Protein AF-0000000085013277 (afdb_homodimer)

Foldseek 3Di:
DVVLVVLLVPDDADPVLSVQLVVLVVLLVVADADDLVFVQCVPHDDDDDPVQAAAADDDAADEDLVPDDPVVSVLVVLAFAQWEFEAEFLDTRDIDDHDPVQVVQPKDKDKPVVCCVPPVPVCVVFPCPFQHLWDPLCLPVQPVQFRRDPRGDRNVSNLSSVLSNNARIEIETEHDAQAEDPGAYEYEYEYEEASYEGRYEYEHAAEALYEHEYEYEYEYAAHANYEYRYEYEAEWEHNYEYEYEYYYAYYERYAYEYEYEYEWAALYEYEYEHEEEYYQEYEYEYEYAYAYANYEYEAEYEYEEEDAHEYAYEYEYEQNAANYEYEYEYEYEYEDQYEEEYEYEYEHGAHHANYHYEEEYEYEYADPNYYYYYHYYYHHNYDHYDYDYYYYYDYDDPVQQVVCVVVPHDNLVSVLVSVCVRCCVRLVPDPGVSVSVVSSVSSSVVSVND/DVVLVVLLVPDDADPVLSVQLVVLVVLLVVADADDLVFVQCVPHDDDDDPVQAAAADDDAADEDLVPDDPVVSVLVVLAFAQWEFEAEFLDTRDIDDHPPVQVVQPKDKDKPVVCCVPPVPVCVVFPCPFQHLWDQLCLPVQPVQFHRDPRGDRNVSNLSSVLSNNARIEIETEHDAQAEDPGAYEYEYEYDEASYEGRHEYEHAAEALYEHEYEYEYEYAAHANYEYRYEYEAEWEHNYEYEYEYAYAYYERYAYEYEYEYEWAALYEYEYEHEEEYYQEYEYEYEYAYAYANYEYEAEYEYEEEDAHEYAYEYEYEQNAANYEYEYEYEYEYEDQYEEEYEYEYEHGAHHANYHYEYEYEYEYADPNYYYYYHYYYHHNYDHYDYDYYYYYDYQDPVQQVVCVVVVHDNLVSVLVSVCVRCCVRLVPDPGVSVSVVSSVSSSVVSVND

pLDDT: mean 91.46, std 11.5, range [31.89, 98.94]

Sequence (900 aa):
MTQFTDQLAQYSGPEWLTAKRRASLDLFHQLDVPSESVEAWKYTRVDVDFSELRPHPKRERVTDLSALPSSVQKRLTSTDVGAYLVLDGPDVVYATELPAELREKGVIFTDLKTAVEQHAELVQQYLYSVVPAEVPDDTTIAAPGTTPSKSPDPSEGKFSALAAALWTNGAFVYVPRGVEVELPLGSFRVMSEAGTYTATRTLVVAEENAQVTFIDEQDSEDLPGTYAIGAVELVVKQGARLRYVSIQNWGKGVTHIQRQRGDVHRDATLNSLVVTMGGTLSRTEMQSYLRGQGSDSEMLGLYFASKDQHFDHYTLQHHAAPHAHSDLLYKGVNADQSVGVFSGMIKVDLGAQKTDAYQKHRTLMLSSEAQNYSVPQLEINANDVRCSHGSTTGPVNQEALFFLRSRGIHKELAEKMLVTAFLEDVLARVPLQSVVKYIEGIIAEKVGAAMTQFTDQLAQYSGPEWLTAKRRASLDLFHQLDVPSESVEAWKYTRVDVDFSELRPHPKRERVTDLSALPSSVQKRLTSTDVGAYLVLDGPDVVYATELPAELREKGVIFTDLKTAVEQHAELVQQYLYSVVPAEVPDDTTIAAPGTTPSKSPDPSEGKFSALAAALWTNGAFVYVPRGVEVELPLGSFRVMSEAGTYTATRTLVVAEENAQVTFIDEQDSEDLPGTYAIGAVELVVKQGARLRYVSIQNWGKGVTHIQRQRGDVHRDATLNSLVVTMGGTLSRTEMQSYLRGQGSDSEMLGLYFASKDQHFDHYTLQHHAAPHAHSDLLYKGVNADQSVGVFSGMIKVDLGAQKTDAYQKHRTLMLSSEAQNYSVPQLEINANDVRCSHGSTTGPVNQEALFFLRSRGIHKELAEKMLVTAFLEDVLARVPLQSVVKYIEGIIAEKVGAA

Radius of gyration: 30.74 Å; Cα contacts (8 Å, |Δi|>4): 2445; chains: 2; bounding box: 57×94×69 Å

Secondary structure (DSSP, 8-state):
-HHHHHHHHH----HHHHHHHHHHHHHHHHSPPP-TTSGGGTT------GGG-EEPPP----SSGGGS-HHHHHHHHT---SEEEEEETTEEEEEPPPPHHHHHTT-EEEEHHHHHHHSHHHHHHHTTSSS-SS---TTT---TT--------GGGGHHHHHHHHH--B-EEEEE-TT-B--SPEEEEEEE--TTEEEEEEEEEEE-TT-EEEEEEEEEES--TTEEEEEEEEEEE-TT-EEEEEEEEEPPTTEEEEEEEEEEE-TT-EEEEEEEE--SSEEEEEEEEEE-STT-EEEEEEEEEE-TT-EEEEEEEEEE-STT-EEEEEEEEEE-TT-EEEEEEEEEE-TT-TTEEEEEEEEEEESSSS-EEEEEEEEEE--SSEEEEEEEEEEE--HHHHHHHHHTT--HHHHHHHHHHHHHHHHHTT---HHHHHHHHHHHHHHTT--/-HHHHHHHHH----HHHHHHHHHHHHHHHHSPPP-TTSGGGTT------GGG-EEPPP----SSGGGS-HHHHHHHHT---SEEEEEETTEEEEEPPPPHHHHHTT-EEEEHHHHHHHSHHHHHHHTTSSS-SS---TTT---TT--------GGGGHHHHHHHHH--B-EEEEE-TT-B--SPEEEEEEE--TTEEEEEEEEEEE-TT-EEEEEEEEEES--TTEEEEEEEEEEE-TT-EEEEEEEEEPPTTEEEEEEEEEEE-TT-EEEEEEEE--SSEEEEEEEEEE-STT-EEEEEEEEEE-TT-EEEEEEEEEE-STT-EEEEEEEEEE-TT-EEEEEEEEEE-TT-TTEEEEEEEEEEESSSS-EEEEEEEEEE--SSEEEEEEEEEEE--HHHHHHHHHTT--HHHHHHHHHHHHHHHHHTT---HHHHHHHHHHHHHHHT--

Structure (mmCIF, N/CA/C/O backbone):
data_AF-0000000085013277-model_v1
#
loop_
_entity.id
_entity.type
_entity.pdbx_description
1 polymer 'Iron-regulated ABC transporter permease protein SufD'
#
loop_
_atom_site.group_PDB
_atom_site.id
_atom_site.type_symbol
_atom_site.label_atom_id
_atom_site.label_alt_id
_atom_site.label_comp_id
_atom_site.label_asym_id
_atom_site.label_entity_id
_atom_site.label_seq_id
_atom_site.pdbx_PDB_ins_code
_atom_site.Cartn_x
_atom_site.Cartn_y
_atom_site.Cartn_z
_atom_site.occupancy
_atom_site.B_iso_or_equiv
_atom_site.auth_seq_id
_atom_site.auth_comp_id
_atom_site.auth_asym_id
_atom_site.auth_atom_id
_atom_site.pdbx_PDB_model_num
ATOM 1 N N . MET A 1 1 ? 0.611 -35.125 14.078 1 51.97 1 MET A N 1
ATOM 2 C CA . MET A 1 1 ? 1.999 -34.688 14.078 1 51.97 1 MET A CA 1
ATOM 3 C C . MET A 1 1 ? 2.949 -35.812 13.758 1 51.97 1 MET A C 1
ATOM 5 O O . MET A 1 1 ? 3.865 -35.656 12.945 1 51.97 1 MET A O 1
ATOM 9 N N . THR A 1 2 ? 2.475 -37 14.211 1 62.38 2 THR A N 1
ATOM 10 C CA . THR A 1 2 ? 3.287 -38.188 14.062 1 62.38 2 THR A CA 1
ATOM 11 C C . THR A 1 2 ? 3.205 -38.719 12.641 1 62.38 2 THR A C 1
ATOM 13 O O . THR A 1 2 ? 4.184 -39.25 12.117 1 62.38 2 THR A O 1
ATOM 16 N N . GLN A 1 3 ? 2.137 -38.344 12.023 1 79 3 GLN A N 1
ATOM 17 C CA . GLN A 1 3 ? 1.911 -38.938 10.711 1 79 3 GLN A CA 1
ATOM 18 C C . GLN A 1 3 ? 2.877 -38.375 9.68 1 79 3 GLN A C 1
ATOM 20 O O . GLN A 1 3 ? 3.434 -39.094 8.867 1 79 3 GLN A O 1
ATOM 25 N N . PHE A 1 4 ? 3.223 -37.188 9.781 1 85.69 4 PHE A N 1
ATOM 26 C CA . PHE A 1 4 ? 4.125 -36.562 8.812 1 85.69 4 PHE A CA 1
ATOM 27 C C . PHE A 1 4 ? 5.559 -37.031 9.039 1 85.69 4 PHE A C 1
ATOM 29 O O . PHE A 1 4 ? 6.32 -37.188 8.086 1 85.69 4 PHE A O 1
ATOM 36 N N . THR A 1 5 ? 5.809 -37.25 10.297 1 81.94 5 THR A N 1
ATOM 37 C CA . THR A 1 5 ? 7.137 -37.75 10.609 1 81.94 5 THR A CA 1
ATOM 38 C C . THR A 1 5 ? 7.324 -39.156 10.023 1 81.94 5 THR A C 1
ATOM 40 O O . THR A 1 5 ? 8.391 -39.469 9.492 1 81.94 5 THR A O 1
ATOM 43 N N . ASP A 1 6 ? 6.332 -39.938 10.102 1 80.75 6 ASP A N 1
ATOM 44 C CA . ASP A 1 6 ? 6.375 -41.281 9.539 1 80.75 6 ASP A CA 1
ATOM 45 C C . ASP A 1 6 ? 6.5 -41.219 8.016 1 80.75 6 ASP A C 1
ATOM 47 O O . ASP A 1 6 ? 7.207 -42.062 7.426 1 80.75 6 ASP A O 1
ATOM 51 N N . GLN A 1 7 ? 5.832 -40.344 7.52 1 79.38 7 GLN A N 1
ATOM 52 C CA . GLN A 1 7 ? 5.906 -40.188 6.07 1 79.38 7 GLN A CA 1
ATOM 53 C C . GLN A 1 7 ? 7.312 -39.812 5.629 1 79.38 7 GLN A C 1
ATOM 55 O O . GLN A 1 7 ? 7.824 -40.312 4.633 1 79.38 7 GLN A O 1
ATOM 60 N N . LEU A 1 8 ? 7.852 -38.906 6.316 1 81.69 8 LEU A N 1
ATOM 61 C CA . LEU A 1 8 ? 9.203 -38.438 5.992 1 81.69 8 LEU A CA 1
ATOM 62 C C . LEU A 1 8 ? 10.203 -39.594 6.117 1 81.69 8 LEU A C 1
ATOM 64 O O . LEU A 1 8 ? 11.18 -39.625 5.367 1 81.69 8 LEU A O 1
ATOM 68 N N . ALA A 1 9 ? 9.898 -40.406 7.02 1 77.19 9 ALA A N 1
ATOM 69 C CA . ALA A 1 9 ? 10.812 -41.531 7.266 1 77.19 9 ALA A CA 1
ATOM 70 C C . ALA A 1 9 ? 10.82 -42.5 6.086 1 77.19 9 ALA A C 1
ATOM 72 O O . ALA A 1 9 ? 11.773 -43.25 5.914 1 77.19 9 ALA A O 1
ATOM 73 N N . GLN A 1 10 ? 9.797 -42.438 5.301 1 75.5 10 GLN A N 1
ATOM 74 C CA . GLN A 1 10 ? 9.695 -43.344 4.16 1 75.5 10 GLN A CA 1
ATOM 75 C C . GLN A 1 10 ? 10.508 -42.812 2.975 1 75.5 10 GLN A C 1
ATOM 77 O O . GLN A 1 10 ? 10.773 -43.562 2.025 1 75.5 10 GLN A O 1
ATOM 82 N N . TYR A 1 11 ? 10.773 -41.625 3.117 1 70.81 11 TYR A N 1
ATOM 83 C CA . TYR A 1 11 ? 11.523 -41.031 2.012 1 70.81 11 TYR A CA 1
ATOM 84 C C . TYR A 1 11 ? 13.016 -41.25 2.188 1 70.81 11 TYR A C 1
ATOM 86 O O . TYR A 1 11 ? 13.555 -41.062 3.279 1 70.81 11 TYR A O 1
ATOM 94 N N . SER A 1 12 ? 13.523 -41.938 1.096 1 73.19 12 SER A N 1
ATOM 95 C CA . SER A 1 12 ? 14.961 -42.188 1.038 1 73.19 12 SER A CA 1
ATOM 96 C C . SER A 1 12 ? 15.656 -41.219 0.098 1 73.19 12 SER A C 1
ATOM 98 O O . SER A 1 12 ? 15.094 -40.812 -0.927 1 73.19 12 SER A O 1
ATOM 100 N N . GLY A 1 13 ? 16.578 -40.406 0.591 1 82.44 13 GLY A N 1
ATOM 101 C CA . GLY A 1 13 ? 17.344 -39.469 -0.228 1 82.44 13 GLY A CA 1
ATOM 102 C C . GLY A 1 13 ? 18.672 -39.094 0.397 1 82.44 13 GLY A C 1
ATOM 103 O O . GLY A 1 13 ? 19.078 -39.656 1.419 1 82.44 13 GLY A O 1
ATOM 104 N N . PRO A 1 14 ? 19.359 -38.281 -0.416 1 93.56 14 PRO A N 1
ATOM 105 C CA . PRO A 1 14 ? 20.641 -37.844 0.135 1 93.56 14 PRO A CA 1
ATOM 106 C C . PRO A 1 14 ? 20.5 -37.188 1.497 1 93.56 14 PRO A C 1
ATOM 108 O O . PRO A 1 14 ? 19.438 -36.625 1.809 1 93.56 14 PRO A O 1
ATOM 111 N N . GLU A 1 15 ? 21.516 -37.188 2.258 1 93.75 15 GLU A N 1
ATOM 112 C CA . GLU A 1 15 ? 21.5 -36.688 3.627 1 93.75 15 GLU A CA 1
ATOM 113 C C . GLU A 1 15 ? 21.109 -35.219 3.666 1 93.75 15 GLU A C 1
ATOM 115 O O . GLU A 1 15 ? 20.375 -34.781 4.547 1 93.75 15 GLU A O 1
ATOM 120 N N . TRP A 1 16 ? 21.703 -34.469 2.717 1 94.94 16 TRP A N 1
ATOM 121 C CA . TRP A 1 16 ? 21.438 -33.062 2.709 1 94.94 16 TRP A CA 1
ATOM 122 C C . TRP A 1 16 ? 19.938 -32.781 2.539 1 94.94 16 TRP A C 1
ATOM 124 O O . TRP A 1 16 ? 19.391 -31.859 3.137 1 94.94 16 TRP A O 1
ATOM 134 N N . LEU A 1 17 ? 19.266 -33.5 1.765 1 95.31 17 LEU A N 1
ATOM 135 C CA . LEU A 1 17 ? 17.844 -33.344 1.523 1 95.31 17 LEU A CA 1
ATOM 136 C C . LEU A 1 17 ? 17.031 -33.812 2.725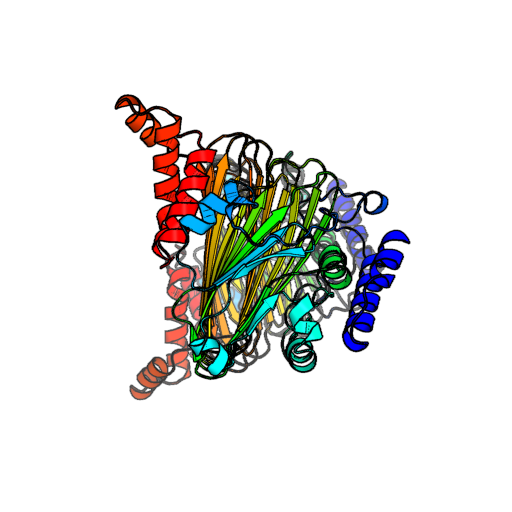 1 95.31 17 LEU A C 1
ATOM 138 O O . LEU A 1 17 ? 16.078 -33.125 3.139 1 95.31 17 LEU A O 1
ATOM 142 N N . THR A 1 18 ? 17.422 -34.938 3.279 1 93.75 18 THR A N 1
ATOM 143 C CA . THR A 1 18 ? 16.734 -35.469 4.449 1 93.75 18 THR A CA 1
ATOM 144 C C . THR A 1 18 ? 16.812 -34.5 5.613 1 93.75 18 THR A C 1
ATOM 146 O O . THR A 1 18 ? 15.828 -34.281 6.328 1 93.75 18 THR A O 1
ATOM 149 N N . ALA A 1 19 ? 17.922 -33.938 5.762 1 94.19 19 ALA A N 1
ATOM 150 C CA . ALA A 1 19 ? 18.125 -32.969 6.832 1 94.19 19 ALA A CA 1
ATOM 151 C C . ALA A 1 19 ? 17.234 -31.75 6.621 1 94.19 19 ALA A C 1
ATOM 153 O O . ALA A 1 19 ? 16.609 -31.25 7.562 1 94.19 19 ALA A O 1
ATOM 154 N N . LYS A 1 20 ? 17.234 -31.234 5.398 1 94.56 20 LYS A N 1
ATOM 155 C CA . LYS A 1 20 ? 16.422 -30.062 5.074 1 94.56 20 LYS A CA 1
ATOM 156 C C . LYS A 1 20 ? 14.938 -30.359 5.297 1 94.56 20 LYS A C 1
ATOM 158 O O . LYS A 1 20 ? 14.195 -29.516 5.809 1 94.56 20 LYS A O 1
ATOM 163 N N . ARG A 1 21 ? 14.469 -31.484 4.898 1 95.06 21 ARG A N 1
ATOM 164 C CA . ARG A 1 21 ? 13.07 -31.875 5.043 1 95.06 21 ARG A CA 1
ATOM 165 C C . ARG A 1 21 ? 12.688 -32 6.516 1 95.06 21 ARG A C 1
ATOM 167 O O . ARG A 1 21 ? 11.609 -31.594 6.926 1 95.06 21 ARG A O 1
ATOM 174 N N . ARG A 1 22 ? 13.57 -32.531 7.301 1 94.5 22 ARG A N 1
ATOM 175 C CA . ARG A 1 22 ? 13.328 -32.656 8.734 1 94.5 22 ARG A CA 1
ATOM 176 C C . ARG A 1 22 ? 13.227 -31.281 9.398 1 94.5 22 ARG A C 1
ATOM 178 O O . ARG A 1 22 ? 12.352 -31.047 10.227 1 94.5 22 ARG A O 1
ATOM 185 N N . ALA A 1 23 ? 14.164 -30.453 9.023 1 94.5 23 ALA A N 1
ATOM 186 C CA . ALA A 1 23 ? 14.141 -29.094 9.562 1 94.5 23 ALA A CA 1
ATOM 187 C C . ALA A 1 23 ? 12.852 -28.375 9.18 1 94.5 23 ALA A C 1
ATOM 189 O O . ALA A 1 23 ? 12.281 -27.625 9.977 1 94.5 23 ALA A O 1
ATOM 190 N N . SER A 1 24 ? 12.445 -28.516 7.984 1 94.94 24 SER A N 1
ATOM 191 C CA . SER A 1 24 ? 11.211 -27.906 7.496 1 94.94 24 SER A CA 1
ATOM 192 C C . SER A 1 24 ? 9.992 -28.438 8.242 1 94.94 24 SER A C 1
ATOM 194 O O . SER A 1 24 ? 9.062 -27.688 8.539 1 94.94 24 SER A O 1
ATOM 196 N N . LEU A 1 25 ? 9.984 -29.719 8.508 1 94.75 25 LEU A N 1
ATOM 197 C CA . LEU A 1 25 ? 8.883 -30.328 9.258 1 94.75 25 LEU A CA 1
ATOM 198 C C . LEU A 1 25 ? 8.844 -29.797 10.688 1 94.75 25 LEU A C 1
ATOM 200 O O . LEU A 1 25 ? 7.766 -29.547 11.227 1 94.75 25 LEU A O 1
ATOM 204 N N . ASP A 1 26 ? 10 -29.641 11.234 1 95.06 26 ASP A N 1
ATOM 205 C CA . ASP A 1 26 ? 10.078 -29.062 12.57 1 95.06 26 ASP A CA 1
ATOM 206 C C . ASP A 1 26 ? 9.492 -27.656 12.594 1 95.06 26 ASP A C 1
ATOM 208 O O . ASP A 1 26 ? 8.75 -27.312 13.516 1 95.06 26 ASP A O 1
ATOM 212 N N . LEU A 1 27 ? 9.906 -26.891 11.578 1 93.81 27 LEU A N 1
ATOM 213 C CA . LEU A 1 27 ? 9.359 -25.547 11.469 1 93.81 27 LEU A CA 1
ATOM 214 C C . LEU A 1 27 ? 7.844 -25.578 11.328 1 93.81 27 LEU A C 1
ATOM 216 O O . LEU A 1 27 ? 7.141 -24.797 11.977 1 93.81 27 LEU A O 1
ATOM 220 N N . PHE A 1 28 ? 7.348 -26.406 10.555 1 94.56 28 PHE A N 1
ATOM 221 C CA . PHE A 1 28 ? 5.914 -26.578 10.375 1 94.56 28 PHE A CA 1
ATOM 222 C C . PHE A 1 28 ? 5.227 -26.812 11.711 1 94.56 28 PHE A C 1
ATOM 224 O O . PHE A 1 28 ? 4.195 -26.203 12.008 1 94.56 28 PHE A O 1
ATOM 231 N N . HIS A 1 29 ? 5.816 -27.609 12.484 1 94.19 29 HIS A N 1
ATOM 232 C CA . HIS A 1 29 ? 5.211 -27.969 13.758 1 94.19 29 HIS A CA 1
ATOM 233 C C . HIS A 1 29 ? 5.238 -26.797 14.734 1 94.19 29 HIS A C 1
ATOM 235 O O . HIS A 1 29 ? 4.406 -26.719 15.641 1 94.19 29 HIS A O 1
ATOM 241 N N . GLN A 1 30 ? 6.078 -25.891 14.5 1 93.31 30 GLN A N 1
ATOM 242 C CA . GLN A 1 30 ? 6.223 -24.75 15.391 1 93.31 30 GLN A CA 1
ATOM 243 C C . GLN A 1 30 ? 5.258 -23.625 15.016 1 93.31 30 GLN A C 1
ATOM 245 O O . GLN A 1 30 ? 4.988 -22.734 15.82 1 93.31 30 GLN A O 1
ATOM 250 N N . LEU A 1 31 ? 4.789 -23.672 13.812 1 92.12 31 LEU A N 1
ATOM 251 C CA . LEU A 1 31 ? 4 -22.547 13.297 1 92.12 31 LEU A CA 1
ATOM 252 C C . LEU A 1 31 ? 2.508 -22.859 13.383 1 92.12 31 LEU A C 1
ATOM 254 O O . LEU A 1 31 ? 2.094 -24 13.18 1 92.12 31 LEU A O 1
ATOM 258 N N . ASP A 1 32 ? 1.759 -21.797 13.609 1 91.94 32 ASP A N 1
ATOM 259 C CA . ASP A 1 32 ? 0.304 -21.906 13.547 1 91.94 32 ASP A CA 1
ATOM 260 C C . ASP A 1 32 ? -0.202 -21.703 12.117 1 91.94 32 ASP A C 1
ATOM 262 O O . ASP A 1 32 ? 0.52 -21.172 11.273 1 91.94 32 ASP A O 1
ATOM 266 N N . VAL A 1 33 ? -1.445 -22.188 11.914 1 92.5 33 VAL A N 1
ATOM 267 C CA . VAL A 1 33 ? -2.119 -21.812 10.68 1 92.5 33 VAL A CA 1
ATOM 268 C C . VAL A 1 33 ? -2.455 -20.328 10.695 1 92.5 33 VAL A C 1
ATOM 270 O O . VAL A 1 33 ? -3.006 -19.828 11.68 1 92.5 33 VAL A O 1
ATOM 273 N N . PRO A 1 34 ? -2.061 -19.641 9.656 1 89.38 34 PRO A N 1
ATOM 274 C CA . PRO A 1 34 ? -2.365 -18.203 9.672 1 89.38 34 PRO A CA 1
ATOM 275 C C . PRO A 1 34 ? -3.863 -17.922 9.734 1 89.38 34 PRO A C 1
ATOM 277 O O . PRO A 1 34 ? -4.656 -18.625 9.109 1 89.38 34 PRO A O 1
ATOM 280 N N . SER A 1 35 ? -4.164 -16.906 10.492 1 87.5 35 SER A N 1
ATOM 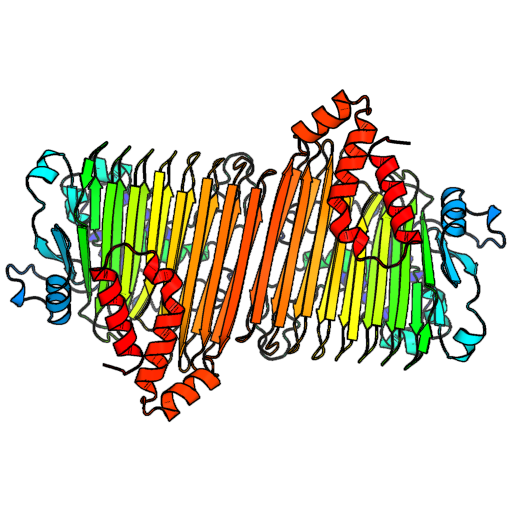281 C CA . SER A 1 35 ? -5.547 -16.469 10.617 1 87.5 35 SER A CA 1
ATOM 282 C C . SER A 1 35 ? -5.75 -15.102 9.969 1 87.5 35 SER A C 1
ATOM 284 O O . SER A 1 35 ? -4.809 -14.523 9.422 1 87.5 35 SER A O 1
ATOM 286 N N . GLU A 1 36 ? -6.938 -14.578 10.062 1 85.06 36 GLU A N 1
ATOM 287 C CA . GLU A 1 36 ? -7.309 -13.297 9.477 1 85.06 36 GLU A CA 1
ATOM 288 C C . GLU A 1 36 ? -6.668 -12.133 10.234 1 85.06 36 GLU A C 1
ATOM 290 O O . GLU A 1 36 ? -6.684 -10.992 9.758 1 85.06 36 GLU A O 1
ATOM 295 N N . SER A 1 37 ? -6.051 -12.422 11.305 1 76.5 37 SER A N 1
ATOM 296 C CA . SER A 1 37 ? -5.336 -11.391 12.039 1 76.5 37 SER A CA 1
ATOM 297 C C . SER A 1 37 ? -3.98 -11.094 11.406 1 76.5 37 SER A C 1
ATOM 299 O O . SER A 1 37 ? -3.359 -10.07 11.711 1 76.5 37 SER A O 1
ATOM 301 N N . VAL A 1 38 ? -3.557 -12.039 10.586 1 77.69 38 VAL A N 1
ATOM 302 C CA . VAL A 1 38 ? -2.318 -11.852 9.836 1 77.69 38 VAL A CA 1
ATOM 303 C C . VAL A 1 38 ? -2.604 -11.062 8.555 1 77.69 38 VAL A C 1
ATOM 305 O O . VAL A 1 38 ? -3.416 -11.477 7.73 1 77.69 38 VAL A O 1
ATOM 308 N N . GLU A 1 39 ? -1.946 -9.977 8.352 1 74.94 39 GLU A N 1
ATOM 309 C CA . GLU A 1 39 ? -2.248 -9.047 7.266 1 74.94 39 GLU A CA 1
ATOM 310 C C . GLU A 1 39 ? -2.23 -9.758 5.914 1 74.94 39 GLU A C 1
ATOM 312 O O . GLU A 1 39 ? -3.141 -9.578 5.102 1 74.94 39 GLU A O 1
ATOM 317 N N . ALA A 1 40 ? -1.286 -10.633 5.738 1 79.94 40 ALA A N 1
ATOM 318 C CA . ALA A 1 40 ? -1.133 -11.305 4.449 1 79.94 40 ALA A CA 1
ATOM 319 C C . ALA A 1 40 ? -2.248 -12.32 4.227 1 79.94 40 ALA A C 1
ATOM 321 O O . ALA A 1 40 ? -2.445 -12.797 3.105 1 79.94 40 ALA A O 1
ATOM 322 N N . TRP A 1 41 ? -3.025 -12.633 5.25 1 88.44 41 TRP A N 1
ATOM 323 C CA . TRP A 1 41 ? -4.086 -13.633 5.176 1 88.44 41 TRP A CA 1
ATOM 324 C C . TRP A 1 41 ? -5.418 -13.055 5.637 1 88.44 41 TRP A C 1
ATOM 326 O O . TRP A 1 41 ? -6.336 -13.797 5.992 1 88.44 41 TRP A O 1
ATOM 336 N N . LYS A 1 42 ? -5.461 -11.797 5.637 1 83.62 42 LYS A N 1
ATOM 337 C CA . LYS A 1 42 ? -6.574 -11.047 6.215 1 83.62 42 LYS A CA 1
ATOM 338 C C . LYS A 1 42 ? -7.906 -11.508 5.633 1 83.62 42 LYS A C 1
ATOM 340 O O . LYS A 1 42 ? -8.922 -11.547 6.336 1 83.62 42 LYS A O 1
ATOM 345 N N . TYR A 1 43 ? -7.91 -11.914 4.422 1 90.56 43 TYR A N 1
ATOM 346 C CA . TYR A 1 43 ? -9.18 -12.18 3.75 1 90.56 43 TYR A CA 1
ATOM 347 C C . TYR A 1 43 ? -9.312 -13.656 3.402 1 90.56 43 TYR A C 1
ATOM 349 O O . TYR A 1 43 ? -10.188 -14.039 2.625 1 90.56 43 TYR A O 1
ATOM 357 N N . THR A 1 44 ? -8.445 -14.438 3.924 1 93.75 44 THR A N 1
ATOM 358 C CA . THR A 1 44 ? -8.438 -15.844 3.539 1 93.75 44 THR A CA 1
ATOM 359 C C . THR A 1 44 ? -8.219 -16.734 4.758 1 93.75 44 THR A C 1
ATOM 361 O O . THR A 1 44 ? -7.266 -16.547 5.512 1 93.75 44 THR A O 1
ATOM 364 N N . ARG A 1 45 ? -9.078 -17.672 4.918 1 93.19 45 ARG A N 1
ATOM 365 C CA . ARG A 1 45 ? -8.969 -18.656 5.98 1 93.19 45 ARG A CA 1
ATOM 366 C C . ARG A 1 45 ? -8.898 -20.078 5.402 1 93.19 45 ARG A C 1
ATOM 368 O O . ARG A 1 45 ? -9.719 -20.438 4.555 1 93.19 45 ARG A O 1
ATOM 375 N N . VAL A 1 46 ? -7.969 -20.75 5.809 1 92.88 46 VAL A N 1
ATOM 376 C CA . VAL A 1 46 ? -7.855 -22.141 5.406 1 92.88 46 VAL A CA 1
ATOM 377 C C . VAL A 1 46 ? -8.328 -23.047 6.547 1 92.88 46 VAL A C 1
ATOM 379 O O . VAL A 1 46 ? -7.746 -23.031 7.633 1 92.88 46 VAL A O 1
ATOM 382 N N . ASP A 1 47 ? -9.344 -23.781 6.285 1 89.31 47 ASP A N 1
ATOM 383 C CA . ASP A 1 47 ? -9.789 -24.812 7.223 1 89.31 47 ASP A CA 1
ATOM 384 C C . ASP A 1 47 ? -9.133 -26.156 6.91 1 89.31 47 ASP A C 1
ATOM 386 O O . ASP A 1 47 ? -9.43 -26.781 5.879 1 89.31 47 ASP A O 1
ATOM 390 N N . VAL A 1 48 ? -8.273 -26.562 7.75 1 90.81 48 VAL A N 1
ATOM 391 C CA . VAL A 1 48 ? -7.535 -27.797 7.492 1 90.81 48 VAL A CA 1
ATOM 392 C C . VAL A 1 48 ? -7.328 -28.562 8.797 1 90.81 48 VAL A C 1
ATOM 394 O O . VAL A 1 48 ? -7.086 -27.953 9.844 1 90.81 48 VAL A O 1
ATOM 397 N N . ASP A 1 49 ? -7.586 -29.797 8.781 1 89.94 49 ASP A N 1
ATOM 398 C CA . ASP A 1 49 ? -7.195 -30.719 9.828 1 89.94 49 ASP A CA 1
ATOM 399 C C . ASP A 1 49 ? -6.031 -31.609 9.375 1 89.94 49 ASP A C 1
ATOM 401 O O . ASP A 1 49 ? -6.238 -32.594 8.688 1 89.94 49 ASP A O 1
ATOM 405 N N . PHE A 1 50 ? -4.934 -31.312 9.805 1 89.88 50 PHE A N 1
ATOM 406 C CA . PHE A 1 50 ? -3.721 -31.984 9.344 1 89.88 50 PHE A CA 1
ATOM 407 C C . PHE A 1 50 ? -3.699 -33.438 9.781 1 89.88 50 PHE A C 1
ATOM 409 O O . PHE A 1 50 ? -3.045 -34.281 9.156 1 89.88 50 PHE A O 1
ATOM 416 N N . SER A 1 51 ? -4.383 -33.719 10.82 1 88.19 51 SER A N 1
ATOM 417 C CA . SER A 1 51 ? -4.398 -35.062 11.328 1 88.19 51 SER A CA 1
ATOM 418 C C . SER A 1 51 ? -5.184 -36 10.398 1 88.19 51 SER A C 1
ATOM 420 O O . SER A 1 51 ? -4.992 -37.219 10.422 1 88.19 51 SER A O 1
ATOM 422 N N . GLU A 1 52 ? -5.969 -35.438 9.594 1 87.06 52 GLU A N 1
ATOM 423 C CA . GLU A 1 52 ? -6.809 -36.25 8.695 1 87.06 52 GLU A CA 1
ATOM 424 C C . GLU A 1 52 ? -6.234 -36.281 7.285 1 87.06 52 GLU A C 1
ATOM 426 O O . GLU A 1 52 ? -6.781 -36.938 6.402 1 87.06 52 GLU A O 1
ATOM 431 N N . LEU A 1 53 ? -5.184 -35.562 7.117 1 87.06 53 LEU A N 1
ATOM 432 C CA . LEU A 1 53 ? -4.605 -35.5 5.781 1 87.06 53 LEU A CA 1
ATOM 433 C C . LEU A 1 53 ? -3.816 -36.75 5.457 1 87.06 53 LEU A C 1
ATOM 435 O O . LEU A 1 53 ? -2.891 -37.125 6.184 1 87.06 53 LEU A O 1
ATOM 439 N N . ARG A 1 54 ? -4.246 -37.438 4.398 1 90.31 54 ARG A N 1
ATOM 440 C CA . ARG A 1 54 ? -3.539 -38.625 3.912 1 90.31 54 ARG A CA 1
ATOM 441 C C . ARG A 1 54 ? -2.863 -38.344 2.574 1 90.31 54 ARG A C 1
ATOM 443 O O . ARG A 1 54 ? -3.424 -37.656 1.724 1 90.31 54 ARG A O 1
ATOM 450 N N . PRO A 1 55 ? -1.691 -38.844 2.447 1 91.88 55 PRO A N 1
ATOM 451 C CA . PRO A 1 55 ? -1.054 -38.625 1.147 1 91.88 55 PRO A CA 1
ATOM 452 C C . PRO A 1 55 ? -1.81 -39.281 -0 1 91.88 55 PRO A C 1
ATOM 454 O O . PRO A 1 55 ? -2.406 -40.344 0.183 1 91.88 55 PRO A O 1
ATOM 457 N N . HIS A 1 56 ? -1.817 -38.656 -1.135 1 93.88 56 HIS A N 1
ATOM 458 C CA . HIS A 1 56 ? -2.33 -39.281 -2.346 1 93.88 56 HIS A CA 1
ATOM 459 C C . HIS A 1 56 ? -1.639 -40.625 -2.607 1 93.88 56 HIS A C 1
ATOM 461 O O . HIS A 1 56 ? -0.422 -40.75 -2.449 1 93.88 56 HIS A O 1
ATOM 467 N N . PRO A 1 57 ? -2.365 -41.625 -2.977 1 93.19 57 PRO A N 1
ATOM 468 C CA . PRO A 1 57 ? -1.755 -42.938 -3.188 1 93.19 57 PRO A CA 1
ATOM 469 C C . PRO A 1 57 ? -0.812 -42.938 -4.387 1 93.19 57 PRO A C 1
ATOM 471 O O . PRO A 1 57 ? -0.943 -42.125 -5.301 1 93.19 57 PRO A O 1
ATOM 474 N N . LYS A 1 58 ? 0.057 -43.906 -4.344 1 91.62 58 LYS A N 1
ATOM 475 C CA . LYS A 1 58 ? 0.969 -44.094 -5.469 1 91.62 58 LYS A CA 1
ATOM 476 C C . LYS A 1 58 ? 0.215 -44.531 -6.719 1 91.62 58 LYS A C 1
ATOM 478 O O . LYS A 1 58 ? -0.852 -45.156 -6.625 1 91.62 58 LYS A O 1
ATOM 483 N N . ARG A 1 59 ? 0.813 -44.156 -7.793 1 92.31 59 ARG A N 1
ATOM 484 C CA . ARG A 1 59 ? 0.269 -44.5 -9.102 1 92.31 59 ARG A CA 1
ATOM 485 C C . ARG A 1 59 ? 1.342 -45.156 -9.984 1 92.31 59 ARG A C 1
ATOM 487 O O . ARG A 1 59 ? 2.502 -44.719 -9.953 1 92.31 59 ARG A O 1
ATOM 494 N N . GLU A 1 60 ? 0.911 -46.062 -10.812 1 92.12 60 GLU A N 1
ATOM 495 C CA . GLU A 1 60 ? 1.852 -46.75 -11.688 1 92.12 60 GLU A CA 1
ATOM 496 C C . GLU A 1 60 ? 2.021 -46 -13.008 1 92.12 60 GLU A C 1
ATOM 498 O O . GLU A 1 60 ? 1.089 -45.344 -13.484 1 92.12 60 GLU A O 1
ATOM 503 N N . ARG A 1 61 ? 3.18 -46.219 -13.539 1 93.88 61 ARG A N 1
ATOM 504 C CA . ARG A 1 61 ? 3.459 -45.625 -14.852 1 93.88 61 ARG A CA 1
ATOM 505 C C . ARG A 1 61 ? 2.693 -46.344 -15.953 1 93.88 61 ARG A C 1
ATOM 507 O O . ARG A 1 61 ? 2.508 -47.562 -15.883 1 93.88 61 ARG A O 1
ATOM 514 N N . VAL A 1 62 ? 2.338 -45.562 -16.859 1 91.56 62 VAL A N 1
ATOM 515 C CA . VAL A 1 62 ? 1.687 -46.156 -18.031 1 91.56 62 VAL A CA 1
ATOM 516 C C . VAL A 1 62 ? 2.541 -45.906 -19.281 1 91.56 62 VAL A C 1
ATOM 518 O O . VAL A 1 62 ? 3.355 -44.969 -19.297 1 91.56 62 VAL A O 1
ATOM 521 N N . THR A 1 63 ? 2.436 -46.688 -20.312 1 86.75 63 THR A N 1
ATOM 522 C CA . THR A 1 63 ? 3.281 -46.594 -21.5 1 86.75 63 THR A CA 1
ATOM 523 C C . THR A 1 63 ? 2.516 -45.969 -22.656 1 86.75 63 THR A C 1
ATOM 525 O O . THR A 1 63 ? 3.117 -45.531 -23.641 1 86.75 63 THR A O 1
ATOM 528 N N . ASP A 1 64 ? 1.176 -45.938 -22.469 1 89.56 64 ASP A N 1
ATOM 529 C CA . ASP A 1 64 ? 0.343 -45.469 -23.578 1 89.56 64 ASP A CA 1
ATOM 530 C C . ASP A 1 64 ? -0.521 -44.281 -23.125 1 89.56 64 ASP A C 1
ATOM 532 O O . ASP A 1 64 ? -1.098 -44.312 -22.031 1 89.56 64 ASP A O 1
ATOM 536 N N . LEU A 1 65 ? -0.593 -43.344 -24 1 87.94 65 LEU A N 1
ATOM 537 C CA . LEU A 1 65 ? -1.373 -42.125 -23.734 1 87.94 65 LEU A CA 1
ATOM 538 C C . LEU A 1 65 ? -2.832 -42.5 -23.469 1 87.94 65 LEU A C 1
ATOM 540 O O . LEU A 1 65 ? -3.508 -41.781 -22.703 1 87.94 65 LEU A O 1
ATOM 544 N N . SER A 1 66 ? -3.305 -43.469 -24.109 1 88.94 66 SER A N 1
ATOM 545 C CA . SER A 1 66 ? -4.707 -43.844 -24 1 88.94 66 SER A CA 1
ATOM 546 C C . SER A 1 66 ? -5.059 -44.281 -22.578 1 88.94 66 SER A C 1
ATOM 548 O O . SER A 1 66 ? -6.234 -44.344 -22.219 1 88.94 66 SER A O 1
ATOM 550 N N . ALA A 1 67 ? -3.986 -44.562 -21.781 1 89.5 67 ALA A N 1
ATOM 551 C CA . ALA A 1 67 ? -4.203 -45 -20.406 1 89.5 67 ALA A CA 1
ATOM 552 C C . ALA A 1 67 ? -4.383 -43.844 -19.469 1 89.5 67 ALA A C 1
ATOM 554 O O . ALA A 1 67 ? -4.754 -44 -18.297 1 89.5 67 ALA A O 1
ATOM 555 N N . LEU A 1 68 ? -4.156 -42.719 -19.938 1 89.19 68 LEU A N 1
ATOM 556 C CA . LEU A 1 68 ? -4.305 -41.5 -19.125 1 89.19 68 LEU A CA 1
ATOM 557 C C . LEU A 1 68 ? -5.758 -41.031 -19.109 1 89.19 68 LEU A C 1
ATOM 559 O O . LEU A 1 68 ? -6.535 -41.406 -20 1 89.19 68 LEU A O 1
ATOM 563 N N . PRO A 1 69 ? -6.09 -40.25 -18.078 1 84.12 69 PRO A N 1
ATOM 564 C CA . PRO A 1 69 ? -7.438 -39.656 -18.078 1 84.12 69 PRO A CA 1
ATOM 565 C C . PRO A 1 69 ? -7.738 -38.875 -19.359 1 84.12 69 PRO A C 1
ATOM 567 O O . PRO A 1 69 ? -6.844 -38.25 -19.922 1 84.12 69 PRO A O 1
ATOM 570 N N . SER A 1 70 ? -9.039 -38.875 -19.719 1 85.94 70 SER A N 1
ATOM 571 C CA . SER A 1 70 ? -9.461 -38.25 -20.969 1 85.94 70 SER A CA 1
ATOM 572 C C . SER A 1 70 ? -9.086 -36.781 -21.016 1 85.94 70 SER A C 1
ATOM 574 O O . SER A 1 70 ? -8.703 -36.281 -22.062 1 85.94 70 SER A O 1
ATOM 576 N N . SER A 1 71 ? -9.227 -36.156 -19.953 1 83.12 71 SER A N 1
ATOM 577 C CA . SER A 1 71 ? -8.914 -34.719 -19.906 1 83.12 71 SER A CA 1
ATOM 578 C C . SER A 1 71 ? -7.434 -34.469 -20.203 1 83.12 71 SER A C 1
ATOM 580 O O . SER A 1 71 ? -7.078 -33.5 -20.875 1 83.12 71 SER A O 1
ATOM 582 N N . VAL A 1 72 ? -6.621 -35.344 -19.75 1 88.31 72 VAL A N 1
ATOM 583 C CA . VAL A 1 72 ? -5.184 -35.219 -19.969 1 88.31 72 VAL A CA 1
ATOM 584 C C . VAL A 1 72 ? -4.855 -35.531 -21.438 1 88.31 72 VAL A C 1
ATOM 586 O O . VAL A 1 72 ? -4.055 -34.812 -22.062 1 88.31 72 VAL A O 1
ATOM 589 N N . GLN A 1 73 ? -5.504 -36.5 -21.922 1 90.56 73 GLN A N 1
ATOM 590 C CA . GLN A 1 73 ? -5.297 -36.844 -23.328 1 90.56 73 GLN A CA 1
ATOM 591 C C . GLN A 1 73 ? -5.637 -35.688 -24.25 1 90.56 73 GLN A C 1
ATOM 593 O O . GLN A 1 73 ? -4.855 -35.344 -25.125 1 90.56 73 GLN A O 1
ATOM 598 N N . LYS A 1 74 ? -6.75 -35.125 -23.953 1 88.44 74 LYS A N 1
ATOM 599 C CA . LYS A 1 74 ? -7.203 -34 -24.766 1 88.44 74 LYS A CA 1
ATOM 600 C C . LYS A 1 74 ? -6.223 -32.844 -24.688 1 88.44 74 LYS A C 1
ATOM 602 O O . LYS A 1 74 ? -5.91 -32.219 -25.719 1 88.44 74 LYS A O 1
ATOM 607 N N . ARG A 1 75 ? -5.781 -32.562 -23.578 1 90.81 75 ARG A N 1
ATOM 608 C CA . ARG A 1 75 ? -4.859 -31.453 -23.391 1 90.81 75 ARG A CA 1
ATOM 609 C C . ARG A 1 75 ? -3.535 -31.719 -24.094 1 90.81 75 ARG A C 1
ATOM 611 O O . ARG A 1 75 ? -2.988 -30.828 -24.75 1 90.81 75 ARG A O 1
ATOM 618 N N . LEU A 1 76 ? -3.049 -32.938 -24 1 90 76 LEU A N 1
ATOM 619 C CA . LEU A 1 76 ? -1.756 -33.281 -24.578 1 90 76 LEU A CA 1
ATOM 620 C C . LEU A 1 76 ? -1.812 -33.25 -26.094 1 90 76 LEU A C 1
ATOM 622 O O . LEU A 1 76 ? -0.819 -32.906 -26.75 1 90 76 LEU A O 1
ATOM 626 N N . THR A 1 77 ? -2.949 -33.5 -26.594 1 87.56 77 THR A N 1
ATOM 627 C CA . THR A 1 77 ? -3.104 -33.5 -28.031 1 87.56 77 THR A CA 1
ATOM 628 C C . THR A 1 77 ? -3.189 -32.094 -28.578 1 87.56 77 THR A C 1
ATOM 630 O O . THR A 1 77 ? -2.941 -31.844 -29.766 1 87.56 77 THR A O 1
ATOM 633 N N . SER A 1 78 ? -3.441 -31.172 -27.719 1 89.44 78 SER A N 1
ATOM 634 C CA . SER A 1 78 ? -3.635 -29.812 -28.188 1 89.44 78 SER A CA 1
ATOM 635 C C . SER A 1 78 ? -2.479 -28.906 -27.75 1 89.44 78 SER A C 1
ATOM 637 O O . SER A 1 78 ? -2.545 -27.688 -27.891 1 89.44 78 SER A O 1
ATOM 639 N N . THR A 1 79 ? -1.504 -29.5 -27.219 1 89.19 79 THR A N 1
ATOM 640 C CA . THR A 1 79 ? -0.377 -28.703 -26.766 1 89.19 79 THR A CA 1
ATOM 641 C C . THR A 1 79 ? 0.791 -28.797 -27.734 1 89.19 79 THR A C 1
ATOM 643 O O . THR A 1 79 ? 0.887 -29.75 -28.516 1 89.19 79 THR A O 1
ATOM 646 N N . ASP A 1 80 ? 1.635 -27.766 -27.844 1 86.44 80 ASP A N 1
ATOM 647 C CA . ASP A 1 80 ? 2.777 -27.719 -28.75 1 86.44 80 ASP A CA 1
ATOM 648 C C . ASP A 1 80 ? 4.09 -27.875 -27.984 1 86.44 80 ASP A C 1
ATOM 650 O O . ASP A 1 80 ? 5.117 -27.328 -28.391 1 86.44 80 ASP A O 1
ATOM 654 N N . VAL A 1 81 ? 4.09 -28.641 -26.969 1 89.5 81 VAL A N 1
ATOM 655 C CA . VAL A 1 81 ? 5.305 -28.797 -26.172 1 89.5 81 VAL A CA 1
ATOM 656 C C . VAL A 1 81 ? 6.234 -29.812 -26.828 1 89.5 81 VAL A C 1
ATOM 658 O O . VAL A 1 81 ? 5.773 -30.75 -27.484 1 89.5 81 VAL A O 1
ATOM 661 N N . GLY A 1 82 ? 7.57 -29.609 -26.656 1 92.19 82 GLY A N 1
ATOM 662 C CA . GLY A 1 82 ? 8.578 -30.5 -27.203 1 92.19 82 GLY A CA 1
ATOM 663 C C . GLY A 1 82 ? 8.758 -31.766 -26.391 1 92.19 82 GLY A C 1
ATOM 664 O O . GLY A 1 82 ? 9.188 -32.781 -26.922 1 92.19 82 GLY A O 1
ATOM 665 N N . ALA A 1 83 ? 8.508 -31.719 -25.125 1 95.44 83 ALA A N 1
ATOM 666 C CA . ALA A 1 83 ? 8.523 -32.844 -24.172 1 95.44 83 ALA A CA 1
ATOM 667 C C . ALA A 1 83 ? 7.621 -32.562 -22.984 1 95.44 83 ALA A C 1
ATOM 669 O O . ALA A 1 83 ? 7.348 -31.391 -22.656 1 95.44 83 ALA A O 1
ATOM 670 N N . TYR A 1 84 ? 7.078 -33.594 -22.391 1 94.94 84 TYR A N 1
ATOM 671 C CA . TYR A 1 84 ? 6.207 -33.344 -21.25 1 94.94 84 TYR A CA 1
ATOM 672 C C . TYR A 1 84 ? 6.277 -34.469 -20.25 1 94.94 84 TYR A C 1
ATOM 674 O O . TYR A 1 84 ? 6.715 -35.594 -20.578 1 94.94 84 TYR A O 1
ATOM 682 N N . LEU A 1 85 ? 5.965 -34.156 -19.031 1 95.81 85 LEU A N 1
ATOM 683 C CA . LEU A 1 85 ? 5.73 -35.062 -17.906 1 95.81 85 LEU A CA 1
ATOM 684 C C . LEU A 1 85 ? 4.266 -35.031 -17.484 1 95.81 85 LEU A C 1
ATOM 686 O O . LEU A 1 85 ? 3.631 -33.969 -17.484 1 95.81 85 LEU A O 1
ATOM 690 N N . VAL A 1 86 ? 3.748 -36.188 -17.203 1 96 86 VAL A N 1
ATOM 691 C CA . VAL A 1 86 ? 2.428 -36.281 -16.594 1 96 86 VAL A CA 1
ATOM 692 C C . VAL A 1 86 ? 2.549 -36.875 -15.188 1 96 86 VAL A C 1
ATOM 694 O O . VAL A 1 86 ? 3.068 -38 -15.016 1 96 86 VAL A O 1
ATOM 697 N N . LEU A 1 87 ? 2.08 -36.125 -14.234 1 95.19 87 LEU A N 1
ATOM 698 C CA . LEU A 1 87 ? 2.088 -36.594 -12.852 1 95.19 87 LEU A CA 1
ATOM 699 C C . LEU A 1 87 ? 0.671 -36.906 -12.367 1 95.19 87 LEU A C 1
ATOM 701 O O . LEU A 1 87 ? -0.259 -36.156 -12.672 1 95.19 87 LEU A O 1
ATOM 705 N N . ASP A 1 88 ? 0.499 -37.938 -11.703 1 93.12 88 ASP A N 1
ATOM 706 C CA . ASP A 1 88 ? -0.702 -38.219 -10.922 1 93.12 88 ASP A CA 1
ATOM 707 C C . ASP A 1 88 ? -0.365 -38.406 -9.445 1 93.12 88 ASP A C 1
ATOM 709 O O . ASP A 1 88 ? 0.201 -39.406 -9.055 1 93.12 88 ASP A O 1
ATOM 713 N N . GLY A 1 89 ? -0.782 -37.375 -8.711 1 89.25 89 GLY A N 1
ATOM 714 C CA . GLY A 1 89 ? -0.325 -37.344 -7.328 1 89.25 89 GLY A CA 1
ATOM 715 C C . GLY A 1 89 ? 1.186 -37.281 -7.199 1 89.25 89 GLY A C 1
ATOM 716 O O . GLY A 1 89 ? 1.833 -36.406 -7.777 1 89.25 89 GLY A O 1
ATOM 717 N N . PRO A 1 90 ? 1.734 -38.312 -6.48 1 88.06 90 PRO A N 1
ATOM 718 C CA . PRO A 1 90 ? 3.164 -38.25 -6.172 1 88.06 90 PRO A CA 1
ATOM 719 C C . PRO A 1 90 ? 4.035 -38.812 -7.301 1 88.06 90 PRO A C 1
ATOM 721 O O . PRO A 1 90 ? 5.266 -38.688 -7.246 1 88.06 90 PRO A O 1
ATOM 724 N N . ASP A 1 91 ? 3.463 -39.344 -8.414 1 91.12 91 ASP A N 1
ATOM 725 C CA . ASP A 1 91 ? 4.266 -40.125 -9.336 1 91.12 91 ASP A CA 1
ATOM 726 C C . ASP A 1 91 ? 4.152 -39.594 -10.766 1 91.12 91 ASP A C 1
ATOM 728 O O . ASP A 1 91 ? 3.094 -39.094 -11.164 1 91.12 91 ASP A O 1
ATOM 732 N N . VAL A 1 92 ? 5.266 -39.781 -11.461 1 94.94 92 VAL A N 1
ATOM 733 C CA . VAL A 1 92 ? 5.191 -39.594 -12.906 1 94.94 92 VAL A CA 1
ATOM 734 C C . VAL A 1 92 ? 4.523 -40.844 -13.531 1 94.94 92 VAL A C 1
ATOM 736 O O . VAL A 1 92 ? 5.023 -41.969 -13.398 1 94.94 92 VAL A O 1
ATOM 739 N N . VAL A 1 93 ? 3.479 -40.594 -14.219 1 95.19 93 VAL A N 1
ATOM 740 C CA . VAL A 1 93 ? 2.756 -41.75 -14.773 1 95.19 93 VAL A CA 1
ATOM 741 C C . VAL A 1 93 ? 3.023 -41.844 -16.281 1 95.19 93 VAL A C 1
ATOM 743 O O . VAL A 1 93 ? 2.771 -42.875 -16.891 1 95.19 93 VAL A O 1
ATOM 746 N N . TYR A 1 94 ? 3.459 -40.844 -16.844 1 95 94 TYR A N 1
ATOM 747 C CA . TYR A 1 94 ? 3.793 -40.812 -18.266 1 95 94 TYR A CA 1
ATOM 748 C C . TYR A 1 94 ? 4.793 -39.719 -18.578 1 95 94 TYR A C 1
ATOM 750 O O . TYR A 1 94 ? 4.754 -38.656 -17.969 1 95 94 TYR A O 1
ATOM 758 N N . ALA A 1 95 ? 5.715 -39.969 -19.484 1 94.56 95 ALA A N 1
ATOM 759 C CA . ALA A 1 95 ? 6.695 -38.969 -19.875 1 94.56 95 ALA A CA 1
ATOM 760 C C . ALA A 1 95 ? 7.176 -39.219 -21.297 1 94.56 95 ALA A C 1
ATOM 762 O O . ALA A 1 95 ? 7.238 -40.344 -21.766 1 94.56 95 ALA A O 1
ATOM 763 N N . THR A 1 96 ? 7.461 -38.156 -21.953 1 92.56 96 THR A N 1
ATOM 764 C CA . THR A 1 96 ? 8.148 -38.219 -23.234 1 92.56 96 THR A CA 1
ATOM 765 C C . THR A 1 96 ? 9.641 -37.938 -23.062 1 92.56 96 THR A C 1
ATOM 767 O O . THR A 1 96 ? 10.055 -37.375 -22.047 1 92.56 96 THR A O 1
ATOM 770 N N . GLU A 1 97 ? 10.391 -38.312 -24.062 1 90.75 97 GLU A N 1
ATOM 771 C CA . GLU A 1 97 ? 11.828 -38.062 -24.016 1 90.75 97 GLU A CA 1
ATOM 772 C C . GLU A 1 97 ? 12.18 -36.719 -24.625 1 90.75 97 GLU A C 1
ATOM 774 O O . GLU A 1 97 ? 11.547 -36.281 -25.594 1 90.75 97 GLU A O 1
ATOM 779 N N . LEU A 1 98 ? 13.094 -36.156 -23.984 1 94.44 98 LEU A N 1
ATOM 780 C CA . LEU A 1 98 ? 13.656 -34.969 -24.578 1 94.44 98 LEU A CA 1
ATOM 781 C C . LEU A 1 98 ? 14.312 -35.25 -25.922 1 94.44 98 LEU A C 1
ATOM 783 O O . LEU A 1 98 ? 14.992 -36.281 -26.062 1 94.44 98 LEU A O 1
ATOM 787 N N . PRO A 1 99 ? 14.188 -34.312 -26.797 1 92.94 99 PRO A N 1
ATOM 788 C CA . PRO A 1 99 ? 14.938 -34.5 -28.047 1 92.94 99 PRO A CA 1
ATOM 789 C C . PRO A 1 99 ? 16.422 -34.75 -27.797 1 92.94 99 PRO A C 1
ATOM 791 O O . PRO A 1 99 ? 17.016 -34.094 -26.922 1 92.94 99 PRO A O 1
ATOM 794 N N . ALA A 1 100 ? 17.062 -35.562 -28.562 1 94.81 100 ALA A N 1
ATOM 795 C CA . ALA A 1 100 ? 18.453 -35.969 -28.391 1 94.81 100 ALA A CA 1
ATOM 796 C C . ALA A 1 100 ? 19.375 -34.75 -28.453 1 94.81 100 ALA A C 1
ATOM 798 O O . ALA A 1 100 ? 20.359 -34.688 -27.703 1 94.81 100 ALA A O 1
ATOM 799 N N . GLU A 1 101 ? 19.016 -33.844 -29.281 1 95.81 101 GLU A N 1
ATOM 800 C CA . GLU A 1 101 ? 19.844 -32.656 -29.453 1 95.81 101 GLU A CA 1
ATOM 801 C C . GLU A 1 101 ? 19.922 -31.859 -28.156 1 95.81 101 GLU A C 1
ATOM 803 O O . GLU A 1 101 ? 20.984 -31.328 -27.812 1 95.81 101 GLU A O 1
ATOM 808 N N . LEU A 1 102 ? 18.828 -31.734 -27.531 1 97.62 102 LEU A N 1
ATOM 809 C CA . LEU A 1 102 ? 18.797 -30.984 -26.266 1 97.62 102 LEU A CA 1
ATOM 810 C C . LEU A 1 102 ? 19.547 -31.75 -25.172 1 97.62 102 LEU A C 1
ATOM 812 O O . LEU A 1 102 ? 20.25 -31.141 -24.375 1 97.62 102 LEU A O 1
ATOM 816 N N . ARG A 1 103 ? 19.406 -33.031 -25.172 1 96.75 103 ARG A N 1
ATOM 817 C CA . ARG A 1 103 ? 20.125 -33.844 -24.203 1 96.75 103 ARG A CA 1
ATOM 818 C C . ARG A 1 103 ? 21.625 -33.719 -24.406 1 96.75 103 ARG A C 1
ATOM 820 O O . ARG A 1 103 ? 22.375 -33.625 -23.422 1 96.75 103 ARG A O 1
ATOM 827 N N . GLU A 1 104 ? 22.016 -33.688 -25.625 1 97.62 104 GLU A N 1
ATOM 828 C CA . GLU A 1 104 ? 23.438 -33.562 -25.938 1 97.62 104 GLU A CA 1
ATOM 829 C C . GLU A 1 104 ? 23.984 -32.219 -25.516 1 97.62 104 GLU A C 1
ATOM 831 O O . GLU A 1 104 ? 25.172 -32.094 -25.156 1 97.62 104 GLU A O 1
ATOM 836 N N . LYS A 1 105 ? 23.094 -31.266 -25.516 1 98.19 105 LYS A N 1
ATOM 837 C CA . LYS A 1 105 ? 23.5 -29.922 -25.109 1 98.19 105 LYS A CA 1
ATOM 838 C C . LYS A 1 105 ? 23.484 -29.781 -23.594 1 98.19 105 LYS A C 1
ATOM 840 O O . LYS A 1 105 ? 23.812 -28.719 -23.047 1 98.19 105 LYS A O 1
ATOM 845 N N . GLY A 1 106 ? 22.969 -30.797 -22.922 1 98.25 106 GLY A N 1
ATOM 846 C CA . GLY A 1 106 ? 23.047 -30.812 -21.469 1 98.25 106 GLY A CA 1
ATOM 847 C C . GLY A 1 106 ? 21.734 -30.422 -20.812 1 98.25 106 GLY A C 1
ATOM 848 O O . GLY A 1 106 ? 21.672 -30.266 -19.594 1 98.25 106 GLY A O 1
ATOM 849 N N . VAL A 1 107 ? 20.734 -30.266 -21.609 1 98.75 107 VAL A N 1
ATOM 850 C CA . VAL A 1 107 ? 19.422 -29.953 -21.047 1 98.75 107 VAL A CA 1
ATOM 851 C C . VAL A 1 107 ? 18.906 -31.156 -20.25 1 98.75 107 VAL A C 1
ATOM 853 O O . VAL A 1 107 ? 19.047 -32.312 -20.672 1 98.75 107 VAL A O 1
ATOM 856 N N . ILE A 1 108 ? 18.391 -30.859 -19.062 1 98.69 108 ILE A N 1
ATOM 857 C CA . ILE A 1 108 ? 17.781 -31.906 -18.25 1 98.69 108 ILE A CA 1
ATOM 858 C C . ILE A 1 108 ? 16.297 -31.578 -18.031 1 98.69 108 ILE A C 1
ATOM 860 O O . ILE A 1 108 ? 15.953 -30.469 -17.609 1 98.69 108 ILE A O 1
ATOM 864 N N . PHE A 1 109 ? 15.438 -32.469 -18.391 1 98.5 109 PHE A N 1
ATOM 865 C CA . PHE A 1 109 ? 14.008 -32.375 -18.141 1 98.5 109 PHE A CA 1
ATOM 866 C C . PHE A 1 109 ? 13.469 -33.688 -17.578 1 98.5 109 PHE A C 1
ATOM 868 O O . PHE A 1 109 ? 13.375 -34.688 -18.312 1 98.5 109 PHE A O 1
ATOM 875 N N . THR A 1 110 ? 13.18 -33.656 -16.312 1 97.25 110 THR A N 1
ATOM 876 C CA . THR A 1 110 ? 12.672 -34.844 -15.609 1 97.25 110 THR A CA 1
ATOM 877 C C . THR A 1 110 ? 11.891 -34.406 -14.367 1 97.25 110 THR A C 1
ATOM 879 O O . THR A 1 110 ? 11.617 -33.25 -14.164 1 97.25 110 THR A O 1
ATOM 882 N N . ASP A 1 111 ? 11.438 -35.344 -13.633 1 96.56 111 ASP A N 1
ATOM 883 C CA . ASP A 1 111 ? 10.797 -35.031 -12.359 1 96.56 111 ASP A CA 1
ATOM 884 C C . ASP A 1 111 ? 11.828 -34.812 -11.258 1 96.56 111 ASP A C 1
ATOM 886 O O . ASP A 1 111 ? 12.953 -35.312 -11.352 1 96.56 111 ASP A O 1
ATOM 890 N N . LEU A 1 112 ? 11.5 -34.062 -10.242 1 96.44 112 LEU A N 1
ATOM 891 C CA . LEU A 1 112 ? 12.445 -33.656 -9.219 1 96.44 112 LEU A CA 1
ATOM 892 C C . LEU A 1 112 ? 12.992 -34.844 -8.445 1 96.44 112 LEU A C 1
ATOM 894 O O . LEU A 1 112 ? 14.164 -34.875 -8.062 1 96.44 112 LEU A O 1
ATOM 898 N N . LYS A 1 113 ? 12.172 -35.844 -8.172 1 93.38 113 LYS A N 1
ATOM 899 C CA . LYS A 1 113 ? 12.648 -37.062 -7.496 1 93.38 113 LYS A CA 1
ATOM 900 C C . LYS A 1 113 ? 13.781 -37.719 -8.273 1 93.38 113 LYS A C 1
ATOM 902 O O . LYS A 1 113 ? 14.836 -38.031 -7.711 1 93.38 113 LYS A O 1
ATOM 907 N N . THR A 1 114 ? 13.539 -37.906 -9.547 1 94.75 114 THR A N 1
ATOM 908 C CA . THR A 1 114 ? 14.547 -38.5 -10.422 1 94.75 114 THR A CA 1
ATOM 909 C C . THR A 1 114 ? 15.789 -37.594 -10.492 1 94.75 114 THR A C 1
ATOM 911 O O . THR A 1 114 ? 16.922 -38.094 -10.5 1 94.75 114 THR A O 1
ATOM 914 N N . ALA A 1 115 ? 15.555 -36.344 -10.562 1 97.25 115 ALA A N 1
ATOM 915 C CA . ALA A 1 115 ? 16.672 -35.406 -10.625 1 97.25 115 ALA A CA 1
ATOM 916 C C . ALA A 1 115 ? 17.547 -35.5 -9.383 1 97.25 115 ALA A C 1
ATOM 918 O O . ALA A 1 115 ? 18.781 -35.438 -9.477 1 97.25 115 ALA A O 1
ATOM 919 N N . VAL A 1 116 ? 16.953 -35.625 -8.211 1 96.19 116 VAL A N 1
ATOM 920 C CA . VAL A 1 116 ? 17.703 -35.75 -6.965 1 96.19 116 VAL A CA 1
ATOM 921 C C . VAL A 1 116 ? 18.547 -37.031 -7 1 96.19 116 VAL A C 1
ATOM 923 O O . VAL A 1 116 ? 19.672 -37.031 -6.492 1 96.19 116 VAL A O 1
ATOM 926 N N . GLU A 1 117 ? 18.062 -38.031 -7.629 1 94.38 117 GLU A N 1
ATOM 927 C CA . GLU A 1 117 ? 18.766 -39.312 -7.707 1 94.38 117 GLU A CA 1
ATOM 928 C C . GLU A 1 117 ? 19.891 -39.25 -8.727 1 94.38 117 GLU A C 1
ATOM 930 O O . GLU A 1 117 ? 21 -39.75 -8.461 1 94.38 117 GLU A O 1
ATOM 935 N N . GLN A 1 118 ? 19.625 -38.656 -9.797 1 96.5 118 GLN A N 1
ATOM 936 C CA . GLN A 1 118 ? 20.547 -38.75 -10.922 1 96.5 118 GLN A CA 1
ATOM 937 C C . GLN A 1 118 ? 21.469 -37.562 -10.992 1 96.5 118 GLN A C 1
ATOM 939 O O . GLN A 1 118 ? 22.547 -37.625 -11.594 1 96.5 118 GLN A O 1
ATOM 944 N N . HIS A 1 119 ? 21.062 -36.5 -10.43 1 97.38 119 HIS A N 1
ATOM 945 C CA . HIS A 1 119 ? 21.812 -35.25 -10.492 1 97.38 119 HIS A CA 1
ATOM 946 C C . HIS A 1 119 ? 21.859 -34.562 -9.133 1 97.38 119 HIS A C 1
ATOM 948 O O . HIS A 1 119 ? 21.578 -33.375 -9.023 1 97.38 119 HIS A O 1
ATOM 954 N N . ALA A 1 120 ? 22.188 -35.219 -8.125 1 96.44 120 ALA A N 1
ATOM 955 C CA . ALA A 1 120 ? 22.062 -34.781 -6.734 1 96.44 120 ALA A CA 1
ATOM 956 C C . ALA A 1 120 ? 22.828 -33.469 -6.5 1 96.44 120 ALA A C 1
ATOM 958 O O . ALA A 1 120 ? 22.312 -32.562 -5.859 1 96.44 120 ALA A O 1
ATOM 959 N N . GLU A 1 121 ? 23.984 -33.344 -6.996 1 97 121 GLU A N 1
ATOM 960 C CA . GLU A 1 121 ? 24.812 -32.188 -6.754 1 97 121 GLU A CA 1
ATOM 961 C C . GLU A 1 121 ? 24.219 -30.938 -7.422 1 97 121 GLU A C 1
ATOM 963 O O . GLU A 1 121 ? 24.188 -29.859 -6.824 1 97 121 GLU A O 1
ATOM 968 N N . LEU A 1 122 ? 23.812 -31.156 -8.578 1 97.75 122 LEU A N 1
ATOM 969 C CA . LEU A 1 122 ? 23.203 -30.047 -9.32 1 97.75 122 LEU A CA 1
ATOM 970 C C . LEU A 1 122 ? 21.938 -29.562 -8.633 1 97.75 122 LEU A C 1
ATOM 972 O O . LEU A 1 122 ? 21.734 -28.359 -8.484 1 97.75 122 LEU A O 1
ATOM 976 N N . VAL A 1 123 ? 21.078 -30.484 -8.234 1 98.12 123 VAL A N 1
ATOM 977 C CA . VAL A 1 123 ? 19.828 -30.125 -7.57 1 98.12 123 VAL A CA 1
ATOM 978 C C . VAL A 1 123 ? 20.125 -29.438 -6.246 1 98.12 123 VAL A C 1
ATOM 980 O O . VAL A 1 123 ? 19.484 -28.438 -5.906 1 98.12 123 VAL A O 1
ATOM 983 N N . GLN A 1 124 ? 21.094 -29.938 -5.527 1 97.75 124 GLN A N 1
ATOM 984 C CA . GLN A 1 124 ? 21.453 -29.375 -4.227 1 97.75 124 GLN A CA 1
ATOM 985 C C . GLN A 1 124 ? 21.875 -27.906 -4.352 1 97.75 124 GLN A C 1
ATOM 987 O O . GLN A 1 124 ? 21.609 -27.109 -3.449 1 97.75 124 GLN A O 1
ATOM 992 N N . GLN A 1 125 ? 22.422 -27.531 -5.367 1 97.75 125 GLN A N 1
ATOM 993 C CA . GLN A 1 125 ? 22.891 -26.172 -5.594 1 97.75 125 GLN A CA 1
ATOM 994 C C . GLN A 1 125 ? 21.734 -25.188 -5.613 1 97.75 125 GLN A C 1
ATOM 996 O O . GLN A 1 125 ? 21.906 -24.031 -5.215 1 97.75 125 GLN A O 1
ATOM 1001 N N . TYR A 1 126 ? 20.609 -25.656 -6.023 1 97.81 126 TYR A N 1
ATOM 1002 C CA . TYR A 1 126 ? 19.578 -24.688 -6.324 1 97.81 126 TYR A CA 1
ATOM 1003 C C . TYR A 1 126 ? 18.344 -24.906 -5.457 1 97.81 126 TYR A C 1
ATOM 1005 O O . TYR A 1 126 ? 17.594 -23.984 -5.176 1 97.81 126 TYR A O 1
ATOM 1013 N N . LEU A 1 127 ? 18.125 -26.156 -5.082 1 97 127 LEU A N 1
ATOM 1014 C CA . LEU A 1 127 ? 16.875 -26.5 -4.395 1 97 127 LEU A CA 1
ATOM 1015 C C . LEU A 1 127 ? 16.766 -25.75 -3.068 1 97 127 LEU A C 1
ATOM 1017 O O . LEU A 1 127 ? 17.734 -25.688 -2.301 1 97 127 LEU A O 1
ATOM 1021 N N . TYR A 1 128 ? 15.664 -25.109 -2.754 1 95.19 128 TYR A N 1
ATOM 1022 C CA . TYR A 1 128 ? 15.305 -24.375 -1.552 1 95.19 128 TYR A CA 1
ATOM 1023 C C . TYR A 1 128 ? 15.977 -23 -1.536 1 95.19 128 TYR A C 1
ATOM 1025 O O . TYR A 1 128 ? 15.859 -22.266 -0.562 1 95.19 128 TYR A O 1
ATOM 1033 N N . SER A 1 129 ? 16.625 -22.578 -2.562 1 92.62 129 SER A N 1
ATOM 1034 C CA . SER A 1 129 ? 17.375 -21.328 -2.568 1 92.62 129 SER A CA 1
ATOM 1035 C C . SER A 1 129 ? 16.453 -20.125 -2.809 1 92.62 129 SER A C 1
ATOM 1037 O O . SER A 1 129 ? 16.719 -19.031 -2.33 1 92.62 129 SER A O 1
ATOM 1039 N N . VAL A 1 130 ? 15.445 -20.391 -3.545 1 92.94 130 VAL A N 1
ATOM 1040 C CA . VAL A 1 130 ? 14.562 -19.297 -3.953 1 92.94 130 VAL A CA 1
ATOM 1041 C C . VAL A 1 130 ? 13.289 -19.328 -3.111 1 92.94 130 VAL A C 1
ATOM 1043 O O . VAL A 1 130 ? 12.734 -18.266 -2.789 1 92.94 130 VAL A O 1
ATOM 1046 N N . VAL A 1 131 ? 12.844 -20.516 -2.801 1 92.38 131 VAL A N 1
ATOM 1047 C CA . VAL A 1 131 ? 11.688 -20.703 -1.93 1 92.38 131 VAL A CA 1
ATOM 1048 C C . VAL A 1 131 ? 12.078 -21.531 -0.717 1 92.38 131 VAL A C 1
ATOM 1050 O O . VAL A 1 131 ? 11.812 -22.734 -0.672 1 92.38 131 VAL A O 1
ATOM 1053 N N . PRO A 1 132 ? 12.547 -20.922 0.235 1 87.62 132 PRO A N 1
ATOM 1054 C CA . PRO A 1 132 ? 12.867 -21.672 1.457 1 87.62 132 PRO A CA 1
ATOM 1055 C C . PRO A 1 132 ? 11.633 -22.016 2.281 1 87.62 132 PRO A C 1
ATOM 1057 O O . PRO A 1 132 ? 10.523 -21.594 1.937 1 87.62 132 PRO A O 1
ATOM 1060 N N . ALA A 1 133 ? 11.875 -22.859 3.25 1 85.56 133 ALA A N 1
ATOM 1061 C CA . ALA A 1 133 ? 10.781 -23.219 4.148 1 85.56 133 ALA A CA 1
ATOM 1062 C C . ALA A 1 133 ? 10.344 -22.031 4.988 1 85.56 133 ALA A C 1
ATOM 1064 O O . ALA A 1 133 ? 9.148 -21.875 5.273 1 85.56 133 ALA A O 1
ATOM 1065 N N . GLU A 1 134 ? 11.281 -21.25 5.27 1 77.31 134 GLU A N 1
ATOM 1066 C CA . GLU A 1 134 ? 11.023 -20.094 6.113 1 77.31 134 GLU A CA 1
ATOM 1067 C C . GLU A 1 134 ? 10.477 -18.922 5.297 1 77.31 134 GLU A C 1
ATOM 1069 O O . GLU A 1 134 ? 10.75 -18.828 4.098 1 77.31 134 GLU A O 1
ATOM 1074 N N . VAL A 1 135 ? 9.508 -18.281 5.84 1 67.06 135 VAL A N 1
ATOM 1075 C CA . VAL A 1 135 ? 9.156 -17 5.211 1 67.06 135 VAL A CA 1
ATOM 1076 C C . VAL A 1 135 ? 10.273 -15.992 5.445 1 67.06 135 VAL A C 1
ATOM 1078 O O . VAL A 1 135 ? 10.68 -15.758 6.586 1 67.06 135 VAL A O 1
ATOM 1081 N N . PRO A 1 136 ? 11.016 -15.836 4.273 1 53.53 136 PRO A N 1
ATOM 1082 C CA . PRO A 1 136 ? 12.07 -14.844 4.531 1 53.53 136 PRO A CA 1
ATOM 1083 C C . PRO A 1 136 ? 11.531 -13.57 5.18 1 53.53 136 PRO A C 1
ATOM 1085 O O . PRO A 1 136 ? 10.391 -13.18 4.926 1 53.53 136 PRO A O 1
ATOM 1088 N N . ASP A 1 137 ? 11.859 -13.352 6.285 1 47.16 137 ASP A N 1
ATOM 1089 C CA . ASP A 1 137 ? 11.586 -12 6.766 1 47.16 137 ASP A CA 1
ATOM 1090 C C . ASP A 1 137 ? 11.695 -10.984 5.629 1 47.16 137 ASP A C 1
ATOM 1092 O O . ASP A 1 137 ? 12.797 -10.586 5.242 1 47.16 137 ASP A O 1
ATOM 1096 N N . ASP A 1 138 ? 11.281 -11.461 4.559 1 45.19 138 ASP A N 1
ATOM 1097 C CA . ASP A 1 138 ? 11.391 -10.555 3.422 1 45.19 138 ASP A CA 1
ATOM 1098 C C . ASP A 1 138 ? 11.648 -9.117 3.889 1 45.19 138 ASP A C 1
ATOM 1100 O O . ASP A 1 138 ? 11.945 -8.242 3.078 1 45.19 138 ASP A O 1
ATOM 1104 N N . THR A 1 139 ? 10.922 -8.805 4.98 1 37.69 139 THR A N 1
ATOM 1105 C CA . THR A 1 139 ? 11.523 -7.645 5.633 1 37.69 139 THR A CA 1
ATOM 1106 C C . THR A 1 139 ? 12.992 -7.906 5.953 1 37.69 139 THR A C 1
ATOM 1108 O O . THR A 1 139 ? 13.719 -6.984 6.324 1 37.69 139 THR A O 1
ATOM 1111 N N . THR A 1 140 ? 13.344 -9.117 6.109 1 33.38 140 THR A N 1
ATOM 1112 C CA . THR A 1 140 ? 14.672 -9.492 6.594 1 33.38 140 THR A CA 1
ATOM 1113 C C . THR A 1 140 ? 15.688 -9.453 5.457 1 33.38 140 THR A C 1
ATOM 1115 O O . THR A 1 140 ? 16.906 -9.484 5.703 1 33.38 140 THR A O 1
ATOM 1118 N N . ILE A 1 141 ? 15.414 -10.188 4.418 1 33.72 141 ILE A N 1
ATOM 1119 C CA . ILE A 1 141 ? 16.641 -10.07 3.623 1 33.72 141 ILE A CA 1
ATOM 1120 C C . ILE A 1 141 ? 16.953 -8.602 3.375 1 33.72 141 ILE A C 1
ATOM 1122 O O . ILE A 1 141 ? 16.438 -8 2.428 1 33.72 141 ILE A O 1
ATOM 1126 N N . ALA A 1 142 ? 16.938 -8.117 4.402 1 33.91 142 ALA A N 1
ATOM 1127 C CA . ALA A 1 142 ? 17.438 -6.754 4.258 1 33.91 142 ALA A CA 1
ATOM 1128 C C . ALA A 1 142 ? 18.844 -6.742 3.67 1 33.91 142 ALA A C 1
ATOM 1130 O O . ALA A 1 142 ? 19.766 -7.332 4.238 1 33.91 142 ALA A O 1
ATOM 1131 N N . ALA A 1 143 ? 18.828 -6.816 2.283 1 31.92 143 ALA A N 1
ATOM 1132 C CA . ALA A 1 143 ? 20.203 -6.469 1.898 1 31.92 143 ALA A CA 1
ATOM 1133 C C . ALA A 1 143 ? 20.812 -5.5 2.896 1 31.92 143 ALA A C 1
ATOM 1135 O O . ALA A 1 143 ? 20.109 -4.758 3.58 1 31.92 143 ALA A O 1
ATOM 1136 N N . PRO A 1 144 ? 21.969 -5.555 3.105 1 33.53 144 PRO A N 1
ATOM 1137 C CA . PRO A 1 144 ? 22.609 -4.477 3.859 1 33.53 144 PRO A CA 1
ATOM 1138 C C . PRO A 1 144 ? 22.109 -3.092 3.443 1 33.53 144 PRO A C 1
ATOM 1140 O O . PRO A 1 144 ? 22.047 -2.789 2.248 1 33.53 144 PRO A O 1
ATOM 1143 N N . GLY A 1 145 ? 21.422 -2.281 4.449 1 36.53 145 GLY A N 1
ATOM 1144 C CA . GLY A 1 145 ? 20.906 -0.946 4.191 1 36.53 145 GLY A CA 1
ATOM 1145 C C . GLY A 1 145 ? 19.406 -0.92 3.941 1 36.53 145 GLY A C 1
ATOM 1146 O O . GLY A 1 145 ? 18.844 0.118 3.578 1 36.53 145 GLY A O 1
ATOM 1147 N N . THR A 1 146 ? 18.984 -2.152 3.789 1 40.81 146 THR A N 1
ATOM 1148 C CA . THR A 1 146 ? 17.531 -2.137 3.547 1 40.81 146 THR A CA 1
ATOM 1149 C C . THR A 1 146 ? 16.766 -2.199 4.863 1 40.81 146 THR A C 1
ATOM 1151 O O . THR A 1 146 ? 17.25 -2.766 5.844 1 40.81 146 THR A O 1
ATOM 1154 N N . THR A 1 147 ? 15.891 -1.36 5.105 1 42.97 147 THR A N 1
ATOM 1155 C CA . THR A 1 147 ? 15 -1.378 6.258 1 42.97 147 THR A CA 1
ATOM 1156 C C . THR A 1 147 ? 14.07 -2.586 6.203 1 42.97 147 THR A C 1
ATOM 1158 O O . THR A 1 147 ? 13.461 -2.859 5.168 1 42.97 147 THR A O 1
ATOM 1161 N N . PRO A 1 148 ? 14.305 -3.404 7.188 1 44.06 148 PRO A N 1
ATOM 1162 C CA . PRO A 1 148 ? 13.398 -4.551 7.262 1 44.06 148 PRO A CA 1
ATOM 1163 C C . PRO A 1 148 ? 11.938 -4.156 7.066 1 44.06 148 PRO A C 1
ATOM 1165 O O . PRO A 1 148 ? 11.5 -3.115 7.562 1 44.06 148 PRO A O 1
ATOM 1168 N N . SER A 1 149 ? 11.398 -4.555 6.016 1 47.12 149 SER A N 1
ATOM 1169 C CA . SER A 1 149 ? 9.945 -4.414 5.93 1 47.12 149 SER A CA 1
ATOM 1170 C C . SER A 1 149 ? 9.266 -4.941 7.188 1 47.12 149 SER A C 1
ATOM 1172 O O . SER A 1 149 ? 9.891 -5.613 8.008 1 47.12 149 SER A O 1
ATOM 1174 N N . LYS A 1 150 ? 7.996 -4.844 7.301 1 49 150 LYS A N 1
ATOM 1175 C CA . LYS A 1 150 ? 7.184 -5.434 8.359 1 49 150 LYS A CA 1
ATOM 1176 C C . LYS A 1 150 ? 7.535 -6.902 8.57 1 49 150 LYS A C 1
ATOM 1178 O O . LYS A 1 150 ? 7.742 -7.641 7.609 1 49 150 LYS A O 1
ATOM 1183 N N . SER A 1 151 ? 8.016 -7.086 9.773 1 54.28 151 SER A N 1
ATOM 1184 C CA . SER A 1 151 ? 8.234 -8.508 10.016 1 54.28 151 SER A CA 1
ATOM 1185 C C . SER A 1 151 ? 6.977 -9.32 9.734 1 54.28 151 SER A C 1
ATOM 1187 O O . SER A 1 151 ? 5.938 -9.102 10.359 1 54.28 151 SER A O 1
ATOM 1189 N N . PRO A 1 152 ? 6.957 -10.031 8.641 1 62.53 152 PRO A N 1
ATOM 1190 C CA . PRO A 1 152 ? 5.797 -10.898 8.406 1 62.53 152 PRO A CA 1
ATOM 1191 C C . PRO A 1 152 ? 5.508 -11.82 9.586 1 62.53 152 PRO A C 1
ATOM 1193 O O . PRO A 1 152 ? 6.414 -12.164 10.344 1 62.53 152 PRO A O 1
ATOM 1196 N N . ASP A 1 153 ? 4.285 -11.867 9.984 1 73.75 153 ASP A N 1
ATOM 1197 C CA . ASP A 1 153 ? 3.875 -12.891 10.945 1 73.75 153 ASP A CA 1
ATOM 1198 C C . ASP A 1 153 ? 4.422 -14.258 10.555 1 73.75 153 ASP A C 1
ATOM 1200 O O . ASP A 1 153 ? 4.281 -14.688 9.414 1 73.75 153 ASP A O 1
ATOM 1204 N N . PRO A 1 154 ? 5.129 -14.914 11.453 1 79.5 154 PRO A N 1
ATOM 1205 C CA . PRO A 1 154 ? 5.758 -16.188 11.125 1 79.5 154 PRO A CA 1
ATOM 1206 C C . PRO A 1 154 ? 4.762 -17.219 10.602 1 79.5 154 PRO A C 1
ATOM 1208 O O . PRO A 1 154 ? 5.129 -18.109 9.812 1 79.5 154 PRO A O 1
ATOM 1211 N N . SER A 1 155 ? 3.557 -17.141 11.039 1 83.75 155 SER A N 1
ATOM 1212 C CA . SER A 1 155 ? 2.557 -18.125 10.641 1 83.75 155 SER A CA 1
ATOM 1213 C C . SER A 1 155 ? 2.365 -18.141 9.125 1 83.75 155 SER A C 1
ATOM 1215 O O . SER A 1 155 ? 1.848 -19.109 8.562 1 83.75 155 SER A O 1
ATOM 1217 N N . GLU A 1 156 ? 2.857 -17.172 8.461 1 84.12 156 GLU A N 1
ATOM 1218 C CA . GLU A 1 156 ? 2.746 -17.078 7.008 1 84.12 156 GLU A CA 1
ATOM 1219 C C . GLU A 1 156 ? 3.574 -18.156 6.324 1 84.12 156 GLU A C 1
ATOM 1221 O O . GLU A 1 156 ? 3.354 -18.469 5.152 1 84.12 156 GLU A O 1
ATOM 1226 N N . GLY A 1 157 ? 4.449 -18.719 7.102 1 86.94 157 GLY A N 1
ATOM 1227 C CA . GLY A 1 157 ? 5.352 -19.703 6.539 1 86.94 157 GLY A CA 1
ATOM 1228 C C . GLY A 1 157 ? 4.875 -21.141 6.734 1 86.94 157 GLY A C 1
ATOM 1229 O O . GLY A 1 157 ? 5.535 -22.078 6.301 1 86.94 157 GLY A O 1
ATOM 1230 N N . LYS A 1 158 ? 3.766 -21.328 7.355 1 91.06 158 LYS A N 1
ATOM 1231 C CA . LYS A 1 158 ? 3.309 -22.672 7.738 1 91.06 158 LYS A CA 1
ATOM 1232 C C . LYS A 1 158 ? 3.217 -23.578 6.527 1 91.06 158 LYS A C 1
ATOM 1234 O O . LYS A 1 158 ? 3.773 -24.688 6.531 1 91.06 158 LYS A O 1
ATOM 1239 N N . PHE A 1 159 ? 2.609 -23.156 5.461 1 90.81 159 PHE A N 1
ATOM 1240 C CA . PHE A 1 159 ? 2.373 -24.016 4.305 1 90.81 159 PHE A CA 1
ATOM 1241 C C . PHE A 1 159 ? 3.639 -24.156 3.469 1 90.81 159 PHE A C 1
ATOM 1243 O O . PHE A 1 159 ? 3.861 -25.188 2.84 1 90.81 159 PHE A O 1
ATOM 1250 N N . SER A 1 160 ? 4.434 -23.078 3.49 1 90.88 160 SER A N 1
ATOM 1251 C CA . SER A 1 160 ? 5.727 -23.219 2.826 1 90.88 160 SER A CA 1
ATOM 1252 C C . SER A 1 160 ? 6.594 -24.266 3.504 1 90.88 160 SER A C 1
ATOM 1254 O O . SER A 1 160 ? 7.289 -25.031 2.832 1 90.88 160 SER A O 1
ATOM 1256 N N . ALA A 1 161 ? 6.555 -24.219 4.793 1 93.5 161 ALA A N 1
ATOM 1257 C CA . ALA A 1 161 ? 7.297 -25.234 5.555 1 93.5 161 ALA A CA 1
ATOM 1258 C C . ALA A 1 161 ? 6.785 -26.641 5.254 1 93.5 161 ALA A C 1
ATOM 1260 O O . ALA A 1 161 ? 7.574 -27.562 5.078 1 93.5 161 ALA A O 1
ATOM 1261 N N . LEU A 1 162 ? 5.523 -26.797 5.176 1 93.38 162 LEU A N 1
ATOM 1262 C CA . LEU A 1 162 ? 4.914 -28.094 4.844 1 93.38 162 LEU A CA 1
ATOM 1263 C C . LEU A 1 162 ? 5.344 -28.547 3.457 1 93.38 162 LEU A C 1
ATOM 1265 O O . LEU A 1 162 ? 5.73 -29.703 3.273 1 93.38 162 LEU A O 1
ATOM 1269 N N . ALA A 1 163 ? 5.27 -27.656 2.514 1 93.19 163 ALA A N 1
ATOM 1270 C CA . ALA A 1 163 ? 5.66 -27.969 1.141 1 93.19 163 ALA A CA 1
ATOM 1271 C C . ALA A 1 163 ? 7.125 -28.391 1.066 1 93.19 163 ALA A C 1
ATOM 1273 O O . ALA A 1 163 ? 7.473 -29.328 0.341 1 93.19 163 ALA A O 1
ATOM 1274 N N . ALA A 1 164 ? 7.906 -27.703 1.83 1 94.5 164 ALA A N 1
ATOM 1275 C CA . ALA A 1 164 ? 9.336 -27.984 1.821 1 94.5 164 ALA A CA 1
ATOM 1276 C C . ALA A 1 164 ? 9.625 -29.344 2.451 1 94.5 164 ALA A C 1
ATOM 1278 O O . ALA A 1 164 ? 10.555 -30.047 2.037 1 94.5 164 ALA A O 1
ATOM 1279 N N . ALA A 1 165 ? 8.828 -29.734 3.336 1 93.94 165 ALA A N 1
ATOM 1280 C CA . ALA A 1 165 ? 9.07 -30.969 4.094 1 93.94 165 ALA A CA 1
ATOM 1281 C C . ALA A 1 165 ? 8.57 -32.188 3.324 1 93.94 165 ALA A C 1
ATOM 1283 O O . ALA A 1 165 ? 9.219 -33.25 3.32 1 93.94 165 ALA A O 1
ATOM 1284 N N . LEU A 1 166 ? 7.457 -32.031 2.605 1 92.5 166 LEU A N 1
ATOM 1285 C CA . LEU A 1 166 ? 6.727 -33.25 2.281 1 92.5 166 LEU A CA 1
ATOM 1286 C C . LEU A 1 166 ? 6.566 -33.406 0.773 1 92.5 166 LEU A C 1
ATOM 1288 O O . LEU A 1 166 ? 5.855 -34.312 0.308 1 92.5 166 LEU A O 1
ATOM 1292 N N . TRP A 1 167 ? 7.16 -32.5 0.011 1 93.56 167 TRP A N 1
ATOM 1293 C CA . TRP A 1 167 ? 6.996 -32.688 -1.426 1 93.56 167 TRP A CA 1
ATOM 1294 C C . TRP A 1 167 ? 7.473 -34.094 -1.848 1 93.56 167 TRP A C 1
ATOM 1296 O O . TRP A 1 167 ? 8.445 -34.594 -1.296 1 93.56 167 TRP A O 1
ATOM 1306 N N . THR A 1 168 ? 6.75 -34.688 -2.73 1 89.38 168 THR A N 1
ATOM 1307 C CA . THR A 1 168 ? 7.098 -36 -3.197 1 89.38 168 THR A CA 1
ATOM 1308 C C . THR A 1 168 ? 7.656 -35.969 -4.617 1 89.38 168 THR A C 1
ATOM 1310 O O . THR A 1 168 ? 8.453 -36.812 -5.008 1 89.38 168 THR A O 1
ATOM 1313 N N . ASN A 1 169 ? 7.098 -35.062 -5.344 1 88.12 169 ASN A N 1
ATOM 1314 C CA . ASN A 1 169 ? 7.57 -34.969 -6.719 1 88.12 169 ASN A CA 1
ATOM 1315 C C . ASN A 1 169 ? 7.34 -33.562 -7.281 1 88.12 169 ASN A C 1
ATOM 1317 O O . ASN A 1 169 ? 7.184 -32.594 -6.523 1 88.12 169 ASN A O 1
ATOM 1321 N N . GLY A 1 170 ? 7.504 -33.281 -8.586 1 94.44 170 GLY A N 1
ATOM 1322 C CA . GLY A 1 170 ? 7.461 -32.062 -9.359 1 94.44 170 GLY A CA 1
ATOM 1323 C C . GLY A 1 170 ? 8.398 -32.062 -10.547 1 94.44 170 GLY A C 1
ATOM 1324 O O . GLY A 1 170 ? 9.031 -33.094 -10.844 1 94.44 170 GLY A O 1
ATOM 1325 N N . ALA A 1 171 ? 8.469 -30.984 -11.188 1 97.75 171 ALA A N 1
ATOM 1326 C CA . ALA A 1 171 ? 9.297 -30.938 -12.391 1 97.75 171 ALA A CA 1
ATOM 1327 C C . ALA A 1 171 ? 10.664 -30.328 -12.086 1 97.75 171 ALA A C 1
ATOM 1329 O O . ALA A 1 171 ? 10.797 -29.484 -11.203 1 97.75 171 ALA A O 1
ATOM 1330 N N . PHE A 1 172 ? 11.594 -30.859 -12.734 1 98.5 172 PHE A N 1
ATOM 1331 C CA . PHE A 1 172 ? 12.938 -30.297 -12.742 1 98.5 172 PHE A CA 1
ATOM 1332 C C . PHE A 1 172 ? 13.367 -29.953 -14.164 1 98.5 172 PHE A C 1
ATOM 1334 O O . PHE A 1 172 ? 13.391 -30.812 -15.039 1 98.5 172 PHE A O 1
ATOM 1341 N N . VAL A 1 173 ? 13.695 -28.656 -14.398 1 98.81 173 VAL A N 1
ATOM 1342 C CA . VAL A 1 173 ? 14.18 -28.172 -15.688 1 98.81 173 VAL A CA 1
ATOM 1343 C C . VAL A 1 173 ? 15.523 -27.484 -15.508 1 98.81 173 VAL A C 1
ATOM 1345 O O . VAL A 1 173 ? 15.641 -26.531 -14.719 1 98.81 173 VAL A O 1
ATOM 1348 N N . TYR A 1 174 ? 16.453 -27.953 -16.188 1 98.94 174 TYR A N 1
ATOM 1349 C CA . TYR A 1 174 ? 17.766 -27.312 -16.188 1 98.94 174 TYR A CA 1
ATOM 1350 C C . TYR A 1 174 ? 18.234 -27.047 -17.609 1 98.94 174 TYR A C 1
ATOM 1352 O O . TYR A 1 174 ? 18.312 -27.969 -18.422 1 98.94 174 TYR A O 1
ATOM 1360 N N . VAL A 1 175 ? 18.578 -25.844 -17.938 1 98.94 175 VAL A N 1
ATOM 1361 C CA . VAL A 1 175 ? 19.078 -25.453 -19.25 1 98.94 175 VAL A CA 1
ATOM 1362 C C . VAL A 1 175 ? 20.453 -24.844 -19.109 1 98.94 175 VAL A C 1
ATOM 1364 O O . VAL A 1 175 ? 20.609 -23.766 -18.531 1 98.94 175 VAL A O 1
ATOM 1367 N N . PRO A 1 176 ? 21.438 -25.453 -19.703 1 98.81 176 PRO A N 1
ATOM 1368 C CA . PRO A 1 176 ? 22.812 -24.969 -19.547 1 98.81 176 PRO A CA 1
ATOM 1369 C C . PRO A 1 176 ? 23.062 -23.625 -20.25 1 98.81 176 PRO A C 1
ATOM 1371 O O . PRO A 1 176 ? 22.203 -23.156 -21 1 98.81 176 PRO A O 1
ATOM 1374 N N . ARG A 1 177 ? 24.25 -23.078 -19.922 1 98.69 177 ARG A N 1
ATOM 1375 C CA . ARG A 1 177 ? 24.656 -21.766 -20.438 1 98.69 177 ARG A CA 1
ATOM 1376 C C . ARG A 1 177 ? 24.531 -21.719 -21.953 1 98.69 177 ARG A C 1
ATOM 1378 O O . ARG A 1 177 ? 25.016 -22.609 -22.656 1 98.69 177 ARG A O 1
ATOM 1385 N N . GLY A 1 178 ? 23.828 -20.75 -22.391 1 98.56 178 GLY A N 1
ATOM 1386 C CA . GLY A 1 178 ? 23.812 -20.422 -23.797 1 98.56 178 GLY A CA 1
ATOM 1387 C C . GLY A 1 178 ? 22.859 -21.281 -24.594 1 98.56 178 GLY A C 1
ATOM 1388 O O . GLY A 1 178 ? 22.688 -21.094 -25.812 1 98.56 178 GLY A O 1
ATOM 1389 N N . VAL A 1 179 ? 22.141 -22.25 -24.031 1 98.75 179 VAL A N 1
ATOM 1390 C CA . VAL A 1 179 ? 21.281 -23.156 -24.766 1 98.75 179 VAL A CA 1
ATOM 1391 C C . VAL A 1 179 ? 19.875 -22.578 -24.859 1 98.75 179 VAL A C 1
ATOM 1393 O O . VAL A 1 179 ? 19.359 -22.031 -23.891 1 98.75 179 VAL A O 1
ATOM 1396 N N . GLU A 1 180 ? 19.328 -22.625 -26.031 1 98.31 180 GLU A N 1
ATOM 1397 C CA . GLU A 1 180 ? 17.953 -22.203 -26.266 1 98.31 180 GLU A CA 1
ATOM 1398 C C . GLU A 1 180 ? 17.031 -23.406 -26.516 1 98.31 180 GLU A C 1
ATOM 1400 O O . GLU A 1 180 ? 17.281 -24.188 -27.422 1 98.31 180 GLU A O 1
ATOM 1405 N N . VAL A 1 181 ? 16.078 -23.594 -25.719 1 98.31 181 VAL A N 1
ATOM 1406 C CA . VAL A 1 181 ? 15.039 -24.594 -25.938 1 98.31 181 VAL A CA 1
ATOM 1407 C C . VAL A 1 181 ? 13.891 -23.984 -26.734 1 98.31 181 VAL A C 1
ATOM 1409 O O . VAL A 1 181 ? 13.07 -23.25 -26.172 1 98.31 181 VAL A O 1
ATOM 1412 N N . GLU A 1 182 ? 13.727 -24.328 -27.953 1 95.5 182 GLU A N 1
ATOM 1413 C CA . GLU A 1 182 ? 12.836 -23.656 -28.891 1 95.5 182 GLU A CA 1
ATOM 1414 C C . GLU A 1 182 ? 11.375 -23.938 -28.562 1 95.5 182 GLU A C 1
ATOM 1416 O O . GLU A 1 182 ? 10.555 -23.016 -28.484 1 95.5 182 GLU A O 1
ATOM 1421 N N . LEU A 1 183 ? 11.117 -25.234 -28.391 1 95.69 183 LEU A N 1
ATOM 1422 C CA . LEU A 1 183 ? 9.75 -25.594 -28.016 1 95.69 183 LEU A CA 1
ATOM 1423 C C . LEU A 1 183 ? 9.578 -25.625 -26.516 1 95.69 183 LEU A C 1
ATOM 1425 O O . LEU A 1 183 ? 10.484 -26.047 -25.781 1 95.69 183 LEU A O 1
ATOM 1429 N N . PRO A 1 184 ? 8.398 -25.281 -26.047 1 97.31 184 PRO A N 1
ATOM 1430 C CA . PRO A 1 184 ? 8.18 -25.312 -24.594 1 97.31 184 PRO A CA 1
ATOM 1431 C C . PRO A 1 184 ? 8.289 -26.719 -24.016 1 97.31 184 PRO A C 1
ATOM 1433 O O . PRO A 1 184 ? 8.125 -27.703 -24.734 1 97.31 184 PRO A O 1
ATOM 1436 N N . LEU A 1 185 ? 8.68 -26.797 -22.797 1 98.06 185 LEU A N 1
ATOM 1437 C CA . LEU A 1 185 ? 8.562 -28.016 -21.984 1 98.06 185 LEU A CA 1
ATOM 1438 C C . LEU A 1 185 ? 7.324 -27.953 -21.094 1 98.06 185 LEU A C 1
ATOM 1440 O O . LEU A 1 185 ? 6.898 -26.875 -20.688 1 98.06 185 LEU A O 1
ATOM 1444 N N . GLY A 1 186 ? 6.707 -29.109 -20.859 1 96.5 186 GLY A N 1
ATOM 1445 C CA . GLY A 1 186 ? 5.445 -29.062 -20.141 1 96.5 186 GLY A CA 1
ATOM 1446 C C . GLY A 1 186 ? 5.363 -30.094 -19.031 1 96.5 186 GLY A C 1
ATOM 1447 O O . GLY A 1 186 ? 5.91 -31.203 -19.156 1 96.5 186 GLY A O 1
ATOM 1448 N N . SER A 1 187 ? 4.746 -29.797 -17.953 1 96.38 187 SER A N 1
ATOM 1449 C CA . SER A 1 187 ? 4.34 -30.703 -16.906 1 96.38 187 SER A CA 1
ATOM 1450 C C . SER A 1 187 ? 2.838 -30.625 -16.656 1 96.38 187 SER A C 1
ATOM 1452 O O . SER A 1 187 ? 2.287 -29.547 -16.469 1 96.38 187 SER A O 1
ATOM 1454 N N . PHE A 1 188 ? 2.182 -31.734 -16.672 1 94.75 188 PHE A N 1
ATOM 1455 C CA . PHE A 1 188 ? 0.746 -31.844 -16.453 1 94.75 188 PHE A CA 1
ATOM 1456 C C . PHE A 1 188 ? 0.452 -32.688 -15.211 1 94.75 188 PHE A C 1
ATOM 1458 O O . PHE A 1 188 ? 0.673 -33.875 -15.211 1 94.75 188 PHE A O 1
ATOM 1465 N N . ARG A 1 189 ? -0.112 -32.062 -14.188 1 94.88 189 ARG A N 1
ATOM 1466 C CA . ARG A 1 189 ? -0.371 -32.75 -12.93 1 94.88 189 ARG A CA 1
ATOM 1467 C C . ARG A 1 189 ? -1.864 -33 -12.734 1 94.88 189 ARG A C 1
ATOM 1469 O O . ARG A 1 189 ? -2.672 -32.062 -12.883 1 94.88 189 ARG A O 1
ATOM 1476 N N . VAL A 1 190 ? -2.176 -34.188 -12.375 1 94.06 190 VAL A N 1
ATOM 1477 C CA . VAL A 1 190 ? -3.559 -34.531 -12.039 1 94.06 190 VAL A CA 1
ATOM 1478 C C . VAL A 1 190 ? -3.613 -35.156 -10.656 1 94.06 190 VAL A C 1
ATOM 1480 O O . VAL A 1 190 ? -2.576 -35.5 -10.078 1 94.06 190 VAL A O 1
ATOM 1483 N N . MET A 1 191 ? -4.742 -35.188 -10.047 1 93.25 191 MET A N 1
ATOM 1484 C CA . MET A 1 191 ? -5.09 -35.906 -8.836 1 93.25 191 MET A CA 1
ATOM 1485 C C . MET A 1 191 ? -6.363 -36.719 -9.047 1 93.25 191 MET A C 1
ATOM 1487 O O . MET A 1 191 ? -7.289 -36.281 -9.727 1 93.25 191 MET A O 1
ATOM 1491 N N . SER A 1 192 ? -6.383 -37.875 -8.422 1 91.38 192 SER A N 1
ATOM 1492 C CA . SER A 1 192 ? -7.512 -38.75 -8.727 1 91.38 192 SER A CA 1
ATOM 1493 C C . SER A 1 192 ? -8.148 -39.281 -7.449 1 91.38 192 SER A C 1
ATOM 1495 O O . SER A 1 192 ? -9.047 -40.125 -7.508 1 91.38 192 SER A O 1
ATOM 1497 N N . GLU A 1 193 ? -7.688 -38.875 -6.34 1 93.12 193 GLU A N 1
ATOM 1498 C CA . GLU A 1 193 ? -8.211 -39.406 -5.09 1 93.12 193 GLU A CA 1
ATOM 1499 C C . GLU A 1 193 ? -8.648 -38.312 -4.148 1 93.12 193 GLU A C 1
ATOM 1501 O O . GLU A 1 193 ? -7.836 -37.469 -3.766 1 93.12 193 GLU A O 1
ATOM 1506 N N . ALA A 1 194 ? -9.891 -38.375 -3.713 1 93.69 194 ALA A N 1
ATOM 1507 C CA . ALA A 1 194 ? -10.422 -37.375 -2.789 1 93.69 194 ALA A CA 1
ATOM 1508 C C . ALA A 1 194 ? -9.922 -37.625 -1.369 1 93.69 194 ALA A C 1
ATOM 1510 O O . ALA A 1 194 ? -9.492 -38.719 -1.035 1 93.69 194 ALA A O 1
ATOM 1511 N N . GLY A 1 195 ? -9.938 -36.562 -0.591 1 93.5 195 GLY A N 1
ATOM 1512 C CA . GLY A 1 195 ? -9.602 -36.688 0.82 1 93.5 195 GLY A CA 1
ATOM 1513 C C . GLY A 1 195 ? -8.117 -36.844 1.07 1 93.5 195 GLY A C 1
ATOM 1514 O O . GLY A 1 195 ? -7.715 -37.375 2.121 1 93.5 195 GLY A O 1
ATOM 1515 N N . THR A 1 196 ? -7.332 -36.562 0.06 1 94.12 196 THR A N 1
ATOM 1516 C CA . THR A 1 196 ? -5.887 -36.719 0.159 1 94.12 196 THR A CA 1
ATOM 1517 C C . THR A 1 196 ? -5.172 -35.406 -0.073 1 94.12 196 THR A C 1
ATOM 1519 O O . THR A 1 196 ? -5.816 -34.375 -0.27 1 94.12 196 THR A O 1
ATOM 1522 N N . TYR A 1 197 ? -3.857 -35.438 0.068 1 93.69 197 TYR A N 1
ATOM 1523 C CA . TYR A 1 197 ? -3.078 -34.25 -0.305 1 93.69 197 TYR A CA 1
ATOM 1524 C C . TYR A 1 197 ? -1.916 -34.625 -1.214 1 93.69 197 TYR A C 1
ATOM 1526 O O . TYR A 1 197 ? -1.469 -35.781 -1.209 1 93.69 197 TYR A O 1
ATOM 1534 N N . THR A 1 198 ? -1.528 -33.75 -1.989 1 93.81 198 THR A N 1
ATOM 1535 C CA . THR A 1 198 ? -0.266 -33.812 -2.719 1 93.81 198 THR A CA 1
ATOM 1536 C C . THR A 1 198 ? 0.6 -32.594 -2.402 1 93.81 198 THR A C 1
ATOM 1538 O O . THR A 1 198 ? 0.08 -31.516 -2.141 1 93.81 198 THR A O 1
ATOM 1541 N N . ALA A 1 199 ? 1.874 -32.812 -2.303 1 93.12 199 ALA A N 1
ATOM 1542 C CA . ALA A 1 199 ? 2.869 -31.75 -2.221 1 93.12 199 ALA A CA 1
ATOM 1543 C C . ALA A 1 199 ? 3.898 -31.859 -3.34 1 93.12 199 ALA A C 1
ATOM 1545 O O . ALA A 1 199 ? 4.555 -32.906 -3.477 1 93.12 199 ALA A O 1
ATOM 1546 N N . THR A 1 200 ? 3.963 -30.875 -4.133 1 93.81 200 THR A N 1
ATOM 1547 C CA . THR A 1 200 ? 4.891 -30.922 -5.258 1 93.81 200 THR A CA 1
ATOM 1548 C C . THR A 1 200 ? 5.82 -29.703 -5.234 1 93.81 200 THR A C 1
ATOM 1550 O O . THR A 1 200 ? 5.5 -28.688 -4.625 1 93.81 200 THR A O 1
ATOM 1553 N N . ARG A 1 201 ? 6.934 -29.859 -5.824 1 96.19 201 ARG A N 1
ATOM 1554 C CA . ARG A 1 201 ? 7.922 -28.797 -5.926 1 96.19 201 ARG A CA 1
ATOM 1555 C C . ARG A 1 201 ? 8.594 -28.797 -7.293 1 96.19 201 ARG A C 1
ATOM 1557 O O . ARG A 1 201 ? 9.156 -29.812 -7.715 1 96.19 201 ARG A O 1
ATOM 1564 N N . THR A 1 202 ? 8.484 -27.688 -7.984 1 97.88 202 THR A N 1
ATOM 1565 C CA . THR A 1 202 ? 9.094 -27.516 -9.297 1 97.88 202 THR A CA 1
ATOM 1566 C C . THR A 1 202 ? 10.32 -26.609 -9.203 1 97.88 202 THR A C 1
ATOM 1568 O O . THR A 1 202 ? 10.297 -25.594 -8.516 1 97.88 202 THR A O 1
ATOM 1571 N N . LEU A 1 203 ? 11.391 -27.016 -9.797 1 98.69 203 LEU A N 1
ATOM 1572 C CA . LEU A 1 203 ? 12.633 -26.25 -9.867 1 98.69 203 LEU A CA 1
ATOM 1573 C C . LEU A 1 203 ? 13.07 -26.047 -11.312 1 98.69 203 LEU A C 1
ATOM 1575 O O . LEU A 1 203 ? 13.328 -27.016 -12.031 1 98.69 203 LEU A O 1
ATOM 1579 N N . VAL A 1 204 ? 13.094 -24.812 -11.734 1 98.94 204 VAL A N 1
ATOM 1580 C CA . VAL A 1 204 ? 13.555 -24.453 -13.07 1 98.94 204 VAL A CA 1
ATOM 1581 C C . VAL A 1 204 ? 14.82 -23.594 -12.969 1 98.94 204 VAL A C 1
ATOM 1583 O O . VAL A 1 204 ? 14.82 -22.562 -12.289 1 98.94 204 VAL A O 1
ATOM 1586 N N . VAL A 1 205 ? 15.797 -24.031 -13.656 1 98.94 205 VAL A N 1
ATOM 1587 C CA . VAL A 1 205 ? 17.062 -23.297 -13.664 1 98.94 205 VAL A CA 1
ATOM 1588 C C . VAL A 1 205 ? 17.453 -22.969 -15.102 1 98.94 205 VAL A C 1
ATOM 1590 O O . VAL A 1 205 ? 17.688 -23.875 -15.906 1 98.94 205 VAL A O 1
ATOM 1593 N N . ALA A 1 206 ? 17.516 -21.75 -15.414 1 98.94 206 ALA A N 1
ATOM 1594 C CA . ALA A 1 206 ? 18.078 -21.266 -16.672 1 98.94 206 ALA A CA 1
ATOM 1595 C C . ALA A 1 206 ? 19.453 -20.641 -16.438 1 98.94 206 ALA A C 1
ATOM 1597 O O . ALA A 1 206 ? 19.547 -19.531 -15.891 1 98.94 206 ALA A O 1
ATOM 1598 N N . GLU A 1 207 ? 20.453 -21.281 -16.891 1 98.88 207 GLU A N 1
ATOM 1599 C CA . GLU A 1 207 ? 21.812 -20.766 -16.734 1 98.88 207 GLU A CA 1
ATOM 1600 C C . GLU A 1 207 ? 22.047 -19.547 -17.641 1 98.88 207 GLU A C 1
ATOM 1602 O O . GLU A 1 207 ? 21.141 -19.141 -18.375 1 98.88 207 GLU A O 1
ATOM 1607 N N . GLU A 1 208 ? 23.266 -19 -17.516 1 98.88 208 GLU A N 1
ATOM 1608 C CA . GLU A 1 208 ? 23.562 -17.734 -18.172 1 98.88 208 GLU A CA 1
ATOM 1609 C C . GLU A 1 208 ? 23.219 -17.797 -19.672 1 98.88 208 GLU A C 1
ATOM 1611 O O . GLU A 1 208 ? 23.625 -18.734 -20.359 1 98.88 208 GLU A O 1
ATOM 1616 N N . ASN A 1 209 ? 22.438 -16.875 -20.125 1 98.81 209 ASN A N 1
ATOM 1617 C CA . ASN A 1 209 ? 22.078 -16.672 -21.531 1 98.81 209 ASN A CA 1
ATOM 1618 C C . ASN A 1 209 ? 21.266 -17.844 -22.062 1 98.81 209 ASN A C 1
ATOM 1620 O O . ASN A 1 209 ? 21.219 -18.062 -23.281 1 98.81 209 ASN A O 1
ATOM 1624 N N . ALA A 1 210 ? 20.688 -18.641 -21.188 1 98.88 210 ALA A N 1
ATOM 1625 C CA . ALA A 1 210 ? 19.781 -19.703 -21.625 1 98.88 210 ALA A CA 1
ATOM 1626 C C . ALA A 1 210 ? 18.391 -19.156 -21.875 1 98.88 210 ALA A C 1
ATOM 1628 O O . ALA A 1 210 ? 18.047 -18.062 -21.422 1 98.88 210 ALA A O 1
ATOM 1629 N N . GLN A 1 211 ? 17.594 -19.844 -22.656 1 98.81 211 GLN A N 1
ATOM 1630 C CA . GLN A 1 211 ? 16.203 -19.484 -22.922 1 98.81 211 GLN A CA 1
ATOM 1631 C C . GLN A 1 211 ? 15.297 -20.703 -22.875 1 98.81 211 GLN A C 1
ATOM 1633 O O . GLN A 1 211 ? 15.609 -21.734 -23.469 1 98.81 211 GLN A O 1
ATOM 1638 N N . VAL A 1 212 ? 14.195 -20.625 -22.188 1 98.81 212 VAL A N 1
ATOM 1639 C CA . VAL A 1 212 ? 13.281 -21.766 -22.094 1 98.81 212 VAL A CA 1
ATOM 1640 C C . VAL A 1 212 ? 11.883 -21.266 -21.719 1 98.81 212 VAL A C 1
ATOM 1642 O O . VAL A 1 212 ? 11.734 -20.25 -21.047 1 98.81 212 VAL A O 1
ATOM 1645 N N . THR A 1 213 ? 10.891 -21.875 -22.281 1 98.69 213 THR A N 1
ATOM 1646 C CA . THR A 1 213 ? 9.5 -21.75 -21.859 1 98.69 213 THR A CA 1
ATOM 1647 C C . THR A 1 213 ? 9.031 -23.016 -21.156 1 98.69 213 THR A C 1
ATOM 1649 O O . THR A 1 213 ? 9.188 -24.125 -21.688 1 98.69 213 THR A O 1
ATOM 1652 N N . PHE A 1 214 ? 8.523 -22.906 -19.969 1 98.69 214 PHE A N 1
ATOM 1653 C CA . PHE A 1 214 ? 8.016 -24.047 -19.219 1 98.69 214 PHE A CA 1
ATOM 1654 C C . PHE A 1 214 ? 6.539 -23.844 -18.875 1 98.69 214 PHE A C 1
ATOM 1656 O O . PHE A 1 214 ? 6.16 -22.828 -18.297 1 98.69 214 PHE A O 1
ATOM 166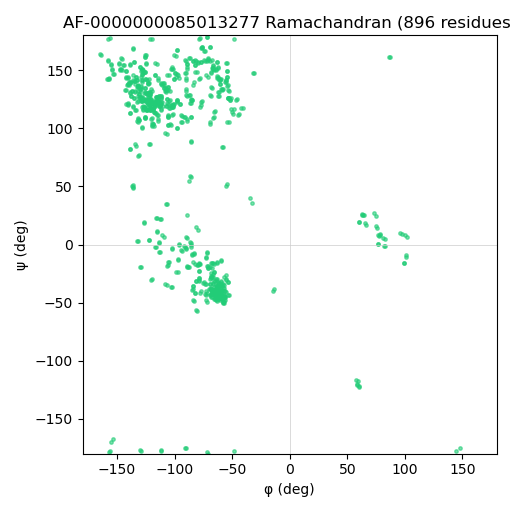3 N N . ILE A 1 215 ? 5.711 -24.797 -19.25 1 98 215 ILE A N 1
ATOM 1664 C CA . ILE A 1 215 ? 4.273 -24.781 -18.984 1 98 215 ILE A CA 1
ATOM 1665 C C . ILE A 1 215 ? 3.939 -25.781 -17.891 1 98 215 ILE A C 1
ATOM 1667 O O . ILE A 1 215 ? 4.207 -26.984 -18.031 1 98 215 ILE A O 1
ATOM 1671 N N . ASP A 1 216 ? 3.342 -25.344 -16.797 1 97.31 216 ASP A N 1
ATOM 1672 C CA . ASP A 1 216 ? 2.998 -26.109 -15.609 1 97.31 216 ASP A CA 1
ATOM 1673 C C . ASP A 1 216 ? 1.492 -26.109 -15.359 1 97.31 216 ASP A C 1
ATOM 1675 O O . ASP A 1 216 ? 0.947 -25.109 -14.883 1 97.31 216 ASP A O 1
ATOM 1679 N N . GLU A 1 217 ? 0.853 -27.203 -15.664 1 96.25 217 GLU A N 1
ATOM 1680 C CA . GLU A 1 217 ? -0.605 -27.234 -15.602 1 96.25 217 GLU A CA 1
ATOM 1681 C C . GLU A 1 217 ? -1.09 -28.234 -14.555 1 96.25 217 GLU A C 1
ATOM 1683 O O . GLU A 1 217 ? -0.462 -29.266 -14.336 1 96.25 217 GLU A O 1
ATOM 1688 N N . GLN A 1 218 ? -2.191 -27.938 -13.898 1 95.88 218 GLN A N 1
ATOM 1689 C CA . GLN A 1 218 ? -2.828 -28.766 -12.891 1 95.88 218 GLN A CA 1
ATOM 1690 C C . GLN A 1 218 ? -4.328 -28.891 -13.148 1 95.88 218 GLN A C 1
ATOM 1692 O O . GLN A 1 218 ? -4.996 -27.906 -13.445 1 95.88 218 GLN A O 1
ATOM 1697 N N . ASP A 1 219 ? -4.801 -30.094 -13.008 1 94.25 219 ASP A N 1
ATOM 1698 C CA . ASP A 1 219 ? -6.219 -30.328 -13.266 1 94.25 219 ASP A CA 1
ATOM 1699 C C . ASP A 1 219 ? -6.723 -31.547 -12.5 1 94.25 219 ASP A C 1
ATOM 1701 O O . ASP A 1 219 ? -5.941 -32.438 -12.148 1 94.25 219 ASP A O 1
ATOM 1705 N N . SER A 1 220 ? -8.039 -31.562 -12.227 1 94.94 220 SER A N 1
ATOM 1706 C CA . SER A 1 220 ? -8.695 -32.719 -11.648 1 94.94 220 SER A CA 1
ATOM 1707 C C . SER A 1 220 ? -10.211 -32.656 -11.789 1 94.94 220 SER A C 1
ATOM 1709 O O . SER A 1 220 ? -10.75 -31.578 -12.109 1 94.94 220 SER A O 1
ATOM 1711 N N . GLU A 1 221 ? -10.766 -33.75 -11.617 1 94.25 221 GLU A N 1
ATOM 1712 C CA . GLU A 1 221 ? -12.195 -33.719 -11.336 1 94.25 221 GLU A CA 1
ATOM 1713 C C . GLU A 1 221 ? -12.477 -33.188 -9.938 1 94.25 221 GLU A C 1
ATOM 1715 O O . GLU A 1 221 ? -11.547 -32.812 -9.211 1 94.25 221 GLU A O 1
ATOM 1720 N N . ASP A 1 222 ? -13.805 -33.125 -9.523 1 96.38 222 ASP A N 1
ATOM 1721 C CA . ASP A 1 222 ? -14.141 -32.719 -8.156 1 96.38 222 ASP A CA 1
ATOM 1722 C C . ASP A 1 222 ? -13.562 -33.688 -7.137 1 96.38 222 ASP A C 1
ATOM 1724 O O . ASP A 1 222 ? -13.703 -34.906 -7.285 1 96.38 222 ASP A O 1
ATOM 1728 N N . LEU A 1 223 ? -12.875 -33.219 -6.211 1 96.25 223 LEU A N 1
ATOM 1729 C CA . LEU A 1 223 ? -12.234 -34 -5.176 1 96.25 223 LEU A CA 1
ATOM 1730 C C . LEU A 1 223 ? -12.461 -33.406 -3.797 1 96.25 223 LEU A C 1
ATOM 1732 O O . LEU A 1 223 ? -11.586 -32.688 -3.273 1 96.25 223 LEU A O 1
ATOM 1736 N N . PRO A 1 224 ? -13.609 -33.719 -3.113 1 95.5 224 PRO A N 1
ATOM 1737 C CA . PRO A 1 224 ? -13.898 -33.125 -1.806 1 95.5 224 PRO A CA 1
ATOM 1738 C C . PRO A 1 224 ? -12.812 -33.406 -0.774 1 95.5 224 PRO A C 1
ATOM 1740 O O . PRO A 1 224 ? -12.32 -34.531 -0.684 1 95.5 224 PRO A O 1
ATOM 1743 N N . GLY A 1 225 ? -12.43 -32.406 -0.074 1 95.12 225 GLY A N 1
ATOM 1744 C CA . GLY A 1 225 ? -11.523 -32.531 1.051 1 95.12 225 GLY A CA 1
ATOM 1745 C C . GLY A 1 225 ? -10.086 -32.812 0.628 1 95.12 225 GLY A C 1
ATOM 1746 O O . GLY A 1 225 ? -9.336 -33.469 1.34 1 95.12 225 GLY A O 1
ATOM 1747 N N . THR A 1 226 ? -9.695 -32.406 -0.532 1 95.75 226 THR A N 1
ATOM 1748 C CA . THR A 1 226 ? -8.367 -32.688 -1.072 1 95.75 226 THR A CA 1
ATOM 1749 C C . THR A 1 226 ? -7.496 -31.422 -1.043 1 95.75 226 THR A C 1
ATOM 1751 O O . THR A 1 226 ? -8 -30.312 -1.181 1 95.75 226 THR A O 1
ATOM 1754 N N . TYR A 1 227 ? -6.184 -31.578 -0.815 1 95.81 227 TYR A N 1
ATOM 1755 C CA . TYR A 1 227 ? -5.258 -30.453 -0.726 1 95.81 227 TYR A CA 1
ATOM 1756 C C . TYR A 1 227 ? -4.129 -30.609 -1.736 1 95.81 227 TYR A C 1
ATOM 1758 O O . TYR A 1 227 ? -3.576 -31.688 -1.909 1 95.81 227 TYR A O 1
ATOM 1766 N N . ALA A 1 228 ? -3.859 -29.609 -2.479 1 96.38 228 ALA A N 1
ATOM 1767 C CA . ALA A 1 228 ? -2.691 -29.5 -3.35 1 96.38 228 ALA A CA 1
ATOM 1768 C C . ALA A 1 228 ? -1.756 -28.391 -2.883 1 96.38 228 ALA A C 1
ATOM 1770 O O . ALA A 1 228 ? -2.057 -27.203 -3.051 1 96.38 228 ALA A O 1
ATOM 1771 N N . ILE A 1 229 ? -0.646 -28.75 -2.318 1 94.75 229 ILE A N 1
ATOM 1772 C CA . ILE A 1 229 ? 0.339 -27.797 -1.803 1 94.75 229 ILE A CA 1
ATOM 1773 C C . ILE A 1 229 ? 1.56 -27.781 -2.721 1 94.75 229 ILE A C 1
ATOM 1775 O O . ILE A 1 229 ? 2.035 -28.828 -3.16 1 94.75 229 ILE A O 1
ATOM 1779 N N . GLY A 1 230 ? 2.002 -26.609 -3.018 1 93 230 GLY A N 1
ATOM 1780 C CA . GLY A 1 230 ? 3.068 -26.578 -4.008 1 93 230 GLY A CA 1
ATOM 1781 C C . GLY A 1 230 ? 4.066 -25.453 -3.775 1 93 230 GLY A C 1
ATOM 1782 O O . GLY A 1 230 ? 3.789 -24.516 -3.023 1 93 230 GLY A O 1
ATOM 1783 N N . ALA A 1 231 ? 5.246 -25.594 -4.367 1 96 231 ALA A N 1
ATOM 1784 C CA . ALA A 1 231 ? 6.289 -24.578 -4.465 1 96 231 ALA A CA 1
ATOM 1785 C C . ALA A 1 231 ? 6.953 -24.594 -5.836 1 96 231 ALA A C 1
ATOM 1787 O O . ALA A 1 231 ? 7.172 -25.672 -6.41 1 96 231 ALA A O 1
ATOM 1788 N N . VAL A 1 232 ? 7.211 -23.453 -6.316 1 97.62 232 VAL A N 1
ATOM 1789 C CA . VAL A 1 232 ? 7.906 -23.328 -7.594 1 97.62 232 VAL A CA 1
ATOM 1790 C C . VAL A 1 232 ? 9.102 -22.391 -7.441 1 97.62 232 VAL A C 1
ATOM 1792 O O . VAL A 1 232 ? 8.953 -21.25 -6.996 1 97.62 232 VAL A O 1
ATOM 1795 N N . GLU A 1 233 ? 10.258 -22.859 -7.773 1 97.81 233 GLU A N 1
ATOM 1796 C CA . GLU A 1 233 ? 11.492 -22.078 -7.746 1 97.81 233 GLU A CA 1
ATOM 1797 C C . GLU A 1 233 ? 12.008 -21.828 -9.156 1 97.81 233 GLU A C 1
ATOM 1799 O O . GLU A 1 233 ? 12.312 -22.766 -9.891 1 97.81 233 GLU A O 1
ATOM 1804 N N . LEU A 1 234 ? 12.125 -20.594 -9.508 1 98.81 234 LEU A N 1
ATOM 1805 C CA . LEU A 1 234 ? 12.617 -20.172 -10.82 1 98.81 234 LEU A CA 1
ATOM 1806 C C . LEU A 1 234 ? 13.938 -19.422 -10.688 1 98.81 234 LEU A C 1
ATOM 1808 O O . LEU A 1 234 ? 13.961 -18.297 -10.188 1 98.81 234 LEU A O 1
ATOM 1812 N N . VAL A 1 235 ? 14.93 -20.031 -11.148 1 98.88 235 VAL A N 1
ATOM 1813 C CA . VAL A 1 235 ? 16.25 -19.391 -11.133 1 98.88 235 VAL A CA 1
ATOM 1814 C C . VAL A 1 235 ? 16.609 -18.922 -12.539 1 98.88 235 VAL A C 1
ATOM 1816 O O . VAL A 1 235 ? 16.781 -19.734 -13.453 1 98.88 235 VAL A O 1
ATOM 1819 N N . VAL A 1 236 ? 16.766 -17.641 -12.688 1 98.94 236 VAL A N 1
ATOM 1820 C CA . VAL A 1 236 ? 17.078 -17.047 -13.984 1 98.94 236 VAL A CA 1
ATOM 1821 C C . VAL A 1 236 ? 18.422 -16.344 -13.93 1 98.94 236 VAL A C 1
ATOM 1823 O O . VAL A 1 236 ? 18.5 -15.172 -13.539 1 98.94 236 VAL A O 1
ATOM 1826 N N . LYS A 1 237 ? 19.391 -16.969 -14.445 1 98.88 237 LYS A N 1
ATOM 1827 C CA . LYS A 1 237 ? 20.75 -16.438 -14.336 1 98.88 237 LYS A CA 1
ATOM 1828 C C . LYS A 1 237 ? 20.984 -15.32 -15.344 1 98.88 237 LYS A C 1
ATOM 1830 O O . LYS A 1 237 ? 20.078 -14.938 -16.078 1 98.88 237 LYS A O 1
ATOM 1835 N N . GLN A 1 238 ? 22.188 -14.742 -15.258 1 98.81 238 GLN A N 1
ATOM 1836 C CA . GLN A 1 238 ? 22.516 -13.539 -16.016 1 98.81 238 GLN A CA 1
ATOM 1837 C C . GLN A 1 238 ? 22.203 -13.703 -17.5 1 98.81 238 GLN A C 1
ATOM 1839 O O . GLN A 1 238 ? 22.625 -14.68 -18.109 1 98.81 238 GLN A O 1
ATOM 1844 N N . GLY A 1 239 ? 21.422 -12.828 -18.016 1 98.81 239 GLY A N 1
ATOM 1845 C CA . GLY A 1 239 ? 21.125 -12.781 -19.438 1 98.81 239 GLY A CA 1
ATOM 1846 C C . GLY A 1 239 ? 20.141 -13.852 -19.891 1 98.81 239 GLY A C 1
ATOM 1847 O O . GLY A 1 239 ? 19.781 -13.914 -21.062 1 98.81 239 GLY A O 1
ATOM 1848 N N . ALA A 1 240 ? 19.672 -14.672 -18.984 1 98.94 240 ALA A N 1
ATOM 1849 C CA . ALA A 1 240 ? 18.75 -15.75 -19.344 1 98.94 240 ALA A CA 1
ATOM 1850 C C . ALA A 1 240 ? 17.328 -15.227 -19.516 1 98.94 240 ALA A C 1
ATOM 1852 O O . ALA A 1 240 ? 17 -14.133 -19.047 1 98.94 240 ALA A O 1
ATOM 1853 N N . ARG A 1 241 ? 16.562 -15.961 -20.266 1 98.88 241 ARG A N 1
ATOM 1854 C CA . ARG A 1 241 ? 15.156 -15.656 -20.484 1 98.88 241 ARG A CA 1
ATOM 1855 C C . ARG A 1 241 ? 14.281 -16.859 -20.156 1 98.88 241 ARG A C 1
ATOM 1857 O O . ARG A 1 241 ? 14.414 -17.922 -20.781 1 98.88 241 ARG A O 1
ATOM 1864 N N . LEU A 1 242 ? 13.43 -16.703 -19.219 1 98.94 242 LEU A N 1
ATOM 1865 C CA . LEU A 1 242 ? 12.516 -17.766 -18.812 1 98.94 242 LEU A CA 1
ATOM 1866 C C . LEU A 1 242 ? 11.062 -17.297 -18.922 1 98.94 242 LEU A C 1
ATOM 1868 O O . LEU A 1 242 ? 10.711 -16.25 -18.375 1 98.94 242 LEU A O 1
ATOM 1872 N N . ARG A 1 243 ? 10.289 -18 -19.656 1 98.81 243 ARG A N 1
ATOM 1873 C CA . ARG A 1 243 ? 8.844 -17.859 -19.594 1 98.81 243 ARG A CA 1
ATOM 1874 C C . ARG A 1 243 ? 8.211 -19 -18.812 1 98.81 243 ARG A C 1
ATOM 1876 O O . ARG A 1 243 ? 8.383 -20.172 -19.172 1 98.81 243 ARG A O 1
ATOM 1883 N N . TYR A 1 244 ? 7.539 -18.688 -17.781 1 98.75 244 TYR A N 1
ATOM 1884 C CA . TYR A 1 244 ? 6.863 -19.672 -16.938 1 98.75 244 TYR A CA 1
ATOM 1885 C C . TYR A 1 244 ? 5.355 -19.484 -16.969 1 98.75 244 TYR A C 1
ATOM 1887 O O . TYR A 1 244 ? 4.859 -18.391 -16.641 1 98.75 244 TYR A O 1
ATOM 1895 N N . VAL A 1 245 ? 4.656 -20.484 -17.344 1 98.06 245 VAL A N 1
ATOM 1896 C CA . VAL A 1 245 ? 3.199 -20.438 -17.422 1 98.06 245 VAL A CA 1
ATOM 1897 C C . VAL A 1 245 ? 2.604 -21.453 -16.438 1 98.06 245 VAL A C 1
ATOM 1899 O O . VAL A 1 245 ? 2.889 -22.641 -16.531 1 98.06 245 VAL A O 1
ATOM 1902 N N . SER A 1 246 ? 1.82 -20.984 -15.523 1 98 246 SER A N 1
ATOM 1903 C CA . SER A 1 246 ? 1.11 -21.844 -14.578 1 98 246 SER A CA 1
ATOM 1904 C C . SER A 1 246 ? -0.397 -21.781 -14.797 1 98 246 SER A C 1
ATOM 1906 O O . SER A 1 246 ? -1 -20.703 -14.703 1 98 246 SER A O 1
ATOM 1908 N N . ILE A 1 247 ? -1.004 -22.875 -15.109 1 97.06 247 ILE A N 1
ATOM 1909 C CA . ILE A 1 247 ? -2.455 -22.953 -15.242 1 97.06 247 ILE A CA 1
ATOM 1910 C C . ILE A 1 247 ? -3.018 -23.953 -14.234 1 97.06 247 ILE A C 1
ATOM 1912 O O . ILE A 1 247 ? -2.711 -25.141 -14.289 1 97.06 247 ILE A O 1
ATOM 1916 N N . GLN A 1 248 ? -3.801 -23.516 -13.352 1 97.12 248 GLN A N 1
ATOM 1917 C CA . GLN A 1 248 ? -4.422 -24.328 -12.32 1 97.12 248 GLN A CA 1
ATOM 1918 C C . GLN A 1 248 ? -5.934 -24.422 -12.523 1 97.12 248 GLN A C 1
ATOM 1920 O O . GLN A 1 248 ? -6.633 -23.406 -12.5 1 97.12 248 GLN A O 1
ATOM 1925 N N . ASN A 1 249 ? -6.418 -25.578 -12.703 1 96.5 249 ASN A N 1
ATOM 1926 C CA . ASN A 1 249 ? -7.844 -25.828 -12.898 1 96.5 249 ASN A CA 1
ATOM 1927 C C . ASN A 1 249 ? -8.312 -27.031 -12.086 1 96.5 249 ASN A C 1
ATOM 1929 O O . ASN A 1 249 ? -9.016 -27.906 -12.602 1 96.5 249 ASN A O 1
ATOM 1933 N N . TRP A 1 250 ? -8.039 -27.094 -10.836 1 96.94 250 TRP A N 1
ATOM 1934 C CA . TRP A 1 250 ? -8.484 -28.156 -9.938 1 96.94 250 TRP A CA 1
ATOM 1935 C C . TRP A 1 250 ? -10.008 -28.188 -9.836 1 96.94 250 TRP A C 1
ATOM 1937 O O . TRP A 1 250 ? -10.656 -27.156 -9.961 1 96.94 250 TRP A O 1
ATOM 1947 N N . GLY A 1 251 ? -10.484 -29.359 -9.57 1 96.31 251 GLY A N 1
ATOM 1948 C CA . GLY A 1 251 ? -11.922 -29.484 -9.391 1 96.31 251 GLY A CA 1
ATOM 1949 C C . GLY A 1 251 ? -12.398 -28.969 -8.039 1 96.31 251 GLY A C 1
ATOM 1950 O O . GLY A 1 251 ? -11.586 -28.688 -7.16 1 96.31 251 GLY A O 1
ATOM 1951 N N . LYS A 1 252 ? -13.703 -28.859 -7.898 1 96.75 252 LYS A N 1
ATOM 1952 C CA . LYS A 1 252 ? -14.32 -28.453 -6.641 1 96.75 252 LYS A CA 1
ATOM 1953 C C . LYS A 1 252 ? -13.891 -29.359 -5.492 1 96.75 252 LYS A C 1
ATOM 1955 O O . LYS A 1 252 ? -13.797 -30.578 -5.664 1 96.75 252 LYS A O 1
ATOM 1960 N N . GLY A 1 253 ? -13.68 -28.797 -4.379 1 97.12 253 GLY A N 1
ATOM 1961 C CA . GLY A 1 253 ? -13.273 -29.562 -3.205 1 97.12 253 GLY A CA 1
ATOM 1962 C C . GLY A 1 253 ? -11.781 -29.5 -2.941 1 97.12 253 GLY A C 1
ATOM 1963 O O . GLY A 1 253 ? -11.328 -29.828 -1.844 1 97.12 253 GLY A O 1
ATOM 1964 N N . VAL A 1 254 ? -11.031 -29.078 -3.926 1 97.44 254 VAL A N 1
ATOM 1965 C CA . VAL A 1 254 ? -9.586 -29 -3.756 1 97.44 254 VAL A CA 1
ATOM 1966 C C . VAL A 1 254 ? -9.219 -27.641 -3.152 1 97.44 254 VAL A C 1
ATOM 1968 O O . VAL A 1 254 ? -9.734 -26.609 -3.578 1 97.44 254 VAL A O 1
ATOM 1971 N N . THR A 1 255 ? -8.43 -27.625 -2.074 1 97.81 255 THR A N 1
ATOM 1972 C CA . THR A 1 255 ? -7.742 -26.438 -1.566 1 97.81 255 THR A CA 1
ATOM 1973 C C . THR A 1 255 ? -6.312 -26.391 -2.096 1 97.81 255 THR A C 1
ATOM 1975 O O . THR A 1 255 ? -5.523 -27.312 -1.872 1 97.81 255 THR A O 1
ATOM 1978 N N . HIS A 1 256 ? -6.012 -25.359 -2.768 1 97.81 256 HIS A N 1
ATOM 1979 C CA . HIS A 1 256 ? -4.707 -25.203 -3.398 1 97.81 256 HIS A CA 1
ATOM 1980 C C . HIS A 1 256 ? -3.92 -24.062 -2.779 1 97.81 256 HIS A C 1
ATOM 1982 O O . HIS A 1 256 ? -4.402 -22.922 -2.732 1 97.81 256 HIS A O 1
ATOM 1988 N N . ILE A 1 257 ? -2.725 -24.297 -2.26 1 96.5 257 ILE A N 1
ATOM 1989 C CA . ILE A 1 257 ? -1.819 -23.281 -1.728 1 96.5 257 ILE A CA 1
ATOM 1990 C C . ILE A 1 257 ? -0.446 -23.422 -2.379 1 96.5 257 ILE A C 1
ATOM 1992 O O . ILE A 1 257 ? 0.194 -24.469 -2.271 1 96.5 257 ILE A O 1
ATOM 1996 N N . GLN A 1 258 ? -0.003 -22.438 -3.049 1 95.38 258 GLN A N 1
ATOM 1997 C CA . GLN A 1 258 ? 1.264 -22.531 -3.768 1 95.38 258 GLN A CA 1
ATOM 1998 C C . GLN A 1 258 ? 2.074 -21.25 -3.625 1 95.38 258 GLN A C 1
ATOM 2000 O O . GLN A 1 258 ? 1.517 -20.141 -3.656 1 95.38 258 GLN A O 1
ATOM 2005 N N . ARG A 1 259 ? 3.363 -21.391 -3.453 1 95.12 259 ARG A N 1
ATOM 2006 C CA . ARG A 1 259 ? 4.312 -20.281 -3.486 1 95.12 259 ARG A CA 1
ATOM 2007 C C . ARG A 1 259 ? 5.273 -20.422 -4.66 1 95.12 259 ARG A C 1
ATOM 2009 O O . ARG A 1 259 ? 5.949 -21.438 -4.801 1 95.12 259 ARG A O 1
ATOM 2016 N N . GLN A 1 260 ? 5.273 -19.438 -5.422 1 95.94 260 GLN A N 1
ATOM 2017 C CA . GLN A 1 260 ? 6.172 -19.359 -6.57 1 95.94 260 GLN A CA 1
ATOM 2018 C C . GLN A 1 260 ? 7.09 -18.141 -6.469 1 95.94 260 GLN A C 1
ATOM 2020 O O . GLN A 1 260 ? 6.633 -17.031 -6.18 1 95.94 260 GLN A O 1
ATOM 2025 N N . ARG A 1 261 ? 8.391 -18.328 -6.719 1 95.94 261 ARG A N 1
ATOM 2026 C CA . ARG A 1 261 ? 9.328 -17.203 -6.672 1 95.94 261 ARG A CA 1
ATOM 2027 C C . ARG A 1 261 ? 10.367 -17.312 -7.785 1 95.94 261 ARG A C 1
ATOM 2029 O O . ARG A 1 261 ? 10.844 -18.406 -8.094 1 95.94 261 ARG A O 1
ATOM 2036 N N . GLY A 1 262 ? 10.617 -16.203 -8.375 1 97.88 262 GLY A N 1
ATOM 2037 C CA . GLY A 1 262 ? 11.703 -16.094 -9.336 1 97.88 262 GLY A CA 1
ATOM 2038 C C . GLY A 1 262 ? 12.875 -15.266 -8.828 1 97.88 262 GLY A C 1
ATOM 2039 O O . GLY A 1 262 ? 12.68 -14.25 -8.156 1 97.88 262 GLY A O 1
ATOM 2040 N N . ASP A 1 263 ? 13.984 -15.766 -9.039 1 98.31 263 ASP A N 1
ATOM 2041 C CA . ASP A 1 263 ? 15.234 -15.047 -8.797 1 98.31 263 ASP A CA 1
ATOM 2042 C C . ASP A 1 263 ? 15.875 -14.602 -10.109 1 98.31 263 ASP A C 1
ATOM 2044 O O . ASP A 1 263 ? 16.422 -15.422 -10.852 1 98.31 263 ASP A O 1
ATOM 2048 N N . VAL A 1 264 ? 15.867 -13.32 -10.344 1 98.81 264 VAL A N 1
ATOM 2049 C CA . VAL A 1 264 ? 16.203 -12.797 -11.664 1 98.81 264 VAL A CA 1
ATOM 2050 C C . VAL A 1 264 ? 17.531 -12.047 -11.602 1 98.81 264 VAL A C 1
ATOM 2052 O O . VAL A 1 264 ? 17.609 -10.984 -10.984 1 98.81 264 VAL A O 1
ATOM 2055 N N . HIS A 1 265 ? 18.484 -12.547 -12.297 1 98.75 265 HIS A N 1
ATOM 2056 C CA . HIS A 1 265 ? 19.828 -12 -12.234 1 98.75 265 HIS A CA 1
ATOM 2057 C C . HIS A 1 265 ? 20.031 -10.914 -13.289 1 98.75 265 HIS A C 1
ATOM 2059 O O . HIS A 1 265 ? 19.078 -10.492 -13.938 1 98.75 265 HIS A O 1
ATOM 2065 N N . ARG A 1 266 ? 21.281 -10.453 -13.344 1 98.75 266 ARG A N 1
ATOM 2066 C CA . ARG A 1 266 ? 21.641 -9.305 -14.18 1 98.75 266 ARG A CA 1
ATOM 2067 C C . ARG A 1 266 ? 21.188 -9.516 -15.617 1 98.75 266 ARG A C 1
ATOM 2069 O O . ARG A 1 266 ? 21.469 -10.555 -16.219 1 98.75 266 ARG A O 1
ATOM 2076 N N . ASP A 1 267 ? 20.422 -8.586 -16.219 1 98.81 267 ASP A N 1
ATOM 2077 C CA . ASP A 1 267 ? 19.984 -8.523 -17.609 1 98.81 267 ASP A CA 1
ATOM 2078 C C . ASP A 1 267 ? 19.156 -9.75 -17.984 1 98.81 267 ASP A C 1
ATOM 2080 O O . ASP A 1 267 ? 19.078 -10.125 -19.156 1 98.81 267 ASP A O 1
ATOM 2084 N N . ALA A 1 268 ? 18.641 -10.422 -16.969 1 98.94 268 ALA A N 1
ATOM 2085 C CA . ALA A 1 268 ? 17.75 -11.562 -17.203 1 98.94 268 ALA A CA 1
ATOM 2086 C C . ALA A 1 268 ? 16.297 -11.125 -17.281 1 98.94 268 ALA A C 1
ATOM 2088 O O . ALA A 1 268 ? 15.945 -10.031 -16.844 1 98.94 268 ALA A O 1
ATOM 2089 N N . THR A 1 269 ? 15.477 -11.93 -17.906 1 98.88 269 THR A N 1
ATOM 2090 C CA . THR A 1 269 ? 14.055 -11.633 -18.078 1 98.88 269 THR A CA 1
ATOM 2091 C C . THR A 1 269 ? 13.195 -12.812 -17.625 1 98.88 269 THR A C 1
ATOM 2093 O O . THR A 1 269 ? 13.398 -13.945 -18.078 1 98.88 269 THR A O 1
ATOM 2096 N N . LEU A 1 270 ? 12.289 -12.586 -16.797 1 98.94 270 LEU A N 1
ATOM 2097 C CA . LEU A 1 270 ? 11.281 -13.562 -16.391 1 98.94 270 LEU A CA 1
ATOM 2098 C C . LEU A 1 270 ? 9.883 -13.102 -16.781 1 98.94 270 LEU A C 1
ATOM 2100 O O . LEU A 1 270 ? 9.406 -12.07 -16.297 1 98.94 270 LEU A O 1
ATOM 2104 N N . ASN A 1 271 ? 9.25 -13.758 -17.672 1 98.81 271 ASN A N 1
ATOM 2105 C CA . ASN A 1 271 ? 7.84 -13.578 -18 1 98.81 271 ASN A CA 1
ATOM 2106 C C . ASN A 1 271 ? 6.973 -14.672 -17.375 1 98.81 271 ASN A C 1
ATOM 2108 O O . ASN A 1 271 ? 7.039 -15.828 -17.79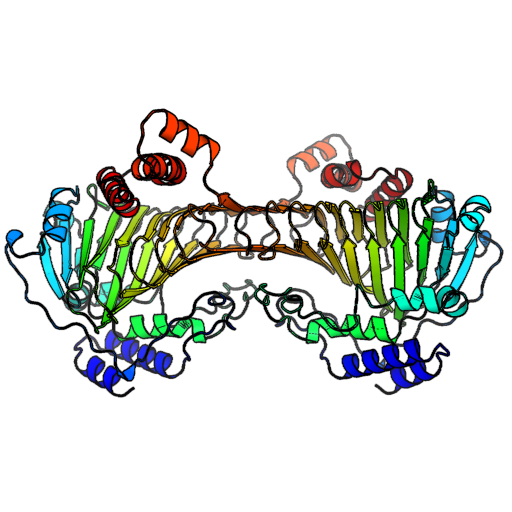7 1 98.81 271 ASN A O 1
ATOM 2112 N N . SER A 1 272 ? 6.184 -14.312 -16.469 1 98.44 272 SER A N 1
ATOM 2113 C CA . SER A 1 272 ? 5.344 -15.297 -15.789 1 98.44 272 SER A CA 1
ATOM 2114 C C . SER A 1 272 ? 3.867 -15.055 -16.078 1 98.44 272 SER A C 1
ATOM 2116 O O . SER A 1 272 ? 3.432 -13.906 -16.188 1 98.44 272 SER A O 1
ATOM 2118 N N . LEU A 1 273 ? 3.137 -16.078 -16.234 1 98.38 273 LEU A N 1
ATOM 2119 C CA . LEU A 1 273 ? 1.681 -16.078 -16.312 1 98.38 273 LEU A CA 1
ATOM 2120 C C . LEU A 1 273 ? 1.078 -17.062 -15.312 1 98.38 273 LEU A C 1
ATOM 2122 O O . LEU A 1 273 ? 1.432 -18.234 -15.297 1 98.38 273 LEU A O 1
ATOM 2126 N N . VAL A 1 274 ? 0.213 -16.578 -14.469 1 98.25 274 VAL A N 1
ATOM 2127 C CA . VAL A 1 274 ? -0.496 -17.422 -13.508 1 98.25 274 VAL A CA 1
ATOM 2128 C C . VAL A 1 274 ? -1.995 -17.375 -13.789 1 98.25 274 VAL A C 1
ATOM 2130 O O . VAL A 1 274 ? -2.615 -16.312 -13.742 1 98.25 274 VAL A O 1
ATOM 2133 N N . VAL A 1 275 ? -2.51 -18.5 -14.078 1 98.06 275 VAL A N 1
ATOM 2134 C CA . VAL A 1 275 ? -3.938 -18.625 -14.352 1 98.06 275 VAL A CA 1
ATOM 2135 C C . VAL A 1 275 ? -4.594 -19.484 -13.273 1 98.06 275 VAL A C 1
ATOM 2137 O O . VAL A 1 275 ? -4.176 -20.625 -13.031 1 98.06 275 VAL A O 1
ATOM 2140 N N . THR A 1 276 ? -5.602 -18.984 -12.586 1 98.38 276 THR A N 1
ATOM 2141 C CA . THR A 1 276 ? -6.336 -19.703 -11.539 1 98.38 276 THR A CA 1
ATOM 2142 C C . THR A 1 276 ? -7.809 -19.844 -11.914 1 98.38 276 THR A C 1
ATOM 2144 O O . THR A 1 276 ? -8.539 -18.844 -11.953 1 98.38 276 THR A O 1
ATOM 2147 N N . MET A 1 277 ? -8.258 -21.078 -12.07 1 97 277 MET A N 1
ATOM 2148 C CA . MET A 1 277 ? -9.617 -21.312 -12.547 1 97 277 MET A CA 1
ATOM 2149 C C . MET A 1 277 ? -10.352 -22.297 -11.641 1 97 277 MET A C 1
ATOM 2151 O O . MET A 1 277 ? -11.586 -22.344 -11.648 1 97 277 MET A O 1
ATOM 2155 N N . GLY A 1 278 ? -9.586 -23.031 -10.898 1 97.12 278 GLY A N 1
ATOM 2156 C CA . GLY A 1 278 ? -10.258 -24.109 -10.203 1 97.12 278 GLY A CA 1
ATOM 2157 C C . GLY A 1 278 ? -9.945 -24.141 -8.719 1 97.12 278 GLY A C 1
ATOM 2158 O O . GLY A 1 278 ? -9.289 -23.25 -8.195 1 97.12 278 GLY A O 1
ATOM 2159 N N . GLY A 1 279 ? -10.562 -25.234 -8.07 1 97.25 279 GLY A N 1
ATOM 2160 C CA . GLY A 1 279 ? -10.5 -25.391 -6.625 1 97.25 279 GLY A CA 1
ATOM 2161 C C . GLY A 1 279 ? -11.602 -24.641 -5.898 1 97.25 279 GLY A C 1
ATOM 2162 O O . GLY A 1 279 ? -12.328 -23.859 -6.5 1 97.25 279 GLY A O 1
ATOM 2163 N N . THR A 1 280 ? -11.812 -25.062 -4.66 1 97.94 280 THR A N 1
ATOM 2164 C CA . THR A 1 280 ? -12.734 -24.297 -3.82 1 97.94 280 THR A CA 1
ATOM 2165 C C . THR A 1 280 ? -12.031 -23.094 -3.201 1 97.94 280 THR A C 1
ATOM 2167 O O . THR A 1 280 ? -12.602 -22 -3.146 1 97.94 280 THR A O 1
ATOM 2170 N N . LEU A 1 281 ? -10.883 -23.328 -2.789 1 98.31 281 LEU A N 1
ATOM 2171 C CA . LEU A 1 281 ? -10 -22.266 -2.297 1 98.31 281 LEU A CA 1
ATOM 2172 C C . LEU A 1 281 ? -8.617 -22.375 -2.936 1 98.31 281 LEU A C 1
ATOM 2174 O O . LEU A 1 281 ? -8.016 -23.453 -2.953 1 98.31 281 LEU A O 1
ATOM 2178 N N . SER A 1 282 ? -8.148 -21.344 -3.484 1 98.19 282 SER A N 1
ATOM 2179 C CA . SER A 1 282 ? -6.812 -21.297 -4.07 1 98.19 282 SER A CA 1
ATOM 2180 C C . SER A 1 282 ? -6.062 -20.047 -3.631 1 98.19 282 SER A C 1
ATOM 2182 O O . SER A 1 282 ? -6.551 -18.922 -3.805 1 98.19 282 SER A O 1
ATOM 2184 N N . ARG A 1 283 ? -4.949 -20.203 -3.049 1 97.12 283 ARG A N 1
ATOM 2185 C CA . ARG A 1 283 ? -4.051 -19.094 -2.732 1 97.12 283 ARG A CA 1
ATOM 2186 C C . ARG A 1 283 ? -2.697 -19.281 -3.41 1 97.12 283 ARG A C 1
ATOM 2188 O O . ARG A 1 283 ? -2.035 -20.297 -3.219 1 97.12 283 ARG A O 1
ATOM 2195 N N . THR A 1 284 ? -2.346 -18.344 -4.184 1 96.19 284 THR A N 1
ATOM 2196 C CA . THR A 1 284 ? -1.076 -18.391 -4.902 1 96.19 284 THR A CA 1
ATOM 2197 C C . THR A 1 284 ? -0.249 -17.141 -4.613 1 96.19 284 THR A C 1
ATOM 2199 O O . THR A 1 284 ? -0.738 -16.016 -4.762 1 96.19 284 THR A O 1
ATOM 2202 N N . GLU A 1 285 ? 0.925 -17.328 -4.168 1 93.31 285 GLU A N 1
ATOM 2203 C CA . GLU A 1 285 ? 1.898 -16.266 -4.008 1 93.31 285 GLU A CA 1
ATOM 2204 C C . GLU A 1 285 ? 2.92 -16.266 -5.145 1 93.31 285 GLU A C 1
ATOM 2206 O O . GLU A 1 285 ? 3.562 -17.281 -5.398 1 93.31 285 GLU A O 1
ATOM 2211 N N . MET A 1 286 ? 2.998 -15.219 -5.84 1 95 286 MET A N 1
ATOM 2212 C CA . MET A 1 286 ? 3.949 -15.062 -6.938 1 95 286 MET A CA 1
ATOM 2213 C C . MET A 1 286 ? 4.918 -13.922 -6.656 1 95 286 MET A C 1
ATOM 2215 O O . MET A 1 286 ? 4.504 -12.766 -6.52 1 95 286 MET A O 1
ATOM 2219 N N . GLN A 1 287 ? 6.188 -14.234 -6.621 1 94.69 287 GLN A N 1
ATOM 2220 C CA . GLN A 1 287 ? 7.184 -13.219 -6.309 1 94.69 287 GLN A CA 1
ATOM 2221 C C . GLN A 1 287 ? 8.297 -13.195 -7.352 1 94.69 287 GLN A C 1
ATOM 2223 O O . GLN A 1 287 ? 8.688 -14.242 -7.875 1 94.69 287 GLN A O 1
ATOM 2228 N N . SER A 1 288 ? 8.742 -12.078 -7.668 1 97.38 288 SER A N 1
ATOM 2229 C CA . SER A 1 288 ? 9.938 -11.883 -8.477 1 97.38 288 SER A CA 1
ATOM 2230 C C . SER A 1 288 ? 10.977 -11.055 -7.734 1 97.38 288 SER A C 1
ATOM 2232 O O . SER A 1 288 ? 10.727 -9.906 -7.379 1 97.38 288 SER A O 1
ATOM 2234 N N . TYR A 1 289 ? 12.031 -11.648 -7.492 1 96.56 289 TYR A N 1
ATOM 2235 C CA . TYR A 1 289 ? 13.172 -10.969 -6.898 1 96.56 289 TYR A CA 1
ATOM 2236 C C . TYR A 1 289 ? 14.141 -10.484 -7.973 1 96.56 289 TYR A C 1
ATOM 2238 O O . TYR A 1 289 ? 14.883 -11.273 -8.555 1 96.56 289 TYR A O 1
ATOM 2246 N N . LEU A 1 290 ? 14.117 -9.211 -8.203 1 98 290 LEU A N 1
ATOM 2247 C CA . LEU A 1 290 ? 15 -8.617 -9.203 1 98 290 LEU A CA 1
ATOM 2248 C C . LEU A 1 290 ? 16.359 -8.289 -8.594 1 98 290 LEU A C 1
ATOM 2250 O O . LEU A 1 290 ? 16.656 -7.125 -8.305 1 98 290 LEU A O 1
ATOM 2254 N N . ARG A 1 291 ? 17.172 -9.219 -8.648 1 96.19 291 ARG A N 1
ATOM 2255 C CA . ARG A 1 291 ? 18.453 -9.195 -7.938 1 96.19 291 ARG A CA 1
ATOM 2256 C C . ARG A 1 291 ? 19.516 -8.453 -8.742 1 96.19 291 ARG A C 1
ATOM 2258 O O . ARG A 1 291 ? 20.422 -7.848 -8.18 1 96.19 291 ARG A O 1
ATOM 2265 N N . GLY A 1 292 ? 19.484 -8.641 -9.992 1 97.62 292 GLY A N 1
ATOM 2266 C CA . GLY A 1 292 ? 20.547 -8.117 -10.82 1 97.62 292 GLY A CA 1
ATOM 2267 C C . GLY A 1 292 ? 20.172 -6.844 -11.555 1 97.62 292 GLY A C 1
ATOM 2268 O O . GLY A 1 292 ? 19.016 -6.656 -11.922 1 97.62 292 GLY A O 1
ATOM 2269 N N . GLN A 1 293 ? 21.203 -6.09 -11.781 1 98.25 293 GLN A N 1
ATOM 2270 C CA . GLN A 1 293 ? 21.016 -4.859 -12.539 1 98.25 293 GLN A CA 1
ATOM 2271 C C . GLN A 1 293 ? 20.453 -5.148 -13.922 1 98.25 293 GLN A C 1
ATOM 2273 O O . GLN A 1 293 ? 20.875 -6.086 -14.602 1 98.25 293 GLN A O 1
ATOM 2278 N N . GLY A 1 294 ? 19.453 -4.418 -14.312 1 98.5 294 GLY A N 1
ATOM 2279 C CA . GLY A 1 294 ? 18.906 -4.555 -15.648 1 98.5 294 GLY A CA 1
ATOM 2280 C C . GLY A 1 294 ? 17.922 -5.711 -15.773 1 98.5 294 GLY A C 1
ATOM 2281 O O . GLY A 1 294 ? 17.438 -6.008 -16.875 1 98.5 294 GLY A O 1
ATOM 2282 N N . SER A 1 295 ? 17.609 -6.367 -14.695 1 98.75 295 SER A N 1
ATOM 2283 C CA . SER A 1 295 ? 16.656 -7.473 -14.734 1 98.75 295 SER A CA 1
ATOM 2284 C C . SER A 1 295 ? 15.25 -6.98 -15.07 1 98.75 295 SER A C 1
ATOM 2286 O O . SER A 1 295 ? 14.922 -5.82 -14.82 1 98.75 295 SER A O 1
ATOM 2288 N N . ASP A 1 296 ? 14.461 -7.824 -15.688 1 98.81 296 ASP A N 1
ATOM 2289 C CA . ASP A 1 296 ? 13.117 -7.504 -16.141 1 98.81 296 ASP A CA 1
ATOM 2290 C C . ASP A 1 296 ? 12.133 -8.609 -15.773 1 98.81 296 ASP A C 1
ATOM 2292 O O . ASP A 1 296 ? 12.406 -9.789 -15.992 1 98.81 296 ASP A O 1
ATOM 2296 N N . SER A 1 297 ? 11.023 -8.211 -15.211 1 98.81 297 SER A N 1
ATOM 2297 C CA . SER A 1 297 ? 10.016 -9.195 -14.828 1 98.81 297 SER A CA 1
ATOM 2298 C C . SER A 1 297 ? 8.625 -8.758 -15.258 1 98.81 297 SER A C 1
ATOM 2300 O O . SER A 1 297 ? 8.133 -7.715 -14.812 1 98.81 297 SER A O 1
ATOM 2302 N N . GLU A 1 298 ? 8.008 -9.438 -16.109 1 98.75 298 GLU A N 1
ATOM 2303 C CA . GLU A 1 298 ? 6.59 -9.297 -16.422 1 98.75 298 GLU A CA 1
ATOM 2304 C C . GLU A 1 298 ? 5.766 -10.352 -15.68 1 98.75 298 GLU A C 1
ATOM 2306 O O . GLU A 1 298 ? 6.031 -11.547 -15.797 1 98.75 298 GLU A O 1
ATOM 2311 N N . MET A 1 299 ? 4.812 -9.945 -14.945 1 98.62 299 MET A N 1
ATOM 2312 C CA . MET A 1 299 ? 3.949 -10.828 -14.164 1 98.62 299 MET A CA 1
ATOM 2313 C C . MET A 1 299 ? 2.492 -10.688 -14.594 1 98.62 299 MET A C 1
ATOM 2315 O O . MET A 1 299 ? 1.815 -9.734 -14.195 1 98.62 299 MET A O 1
ATOM 2319 N N . LEU A 1 300 ? 2.035 -11.594 -15.312 1 98.44 300 LEU A N 1
ATOM 2320 C CA . LEU A 1 300 ? 0.647 -11.602 -15.758 1 98.44 300 LEU A CA 1
ATOM 2321 C C . LEU A 1 300 ? -0.189 -12.555 -14.914 1 98.44 300 LEU A C 1
ATOM 2323 O O . LEU A 1 300 ? 0.299 -13.609 -14.5 1 98.44 300 LEU A O 1
ATOM 2327 N N . GLY A 1 301 ? -1.351 -12.211 -14.633 1 97.75 301 GLY A N 1
ATOM 2328 C CA . GLY A 1 301 ? -2.268 -13.055 -13.891 1 97.75 301 GLY A CA 1
ATOM 2329 C C . GLY A 1 301 ? -3.699 -12.969 -14.383 1 97.75 301 GLY A C 1
ATOM 2330 O O . GLY A 1 301 ? -4.152 -11.898 -14.805 1 97.75 301 GLY A O 1
ATOM 2331 N N . LEU A 1 302 ? -4.328 -14.125 -14.32 1 96.88 302 LEU A N 1
ATOM 2332 C CA . LEU A 1 302 ? -5.738 -14.242 -14.672 1 96.88 302 LEU A CA 1
ATOM 2333 C C . LEU A 1 302 ? -6.461 -15.195 -13.727 1 96.88 302 LEU A C 1
ATOM 2335 O O . LEU A 1 302 ? -5.918 -16.234 -13.359 1 96.88 302 LEU A O 1
ATOM 2339 N N . TYR A 1 303 ? -7.707 -14.781 -13.328 1 97.5 303 TYR A N 1
ATOM 2340 C CA . TYR A 1 303 ? -8.523 -15.766 -12.625 1 97.5 303 TYR A CA 1
ATOM 2341 C C . TYR A 1 303 ? -10 -15.562 -12.922 1 97.5 303 TYR A C 1
ATOM 2343 O O . TYR A 1 303 ? -10.422 -14.469 -13.305 1 97.5 303 TYR A O 1
ATOM 2351 N N . PHE A 1 304 ? -10.703 -16.578 -12.883 1 97.44 304 PHE A N 1
ATOM 2352 C CA . PHE A 1 304 ? -12.156 -16.578 -12.984 1 97.44 304 PHE A CA 1
ATOM 2353 C C . PHE A 1 304 ? -12.773 -17.438 -11.875 1 97.44 304 PHE A C 1
ATOM 2355 O O . PHE A 1 304 ? -12.758 -18.656 -11.945 1 97.44 304 PHE A O 1
ATOM 2362 N N . ALA A 1 305 ? -13.398 -16.812 -10.922 1 97.5 305 ALA A N 1
ATOM 2363 C CA . ALA A 1 305 ? -14.031 -17.5 -9.797 1 97.5 305 ALA A CA 1
ATOM 2364 C C . ALA A 1 305 ? -15.555 -17.5 -9.945 1 97.5 305 ALA A C 1
ATOM 2366 O O . ALA A 1 305 ? -16.141 -16.5 -10.344 1 97.5 305 ALA A O 1
ATOM 2367 N N . SER A 1 306 ? -16.141 -18.609 -9.688 1 95.81 306 SER A N 1
ATOM 2368 C CA . SER A 1 306 ? -17.594 -18.734 -9.734 1 95.81 306 SER A CA 1
ATOM 2369 C C . SER A 1 306 ? -18.109 -19.516 -8.539 1 95.81 306 SER A C 1
ATOM 2371 O O . SER A 1 306 ? -17.328 -20.031 -7.734 1 95.81 306 SER A O 1
ATOM 2373 N N . LYS A 1 307 ? -19.469 -19.484 -8.352 1 96.06 307 LYS A N 1
ATOM 2374 C CA . LYS A 1 307 ? -20.125 -20.188 -7.254 1 96.06 307 LYS A CA 1
ATOM 2375 C C . LYS A 1 307 ? -19.609 -19.703 -5.902 1 96.06 307 LYS A C 1
ATOM 2377 O O . LYS A 1 307 ? -19.641 -18.516 -5.605 1 96.06 307 LYS A O 1
ATOM 2382 N N . ASP A 1 308 ? -19 -20.594 -5.176 1 97.5 308 ASP A N 1
ATOM 2383 C CA . ASP A 1 308 ? -18.516 -20.203 -3.854 1 97.5 308 ASP A CA 1
ATOM 2384 C C . ASP A 1 308 ? -17 -20.281 -3.777 1 97.5 308 ASP A C 1
ATOM 2386 O O . ASP A 1 308 ? -16.438 -20.422 -2.689 1 97.5 308 ASP A O 1
ATOM 2390 N N . GLN A 1 309 ? -16.375 -20.203 -4.965 1 98.19 309 GLN A N 1
ATOM 2391 C CA . GLN A 1 309 ? -14.922 -20.297 -5.008 1 98.19 309 GLN A CA 1
ATOM 2392 C C . GLN A 1 309 ? -14.273 -19.078 -4.375 1 98.19 309 GLN A C 1
ATOM 2394 O O . GLN A 1 309 ? -14.812 -17.969 -4.461 1 98.19 309 GLN A O 1
ATOM 2399 N N . HIS A 1 310 ? -13.102 -19.281 -3.758 1 98.62 310 HIS A N 1
ATOM 2400 C CA . HIS A 1 310 ? -12.297 -18.234 -3.137 1 98.62 310 HIS A CA 1
ATOM 2401 C C . HIS A 1 310 ? -10.867 -18.234 -3.682 1 98.62 310 HIS A C 1
ATOM 2403 O O . HIS A 1 310 ? -10.086 -19.141 -3.373 1 98.62 310 HIS A O 1
ATOM 2409 N N . PHE A 1 311 ? -10.516 -17.266 -4.441 1 98.62 311 PHE A N 1
ATOM 2410 C CA . PHE A 1 311 ? -9.188 -17.156 -5.027 1 98.62 311 PHE A CA 1
ATOM 2411 C C . PHE A 1 311 ? -8.414 -16 -4.418 1 98.62 311 PHE A C 1
ATOM 2413 O O . PHE A 1 311 ? -8.875 -14.859 -4.445 1 98.62 311 PHE A O 1
ATOM 2420 N N . ASP A 1 312 ? -7.266 -16.266 -3.85 1 97.75 312 ASP A N 1
ATOM 2421 C CA . ASP A 1 312 ? -6.398 -15.273 -3.213 1 97.75 312 ASP A CA 1
ATOM 2422 C C . ASP A 1 312 ? -5.02 -15.25 -3.873 1 97.75 312 ASP A C 1
ATOM 2424 O O . ASP A 1 312 ? -4.328 -16.266 -3.922 1 97.75 312 ASP A O 1
ATOM 2428 N N . HIS A 1 313 ? -4.629 -14.102 -4.336 1 97.19 313 HIS A N 1
ATOM 2429 C CA . HIS A 1 313 ? -3.328 -13.938 -4.969 1 97.19 313 HIS A CA 1
ATOM 2430 C C . HIS A 1 313 ? -2.488 -12.898 -4.234 1 97.19 313 HIS A C 1
ATOM 2432 O O . HIS A 1 313 ? -2.926 -11.758 -4.047 1 97.19 313 HIS A O 1
ATOM 2438 N N . TYR A 1 314 ? -1.325 -13.266 -3.84 1 94.06 314 TYR A N 1
ATOM 2439 C CA . TYR A 1 314 ? -0.319 -12.359 -3.299 1 94.06 314 TYR A CA 1
ATOM 2440 C C . TYR A 1 314 ? 0.867 -12.227 -4.246 1 94.06 314 TYR A C 1
ATOM 2442 O O . TYR A 1 314 ? 1.448 -13.234 -4.664 1 94.06 314 TYR A O 1
ATOM 2450 N N . THR A 1 315 ? 1.219 -11.008 -4.562 1 95.38 315 THR A N 1
ATOM 2451 C CA . THR A 1 315 ? 2.336 -10.812 -5.48 1 95.38 315 THR A CA 1
ATOM 2452 C C . THR A 1 315 ? 3.383 -9.883 -4.867 1 95.38 315 THR A C 1
ATOM 2454 O O . THR A 1 315 ? 3.053 -9.016 -4.059 1 95.38 315 THR A O 1
ATOM 2457 N N . LEU A 1 316 ? 4.598 -10.086 -5.207 1 94.44 316 LEU A N 1
ATOM 2458 C CA . LEU A 1 316 ? 5.699 -9.227 -4.781 1 94.44 316 LEU A CA 1
ATOM 2459 C C . LEU A 1 316 ? 6.641 -8.938 -5.945 1 94.44 316 LEU A C 1
ATOM 2461 O O . LEU A 1 316 ? 7.168 -9.859 -6.57 1 94.44 316 LEU A O 1
ATOM 2465 N N . GLN A 1 317 ? 6.801 -7.727 -6.316 1 97.25 317 GLN A N 1
ATOM 2466 C CA . GLN A 1 317 ? 7.871 -7.211 -7.164 1 97.25 317 GLN A CA 1
ATOM 2467 C C . GLN A 1 317 ? 8.984 -6.59 -6.324 1 97.25 317 GLN A C 1
ATOM 2469 O O . GLN A 1 317 ? 8.891 -5.43 -5.918 1 97.25 317 GLN A O 1
ATOM 2474 N N . HIS A 1 318 ? 10.031 -7.305 -6.125 1 95.38 318 HIS A N 1
ATOM 2475 C CA . HIS A 1 318 ? 11.102 -6.852 -5.25 1 95.38 318 HIS A CA 1
ATOM 2476 C C . HIS A 1 318 ? 12.297 -6.348 -6.051 1 95.38 318 HIS A C 1
ATOM 2478 O O . HIS A 1 318 ? 13.078 -7.145 -6.578 1 95.38 318 HIS A O 1
ATOM 2484 N N . HIS A 1 319 ? 12.422 -5.098 -6.125 1 97.31 319 HIS A N 1
ATOM 2485 C CA . HIS A 1 319 ? 13.555 -4.469 -6.797 1 97.31 319 HIS A CA 1
ATOM 2486 C C . HIS A 1 319 ? 14.75 -4.336 -5.852 1 97.31 319 HIS A C 1
ATOM 2488 O O . HIS A 1 319 ? 14.773 -3.445 -5 1 97.31 319 HIS A O 1
ATOM 2494 N N . ALA A 1 320 ? 15.789 -5.129 -6.121 1 95.75 320 ALA A N 1
ATOM 2495 C CA . ALA A 1 320 ? 16.953 -5.152 -5.238 1 95.75 320 ALA A CA 1
ATOM 2496 C C . ALA A 1 320 ? 18.188 -4.582 -5.938 1 95.75 320 ALA A C 1
ATOM 2498 O O . ALA A 1 320 ? 19.234 -4.426 -5.316 1 95.75 320 ALA A O 1
ATOM 2499 N N . ALA A 1 321 ? 18.047 -4.32 -7.164 1 96.75 321 ALA A N 1
ATOM 2500 C CA . ALA A 1 321 ? 19.172 -3.795 -7.941 1 96.75 321 ALA A CA 1
ATOM 2501 C C . ALA A 1 321 ? 18.734 -2.633 -8.828 1 96.75 321 ALA A C 1
ATOM 2503 O O . ALA A 1 321 ? 17.547 -2.492 -9.133 1 96.75 321 ALA A O 1
ATOM 2504 N N . PRO A 1 322 ? 19.703 -1.809 -9.195 1 97.56 322 PRO A N 1
ATOM 2505 C CA . PRO A 1 322 ? 19.344 -0.637 -10 1 97.56 322 PRO A CA 1
ATOM 2506 C C . PRO A 1 322 ? 18.953 -1.001 -11.43 1 97.56 322 PRO A C 1
ATOM 2508 O O . PRO A 1 322 ? 19.312 -2.076 -11.922 1 97.56 322 PRO A O 1
ATOM 2511 N N . HIS A 1 323 ? 18.234 -0.178 -12.094 1 98.19 323 HIS A N 1
ATOM 2512 C CA . HIS A 1 323 ? 17.859 -0.245 -13.5 1 98.19 323 HIS A CA 1
ATOM 2513 C C . HIS A 1 323 ? 17.016 -1.482 -13.789 1 98.19 323 HIS A C 1
ATOM 2515 O O . HIS A 1 323 ? 17.094 -2.059 -14.875 1 98.19 323 HIS A O 1
ATOM 2521 N N . ALA A 1 324 ? 16.328 -1.952 -12.781 1 98.31 324 ALA A N 1
ATOM 2522 C CA . ALA A 1 324 ? 15.414 -3.076 -12.992 1 98.31 324 ALA A CA 1
ATOM 2523 C C . ALA A 1 324 ? 14.023 -2.59 -13.375 1 98.31 324 ALA A C 1
ATOM 2525 O O . ALA A 1 324 ? 13.656 -1.447 -13.086 1 98.31 324 ALA A O 1
ATOM 2526 N N . HIS A 1 325 ? 13.273 -3.404 -14.039 1 98.75 325 HIS A N 1
ATOM 2527 C CA . HIS A 1 325 ? 11.922 -3.105 -14.508 1 98.75 325 HIS A CA 1
ATOM 2528 C C . HIS A 1 325 ? 10.953 -4.227 -14.156 1 98.75 325 HIS A C 1
ATOM 2530 O O . HIS A 1 325 ? 11.305 -5.406 -14.242 1 98.75 325 HIS A O 1
ATOM 2536 N N . SER A 1 326 ? 9.789 -3.871 -13.695 1 98.69 326 SER A N 1
ATOM 2537 C CA . SER A 1 326 ? 8.742 -4.863 -13.484 1 98.69 326 SER A CA 1
ATOM 2538 C C . SER A 1 326 ? 7.375 -4.32 -13.898 1 98.69 326 SER A C 1
ATOM 2540 O O . SER A 1 326 ? 7.105 -3.129 -13.742 1 98.69 326 SER A O 1
ATOM 2542 N N . ASP A 1 327 ? 6.566 -5.145 -14.438 1 98.62 327 ASP A N 1
ATOM 2543 C CA . ASP A 1 327 ? 5.215 -4.824 -14.883 1 98.62 327 ASP A CA 1
ATOM 2544 C C . ASP A 1 327 ? 4.238 -5.945 -14.539 1 98.62 327 ASP A C 1
ATOM 2546 O O . ASP A 1 327 ? 4.336 -7.047 -15.086 1 98.62 327 ASP A O 1
ATOM 2550 N N . LEU A 1 328 ? 3.35 -5.684 -13.68 1 98.56 328 LEU A N 1
ATOM 2551 C CA . LEU A 1 328 ? 2.344 -6.66 -13.289 1 98.56 328 LEU A CA 1
ATOM 2552 C C . LEU A 1 328 ? 0.958 -6.238 -13.766 1 98.56 328 LEU A C 1
ATOM 2554 O O . LEU A 1 328 ? 0.523 -5.117 -13.5 1 98.56 328 LEU A O 1
ATOM 2558 N N . LEU A 1 329 ? 0.279 -7.047 -14.461 1 98.38 329 LEU A N 1
ATOM 2559 C CA . LEU A 1 329 ? -1.118 -6.895 -14.852 1 98.38 329 LEU A CA 1
ATOM 2560 C C . LEU A 1 329 ? -1.935 -8.109 -14.438 1 98.38 329 LEU A C 1
ATOM 2562 O O . LEU A 1 329 ? -1.757 -9.203 -14.984 1 98.38 329 LEU A O 1
ATOM 2566 N N . TYR A 1 330 ? -2.766 -7.965 -13.477 1 97.19 330 TYR A N 1
ATOM 2567 C CA . TYR A 1 330 ? -3.637 -9.008 -12.953 1 97.19 330 TYR A CA 1
ATOM 2568 C C . TYR A 1 330 ? -5.102 -8.688 -13.227 1 97.19 330 TYR A C 1
ATOM 2570 O O . TYR A 1 330 ? -5.609 -7.656 -12.781 1 97.19 330 TYR A O 1
ATOM 2578 N N . LYS A 1 331 ? -5.801 -9.547 -13.922 1 97.5 331 LYS A N 1
ATOM 2579 C CA . LYS A 1 331 ? -7.215 -9.344 -14.211 1 97.5 331 LYS A CA 1
ATOM 2580 C C . LYS A 1 331 ? -8.055 -10.5 -13.688 1 97.5 331 LYS A C 1
ATOM 2582 O O . LYS A 1 331 ? -7.707 -11.672 -13.883 1 97.5 331 LYS A O 1
ATOM 2587 N N . GLY A 1 332 ? -9.117 -10.203 -12.992 1 96.88 332 GLY A N 1
ATOM 2588 C CA . GLY A 1 332 ? -9.977 -11.227 -12.414 1 96.88 332 GLY A CA 1
ATOM 2589 C C . GLY A 1 332 ? -11.438 -11.047 -12.766 1 96.88 332 GLY A C 1
ATOM 2590 O O . GLY A 1 332 ? -11.891 -9.93 -13.016 1 96.88 332 GLY A O 1
ATOM 2591 N N . VAL A 1 333 ? -12.117 -12.109 -12.82 1 97.19 333 VAL A N 1
ATOM 2592 C CA . VAL A 1 333 ? -13.57 -12.141 -12.984 1 97.19 333 VAL A CA 1
ATOM 2593 C C . VAL A 1 333 ? -14.203 -12.898 -11.82 1 97.19 333 VAL A C 1
ATOM 2595 O O . VAL A 1 333 ? -13.773 -14.008 -11.484 1 97.19 333 VAL A O 1
ATOM 2598 N N . ASN A 1 334 ? -15.195 -12.328 -11.203 1 96.88 334 ASN A N 1
ATOM 2599 C CA . ASN A 1 334 ? -15.93 -12.977 -10.117 1 96.88 334 ASN A CA 1
ATOM 2600 C C . ASN A 1 334 ? -17.422 -13.102 -10.453 1 96.88 334 ASN A C 1
ATOM 2602 O O . ASN A 1 334 ? -18.047 -12.133 -10.875 1 96.88 334 ASN A O 1
ATOM 2606 N N . ALA A 1 335 ? -17.906 -14.266 -10.281 1 94.88 335 ALA A N 1
ATOM 2607 C CA . ALA A 1 335 ? -19.312 -14.539 -10.531 1 94.88 335 ALA A CA 1
ATOM 2608 C C . ALA A 1 335 ? -19.984 -15.164 -9.312 1 94.88 335 ALA A C 1
ATOM 2610 O O . ALA A 1 335 ? -19.297 -15.594 -8.383 1 94.88 335 ALA A O 1
ATOM 2611 N N . ASP A 1 336 ? -21.312 -15.141 -9.266 1 95.38 336 ASP A N 1
ATOM 2612 C CA . ASP A 1 336 ? -22.109 -15.781 -8.227 1 95.38 336 ASP A CA 1
ATOM 2613 C C . ASP A 1 336 ? -21.75 -15.25 -6.844 1 95.38 336 ASP A C 1
ATOM 2615 O O . ASP A 1 336 ? -21.797 -14.047 -6.602 1 95.38 336 ASP A O 1
ATOM 2619 N N . GLN A 1 337 ? -21.312 -16.141 -5.996 1 97.38 337 GLN A N 1
ATOM 2620 C CA . GLN A 1 337 ? -20.953 -15.734 -4.641 1 97.38 337 GLN A CA 1
ATOM 2621 C C . GLN A 1 337 ? -19.453 -15.859 -4.398 1 97.38 337 GLN A C 1
ATOM 2623 O O . GLN A 1 337 ? -19.016 -15.961 -3.254 1 97.38 337 GLN A O 1
ATOM 2628 N N . SER A 1 338 ? -18.719 -15.852 -5.48 1 97.75 338 SER A N 1
ATOM 2629 C CA . SER A 1 338 ? -17.281 -16.078 -5.375 1 97.75 338 SER A CA 1
ATOM 2630 C C . SER A 1 338 ? -16.578 -14.891 -4.746 1 97.75 338 SER A C 1
ATOM 2632 O O . SER A 1 338 ? -17.141 -13.797 -4.66 1 97.75 338 SER A O 1
ATOM 2634 N N . VAL A 1 339 ? -15.391 -15.125 -4.234 1 97.44 339 VAL A N 1
ATOM 2635 C CA . VAL A 1 339 ? -14.562 -14.102 -3.604 1 97.44 339 VAL A CA 1
ATOM 2636 C C . VAL A 1 339 ? -13.195 -14.055 -4.273 1 97.44 339 VAL A C 1
ATOM 2638 O O . VAL A 1 339 ? -12.516 -15.086 -4.387 1 97.44 339 VAL A O 1
ATOM 2641 N N . GLY A 1 340 ? -12.836 -12.938 -4.738 1 97.44 340 GLY A N 1
ATOM 2642 C CA . GLY A 1 340 ? -11.484 -12.68 -5.215 1 97.44 340 GLY A CA 1
ATOM 2643 C C . GLY A 1 340 ? -10.688 -11.781 -4.293 1 97.44 340 GLY A C 1
ATOM 2644 O O . GLY A 1 340 ? -11.211 -10.789 -3.777 1 97.44 340 GLY A O 1
ATOM 2645 N N . VAL A 1 341 ? -9.453 -12.148 -3.996 1 96.62 341 VAL A N 1
ATOM 2646 C CA . VAL A 1 341 ? -8.531 -11.352 -3.186 1 96.62 341 VAL A CA 1
ATOM 2647 C C . VAL A 1 341 ? -7.238 -11.117 -3.955 1 96.62 341 VAL A C 1
ATO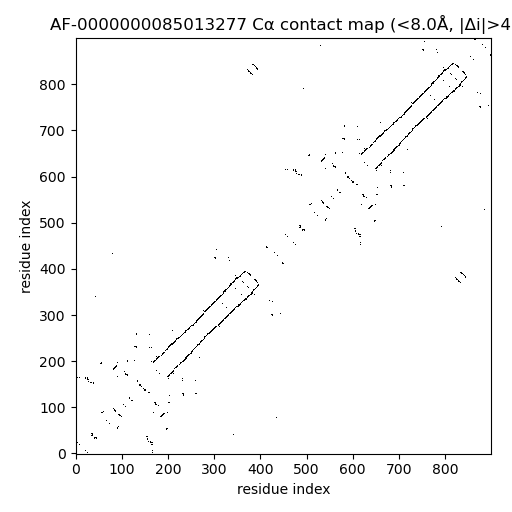M 2649 O O . VAL A 1 341 ? -6.648 -12.055 -4.5 1 96.62 341 VAL A O 1
ATOM 2652 N N . PHE A 1 342 ? -6.836 -9.898 -4 1 96.38 342 PHE A N 1
ATOM 2653 C CA . PHE A 1 342 ? -5.551 -9.531 -4.574 1 96.38 342 PHE A CA 1
ATOM 2654 C C . PHE A 1 342 ? -4.762 -8.648 -3.617 1 96.38 342 PHE A C 1
ATOM 2656 O O . PHE A 1 342 ? -5.238 -7.59 -3.205 1 96.38 342 PHE A O 1
ATOM 2663 N N . SER A 1 343 ? -3.596 -9.039 -3.291 1 93.31 343 SER A N 1
ATOM 2664 C CA . SER A 1 343 ? -2.629 -8.25 -2.535 1 93.31 343 SER A CA 1
ATOM 2665 C C . SER A 1 343 ? -1.296 -8.156 -3.27 1 93.31 343 SER A C 1
ATOM 2667 O O . SER A 1 343 ? -0.633 -9.172 -3.494 1 93.31 343 SER A O 1
ATOM 2669 N N . GLY A 1 344 ? -0.911 -6.984 -3.617 1 92.81 344 GLY A N 1
ATOM 2670 C CA . GLY A 1 344 ? 0.329 -6.801 -4.352 1 92.81 344 GLY A CA 1
ATOM 2671 C C . GLY A 1 344 ? 1.272 -5.812 -3.695 1 92.81 344 GLY A C 1
ATOM 2672 O O . GLY A 1 344 ? 0.833 -4.797 -3.15 1 92.81 344 GLY A O 1
ATOM 2673 N N . MET A 1 345 ? 2.549 -6.102 -3.76 1 92.38 345 MET A N 1
ATOM 2674 C CA . MET A 1 345 ? 3.559 -5.211 -3.191 1 92.38 345 MET A CA 1
ATOM 2675 C C . MET A 1 345 ? 4.68 -4.953 -4.191 1 92.38 345 MET A C 1
ATOM 2677 O O . MET A 1 345 ? 5.16 -5.883 -4.844 1 92.38 345 MET A O 1
ATOM 2681 N N . ILE A 1 346 ? 4.996 -3.729 -4.398 1 94.94 346 ILE A N 1
ATOM 2682 C CA . ILE A 1 346 ? 6.27 -3.346 -4.996 1 94.94 346 ILE A CA 1
ATOM 2683 C C . ILE A 1 346 ? 7.227 -2.865 -3.906 1 94.94 346 ILE A C 1
ATOM 2685 O O . ILE A 1 346 ? 6.926 -1.908 -3.188 1 94.94 346 ILE A O 1
ATOM 2689 N N . LYS A 1 347 ? 8.258 -3.506 -3.797 1 93.69 347 LYS A N 1
ATOM 2690 C CA . LYS A 1 347 ? 9.297 -3.139 -2.832 1 93.69 347 LYS A CA 1
ATOM 2691 C C . LYS A 1 347 ? 10.57 -2.691 -3.539 1 93.69 347 LYS A C 1
ATOM 2693 O O . LYS A 1 347 ? 11.102 -3.414 -4.387 1 93.69 347 LYS A O 1
ATOM 2698 N N . VAL A 1 348 ? 11.078 -1.537 -3.191 1 94.94 348 VAL A N 1
ATOM 2699 C CA . VAL A 1 348 ? 12.281 -0.994 -3.803 1 94.94 348 VAL A CA 1
ATOM 2700 C C . VAL A 1 348 ? 13.344 -0.757 -2.73 1 94.94 348 VAL A C 1
ATOM 2702 O O . VAL A 1 348 ? 13.18 0.101 -1.861 1 94.94 348 VAL A O 1
ATOM 2705 N N . ASP A 1 349 ? 14.406 -1.479 -2.859 1 92.88 349 ASP A N 1
ATOM 2706 C CA . ASP A 1 349 ? 15.484 -1.379 -1.88 1 92.88 349 ASP A CA 1
ATOM 2707 C C . ASP A 1 349 ? 16.281 -0.084 -2.061 1 92.88 349 ASP A C 1
ATOM 2709 O O . ASP A 1 349 ? 16.156 0.583 -3.09 1 92.88 349 ASP A O 1
ATOM 2713 N N . LEU A 1 350 ? 17.109 0.284 -1.077 1 88.62 350 LEU A N 1
ATOM 2714 C CA . LEU A 1 350 ? 17.875 1.528 -1.03 1 88.62 350 LEU A CA 1
ATOM 2715 C C . LEU A 1 350 ? 18.766 1.667 -2.258 1 88.62 350 LEU A C 1
ATOM 2717 O O . LEU A 1 350 ? 18.891 2.754 -2.828 1 88.62 350 LEU A O 1
ATOM 2721 N N . GLY A 1 351 ? 19.359 0.562 -2.752 1 89.81 351 GLY A N 1
ATOM 2722 C CA . GLY A 1 351 ? 20.297 0.611 -3.859 1 89.81 351 GLY A CA 1
ATOM 2723 C C . GLY A 1 351 ? 19.641 0.427 -5.211 1 89.81 351 GLY A C 1
ATOM 2724 O O . GLY A 1 351 ? 20.297 0.53 -6.25 1 89.81 351 GLY A O 1
ATOM 2725 N N . ALA A 1 352 ? 18.406 0.228 -5.23 1 95.12 352 ALA A N 1
ATOM 2726 C CA . ALA A 1 352 ? 17.703 -0.093 -6.473 1 95.12 352 ALA A CA 1
ATOM 2727 C C . ALA A 1 352 ? 17.312 1.176 -7.227 1 95.12 352 ALA A C 1
ATOM 2729 O O . ALA A 1 352 ? 16.141 1.358 -7.582 1 95.12 352 ALA A O 1
ATOM 2730 N N . GLN A 1 353 ? 18.266 1.956 -7.551 1 95.25 353 GLN A N 1
ATOM 2731 C CA . GLN A 1 353 ? 18.062 3.211 -8.266 1 95.25 353 GLN A CA 1
ATOM 2732 C C . GLN A 1 353 ? 17.562 2.959 -9.68 1 95.25 353 GLN A C 1
ATOM 2734 O O . GLN A 1 353 ? 17.844 1.911 -10.266 1 95.25 353 GLN A O 1
ATOM 2739 N N . LYS A 1 354 ? 16.797 3.908 -10.219 1 96.75 354 LYS A N 1
ATOM 2740 C CA . LYS A 1 354 ? 16.266 3.885 -11.578 1 96.75 354 LYS A CA 1
ATOM 2741 C C . LYS A 1 354 ? 15.289 2.729 -11.758 1 96.75 354 LYS A C 1
ATOM 2743 O O . LYS A 1 354 ? 15.188 2.158 -12.852 1 96.75 354 LYS A O 1
ATOM 2748 N N . THR A 1 355 ? 14.719 2.332 -10.672 1 97.12 355 THR A N 1
ATOM 2749 C CA . THR A 1 355 ? 13.633 1.36 -10.734 1 97.12 355 THR A CA 1
ATOM 2750 C C . THR A 1 355 ? 12.461 1.909 -11.539 1 97.12 355 THR A C 1
ATOM 2752 O O . THR A 1 355 ? 12.102 3.078 -11.398 1 97.12 355 THR A O 1
ATOM 2755 N N . ASP A 1 356 ? 11.867 1.136 -12.352 1 98 356 ASP A N 1
ATOM 2756 C CA . ASP A 1 356 ? 10.633 1.379 -13.102 1 98 356 ASP A CA 1
ATOM 2757 C C . ASP A 1 356 ? 9.641 0.238 -12.914 1 98 356 ASP A C 1
ATOM 2759 O O . ASP A 1 356 ? 9.773 -0.821 -13.531 1 98 356 ASP A O 1
ATOM 2763 N N . ALA A 1 357 ? 8.648 0.439 -12.062 1 98.06 357 ALA A N 1
ATOM 2764 C CA . ALA A 1 357 ? 7.785 -0.663 -11.648 1 98.06 357 ALA A CA 1
ATOM 2765 C C . ALA A 1 357 ? 6.316 -0.268 -11.734 1 98.06 357 ALA A C 1
ATOM 2767 O O . ALA A 1 357 ? 5.934 0.826 -11.312 1 98.06 357 ALA A O 1
ATOM 2768 N N . TYR A 1 358 ? 5.477 -1.114 -12.258 1 97.62 358 TYR A N 1
ATOM 2769 C CA . TYR A 1 358 ? 4.051 -0.886 -12.438 1 97.62 358 TYR A CA 1
ATOM 2770 C C . TYR A 1 358 ? 3.238 -2.082 -11.953 1 97.62 358 TYR A C 1
ATOM 2772 O O . TYR A 1 358 ? 3.646 -3.23 -12.133 1 97.62 358 TYR A O 1
ATOM 2780 N N . GLN A 1 359 ? 2.127 -1.828 -11.344 1 97.38 359 GLN A N 1
ATOM 2781 C CA . GLN A 1 359 ? 1.217 -2.865 -10.859 1 97.38 359 GLN A CA 1
ATOM 2782 C C . GLN A 1 359 ? -0.238 -2.475 -11.102 1 97.38 359 GLN A C 1
ATOM 2784 O O . GLN A 1 359 ? -0.705 -1.453 -10.594 1 97.38 359 GLN A O 1
ATOM 2789 N N . LYS A 1 360 ? -0.956 -3.271 -11.867 1 97.12 360 LYS A N 1
ATOM 2790 C CA . LYS A 1 360 ? -2.367 -3.027 -12.156 1 97.12 360 LYS A CA 1
ATOM 2791 C C . LYS A 1 360 ? -3.215 -4.254 -11.82 1 97.12 360 LYS A C 1
ATOM 2793 O O . LYS A 1 360 ? -2.863 -5.375 -12.188 1 97.12 360 LYS A O 1
ATOM 2798 N N . HIS A 1 361 ? -4.301 -4.062 -11.086 1 97 361 HIS A N 1
ATOM 2799 C CA . HIS A 1 361 ? -5.309 -5.078 -10.789 1 97 361 HIS A CA 1
ATOM 2800 C C . HIS A 1 361 ? -6.695 -4.629 -11.242 1 97 361 HIS A C 1
ATOM 2802 O O . HIS A 1 361 ? -7.168 -3.564 -10.836 1 97 361 HIS A O 1
ATOM 2808 N N . ARG A 1 362 ? -7.312 -5.371 -12.102 1 97.31 362 ARG A N 1
ATOM 2809 C CA . ARG A 1 362 ? -8.656 -5.066 -12.602 1 97.31 362 ARG A CA 1
ATOM 2810 C C . ARG A 1 362 ? -9.594 -6.254 -12.406 1 97.31 362 ARG A C 1
ATOM 2812 O O . ARG A 1 362 ? -9.227 -7.395 -12.688 1 97.31 362 ARG A O 1
ATOM 2819 N N . THR A 1 363 ? -10.781 -5.977 -11.922 1 97.19 363 THR A N 1
ATOM 2820 C CA . THR A 1 363 ? -11.734 -7.047 -11.664 1 97.19 363 THR A CA 1
ATOM 2821 C C . THR A 1 363 ? -13.086 -6.73 -12.297 1 97.19 363 THR A C 1
ATOM 2823 O O . THR A 1 363 ? -13.57 -5.602 -12.195 1 97.19 363 THR A O 1
ATOM 2826 N N . LEU A 1 364 ? -13.625 -7.664 -12.938 1 97 364 LEU A N 1
ATOM 2827 C CA . LEU A 1 364 ? -14.969 -7.605 -13.5 1 97 364 LEU A CA 1
ATOM 2828 C C . LEU A 1 364 ? -15.938 -8.43 -12.664 1 97 364 LEU A C 1
ATOM 2830 O O . LEU A 1 364 ? -15.742 -9.641 -12.484 1 97 364 LEU A O 1
ATOM 2834 N N . MET A 1 365 ? -16.984 -7.812 -12.203 1 95.69 365 MET A N 1
ATOM 2835 C CA . MET A 1 365 ? -18 -8.484 -11.398 1 95.69 365 MET A CA 1
ATOM 2836 C C . MET A 1 365 ? -19.203 -8.891 -12.25 1 95.69 365 MET A C 1
ATOM 2838 O O . MET A 1 365 ? -19.875 -8.039 -12.82 1 95.69 365 MET A O 1
ATOM 2842 N N . LEU A 1 366 ? -19.516 -10.141 -12.258 1 93.25 366 LEU A N 1
ATOM 2843 C CA . LEU A 1 366 ? -20.641 -10.617 -13.062 1 93.25 366 LEU A CA 1
ATOM 2844 C C . LEU A 1 366 ? -21.891 -10.742 -12.219 1 93.25 366 LEU A C 1
ATOM 2846 O O . LEU A 1 366 ? -22.984 -11 -12.75 1 93.25 366 LEU A O 1
ATOM 2850 N N . SER A 1 367 ? -21.734 -10.672 -10.922 1 92.19 367 SER A N 1
ATOM 2851 C CA . SER A 1 367 ? -22.844 -10.766 -9.992 1 92.19 367 SER A CA 1
ATOM 2852 C C . SER A 1 367 ? -22.703 -9.75 -8.859 1 92.19 367 SER A C 1
ATOM 2854 O O . SER A 1 367 ? -21.594 -9.367 -8.5 1 92.19 367 SER A O 1
ATOM 2856 N N . SER A 1 368 ? -23.781 -9.336 -8.242 1 91 368 SER A N 1
ATOM 2857 C CA . SER A 1 368 ? -23.766 -8.391 -7.133 1 91 368 SER A CA 1
ATOM 2858 C C . SER A 1 368 ? -23.375 -9.078 -5.828 1 91 368 SER A C 1
ATOM 2860 O O . SER A 1 368 ? -23.016 -8.406 -4.855 1 91 368 SER A O 1
ATOM 2862 N N . GLU A 1 369 ? -23.453 -10.398 -5.82 1 94.12 369 GLU A N 1
ATOM 2863 C CA . GLU A 1 369 ? -23.156 -11.133 -4.594 1 94.12 369 GLU A CA 1
ATOM 2864 C C . GLU A 1 369 ? -21.672 -11.484 -4.5 1 94.12 369 GLU A C 1
ATOM 2866 O O . GLU A 1 369 ? -21.172 -11.828 -3.428 1 94.12 369 GLU A O 1
ATOM 2871 N N . ALA A 1 370 ? -21.016 -11.43 -5.66 1 94.75 370 ALA A N 1
ATOM 2872 C CA . ALA A 1 370 ? -19.578 -11.672 -5.641 1 94.75 370 ALA A CA 1
ATOM 2873 C C . ALA A 1 370 ? -18.844 -10.562 -4.902 1 94.75 370 ALA A C 1
ATOM 2875 O O . ALA A 1 370 ? -19.359 -9.445 -4.766 1 94.75 370 ALA A O 1
ATOM 2876 N N . GLN A 1 371 ? -17.688 -10.891 -4.375 1 94.62 371 GLN A N 1
ATOM 2877 C CA . GLN A 1 371 ? -16.891 -9.922 -3.631 1 94.62 371 GLN A CA 1
ATOM 2878 C C . GLN A 1 371 ? -15.453 -9.883 -4.156 1 94.62 371 GLN A C 1
ATOM 2880 O O . GLN A 1 371 ? -14.945 -10.883 -4.66 1 94.62 371 GLN A O 1
ATOM 2885 N N . ASN A 1 372 ? -14.906 -8.742 -4.008 1 95.19 372 ASN A N 1
ATOM 2886 C CA . ASN A 1 372 ? -13.5 -8.555 -4.355 1 95.19 372 ASN A CA 1
ATOM 2887 C C . ASN A 1 372 ? -12.781 -7.684 -3.33 1 95.19 372 ASN A C 1
ATOM 2889 O O . ASN A 1 372 ? -13.297 -6.641 -2.922 1 95.19 372 ASN A O 1
ATOM 2893 N N . TYR A 1 373 ? -11.633 -8.125 -2.859 1 93.12 373 TYR A N 1
ATOM 2894 C CA . TYR A 1 373 ? -10.742 -7.363 -1.989 1 93.12 373 TYR A CA 1
ATOM 2895 C C . TYR A 1 373 ? -9.406 -7.102 -2.672 1 93.12 373 TYR A C 1
ATOM 2897 O O . TYR A 1 373 ? -8.781 -8.023 -3.205 1 93.12 373 TYR A O 1
ATOM 2905 N N . SER A 1 374 ? -8.992 -5.859 -2.719 1 93.25 374 SER A N 1
ATOM 2906 C CA . SER A 1 374 ? -7.738 -5.484 -3.359 1 93.25 374 SER A CA 1
ATOM 2907 C C . SER A 1 374 ? -6.871 -4.645 -2.426 1 93.25 374 SER A C 1
ATOM 2909 O O . SER A 1 374 ? -7.316 -3.613 -1.917 1 93.25 374 SER A O 1
ATOM 2911 N N . VAL A 1 375 ? -5.59 -5.035 -2.199 1 89.75 375 VAL A N 1
ATOM 2912 C CA . VAL A 1 375 ? -4.664 -4.348 -1.306 1 89.75 375 VAL A CA 1
ATOM 2913 C C . VAL A 1 375 ? -3.326 -4.141 -2.01 1 89.75 375 VAL A C 1
ATOM 2915 O O . VAL A 1 375 ? -2.334 -4.789 -1.67 1 89.75 375 VAL A O 1
ATOM 2918 N N . PRO A 1 376 ? -3.219 -3.213 -2.898 1 90 376 PRO A N 1
ATOM 2919 C CA . PRO A 1 376 ? -1.923 -2.85 -3.477 1 90 376 PRO A CA 1
ATOM 2920 C C . PRO A 1 376 ? -1.088 -1.973 -2.545 1 90 376 PRO A C 1
ATOM 2922 O O . PRO A 1 376 ? -1.633 -1.112 -1.85 1 90 376 PRO A O 1
ATOM 2925 N N . GLN A 1 377 ? 0.238 -2.213 -2.557 1 87.31 377 GLN A N 1
ATOM 2926 C CA . GLN A 1 377 ? 1.129 -1.478 -1.665 1 87.31 377 GLN A CA 1
ATOM 2927 C C . GLN A 1 377 ? 2.449 -1.149 -2.355 1 87.31 377 GLN A C 1
ATOM 2929 O O . GLN A 1 377 ? 2.904 -1.896 -3.227 1 87.31 377 GLN A O 1
ATOM 2934 N N . LEU A 1 378 ? 3.002 -0.046 -1.948 1 87.81 378 LEU A N 1
ATOM 2935 C CA . LEU A 1 378 ? 4.352 0.343 -2.34 1 87.81 378 LEU A CA 1
ATOM 2936 C C . LEU A 1 378 ? 5.23 0.572 -1.114 1 87.81 378 LEU A C 1
ATOM 2938 O O . LEU A 1 378 ? 4.766 1.103 -0.104 1 87.81 378 LEU A O 1
ATOM 2942 N N . GLU A 1 379 ? 6.367 0.161 -1.158 1 87.5 379 GLU A N 1
ATOM 2943 C CA . GLU A 1 379 ? 7.426 0.515 -0.221 1 87.5 379 GLU A CA 1
ATOM 2944 C C . GLU A 1 379 ? 8.695 0.929 -0.957 1 87.5 379 GLU A C 1
ATOM 2946 O O . GLU A 1 379 ? 9.453 0.077 -1.428 1 87.5 379 GLU A O 1
ATOM 2951 N N . ILE A 1 380 ? 9.023 2.182 -0.973 1 91.19 380 ILE A N 1
ATOM 2952 C CA . ILE A 1 380 ? 10.102 2.723 -1.79 1 91.19 380 ILE A CA 1
ATOM 2953 C C . ILE A 1 380 ? 11.164 3.359 -0.891 1 91.19 380 ILE A C 1
ATOM 2955 O O . ILE A 1 380 ? 10.875 4.316 -0.167 1 91.19 380 ILE A O 1
ATOM 2959 N N . ASN A 1 381 ? 12.383 2.867 -0.995 1 88.81 381 ASN A N 1
ATOM 2960 C CA . ASN A 1 381 ? 13.469 3.365 -0.162 1 88.81 381 ASN A CA 1
ATOM 2961 C C . ASN A 1 381 ? 14.562 4.016 -1.003 1 88.81 381 ASN A C 1
ATOM 2963 O O . ASN A 1 381 ? 15.547 4.535 -0.461 1 88.81 381 ASN A O 1
ATOM 2967 N N . ALA A 1 382 ? 14.398 3.998 -2.318 1 89.56 382 ALA A N 1
ATOM 2968 C CA . ALA A 1 382 ? 15.391 4.555 -3.23 1 89.56 382 ALA A CA 1
ATOM 2969 C C . ALA A 1 382 ? 15.016 5.969 -3.66 1 89.56 382 ALA A C 1
ATOM 2971 O O . ALA A 1 382 ? 13.852 6.367 -3.547 1 89.56 382 ALA A O 1
ATOM 2972 N N . ASN A 1 383 ? 15.945 6.664 -4.266 1 91.12 383 ASN A N 1
ATOM 2973 C CA . ASN A 1 383 ? 15.758 8.094 -4.477 1 91.12 383 ASN A CA 1
ATOM 2974 C C . ASN A 1 383 ? 15.633 8.43 -5.961 1 91.12 383 ASN A C 1
ATOM 2976 O O . ASN A 1 383 ? 15.656 9.602 -6.34 1 91.12 383 ASN A O 1
ATOM 2980 N N . ASP A 1 384 ? 15.672 7.465 -6.77 1 93.5 384 ASP A N 1
ATOM 2981 C CA . ASP A 1 384 ? 15.461 7.621 -8.211 1 93.5 384 ASP A CA 1
ATOM 2982 C C . ASP A 1 384 ? 14.602 6.492 -8.766 1 93.5 384 ASP A C 1
ATOM 2984 O O . ASP A 1 384 ? 15.125 5.531 -9.336 1 93.5 384 ASP A O 1
ATOM 2988 N N . VAL A 1 385 ? 13.344 6.684 -8.586 1 94.62 385 VAL A N 1
ATOM 2989 C CA . VAL A 1 385 ? 12.438 5.586 -8.898 1 94.62 385 VAL A CA 1
ATOM 2990 C C . VAL A 1 385 ? 11.141 6.137 -9.484 1 94.62 385 VAL A C 1
ATOM 2992 O O . VAL A 1 385 ? 10.805 7.305 -9.273 1 94.62 385 VAL A O 1
ATOM 2995 N N . ARG A 1 386 ? 10.438 5.406 -10.25 1 95.12 386 ARG A N 1
ATOM 2996 C CA . ARG A 1 386 ? 9.055 5.578 -10.695 1 95.12 386 ARG A CA 1
ATOM 2997 C C . ARG A 1 386 ? 8.234 4.32 -10.43 1 95.12 386 ARG A C 1
ATOM 2999 O O . ARG A 1 386 ? 8.523 3.256 -10.984 1 95.12 386 ARG A O 1
ATOM 3006 N N . CYS A 1 387 ? 7.227 4.43 -9.57 1 95.94 387 CYS A N 1
ATOM 3007 C CA . CYS A 1 387 ? 6.367 3.305 -9.211 1 95.94 387 CYS A CA 1
ATOM 3008 C C . CYS A 1 387 ? 4.898 3.713 -9.227 1 95.94 387 CYS A C 1
ATOM 3010 O O . CYS A 1 387 ? 4.559 4.828 -8.828 1 95.94 387 CYS A O 1
ATOM 3012 N N . SER A 1 388 ? 4.094 2.867 -9.688 1 94 388 SER A N 1
ATOM 3013 C CA . SER A 1 388 ? 2.658 3.125 -9.648 1 94 388 SER A CA 1
ATOM 3014 C C . SER A 1 388 ? 1.871 1.835 -9.445 1 94 388 SER A C 1
ATOM 3016 O O . SER A 1 388 ? 2.32 0.758 -9.844 1 94 388 SER A O 1
ATOM 3018 N N . HIS A 1 389 ? 0.729 1.978 -8.828 1 92.75 389 HIS A N 1
ATOM 3019 C CA . HIS A 1 389 ? -0.252 0.9 -8.773 1 92.75 389 HIS A CA 1
ATOM 3020 C C . HIS A 1 389 ? -1.66 1.423 -9.039 1 92.75 389 HIS A C 1
ATOM 3022 O O . HIS A 1 389 ? -1.976 2.566 -8.703 1 92.75 389 HIS A O 1
ATOM 3028 N N . GLY A 1 390 ? -2.445 0.616 -9.672 1 92.62 390 GLY A N 1
ATOM 3029 C CA . GLY A 1 390 ? -3.844 0.902 -9.953 1 92.62 390 GLY A CA 1
ATOM 3030 C C . GLY A 1 390 ? -4.758 -0.284 -9.703 1 92.62 390 GLY A C 1
ATOM 3031 O O . GLY A 1 390 ? -4.375 -1.43 -9.953 1 92.62 390 GLY A O 1
ATOM 3032 N N . SER A 1 391 ? -5.922 0.008 -9.18 1 94.31 391 SER A N 1
ATOM 3033 C CA . SER A 1 391 ? -6.93 -1.021 -8.953 1 94.31 391 SER A CA 1
ATOM 3034 C C . SER A 1 391 ? -8.312 -0.544 -9.398 1 94.31 391 SER A C 1
ATOM 3036 O O . SER A 1 391 ? -8.75 0.544 -9.016 1 94.31 391 SER A O 1
ATOM 3038 N N . THR A 1 392 ? -8.93 -1.276 -10.211 1 94.75 392 THR A N 1
ATOM 3039 C CA . THR A 1 392 ? -10.297 -0.994 -10.656 1 94.75 392 THR A CA 1
ATOM 3040 C C . THR A 1 392 ? -11.172 -2.232 -10.523 1 94.75 392 THR A C 1
ATOM 3042 O O . THR A 1 392 ? -10.75 -3.342 -10.852 1 94.75 392 THR A O 1
ATOM 3045 N N . THR A 1 393 ? -12.312 -2.078 -9.961 1 95.25 393 THR A N 1
ATOM 3046 C CA . THR A 1 393 ? -13.352 -3.094 -9.891 1 95.25 393 THR A CA 1
ATOM 3047 C C . THR A 1 393 ? -14.688 -2.535 -10.375 1 95.25 393 THR A C 1
ATOM 3049 O O . THR A 1 393 ? -15.047 -1.401 -10.047 1 95.25 393 THR A O 1
ATOM 3052 N N . GLY A 1 394 ? -15.359 -3.316 -11.172 1 94.19 394 GLY A N 1
ATOM 3053 C CA . GLY A 1 394 ? -16.641 -2.83 -11.656 1 94.19 394 GLY A CA 1
ATOM 3054 C C . GLY A 1 394 ? -17.578 -3.941 -12.102 1 94.19 394 GLY A C 1
ATOM 3055 O O . GLY A 1 394 ? -17.125 -5.039 -12.43 1 94.19 394 GLY A O 1
ATOM 3056 N N . PRO A 1 395 ? -18.797 -3.566 -12.086 1 92.81 395 PRO A N 1
ATOM 3057 C CA . PRO A 1 395 ? -19.766 -4.535 -12.609 1 92.81 395 PRO A CA 1
ATOM 3058 C C . PRO A 1 395 ? -19.719 -4.648 -14.125 1 92.81 395 PRO A C 1
ATOM 3060 O O . PRO A 1 395 ? -19.203 -3.758 -14.805 1 92.81 395 PRO A O 1
ATOM 3063 N N . VAL A 1 396 ? -20.203 -5.773 -14.57 1 90.81 396 VAL A N 1
ATOM 3064 C CA . VAL A 1 396 ? -20.344 -5.945 -16.016 1 90.81 396 VAL A CA 1
ATOM 3065 C C . VAL A 1 396 ? -21.266 -4.871 -16.578 1 90.81 396 VAL A C 1
ATOM 3067 O O . VAL A 1 396 ? -22.234 -4.461 -15.922 1 90.81 396 VAL A O 1
ATOM 3070 N N . ASN A 1 397 ? -20.938 -4.422 -17.703 1 88.5 397 ASN A N 1
ATOM 3071 C CA . ASN A 1 397 ? -21.75 -3.408 -18.359 1 88.5 397 ASN A CA 1
ATOM 3072 C C . ASN A 1 397 ? -23.125 -3.955 -18.75 1 88.5 397 ASN A C 1
ATOM 3074 O O . ASN A 1 397 ? -23.25 -4.668 -19.734 1 88.5 397 ASN A O 1
ATOM 3078 N N . GLN A 1 398 ? -24.031 -3.479 -18.047 1 86.06 398 GLN A N 1
ATOM 3079 C CA . GLN A 1 398 ? -25.375 -3.992 -18.25 1 86.06 398 GLN A CA 1
ATOM 3080 C C . GLN A 1 398 ? -25.938 -3.57 -19.609 1 86.06 398 GLN A C 1
ATOM 3082 O O . GLN A 1 398 ? -26.703 -4.312 -20.234 1 86.06 398 GLN A O 1
ATOM 3087 N N . GLU A 1 399 ? -25.562 -2.42 -20.016 1 90.06 399 GLU A N 1
ATOM 3088 C CA . GLU A 1 399 ? -26.016 -1.959 -21.328 1 90.06 399 GLU A CA 1
ATOM 3089 C C . GLU A 1 399 ? -25.453 -2.826 -22.438 1 90.06 399 GLU A C 1
ATOM 3091 O O . GLU A 1 399 ? -26.172 -3.166 -23.391 1 90.06 399 GLU A O 1
ATOM 3096 N N . ALA A 1 400 ? -24.219 -3.115 -22.297 1 90.06 400 ALA A N 1
ATOM 3097 C CA . ALA A 1 400 ? -23.594 -3.994 -23.281 1 90.06 400 ALA A CA 1
ATOM 3098 C C . ALA A 1 400 ? -24.234 -5.379 -23.281 1 90.06 400 ALA A C 1
ATOM 3100 O O . ALA A 1 400 ? -24.5 -5.953 -24.328 1 90.06 400 ALA A O 1
ATOM 3101 N N . LEU A 1 401 ? -24.5 -5.875 -22.125 1 89.69 401 LEU A N 1
ATOM 3102 C CA . LEU A 1 401 ? -25.141 -7.18 -21.984 1 89.69 401 LEU A CA 1
ATOM 3103 C C . LEU A 1 401 ? -26.531 -7.172 -22.594 1 89.69 401 LEU A C 1
ATOM 3105 O O . LEU A 1 401 ? -26.906 -8.102 -23.312 1 89.69 401 LEU A O 1
ATOM 3109 N N . PHE A 1 402 ? -27.25 -6.133 -22.312 1 90.06 402 PHE A N 1
ATOM 3110 C CA . PHE A 1 402 ? -28.594 -5.988 -22.859 1 90.06 402 PHE A CA 1
ATOM 3111 C C . PHE A 1 402 ? -28.562 -5.898 -24.375 1 90.06 402 PHE A C 1
ATOM 3113 O O . PHE A 1 402 ? -29.391 -6.504 -25.062 1 90.06 402 PHE A O 1
ATOM 3120 N N . PHE A 1 403 ? -27.609 -5.125 -24.781 1 92.88 403 PHE A N 1
ATOM 3121 C CA . PHE A 1 403 ? -27.469 -4.965 -26.219 1 92.88 403 PHE A CA 1
ATOM 3122 C C . PHE A 1 403 ? -27.25 -6.312 -26.891 1 92.88 403 PHE A C 1
ATOM 3124 O O . PHE A 1 403 ? -27.922 -6.637 -27.875 1 92.88 403 PHE A O 1
ATOM 3131 N N . LEU A 1 404 ? -26.328 -7.102 -26.406 1 93 404 LEU A N 1
ATOM 3132 C CA . LEU A 1 404 ? -26.016 -8.406 -26.984 1 93 404 LEU A CA 1
ATOM 3133 C C . LEU A 1 404 ? -27.219 -9.336 -26.906 1 93 404 LEU A C 1
ATOM 3135 O O . LEU A 1 404 ? -27.531 -10.039 -27.859 1 93 404 LEU A O 1
ATOM 3139 N N . ARG A 1 405 ? -27.906 -9.25 -25.828 1 92.19 405 ARG A N 1
ATOM 3140 C CA . ARG A 1 405 ? -29.078 -10.094 -25.625 1 92.19 405 ARG A CA 1
ATOM 3141 C C . ARG A 1 405 ? -30.203 -9.695 -26.594 1 92.19 405 ARG A C 1
ATOM 3143 O O . ARG A 1 405 ? -30.906 -10.562 -27.125 1 92.19 405 ARG A O 1
ATOM 3150 N N . SER A 1 406 ? -30.328 -8.453 -26.797 1 93.56 406 SER A N 1
ATOM 3151 C CA . SER A 1 406 ? -31.359 -7.945 -27.703 1 93.56 406 SER A CA 1
ATOM 3152 C C . SER A 1 406 ? -31.094 -8.383 -29.141 1 93.56 406 SER A C 1
ATOM 3154 O O . SER A 1 406 ? -32.031 -8.43 -29.953 1 93.56 406 SER A O 1
ATOM 3156 N N . ARG A 1 407 ? -29.875 -8.688 -29.469 1 93.75 407 ARG A N 1
ATOM 3157 C CA . ARG A 1 407 ? -29.516 -9.141 -30.797 1 93.75 407 ARG A CA 1
ATOM 3158 C C . ARG A 1 407 ? -29.625 -10.656 -30.922 1 93.75 407 ARG A C 1
ATOM 3160 O O . ARG A 1 407 ? -29.125 -11.25 -31.875 1 93.75 407 ARG A O 1
ATOM 3167 N N . GLY A 1 408 ? -30.125 -11.289 -29.875 1 92.5 408 GLY A N 1
ATOM 3168 C CA . GLY A 1 408 ? -30.422 -12.711 -29.938 1 92.5 408 GLY A CA 1
ATOM 3169 C C . GLY A 1 408 ? -29.312 -13.578 -29.344 1 92.5 408 GLY A C 1
ATOM 3170 O O . GLY A 1 408 ? -29.344 -14.797 -29.484 1 92.5 408 GLY A O 1
ATOM 3171 N N . ILE A 1 409 ? -28.391 -12.953 -28.734 1 92.19 409 ILE A N 1
ATOM 3172 C CA . ILE A 1 409 ? -27.312 -13.711 -28.125 1 92.19 409 ILE A CA 1
ATOM 3173 C C . ILE A 1 409 ? -27.719 -14.148 -26.719 1 92.19 409 ILE A C 1
ATOM 3175 O O . ILE A 1 409 ? -28.172 -13.336 -25.906 1 92.19 409 ILE A O 1
ATOM 3179 N N . HIS A 1 410 ? -27.656 -15.422 -26.438 1 90.38 410 HIS A N 1
ATOM 3180 C CA . HIS A 1 410 ? -28.016 -15.938 -25.125 1 90.38 410 HIS A CA 1
ATOM 3181 C C . HIS A 1 410 ? -27.094 -15.391 -24.047 1 90.38 410 HIS A C 1
ATOM 3183 O O . HIS A 1 410 ? -25.969 -15 -24.344 1 90.38 410 HIS A O 1
ATOM 3189 N N . LYS A 1 411 ? -27.578 -15.398 -22.844 1 86.44 411 LYS A N 1
ATOM 3190 C CA . LYS A 1 411 ? -26.922 -14.758 -21.719 1 86.44 411 LYS A CA 1
ATOM 3191 C C . LYS A 1 411 ? -25.516 -15.297 -21.531 1 86.44 411 LYS A C 1
ATOM 3193 O O . LYS A 1 411 ? -24.562 -14.523 -21.375 1 86.44 411 LYS A O 1
ATOM 3198 N N . GLU A 1 412 ? -25.406 -16.578 -21.594 1 85.75 412 GLU A N 1
ATOM 3199 C CA . GLU A 1 412 ? -24.125 -17.219 -21.344 1 85.75 412 GLU A CA 1
ATOM 3200 C C . GLU A 1 412 ? -23.094 -16.812 -22.391 1 85.75 412 GLU A C 1
ATOM 3202 O O . GLU A 1 412 ? -21.938 -16.547 -22.062 1 85.75 412 GLU A O 1
ATOM 3207 N N . LEU A 1 413 ? -23.516 -16.812 -23.547 1 88.69 413 LEU A N 1
ATOM 3208 C CA . LEU A 1 413 ? -22.625 -16.406 -24.625 1 88.69 413 LEU A CA 1
ATOM 3209 C C . LEU A 1 413 ? -22.266 -14.938 -24.516 1 88.69 413 LEU A C 1
ATOM 3211 O O . LEU A 1 413 ? -21.125 -14.547 -24.781 1 88.69 413 LEU A O 1
ATOM 3215 N N . ALA A 1 414 ? -23.203 -14.133 -24.219 1 90.25 414 ALA A N 1
ATOM 3216 C CA . ALA A 1 414 ? -22.953 -12.703 -24.031 1 90.25 414 ALA A CA 1
ATOM 3217 C C . ALA A 1 414 ? -21.922 -12.469 -22.938 1 90.25 414 ALA A C 1
ATOM 3219 O O . ALA A 1 414 ? -21 -11.672 -23.109 1 90.25 414 ALA A O 1
ATOM 3220 N N . GLU A 1 415 ? -22.062 -13.109 -21.891 1 87.88 415 GLU A N 1
ATOM 3221 C CA . GLU A 1 415 ? -21.109 -13 -20.781 1 87.88 415 GLU A CA 1
ATOM 3222 C C . GLU A 1 415 ? -19.719 -13.461 -21.219 1 87.88 415 GLU A C 1
ATOM 3224 O O . GLU A 1 415 ? -18.719 -12.836 -20.859 1 87.88 415 GLU A O 1
ATOM 3229 N N . LYS A 1 416 ? -19.703 -14.531 -21.922 1 88.81 416 LYS A N 1
ATOM 3230 C CA . LYS A 1 416 ? -18.438 -15.023 -22.438 1 88.81 416 LYS A CA 1
ATOM 3231 C C . LYS A 1 416 ? -17.734 -13.961 -23.281 1 88.81 416 LYS A C 1
ATOM 3233 O O . LYS A 1 416 ? -16.531 -13.75 -23.141 1 88.81 416 LYS A O 1
ATOM 3238 N N . MET A 1 417 ? -18.453 -13.336 -24.109 1 90.69 417 MET A N 1
ATOM 3239 C CA . MET A 1 417 ? -17.906 -12.297 -24.984 1 90.69 417 MET A CA 1
ATOM 3240 C C . MET A 1 417 ? -17.328 -11.148 -24.172 1 90.69 417 MET A C 1
ATOM 3242 O O . MET A 1 417 ? -16.234 -10.672 -24.453 1 90.69 417 MET A O 1
ATOM 3246 N N . LEU A 1 418 ? -18.078 -10.758 -23.234 1 91.06 418 LEU A N 1
ATOM 3247 C CA . LEU A 1 418 ? -17.641 -9.641 -22.406 1 91.06 418 LEU A CA 1
ATOM 3248 C C . LEU A 1 418 ? -16.438 -10.016 -21.562 1 91.06 418 LEU A C 1
ATOM 3250 O O . LEU A 1 418 ? -15.492 -9.227 -21.422 1 91.06 418 LEU A O 1
ATOM 3254 N N . VAL A 1 419 ? -16.438 -11.18 -21.031 1 92.12 419 VAL A N 1
ATOM 3255 C CA . VAL A 1 419 ? -15.344 -11.664 -20.203 1 92.12 419 VAL A CA 1
ATOM 3256 C C . VAL A 1 419 ? -14.078 -11.797 -21.062 1 92.12 419 VAL A C 1
ATOM 3258 O O . VAL A 1 419 ? -12.992 -11.383 -20.641 1 92.12 419 VAL A O 1
ATOM 3261 N N . THR A 1 420 ? -14.203 -12.391 -22.203 1 91 420 THR A N 1
ATOM 3262 C CA . THR A 1 420 ? -13.07 -12.57 -23.109 1 91 420 THR A CA 1
ATOM 3263 C C . THR A 1 420 ? -12.477 -11.219 -23.5 1 91 420 THR A C 1
ATOM 3265 O O . THR A 1 420 ? -11.258 -11.055 -23.547 1 91 420 THR A O 1
ATOM 3268 N N . ALA A 1 421 ? -13.336 -10.289 -23.812 1 91.88 421 ALA A N 1
ATOM 3269 C CA . ALA A 1 421 ? -12.875 -8.938 -24.156 1 91.88 421 ALA A CA 1
ATOM 3270 C C . ALA A 1 421 ? -12.133 -8.305 -22.984 1 91.88 421 ALA A C 1
ATOM 3272 O O . ALA A 1 421 ? -11.125 -7.625 -23.172 1 91.88 421 ALA A O 1
ATOM 3273 N N . PHE A 1 422 ? -12.727 -8.547 -21.828 1 95.31 422 PHE A N 1
ATOM 3274 C CA . PHE A 1 422 ? -12.133 -7.984 -20.625 1 95.31 422 PHE A CA 1
ATOM 3275 C C . PHE A 1 422 ? -10.742 -8.562 -20.391 1 95.31 422 PHE A C 1
ATOM 3277 O O . PHE A 1 422 ? -9.828 -7.848 -19.984 1 95.31 422 PHE A O 1
ATOM 3284 N N . LEU A 1 423 ? -10.5 -9.805 -20.656 1 94.56 423 LEU A N 1
ATOM 3285 C CA . LEU A 1 423 ? -9.266 -10.508 -20.344 1 94.56 423 LEU A CA 1
ATOM 3286 C C . LEU A 1 423 ? -8.266 -10.398 -21.484 1 94.56 423 LEU A C 1
ATOM 3288 O O . LEU A 1 423 ? -7.117 -10.828 -21.359 1 94.56 423 LEU A O 1
ATOM 3292 N N . GLU A 1 424 ? -8.586 -9.789 -22.562 1 93 424 GLU A N 1
ATOM 3293 C CA . GLU A 1 424 ? -7.777 -9.703 -23.766 1 93 424 GLU A CA 1
ATOM 3294 C C . GLU A 1 424 ? -6.457 -8.992 -23.5 1 93 424 GLU A C 1
ATOM 3296 O O . GLU A 1 424 ? -5.43 -9.328 -24.094 1 93 424 GLU A O 1
ATOM 3301 N N . ASP A 1 425 ? -6.445 -8.039 -22.688 1 93.5 425 ASP A N 1
ATOM 3302 C CA . ASP A 1 425 ? -5.238 -7.27 -22.391 1 93.5 425 ASP A CA 1
ATOM 3303 C C . ASP A 1 425 ? -4.121 -8.18 -21.891 1 93.5 425 ASP A C 1
ATOM 3305 O O . ASP A 1 425 ? -2.947 -7.945 -22.172 1 93.5 425 ASP A O 1
ATOM 3309 N N . VAL A 1 426 ? -4.504 -9.234 -21.125 1 95.81 426 VAL A N 1
ATOM 3310 C CA . VAL A 1 426 ? -3.525 -10.18 -20.594 1 95.81 426 VAL A CA 1
ATOM 3311 C C . VAL A 1 426 ? -3.188 -11.219 -21.656 1 95.81 426 VAL A C 1
ATOM 3313 O O . VAL A 1 426 ? -2.012 -11.469 -21.938 1 95.81 426 VAL A O 1
ATOM 3316 N N . LEU A 1 427 ? -4.172 -11.766 -22.25 1 95.69 427 LEU A N 1
ATOM 3317 C CA . LEU A 1 427 ? -3.998 -12.883 -23.172 1 95.69 427 LEU A CA 1
ATOM 3318 C C . LEU A 1 427 ? -3.217 -12.453 -24.406 1 95.69 427 LEU A C 1
ATOM 3320 O O . LEU A 1 427 ? -2.457 -13.242 -24.969 1 95.69 427 LEU A O 1
ATOM 3324 N N . ALA A 1 428 ? -3.334 -11.18 -24.859 1 95.12 428 ALA A N 1
ATOM 3325 C CA . ALA A 1 428 ? -2.637 -10.664 -26.047 1 95.12 428 ALA A CA 1
ATOM 3326 C C . ALA A 1 428 ? -1.129 -10.617 -25.812 1 95.12 428 ALA A C 1
ATOM 3328 O O . ALA A 1 428 ? -0.347 -10.602 -26.766 1 95.12 428 ALA A O 1
ATOM 3329 N N . ARG A 1 429 ? -0.698 -10.719 -24.547 1 96 429 ARG A N 1
ATOM 3330 C CA . ARG A 1 429 ? 0.722 -10.641 -24.219 1 96 429 ARG A CA 1
ATOM 3331 C C . ARG A 1 429 ? 1.345 -12.031 -24.141 1 96 429 ARG A C 1
ATOM 3333 O O . ARG A 1 429 ? 2.555 -12.164 -23.953 1 96 429 ARG A O 1
ATOM 3340 N N . VAL A 1 430 ? 0.555 -13.062 -24.266 1 95.56 430 VAL A N 1
ATOM 3341 C CA . VAL A 1 430 ? 1.034 -14.438 -24.188 1 95.56 430 VAL A CA 1
ATOM 3342 C C . VAL A 1 430 ? 1.324 -14.961 -25.594 1 95.56 430 VAL A C 1
ATOM 3344 O O . VAL A 1 430 ? 0.401 -15.227 -26.359 1 95.56 430 VAL A O 1
ATOM 3347 N N . PRO A 1 431 ? 2.592 -15.203 -25.938 1 94.81 431 PRO A N 1
ATOM 3348 C CA . PRO A 1 431 ? 2.947 -15.633 -27.297 1 94.81 431 PRO A CA 1
ATOM 3349 C C . PRO A 1 431 ? 2.73 -17.125 -27.516 1 94.81 431 PRO A C 1
ATOM 3351 O O . PRO A 1 431 ? 3.25 -17.688 -28.484 1 94.81 431 PRO A O 1
ATOM 3354 N N . LEU A 1 432 ? 2.002 -17.891 -26.688 1 95.38 432 LEU A N 1
ATOM 3355 C CA . LEU A 1 432 ? 1.705 -19.312 -26.781 1 95.38 432 LEU A CA 1
ATOM 3356 C C . LEU A 1 432 ? 0.243 -19.547 -27.156 1 95.38 432 LEU A C 1
ATOM 3358 O O . LEU A 1 432 ? -0.609 -19.688 -26.281 1 95.38 432 LEU A O 1
ATOM 3362 N N . GLN A 1 433 ? -0.012 -19.734 -28.375 1 93.56 433 GLN A N 1
ATOM 3363 C CA . GLN A 1 433 ? -1.383 -19.766 -28.875 1 93.56 433 GLN A CA 1
ATOM 3364 C C . GLN A 1 433 ? -2.146 -20.953 -28.297 1 93.56 433 GLN A C 1
ATOM 3366 O O . GLN A 1 433 ? -3.34 -20.844 -28 1 93.56 433 GLN A O 1
ATOM 3371 N N . SER A 1 434 ? -1.412 -22.078 -28.172 1 93.69 434 SER A N 1
ATOM 3372 C CA . SER A 1 434 ? -2.074 -23.25 -27.625 1 93.69 434 SER A CA 1
ATOM 3373 C C . SER A 1 434 ? -2.521 -23.016 -26.188 1 93.69 434 SER A C 1
ATOM 3375 O O . SER A 1 434 ? -3.58 -23.484 -25.766 1 93.69 434 SER A O 1
ATOM 3377 N N . VAL A 1 435 ? -1.745 -22.281 -25.453 1 94.69 435 VAL A N 1
ATOM 3378 C CA . VAL A 1 435 ? -2.07 -21.938 -24.062 1 94.69 435 VAL A CA 1
ATOM 3379 C C . VAL A 1 435 ? -3.26 -20.984 -24.031 1 94.69 435 VAL A C 1
ATOM 3381 O O . VAL A 1 435 ? -4.203 -21.188 -23.266 1 94.69 435 VAL A O 1
ATOM 3384 N N . VAL A 1 436 ? -3.256 -20 -24.906 1 95.56 436 VAL A N 1
ATOM 3385 C CA . VAL A 1 436 ? -4.328 -19.016 -24.969 1 95.56 436 VAL A CA 1
ATOM 3386 C C . VAL A 1 436 ? -5.652 -19.703 -25.281 1 95.56 436 VAL A C 1
ATOM 3388 O O . VAL A 1 436 ? -6.664 -19.469 -24.625 1 95.56 436 VAL A O 1
ATOM 3391 N N . LYS A 1 437 ? -5.602 -20.594 -26.266 1 94 437 LYS A N 1
ATOM 3392 C CA . LYS A 1 437 ? -6.801 -21.328 -26.656 1 94 437 LYS A CA 1
ATOM 3393 C C . LYS A 1 437 ? -7.316 -22.203 -25.5 1 94 437 LYS A C 1
ATOM 3395 O O . LYS A 1 437 ? -8.523 -22.312 -25.297 1 94 437 LYS A O 1
ATOM 3400 N N . TYR A 1 438 ? -6.422 -22.812 -24.844 1 93.88 438 TYR A N 1
ATOM 3401 C CA . TYR A 1 438 ? -6.805 -23.641 -23.703 1 93.88 438 TYR A CA 1
ATOM 3402 C C . TYR A 1 438 ? -7.492 -22.812 -22.625 1 93.88 438 TYR A C 1
ATOM 3404 O O . TYR A 1 438 ? -8.539 -23.203 -22.109 1 93.88 438 TYR A O 1
ATOM 3412 N N . ILE A 1 439 ? -6.934 -21.656 -22.328 1 94.19 439 ILE A N 1
ATOM 3413 C CA . ILE A 1 439 ? -7.492 -20.766 -21.312 1 94.19 439 ILE A CA 1
ATOM 3414 C C . ILE A 1 439 ? -8.891 -20.312 -21.734 1 94.19 439 ILE A C 1
ATOM 3416 O O . ILE A 1 439 ? -9.82 -20.328 -20.938 1 94.19 439 ILE A O 1
ATOM 3420 N N . GLU A 1 440 ? -9.039 -19.969 -22.953 1 91.75 440 GLU A N 1
ATOM 3421 C CA . GLU A 1 440 ? -10.336 -19.547 -23.469 1 91.75 440 GLU A CA 1
ATOM 3422 C C . GLU A 1 440 ? -11.359 -20.688 -23.375 1 91.75 440 GLU A C 1
ATOM 3424 O O . GLU A 1 440 ? -12.539 -20.438 -23.125 1 91.75 440 GLU A O 1
ATOM 3429 N N . GLY A 1 441 ? -10.875 -21.859 -23.656 1 90.56 441 GLY A N 1
ATOM 3430 C CA . GLY A 1 441 ? -11.75 -23.016 -23.5 1 90.56 441 GLY A CA 1
ATOM 3431 C C . GLY A 1 441 ? -12.266 -23.172 -22.094 1 90.56 441 GLY A C 1
ATOM 3432 O O . GLY A 1 441 ? -13.445 -23.453 -21.875 1 90.56 441 GLY A O 1
ATOM 3433 N N . ILE A 1 442 ? -11.391 -23.031 -21.094 1 90.38 442 ILE A N 1
ATOM 3434 C CA . ILE A 1 442 ? -11.789 -23.141 -19.703 1 90.38 442 ILE A CA 1
ATOM 3435 C C . ILE A 1 442 ? -12.812 -22.047 -19.375 1 90.38 442 ILE A C 1
ATOM 3437 O O . ILE A 1 442 ? -13.805 -22.312 -18.688 1 90.38 442 ILE A O 1
ATOM 3441 N N . ILE A 1 443 ? -12.578 -20.844 -19.859 1 88.5 443 ILE A N 1
ATOM 3442 C CA . ILE A 1 443 ? -13.469 -19.719 -19.609 1 88.5 443 ILE A CA 1
ATOM 3443 C C . ILE A 1 443 ? -14.852 -20.016 -20.188 1 88.5 443 ILE A C 1
ATOM 3445 O O . ILE A 1 443 ? -15.867 -19.734 -19.531 1 88.5 443 ILE A O 1
ATOM 3449 N N . ALA A 1 444 ? -14.867 -20.516 -21.344 1 86.88 444 ALA A N 1
ATOM 3450 C CA . ALA A 1 444 ? -16.125 -20.875 -21.984 1 86.88 444 ALA A CA 1
ATOM 3451 C C . ALA A 1 444 ? -16.922 -21.859 -21.141 1 86.88 444 ALA A C 1
ATOM 3453 O O . ALA A 1 444 ? -18.141 -21.734 -21 1 86.88 444 ALA A O 1
ATOM 3454 N N . GLU A 1 445 ? -16.219 -22.781 -20.672 1 85.38 445 GLU A N 1
ATOM 3455 C CA . GLU A 1 445 ? -16.875 -23.766 -19.812 1 85.38 445 GLU A CA 1
ATOM 3456 C C . GLU A 1 445 ? -17.422 -23.125 -18.547 1 85.38 445 GLU A C 1
ATOM 3458 O O . GLU A 1 445 ? -18.516 -23.469 -18.094 1 85.38 445 GLU A O 1
ATOM 3463 N N . LYS A 1 446 ? -16.781 -22.219 -17.984 1 86.19 446 LYS A N 1
ATOM 3464 C CA . LYS A 1 446 ? -17.156 -21.562 -16.734 1 86.19 446 LYS A CA 1
ATOM 3465 C C . LYS A 1 446 ? -18.406 -20.703 -16.922 1 86.19 446 LYS A C 1
ATOM 3467 O O . LYS A 1 446 ? -19.25 -20.609 -16.016 1 86.19 446 LYS A O 1
ATOM 3472 N N . VAL A 1 447 ? -18.531 -20.047 -18.031 1 82 447 VAL A N 1
ATOM 3473 C CA . VAL A 1 447 ? -19.688 -19.172 -18.25 1 82 447 VAL A CA 1
ATOM 3474 C C . VAL A 1 447 ? -20.844 -19.984 -18.812 1 82 447 VAL A C 1
ATOM 3476 O O . VAL A 1 447 ? -21.938 -19.453 -19.047 1 82 447 VAL A O 1
ATOM 3479 N N . GLY A 1 448 ? -20.703 -21.25 -18.984 1 75 448 GLY A N 1
ATOM 3480 C CA . GLY A 1 448 ? -21.75 -22.125 -19.484 1 75 448 GLY A CA 1
ATOM 3481 C C . GLY A 1 448 ? -21.938 -22.047 -20.984 1 75 448 GLY A C 1
ATOM 3482 O O . GLY A 1 448 ? -23.047 -22.281 -21.484 1 75 448 GLY A O 1
ATOM 3483 N N . ALA A 1 449 ? -21.109 -21.422 -21.609 1 63.47 449 ALA A N 1
ATOM 3484 C CA . ALA A 1 449 ? -21.234 -21.234 -23.062 1 63.47 449 ALA A CA 1
ATOM 3485 C C . ALA A 1 449 ? -20.547 -22.375 -23.812 1 63.47 449 ALA A C 1
ATOM 3487 O O . ALA A 1 449 ? -20.172 -22.219 -24.984 1 63.47 449 ALA A O 1
ATOM 3488 N N . ALA A 1 450 ? -20.375 -23.625 -23.234 1 54.16 450 ALA A N 1
ATOM 3489 C CA . ALA A 1 450 ? -19.75 -24.703 -23.969 1 54.16 450 ALA A CA 1
ATOM 3490 C C . ALA A 1 450 ? -20.625 -25.172 -25.125 1 54.16 450 ALA A C 1
ATOM 3492 O O . ALA A 1 450 ? -21.859 -25.094 -25.047 1 54.16 450 ALA A O 1
ATOM 3493 N N . MET B 1 1 ? 5.168 11.789 35.312 1 51.97 1 MET B N 1
ATOM 3494 C CA . MET B 1 1 ? 3.768 11.383 35.188 1 51.97 1 MET B CA 1
ATOM 3495 C C . MET B 1 1 ? 2.879 12.289 36.031 1 51.97 1 MET B C 1
ATOM 3497 O O . MET B 1 1 ? 1.82 12.734 35.594 1 51.97 1 MET B O 1
ATOM 3501 N N . THR B 1 2 ? 3.543 12.734 37.094 1 62.38 2 THR B N 1
ATOM 3502 C CA . THR B 1 2 ? 2.828 13.555 38.062 1 62.38 2 THR B CA 1
ATOM 3503 C C . THR B 1 2 ? 2.686 14.992 37.562 1 62.38 2 THR B C 1
ATOM 3505 O O . THR B 1 2 ? 1.674 15.648 37.812 1 62.38 2 THR B O 1
ATOM 3508 N N . GLN B 1 3 ? 3.576 15.289 36.688 1 79.06 3 GLN B N 1
ATOM 3509 C CA . GLN B 1 3 ? 3.598 16.688 36.281 1 79.06 3 GLN B CA 1
ATOM 3510 C C . GLN B 1 3 ? 2.408 17.016 35.375 1 79.06 3 GLN B C 1
ATOM 3512 O O . GLN B 1 3 ? 1.778 18.062 35.531 1 79.06 3 GLN B O 1
ATOM 3517 N N . PHE B 1 4 ? 1.99 16.125 34.594 1 85.94 4 PHE B N 1
ATOM 3518 C CA . PHE B 1 4 ? 0.869 16.375 33.719 1 85.94 4 PHE B CA 1
ATOM 3519 C C . PHE B 1 4 ? -0.448 16.375 34.469 1 85.94 4 PHE B C 1
ATOM 3521 O O . PHE B 1 4 ? -1.361 17.141 34.156 1 85.94 4 PHE B O 1
ATOM 3528 N N . THR B 1 5 ? -0.436 15.555 35.469 1 82.12 5 THR B N 1
ATOM 3529 C CA . THR B 1 5 ? -1.63 15.531 36.312 1 82.12 5 THR B CA 1
ATOM 3530 C C . THR B 1 5 ? -1.802 16.859 37.031 1 82.12 5 THR B C 1
ATOM 3532 O O . THR B 1 5 ? -2.916 17.375 37.156 1 82.12 5 THR B O 1
ATOM 3535 N N . ASP B 1 6 ? -0.747 17.391 37.5 1 80.94 6 ASP B N 1
ATOM 3536 C CA . ASP B 1 6 ? -0.778 18.688 38.156 1 80.94 6 ASP B CA 1
ATOM 3537 C C . ASP B 1 6 ? -1.193 19.797 37.188 1 80.94 6 ASP B C 1
ATOM 3539 O O . ASP B 1 6 ? -1.925 20.719 37.562 1 80.94 6 ASP B O 1
ATOM 3543 N N . GLN B 1 7 ? -0.713 19.656 36.094 1 79.5 7 GLN B N 1
ATOM 3544 C CA . GLN B 1 7 ? -1.073 20.641 35.062 1 79.5 7 GLN B CA 1
ATOM 3545 C C . GLN B 1 7 ? -2.566 20.594 34.75 1 79.5 7 GLN B C 1
ATOM 3547 O O . GLN B 1 7 ? -3.211 21.641 34.625 1 79.5 7 GLN B O 1
ATOM 3552 N N . LEU B 1 8 ? -3.049 19.453 34.625 1 82 8 LEU B N 1
ATOM 3553 C CA . LEU B 1 8 ? -4.469 19.281 34.312 1 82 8 LEU B CA 1
ATOM 3554 C C . LEU B 1 8 ? -5.328 19.828 35.438 1 82 8 LEU B C 1
ATOM 3556 O O . LEU B 1 8 ? -6.422 20.344 35.219 1 82 8 LEU B O 1
ATOM 3560 N N . ALA B 1 9 ? -4.773 19.719 36.594 1 77.12 9 ALA B N 1
ATOM 3561 C CA . ALA B 1 9 ? -5.52 20.172 37.75 1 77.12 9 ALA B CA 1
ATOM 3562 C C . ALA B 1 9 ? -5.672 21.703 37.75 1 77.12 9 ALA B C 1
ATOM 3564 O O . ALA B 1 9 ? -6.562 22.234 38.406 1 77.12 9 ALA B O 1
ATOM 3565 N N . GLN B 1 10 ? -4.832 22.344 37 1 75.56 10 GLN B N 1
ATOM 3566 C CA . GLN B 1 10 ? -4.875 23.797 36.969 1 75.56 10 GLN B CA 1
ATOM 3567 C C . GLN B 1 10 ? -5.941 24.297 35.969 1 75.56 10 GLN B C 1
ATOM 3569 O O . GLN B 1 10 ? -6.32 25.469 36 1 75.56 10 GLN B O 1
ATOM 3574 N N . TYR B 1 11 ? -6.281 23.375 35.219 1 70.75 11 TYR B N 1
ATOM 3575 C CA . TYR B 1 11 ? -7.273 23.766 34.25 1 70.75 11 TYR B CA 1
ATOM 3576 C C . TYR B 1 11 ? -8.688 23.641 34.781 1 70.75 11 TYR B C 1
ATOM 3578 O O . TYR B 1 11 ? -9.016 22.641 35.438 1 70.75 11 TYR B O 1
ATOM 3586 N N . SER B 1 12 ? -9.328 24.859 34.719 1 73.38 12 SER B N 1
ATOM 3587 C CA . SER B 1 12 ? -10.727 24.922 35.125 1 73.38 12 SER B CA 1
ATOM 3588 C C . SER B 1 12 ? -11.664 24.922 33.938 1 73.38 12 SER B C 1
ATOM 3590 O O . SER B 1 12 ? -11.344 25.484 32.875 1 73.38 12 SER B O 1
ATOM 3592 N N . GLY B 1 13 ? -12.562 23.969 33.812 1 82.69 13 GLY B N 1
ATOM 3593 C CA . GLY B 1 13 ? -13.555 23.906 32.75 1 82.69 13 GLY B CA 1
ATOM 3594 C C . GLY B 1 13 ? -14.766 23.062 33.094 1 82.69 13 GLY B C 1
ATOM 3595 O O . GLY B 1 13 ? -14.906 22.625 34.25 1 82.69 13 GLY B O 1
ATOM 3596 N N . PRO B 1 14 ? -15.656 23.094 32.125 1 93.62 14 PRO B N 1
ATOM 3597 C CA . PRO B 1 14 ? -16.844 22.266 32.406 1 93.62 14 PRO B CA 1
ATOM 3598 C C . PRO B 1 14 ? -16.5 20.812 32.719 1 93.62 14 PRO B C 1
ATOM 3600 O O . PRO B 1 14 ? -15.453 20.312 32.281 1 93.62 14 PRO B O 1
ATOM 3603 N N . GLU B 1 15 ? -17.344 20.172 33.406 1 93.75 15 GLU B N 1
ATOM 3604 C CA . GLU B 1 15 ? -17.094 18.812 33.875 1 93.75 15 GLU B CA 1
ATOM 3605 C C . GLU B 1 15 ? -16.844 17.844 32.719 1 93.75 15 GLU B C 1
ATOM 3607 O O . GLU B 1 15 ? -15.992 16.969 32.812 1 93.75 15 GLU B O 1
ATOM 3612 N N . TRP B 1 16 ? -17.672 18.031 31.672 1 95 16 TRP B N 1
ATOM 3613 C CA . TRP B 1 16 ? -17.531 17.141 30.531 1 95 16 TRP B CA 1
ATOM 3614 C C . TRP B 1 16 ? -16.125 17.234 29.953 1 95 16 TRP B C 1
ATOM 3616 O O . TRP B 1 16 ? -15.555 16.219 29.531 1 95 16 TRP B O 1
ATOM 3626 N N . LEU B 1 17 ? -15.57 18.359 29.891 1 95.31 17 LEU B N 1
ATOM 3627 C CA . LEU B 1 17 ? -14.234 18.547 29.328 1 95.31 17 LEU B CA 1
ATOM 3628 C C . LEU B 1 17 ? -13.164 18.016 30.281 1 95.31 17 LEU B C 1
ATOM 3630 O O . LEU B 1 17 ? -12.219 17.359 29.844 1 95.31 17 LEU B O 1
ATOM 3634 N N . THR B 1 18 ? -13.344 18.297 31.562 1 93.88 18 THR B N 1
ATOM 3635 C CA . THR B 1 18 ? -12.398 17.812 32.562 1 93.88 18 THR B CA 1
ATOM 3636 C C . THR B 1 18 ? -12.336 16.297 32.562 1 93.88 18 THR B C 1
ATOM 3638 O O . THR B 1 18 ? -11.25 15.711 32.688 1 93.88 18 THR B O 1
ATOM 3641 N N . ALA B 1 19 ? -13.445 15.734 32.469 1 94.25 19 ALA B N 1
ATOM 3642 C CA . ALA B 1 19 ? -13.516 14.273 32.438 1 94.25 19 ALA B CA 1
ATOM 3643 C C . ALA B 1 19 ? -12.797 13.719 31.203 1 94.25 19 ALA B C 1
ATOM 3645 O O . ALA B 1 19 ? -12.055 12.734 31.312 1 94.25 19 ALA B O 1
ATOM 3646 N N . LYS B 1 20 ? -13.078 14.305 30.062 1 94.62 20 LYS B N 1
ATOM 3647 C CA . LYS B 1 20 ? -12.445 13.867 28.828 1 94.62 20 LYS B CA 1
ATOM 3648 C C . LYS B 1 20 ? -10.93 14.023 28.906 1 94.62 20 LYS B C 1
ATOM 3650 O O . LYS B 1 20 ? -10.18 13.156 28.438 1 94.62 20 LYS B O 1
ATOM 3655 N N . ARG B 1 21 ? -10.445 15.094 29.406 1 95.19 21 ARG B N 1
ATOM 3656 C CA . ARG B 1 21 ? -9.016 15.359 29.516 1 95.19 21 ARG B CA 1
ATOM 3657 C C . ARG B 1 21 ? -8.352 14.383 30.484 1 95.19 21 ARG B C 1
ATOM 3659 O O . ARG B 1 21 ? -7.246 13.898 30.219 1 95.19 21 ARG B O 1
ATOM 3666 N N . ARG B 1 22 ? -9.023 14.031 31.516 1 94.56 22 ARG B N 1
ATOM 3667 C CA . ARG B 1 22 ? -8.492 13.055 32.469 1 94.56 22 ARG B CA 1
ATOM 3668 C C . ARG B 1 22 ? -8.391 11.672 31.828 1 94.56 22 ARG B C 1
ATOM 3670 O O . ARG B 1 22 ? -7.391 10.977 32 1 94.56 22 ARG B O 1
ATOM 3677 N N . ALA B 1 23 ? -9.445 11.336 31.156 1 94.62 23 ALA B N 1
ATOM 3678 C CA . ALA B 1 23 ? -9.43 10.047 30.469 1 94.62 23 ALA B CA 1
ATOM 3679 C C . ALA B 1 23 ? -8.312 9.992 29.438 1 94.62 23 ALA B C 1
ATOM 3681 O O . ALA B 1 23 ? -7.672 8.945 29.266 1 94.62 23 ALA B O 1
ATOM 3682 N N . SER B 1 24 ? -8.125 11.023 28.719 1 95 24 SER B N 1
ATOM 3683 C CA . SER B 1 24 ? -7.07 11.102 27.719 1 95 24 SER B CA 1
ATOM 3684 C C . SER B 1 24 ? -5.691 11 28.359 1 95 24 SER B C 1
ATOM 3686 O O . SER B 1 24 ? -4.789 10.367 27.812 1 95 24 SER B O 1
ATOM 3688 N N . LEU B 1 25 ? -5.52 11.633 29.484 1 94.88 25 LEU B N 1
ATOM 3689 C CA . LEU B 1 25 ? -4.25 11.562 30.203 1 94.88 25 LEU B CA 1
ATOM 3690 C C . LEU B 1 25 ? -3.979 10.141 30.688 1 94.88 25 LEU B C 1
ATOM 3692 O O . LEU B 1 25 ? -2.842 9.672 30.641 1 94.88 25 LEU B O 1
ATOM 3696 N N . ASP B 1 26 ? -5.012 9.523 31.141 1 95.12 26 ASP B N 1
ATOM 3697 C CA . ASP B 1 26 ? -4.887 8.125 31.562 1 95.12 26 ASP B CA 1
ATOM 3698 C C . ASP B 1 26 ? -4.43 7.246 30.406 1 95.12 26 ASP B C 1
ATOM 3700 O O . ASP B 1 26 ? -3.559 6.391 30.562 1 95.12 26 ASP B O 1
ATOM 3704 N N . LEU B 1 27 ? -5.094 7.473 29.266 1 93.94 27 LEU B N 1
ATOM 3705 C CA . LEU B 1 27 ? -4.703 6.734 28.078 1 93.94 27 LEU B CA 1
ATOM 3706 C C . LEU B 1 27 ? -3.24 6.996 27.734 1 93.94 27 LEU B C 1
ATOM 3708 O O . LEU B 1 27 ? -2.494 6.066 27.422 1 93.94 27 LEU B O 1
ATOM 3712 N N . PHE B 1 28 ? -2.834 8.172 27.766 1 94.69 28 PHE B N 1
ATOM 3713 C CA . PHE B 1 28 ? -1.448 8.547 27.516 1 94.69 28 PHE B CA 1
ATOM 3714 C C . PHE B 1 28 ? -0.497 7.758 28.406 1 94.69 28 PHE B C 1
ATOM 3716 O O . PHE B 1 28 ? 0.515 7.238 27.922 1 94.69 28 PHE B O 1
ATOM 3723 N N . HIS B 1 29 ? -0.858 7.641 29.594 1 94.31 29 HIS B N 1
ATOM 3724 C CA . HIS B 1 29 ? 0.009 6.965 30.547 1 94.31 29 HIS B CA 1
ATOM 3725 C C . HIS B 1 29 ? 0.068 5.465 30.281 1 94.31 29 HIS B C 1
ATOM 3727 O O . HIS B 1 29 ? 1.052 4.809 30.625 1 94.31 29 HIS B O 1
ATOM 3733 N N . GLN B 1 30 ? -0.881 4.984 29.609 1 93.44 30 GLN B N 1
ATOM 3734 C CA . GLN B 1 30 ? -0.951 3.553 29.344 1 93.44 30 GLN B CA 1
ATOM 3735 C C . GLN B 1 30 ? -0.183 3.195 28.062 1 93.44 30 GLN B C 1
ATOM 3737 O O . GLN B 1 30 ? 0.165 2.033 27.859 1 93.44 30 GLN B O 1
ATOM 3742 N N . LEU B 1 31 ? 0.046 4.164 27.25 1 92.38 31 LEU B N 1
ATOM 3743 C CA . LEU B 1 31 ? 0.621 3.895 25.938 1 92.38 31 LEU B CA 1
ATOM 3744 C C . LEU B 1 31 ? 2.121 4.164 25.938 1 92.38 31 LEU B C 1
ATOM 3746 O O . LEU B 1 31 ? 2.592 5.086 26.609 1 92.38 31 LEU B O 1
ATOM 3750 N N . ASP B 1 32 ? 2.809 3.379 25.141 1 92.06 32 ASP B N 1
ATOM 3751 C CA . ASP B 1 32 ? 4.227 3.627 24.906 1 92.06 32 ASP B CA 1
ATOM 3752 C C . ASP B 1 32 ? 4.43 4.609 23.75 1 92.06 32 ASP B C 1
ATOM 3754 O O . ASP B 1 32 ? 3.516 4.848 22.969 1 92.06 32 ASP B O 1
ATOM 3758 N N . VAL B 1 33 ? 5.645 5.18 23.75 1 92.56 33 VAL B N 1
ATOM 3759 C CA . VAL B 1 33 ? 6.027 5.938 22.562 1 92.56 33 VAL B CA 1
ATOM 3760 C C . VAL B 1 33 ? 6.23 4.988 21.375 1 92.56 33 VAL B C 1
ATOM 3762 O O . VAL B 1 33 ? 6.914 3.971 21.5 1 92.56 33 VAL B O 1
ATOM 3765 N N . PRO B 1 34 ? 5.582 5.297 20.281 1 89.5 34 PRO B N 1
ATOM 3766 C CA . PRO B 1 34 ? 5.754 4.383 19.156 1 89.5 34 PRO B CA 1
ATOM 3767 C C . PRO B 1 34 ? 7.203 4.293 18.688 1 89.5 34 PRO B C 1
ATOM 3769 O O . PRO B 1 34 ? 7.922 5.297 18.688 1 89.5 34 PRO B O 1
ATOM 3772 N N . SER B 1 35 ? 7.559 3.088 18.344 1 87.5 35 SER B N 1
ATOM 3773 C CA . SER B 1 35 ? 8.898 2.828 17.812 1 87.5 35 SER B CA 1
ATOM 3774 C C . SER B 1 35 ? 8.844 2.441 16.344 1 87.5 35 SER B C 1
ATOM 3776 O O . SER B 1 35 ? 7.77 2.402 15.734 1 87.5 35 SER B O 1
ATOM 3778 N N . GLU B 1 36 ? 9.969 2.125 15.766 1 85.06 36 GLU B N 1
ATOM 3779 C CA . GLU B 1 36 ? 10.102 1.766 14.359 1 85.06 36 GLU B CA 1
ATOM 3780 C C . GLU B 1 36 ? 9.516 0.385 14.086 1 85.06 36 GLU B C 1
ATOM 3782 O O . GLU B 1 36 ? 9.336 -0 12.93 1 85.06 36 GLU B O 1
ATOM 3787 N N . SER B 1 37 ? 9.133 -0.282 15.109 1 76.5 37 SER B N 1
ATOM 3788 C CA . SER B 1 37 ? 8.484 -1.574 14.93 1 76.5 37 SER B CA 1
ATOM 3789 C C . SER B 1 37 ? 7.012 -1.403 14.57 1 76.5 37 SER B C 1
ATOM 3791 O O . SER B 1 37 ? 6.367 -2.348 14.102 1 76.5 37 SER B O 1
ATOM 3793 N N . VAL B 1 38 ? 6.527 -0.198 14.844 1 77.75 38 VAL B N 1
ATOM 3794 C CA . VAL B 1 38 ? 5.16 0.141 14.469 1 77.75 38 VAL B CA 1
ATOM 3795 C C . VAL B 1 38 ? 5.125 0.614 13.016 1 77.75 38 VAL B C 1
ATOM 3797 O O . VAL B 1 38 ? 5.801 1.583 12.656 1 77.75 38 VAL B O 1
ATOM 3800 N N . GLU B 1 39 ? 4.344 0.012 12.195 1 74.94 39 GLU B N 1
ATOM 3801 C CA . GLU B 1 39 ? 4.352 0.254 10.758 1 74.94 39 GLU B CA 1
ATOM 3802 C C . GLU B 1 39 ? 4.137 1.732 10.445 1 74.94 39 GLU B C 1
ATOM 3804 O O . GLU B 1 39 ? 4.855 2.311 9.625 1 74.94 39 GLU B O 1
ATOM 3809 N N . ALA B 1 40 ? 3.258 2.346 11.18 1 79.81 40 ALA B N 1
ATOM 3810 C CA . ALA B 1 40 ? 2.92 3.74 10.906 1 79.81 40 ALA B CA 1
ATOM 3811 C C . ALA B 1 40 ? 4.055 4.672 11.32 1 79.81 40 ALA B C 1
ATOM 3813 O O . ALA B 1 40 ? 4.078 5.844 10.938 1 79.81 40 ALA B O 1
ATOM 3814 N N . TRP B 1 41 ? 5.047 4.168 12.047 1 88.44 41 TRP B N 1
ATOM 3815 C CA . TRP B 1 41 ? 6.156 4.973 12.555 1 88.44 41 TRP B CA 1
ATOM 3816 C C . TRP B 1 41 ? 7.496 4.363 12.156 1 88.44 41 TRP B C 1
ATOM 3818 O O . TRP B 1 41 ? 8.523 4.656 12.766 1 88.44 41 TRP B O 1
ATOM 3828 N N . LYS B 1 42 ? 7.43 3.553 11.188 1 83.44 42 LYS B N 1
ATOM 3829 C CA . LYS B 1 42 ? 8.562 2.727 10.773 1 83.44 42 LYS B CA 1
ATOM 3830 C C . LYS B 1 42 ? 9.797 3.582 10.508 1 83.44 42 LYS B C 1
ATOM 3832 O O . LYS B 1 42 ? 10.922 3.162 10.789 1 83.44 42 LYS B O 1
ATOM 3837 N N . TYR B 1 43 ? 9.609 4.762 10.047 1 90.5 43 TYR B N 1
ATOM 3838 C CA . TYR B 1 43 ? 10.75 5.555 9.594 1 90.5 43 TYR B CA 1
ATOM 3839 C C . TYR B 1 43 ? 10.938 6.789 10.461 1 90.5 43 TYR B C 1
ATOM 3841 O O . TYR B 1 43 ? 11.672 7.711 10.094 1 90.5 43 TYR B O 1
ATOM 3849 N N . THR B 1 44 ? 10.266 6.82 11.539 1 93.81 44 THR B N 1
ATOM 3850 C CA . THR B 1 44 ? 10.305 8.023 12.367 1 93.81 44 THR B CA 1
ATOM 3851 C C . THR B 1 44 ? 10.406 7.668 13.844 1 93.81 44 THR B C 1
ATOM 3853 O O . THR B 1 44 ? 9.609 6.879 14.359 1 93.81 44 THR B O 1
ATOM 3856 N N . ARG B 1 45 ? 11.352 8.242 14.492 1 93.19 45 ARG B N 1
ATOM 3857 C CA . ARG B 1 45 ? 11.531 8.078 15.93 1 93.19 45 ARG B CA 1
ATOM 3858 C C . ARG B 1 45 ? 11.484 9.422 16.641 1 93.19 45 ARG B C 1
ATOM 3860 O O . ARG B 1 45 ? 12.156 10.367 16.234 1 93.19 45 ARG B O 1
ATOM 3867 N N . VAL B 1 46 ? 10.711 9.469 17.578 1 93.06 46 VAL B N 1
ATOM 3868 C CA . VAL B 1 46 ? 10.656 10.672 18.406 1 93.06 46 VAL B CA 1
ATOM 3869 C C . VAL B 1 46 ? 11.414 10.438 19.719 1 93.06 46 VAL B C 1
ATOM 3871 O O . VAL B 1 46 ? 11.055 9.555 20.5 1 93.06 46 VAL B O 1
ATOM 3874 N N . ASP B 1 47 ? 12.43 11.195 19.922 1 89.62 47 ASP B N 1
ATOM 3875 C CA . ASP B 1 47 ? 13.133 11.195 21.188 1 89.62 47 ASP B CA 1
ATOM 3876 C C . ASP B 1 47 ? 12.555 12.242 22.141 1 89.62 47 ASP B C 1
ATOM 3878 O O . ASP B 1 47 ? 12.695 13.445 21.906 1 89.62 47 ASP B O 1
ATOM 3882 N N . VAL B 1 48 ? 11.914 11.789 23.141 1 91 48 VAL B N 1
ATOM 3883 C CA . VAL B 1 48 ? 11.258 12.719 24.047 1 91 48 VAL B CA 1
ATOM 3884 C C . VAL B 1 48 ? 11.375 12.195 25.484 1 91 48 VAL B C 1
ATOM 3886 O O . VAL B 1 48 ? 11.281 10.992 25.719 1 91 48 VAL B O 1
ATOM 3889 N N . ASP B 1 49 ? 11.734 13.031 26.359 1 90.31 49 ASP B N 1
ATOM 3890 C CA . ASP B 1 49 ? 11.633 12.805 27.797 1 90.31 49 ASP B CA 1
ATOM 3891 C C . ASP B 1 49 ? 10.492 13.609 28.391 1 90.31 49 ASP B C 1
ATOM 3893 O O . ASP B 1 49 ? 10.648 14.797 28.703 1 90.31 49 ASP B O 1
ATOM 3897 N N . PHE B 1 50 ? 9.461 12.992 28.656 1 90.12 50 PHE B N 1
ATOM 3898 C CA . PHE B 1 50 ? 8.25 13.664 29.094 1 90.12 50 PHE B CA 1
ATOM 3899 C C . PHE B 1 50 ? 8.438 14.273 30.484 1 90.12 50 PHE B C 1
ATOM 3901 O O . PHE B 1 50 ? 7.754 15.227 30.844 1 90.12 50 PHE B O 1
ATOM 3908 N N . SER B 1 51 ? 9.328 13.727 31.188 1 88.31 51 SER B N 1
ATOM 3909 C CA . SER B 1 51 ? 9.562 14.227 32.531 1 88.31 51 SER B CA 1
ATOM 3910 C C . SER B 1 51 ? 10.242 15.594 32.5 1 88.31 51 SER B C 1
ATOM 3912 O O . SER B 1 51 ? 10.164 16.344 33.469 1 88.31 51 SER B O 1
ATOM 3914 N N . GLU B 1 52 ? 10.805 15.922 31.438 1 87.38 52 GLU B N 1
ATOM 3915 C CA . GLU B 1 52 ? 11.531 17.188 31.312 1 87.38 52 GLU B CA 1
ATOM 3916 C C . GLU B 1 52 ? 10.703 18.219 30.562 1 87.38 52 GLU B C 1
ATOM 3918 O O . GLU B 1 52 ? 11.117 19.375 30.422 1 87.38 52 GLU B O 1
ATOM 3923 N N . LEU B 1 53 ? 9.586 17.797 30.125 1 87.5 53 LEU B N 1
ATOM 3924 C CA . LEU B 1 53 ? 8.758 18.703 29.344 1 87.5 53 LEU B CA 1
ATOM 3925 C C . LEU B 1 53 ? 8.031 19.703 30.234 1 87.5 53 LEU B C 1
ATOM 3927 O O . LEU B 1 53 ? 7.293 19.297 31.141 1 87.5 53 LEU B O 1
ATOM 3931 N N . ARG B 1 54 ? 8.312 21 30.031 1 90.5 54 ARG B N 1
ATOM 3932 C CA . ARG B 1 54 ? 7.633 22.062 30.75 1 90.5 54 ARG B CA 1
ATOM 3933 C C . ARG B 1 54 ? 6.688 22.828 29.828 1 90.5 54 ARG B C 1
ATOM 3935 O O . ARG B 1 54 ? 7.008 23.078 28.656 1 90.5 54 ARG B O 1
ATOM 3942 N N . PRO B 1 55 ? 5.562 23.141 30.344 1 92.19 55 PRO B N 1
ATOM 3943 C CA . PRO B 1 55 ? 4.668 23.922 29.5 1 92.19 55 PRO B CA 1
ATOM 3944 C C . PRO B 1 55 ? 5.246 25.297 29.125 1 92.19 55 PRO B C 1
ATOM 3946 O O . PRO B 1 55 ? 5.957 25.906 29.938 1 92.19 55 PRO B O 1
ATOM 3949 N N . HIS B 1 56 ? 4.984 25.719 27.938 1 94.06 56 HIS B N 1
ATOM 3950 C CA . HIS B 1 56 ? 5.305 27.094 27.547 1 94.06 56 HIS B CA 1
ATOM 3951 C C . HIS B 1 56 ? 4.699 28.094 28.531 1 94.06 56 HIS B C 1
ATOM 3953 O O . HIS B 1 56 ? 3.551 27.938 28.953 1 94.06 56 HIS B O 1
ATOM 3959 N N . PRO B 1 57 ? 5.434 29.094 28.891 1 93.56 57 PRO B N 1
ATOM 3960 C CA . PRO B 1 57 ? 4.91 30.047 29.875 1 93.56 57 PRO B CA 1
ATOM 3961 C C . PRO B 1 57 ? 3.756 30.891 29.312 1 93.56 57 PRO B C 1
ATOM 3963 O O . PRO B 1 57 ? 3.641 31.047 28.109 1 93.56 57 PRO B O 1
ATOM 3966 N N . LYS B 1 58 ? 2.986 31.391 30.219 1 92 58 LYS B N 1
ATOM 3967 C CA . LYS B 1 58 ? 1.892 32.281 29.828 1 92 58 LYS B CA 1
ATOM 3968 C C . LYS B 1 58 ? 2.42 33.562 29.234 1 92 58 LYS B C 1
ATOM 3970 O O . LYS B 1 58 ? 3.529 34 29.547 1 92 58 LYS B O 1
ATOM 3975 N N . ARG B 1 59 ? 1.599 34.062 28.359 1 92.56 59 ARG B N 1
ATOM 3976 C CA . ARG B 1 59 ? 1.9 35.344 27.719 1 92.56 59 ARG B CA 1
ATOM 3977 C C . ARG B 1 59 ? 0.727 36.312 27.844 1 92.56 59 ARG B C 1
ATOM 3979 O O . ARG B 1 59 ? -0.433 35.906 27.75 1 92.56 59 ARG B O 1
ATOM 3986 N N . GLU B 1 60 ? 1.047 37.562 27.938 1 92.31 60 GLU B N 1
ATOM 3987 C CA . GLU B 1 60 ? 0.009 38.594 28.094 1 92.31 60 GLU B CA 1
ATOM 3988 C C . GLU B 1 60 ? -0.47 39.094 26.734 1 92.31 60 GLU B C 1
ATOM 3990 O O . GLU B 1 60 ? 0.299 39.125 25.781 1 92.31 60 GLU B O 1
ATOM 3995 N N . ARG B 1 61 ? -1.699 39.5 26.766 1 94 61 ARG B N 1
ATOM 3996 C CA . ARG B 1 61 ? -2.271 40.094 25.562 1 94 61 ARG B CA 1
ATOM 3997 C C . ARG B 1 61 ? -1.676 41.469 25.297 1 94 61 ARG B C 1
ATOM 3999 O O . ARG B 1 61 ? -1.399 42.219 26.234 1 94 61 ARG B O 1
ATOM 4006 N N . VAL B 1 62 ? -1.544 41.688 24.062 1 91.75 62 VAL B N 1
ATOM 4007 C CA . VAL B 1 62 ? -1.083 43 23.656 1 91.75 62 VAL B CA 1
ATOM 4008 C C . VAL B 1 62 ? -2.18 43.719 22.859 1 91.75 62 VAL B C 1
ATOM 4010 O O . VAL B 1 62 ? -3.066 43.062 22.297 1 91.75 62 VAL B O 1
ATOM 4013 N N . THR B 1 63 ? -2.205 45.031 22.797 1 86.69 63 THR B N 1
ATOM 4014 C CA . THR B 1 63 ? -3.268 45.781 22.156 1 86.69 63 THR B CA 1
ATOM 4015 C C . THR B 1 63 ? -2.801 46.344 20.812 1 86.69 63 THR B C 1
ATOM 4017 O O . THR B 1 63 ? -3.617 46.75 19.984 1 86.69 63 THR B O 1
ATOM 4020 N N . ASP B 1 64 ? -1.451 46.312 20.656 1 89.56 64 ASP B N 1
ATOM 4021 C CA . ASP B 1 64 ? -0.892 46.906 19.453 1 89.56 64 ASP B CA 1
ATOM 4022 C C . ASP B 1 64 ? -0.064 45.875 18.672 1 89.56 64 ASP B C 1
ATOM 4024 O O . ASP B 1 64 ? 0.715 45.125 19.25 1 89.56 64 ASP B O 1
ATOM 4028 N N . LEU B 1 65 ? -0.246 45.938 17.391 1 88 65 LEU B N 1
ATOM 4029 C CA . LEU B 1 65 ? 0.458 45.031 16.5 1 88 65 LEU B CA 1
ATOM 4030 C C . LEU B 1 65 ? 1.968 45.188 16.641 1 88 65 LEU B C 1
ATOM 4032 O O . LEU B 1 65 ? 2.713 44.219 16.453 1 88 65 LEU B O 1
ATOM 4036 N N . SER B 1 66 ? 2.389 46.344 16.891 1 88.94 66 SER B N 1
ATOM 4037 C CA . SER B 1 66 ? 3.814 46.625 16.984 1 88.94 66 SER B CA 1
ATOM 4038 C C . SER B 1 66 ? 4.473 45.875 18.125 1 88.94 66 SER B C 1
ATOM 4040 O O . SER B 1 66 ? 5.695 45.75 18.172 1 88.94 66 SER B O 1
ATOM 4042 N N . ALA B 1 67 ? 3.605 45.344 19.047 1 89.5 67 ALA B N 1
ATOM 4043 C CA . ALA B 1 67 ? 4.125 44.594 20.203 1 89.5 67 ALA B CA 1
ATOM 4044 C C . ALA B 1 67 ? 4.379 43.125 19.859 1 89.5 67 ALA B C 1
ATOM 4046 O O . ALA B 1 67 ? 4.984 42.406 20.641 1 89.5 67 ALA B O 1
ATOM 4047 N N . LEU B 1 68 ? 3.973 42.75 18.75 1 89.38 68 LEU B N 1
ATOM 4048 C CA . LEU B 1 68 ? 4.172 41.375 18.312 1 89.38 68 LEU B CA 1
ATOM 4049 C C . LEU B 1 68 ? 5.551 41.188 17.688 1 89.38 68 LEU B C 1
ATOM 4051 O O . LEU B 1 68 ? 6.172 42.188 17.266 1 89.38 68 LEU B O 1
ATOM 4055 N N . PRO B 1 69 ? 6.004 39.938 17.672 1 84.31 69 PRO B N 1
ATOM 4056 C CA . PRO B 1 69 ? 7.27 39.688 16.969 1 84.31 69 PRO B CA 1
ATOM 4057 C C . PRO B 1 69 ? 7.246 40.188 15.523 1 84.31 69 PRO B C 1
ATOM 4059 O O . PRO B 1 69 ? 6.207 40.125 14.859 1 84.31 69 PRO B O 1
ATOM 4062 N N . SER B 1 70 ? 8.445 40.594 15.047 1 86.06 70 SER B N 1
ATOM 4063 C CA . SER B 1 70 ? 8.562 41.156 13.719 1 86.06 70 SER B CA 1
ATOM 4064 C C . SER B 1 70 ? 8.062 40.219 12.648 1 86.06 70 SER B C 1
ATOM 4066 O O . SER B 1 70 ? 7.434 40.625 11.672 1 86.06 70 SER B O 1
ATOM 4068 N N . SER B 1 71 ? 8.344 39 12.789 1 83.25 71 SER B N 1
ATOM 4069 C CA . SER B 1 71 ? 7.922 38.031 11.805 1 83.25 71 SER B CA 1
ATOM 4070 C C . SER B 1 71 ? 6.402 37.938 11.719 1 83.25 71 SER B C 1
ATOM 4072 O O . SER B 1 71 ? 5.84 37.812 10.633 1 83.25 71 SER B O 1
ATOM 4074 N N . VAL B 1 72 ? 5.766 38.094 12.805 1 88.38 72 VAL B N 1
ATOM 4075 C CA . VAL B 1 72 ? 4.309 38.062 12.852 1 88.38 72 VAL B CA 1
ATOM 4076 C C . VAL B 1 72 ? 3.729 39.312 12.227 1 88.38 72 VAL B C 1
ATOM 4078 O O . VAL B 1 72 ? 2.77 39.25 11.453 1 88.38 72 VAL B O 1
ATOM 4081 N N . GLN B 1 73 ? 4.355 40.375 12.547 1 90.62 73 GLN B N 1
ATOM 4082 C CA . GLN B 1 73 ? 3.91 41.656 11.977 1 90.62 73 GLN B CA 1
ATOM 4083 C C . GLN B 1 73 ? 3.969 41.625 10.453 1 90.62 73 GLN B C 1
ATOM 4085 O O . GLN B 1 73 ? 3.002 42 9.781 1 90.62 73 GLN B O 1
ATOM 4090 N N . LYS B 1 74 ? 5.059 41.156 9.984 1 88.5 74 LYS B N 1
ATOM 4091 C CA . LYS B 1 74 ? 5.25 41.062 8.539 1 88.5 74 LYS B CA 1
ATOM 4092 C C . LYS B 1 74 ? 4.203 40.156 7.891 1 88.5 74 LYS B C 1
ATOM 4094 O O . LYS B 1 74 ? 3.65 40.5 6.84 1 88.5 74 LYS B O 1
ATOM 4099 N N . ARG B 1 75 ? 3.967 39.094 8.477 1 90.88 75 ARG B N 1
ATOM 4100 C CA . ARG B 1 75 ? 3.006 38.156 7.926 1 90.88 75 ARG B CA 1
ATOM 4101 C C . ARG B 1 75 ? 1.597 38.75 7.934 1 90.88 75 ARG B C 1
ATOM 4103 O O . ARG B 1 75 ? 0.859 38.594 6.953 1 90.88 75 ARG B O 1
ATOM 4110 N N . LEU B 1 76 ? 1.252 39.406 9.016 1 89.94 76 LEU B N 1
ATOM 4111 C CA . LEU B 1 76 ? -0.093 39.938 9.172 1 89.94 76 LEU B CA 1
ATOM 4112 C C . LEU B 1 76 ? -0.337 41.094 8.18 1 89.94 76 LEU B C 1
ATOM 4114 O O . LEU B 1 76 ? -1.461 41.281 7.711 1 89.94 76 LEU B O 1
ATOM 4118 N N . THR B 1 77 ? 0.715 41.719 7.84 1 87.5 77 THR B N 1
ATOM 4119 C CA . THR B 1 77 ? 0.586 42.844 6.906 1 87.5 77 THR B CA 1
ATOM 4120 C C . THR B 1 77 ? 0.437 42.344 5.477 1 87.5 77 THR B C 1
ATOM 4122 O O . THR B 1 77 ? -0.068 43.062 4.605 1 87.5 77 THR B O 1
ATOM 4125 N N . SER B 1 78 ? 0.777 41.125 5.273 1 89.5 78 SER B N 1
ATOM 4126 C CA . SER B 1 78 ? 0.757 40.594 3.912 1 89.5 78 SER B CA 1
ATOM 4127 C C . SER B 1 78 ? -0.368 39.594 3.727 1 89.5 78 SER B C 1
ATOM 4129 O O . SER B 1 78 ? -0.443 38.906 2.693 1 89.5 78 SER B O 1
ATOM 4131 N N . THR B 1 79 ? -1.165 39.469 4.695 1 89.19 79 THR B N 1
ATOM 4132 C CA . THR B 1 79 ? -2.244 38.5 4.594 1 89.19 79 THR B CA 1
ATOM 4133 C C . THR B 1 79 ? -3.568 39.188 4.27 1 89.19 79 THR B C 1
ATOM 4135 O O . THR B 1 79 ? -3.725 40.375 4.512 1 89.19 79 THR B O 1
ATOM 4138 N N . ASP B 1 80 ? -4.504 38.5 3.588 1 86.31 80 ASP B N 1
ATOM 4139 C CA . ASP B 1 80 ? -5.801 39.062 3.207 1 86.31 80 ASP B CA 1
ATOM 4140 C C . ASP B 1 80 ? -6.922 38.469 4.055 1 86.31 80 ASP B C 1
ATOM 4142 O O . ASP B 1 80 ? -8.055 38.344 3.584 1 86.31 80 ASP B O 1
ATOM 4146 N N . VAL B 1 81 ? -6.66 38.188 5.281 1 89.62 81 VAL B N 1
ATOM 4147 C CA . VAL B 1 81 ? -7.68 37.594 6.129 1 89.62 81 VAL B CA 1
ATOM 4148 C C . VAL B 1 81 ? -8.625 38.656 6.656 1 89.62 81 VAL B C 1
ATOM 4150 O O . VAL B 1 81 ? -8.211 39.812 6.863 1 89.62 81 VAL B O 1
ATOM 4153 N N . GLY B 1 82 ? -9.906 38.312 6.875 1 92.19 82 GLY B N 1
ATOM 4154 C CA . GLY B 1 82 ? -10.914 39.219 7.402 1 92.19 82 GLY B CA 1
ATOM 4155 C C . GLY B 1 82 ? -10.82 39.406 8.898 1 92.19 82 GLY B C 1
ATOM 4156 O O . GLY B 1 82 ? -11.25 40.438 9.43 1 92.19 82 GLY B O 1
ATOM 4157 N N . ALA B 1 83 ? -10.344 38.438 9.617 1 95.44 83 ALA B N 1
ATOM 4158 C CA . ALA B 1 83 ? -10.086 38.438 11.055 1 95.44 83 ALA B CA 1
ATOM 4159 C C . ALA B 1 83 ? -8.992 37.438 11.414 1 95.44 83 ALA B C 1
ATOM 4161 O O . ALA B 1 83 ? -8.766 36.469 10.68 1 95.44 83 ALA B O 1
ATOM 4162 N N . TYR B 1 84 ? -8.258 37.719 12.461 1 95 84 TYR B N 1
ATOM 4163 C CA . TYR B 1 84 ? -7.211 36.75 12.812 1 95 84 TYR B CA 1
ATOM 4164 C C . TYR B 1 84 ? -6.988 36.719 14.32 1 95 84 TYR B C 1
ATOM 4166 O O . TYR B 1 84 ? -7.383 37.656 15.031 1 95 84 TYR B O 1
ATOM 4174 N N . LEU B 1 85 ? -6.48 35.625 14.766 1 95.94 85 LEU B N 1
ATOM 4175 C CA . LEU B 1 85 ? -5.957 35.375 16.109 1 95.94 85 LEU B CA 1
ATOM 4176 C C . LEU B 1 85 ? -4.441 35.188 16.062 1 95.94 85 LEU B C 1
ATOM 4178 O O . LEU B 1 85 ? -3.914 34.562 15.148 1 95.94 85 LEU B O 1
ATOM 4182 N N . VAL B 1 86 ? -3.783 35.781 17.047 1 96.19 86 VAL B N 1
ATOM 4183 C CA . VAL B 1 86 ? -2.367 35.5 17.234 1 96.19 86 VAL B CA 1
ATOM 4184 C C . VAL B 1 86 ? -2.162 34.781 18.578 1 96.19 86 VAL B C 1
ATOM 4186 O O . VAL B 1 86 ? -2.549 35.312 19.625 1 96.19 86 VAL B O 1
ATOM 4189 N N . LEU B 1 87 ? -1.566 33.625 18.516 1 95.38 87 LEU B N 1
ATOM 4190 C CA . LEU B 1 87 ? -1.271 32.875 19.734 1 95.38 87 LEU B CA 1
ATOM 4191 C C . LEU B 1 87 ? 0.231 32.844 19.984 1 95.38 87 LEU B C 1
ATOM 4193 O O . LEU B 1 87 ? 1.021 32.656 19.062 1 95.38 87 LEU B O 1
ATOM 4197 N N . ASP B 1 88 ? 0.615 33.031 21.172 1 93.38 88 ASP B N 1
ATOM 4198 C CA . ASP B 1 88 ? 1.965 32.719 21.641 1 93.38 88 ASP B CA 1
ATOM 4199 C C . ASP B 1 88 ? 1.942 31.688 22.766 1 93.38 88 ASP B C 1
ATOM 4201 O O . ASP B 1 88 ? 1.542 32 23.891 1 93.38 88 ASP B O 1
ATOM 4205 N N . GLY B 1 89 ? 2.412 30.5 22.375 1 89.19 89 GLY B N 1
ATOM 4206 C CA . GLY B 1 89 ? 2.242 29.406 23.312 1 89.19 89 GLY B CA 1
ATOM 4207 C C . GLY B 1 89 ? 0.789 29.125 23.641 1 89.19 89 GLY B C 1
ATOM 4208 O O . GLY B 1 89 ? -0.035 28.922 22.75 1 89.19 89 GLY B O 1
ATOM 4209 N N . PRO B 1 90 ? 0.497 29.203 24.969 1 87.94 90 PRO B N 1
ATOM 4210 C CA . PRO B 1 90 ? -0.837 28.781 25.406 1 87.94 90 PRO B CA 1
ATOM 4211 C C . PRO B 1 90 ? -1.876 29.891 25.297 1 87.94 90 PRO B C 1
ATOM 4213 O O . PRO B 1 90 ? -3.064 29.656 25.531 1 87.94 90 PRO B O 1
ATOM 4216 N N . ASP B 1 91 ? -1.505 31.141 24.828 1 91.19 91 ASP B N 1
ATOM 4217 C CA . ASP B 1 91 ? -2.408 32.281 25.016 1 91.19 91 ASP B CA 1
ATOM 4218 C C . ASP B 1 91 ? -2.629 33 23.703 1 91.19 91 ASP B C 1
ATOM 4220 O O . ASP B 1 91 ? -1.728 33.094 22.859 1 91.19 91 ASP B O 1
ATOM 4224 N N . VAL B 1 92 ? -3.834 33.562 23.625 1 95 92 VAL B N 1
ATOM 4225 C CA . VAL B 1 92 ? -4.059 34.562 22.594 1 95 92 VAL B CA 1
ATOM 4226 C C . VAL B 1 92 ? -3.42 35.875 23 1 95 92 VAL B C 1
ATOM 4228 O O . VAL B 1 92 ? -3.773 36.469 24.031 1 95 92 VAL B O 1
ATOM 4231 N N . VAL B 1 93 ? -2.555 36.375 22.172 1 95.25 93 VAL B N 1
ATOM 4232 C CA . VAL B 1 93 ? -1.856 37.594 22.562 1 95.25 93 VAL B CA 1
ATOM 4233 C C . VAL B 1 93 ? -2.398 38.75 21.766 1 95.25 93 VAL B C 1
ATOM 4235 O O . VAL B 1 93 ? -2.18 39.938 22.125 1 95.25 93 VAL B O 1
ATOM 4238 N N . TYR B 1 94 ? -3.029 38.5 20.719 1 95.12 94 TYR B N 1
ATOM 4239 C CA . TYR B 1 94 ? -3.637 39.531 19.891 1 95.12 94 TYR B CA 1
ATOM 4240 C C . TYR B 1 94 ? -4.773 38.969 19.047 1 95.12 94 TYR B C 1
ATOM 4242 O O . TYR B 1 94 ? -4.711 37.812 18.609 1 95.12 94 TYR B O 1
ATOM 4250 N N . ALA B 1 95 ? -5.828 39.75 18.859 1 94.62 95 ALA B N 1
ATOM 4251 C CA . ALA B 1 95 ? -6.953 39.312 18.047 1 94.62 95 ALA B CA 1
ATOM 4252 C C . ALA B 1 95 ? -7.676 40.5 17.422 1 94.62 95 ALA B C 1
ATOM 4254 O O . ALA B 1 95 ? -7.738 41.562 18.016 1 94.62 95 ALA B O 1
ATOM 4255 N N . THR B 1 96 ? -8.156 40.25 16.281 1 92.62 96 THR B N 1
ATOM 4256 C CA . THR B 1 96 ? -9.07 41.219 15.672 1 92.62 96 THR B CA 1
ATOM 4257 C C . THR B 1 96 ? -10.523 40.781 15.836 1 92.62 96 THR B C 1
ATOM 4259 O O . THR B 1 96 ? -10.781 39.594 16.141 1 92.62 96 THR B O 1
ATOM 4262 N N . GLU B 1 97 ? -11.406 41.719 15.648 1 90.62 97 GLU B N 1
ATOM 4263 C CA . GLU B 1 97 ? -12.828 41.375 15.766 1 90.62 97 GLU B CA 1
ATOM 4264 C C . GLU B 1 97 ? -13.406 40.938 14.422 1 90.62 97 GLU B C 1
ATOM 4266 O O . GLU B 1 97 ? -13.016 41.469 13.375 1 90.62 97 GLU B O 1
ATOM 4271 N N . LEU B 1 98 ? -14.227 40.031 14.578 1 94.44 98 LEU B N 1
ATOM 4272 C CA . LEU B 1 98 ? -14.992 39.625 13.398 1 94.44 98 LEU B CA 1
ATOM 4273 C C . LEU B 1 98 ? -15.867 40.781 12.906 1 94.44 98 LEU B C 1
ATOM 4275 O O . LEU B 1 98 ? -16.453 41.5 13.711 1 94.44 98 LEU B O 1
ATOM 4279 N N . PRO B 1 99 ? -15.984 40.875 11.625 1 92.81 99 PRO B N 1
ATOM 4280 C CA . PRO B 1 99 ? -16.938 41.875 11.133 1 92.81 99 PRO B CA 1
ATOM 4281 C C . PRO B 1 99 ? -18.328 41.688 11.734 1 92.81 99 PRO B C 1
ATOM 4283 O O . PRO B 1 99 ? -18.797 40.562 11.906 1 92.81 99 PRO B O 1
ATOM 4286 N N . ALA B 1 100 ? -19.016 42.75 11.992 1 94.69 100 ALA B N 1
ATOM 4287 C CA . ALA B 1 100 ? -20.312 42.75 12.664 1 94.69 100 ALA B CA 1
ATOM 4288 C C . ALA B 1 100 ? -21.328 41.938 11.883 1 94.69 100 ALA B C 1
ATOM 4290 O O . ALA B 1 100 ? -22.156 41.25 12.477 1 94.69 100 ALA B O 1
ATOM 4291 N N . GLU B 1 101 ? -21.203 42 10.617 1 95.75 101 GLU B N 1
ATOM 4292 C CA . GLU B 1 101 ? -22.156 41.312 9.773 1 95.75 101 GLU B CA 1
ATOM 4293 C C . GLU B 1 101 ? -22.062 39.781 9.984 1 95.75 101 GLU B C 1
ATOM 4295 O O . GLU B 1 101 ? -23.094 39.094 10 1 95.75 101 GLU B O 1
ATOM 4300 N N . LEU B 1 102 ? -20.891 39.312 10.094 1 97.62 102 LEU B N 1
ATOM 4301 C CA . LEU B 1 102 ? -20.688 37.875 10.312 1 97.62 102 LEU B CA 1
ATOM 4302 C C . LEU B 1 102 ? -21.141 37.469 11.711 1 97.62 102 LEU B C 1
ATOM 4304 O O . LEU B 1 102 ? -21.734 36.406 11.891 1 97.62 102 LEU B O 1
ATOM 4308 N N . ARG B 1 103 ? -20.875 38.344 12.648 1 96.81 103 ARG B N 1
ATOM 4309 C CA . ARG B 1 103 ? -21.328 38.062 14.008 1 96.81 103 ARG B CA 1
ATOM 4310 C C . ARG B 1 103 ? -22.859 38 14.078 1 96.81 103 ARG B C 1
ATOM 4312 O O . ARG B 1 103 ? -23.406 37.156 14.766 1 96.81 103 ARG B O 1
ATOM 4319 N N . GLU B 1 104 ? -23.469 38.875 13.344 1 97.56 104 GLU B N 1
ATOM 4320 C CA . GLU B 1 104 ? -24.922 38.906 13.328 1 97.56 104 GLU B CA 1
ATOM 4321 C C . GLU B 1 104 ? -25.5 37.656 12.68 1 97.56 104 GLU B C 1
ATOM 4323 O O . GLU B 1 104 ? -26.594 37.188 13.039 1 97.56 104 GLU B O 1
ATOM 4328 N N . LYS B 1 105 ? -24.719 37.125 11.805 1 98.19 105 LYS B N 1
ATOM 4329 C CA . LYS B 1 105 ? -25.156 35.906 11.133 1 98.19 105 LYS B CA 1
ATOM 4330 C C . LYS B 1 105 ? -24.859 34.656 11.977 1 98.19 105 LYS B C 1
ATOM 4332 O O . LYS B 1 105 ? -25.172 33.531 11.578 1 98.19 105 LYS B O 1
ATOM 4337 N N . GLY B 1 106 ? -24.141 34.875 13.062 1 98.25 106 GLY B N 1
ATOM 4338 C CA . GLY B 1 106 ? -23.922 33.781 14 1 98.25 106 GLY B CA 1
ATOM 4339 C C . GLY B 1 106 ? -22.562 33.125 13.859 1 98.25 106 GLY B C 1
ATOM 4340 O O . GLY B 1 106 ? -22.281 32.125 14.492 1 98.25 106 GLY B O 1
ATOM 4341 N N . VAL B 1 107 ? -21.75 33.75 13.047 1 98.75 107 VAL B N 1
ATOM 4342 C CA . VAL B 1 107 ? -20.391 33.219 12.914 1 98.75 107 VAL B CA 1
ATOM 4343 C C . VAL B 1 107 ? -19.625 33.438 14.219 1 98.75 107 VAL B C 1
ATOM 4345 O O . VAL B 1 107 ? -19.734 34.5 14.844 1 98.75 107 VAL B O 1
ATOM 4348 N N . ILE B 1 108 ? -18.922 32.406 14.648 1 98.69 108 ILE B N 1
ATOM 4349 C CA . ILE B 1 108 ? -18.078 32.5 15.828 1 98.69 108 ILE B CA 1
ATOM 4350 C C . ILE B 1 108 ? -16.625 32.281 15.438 1 98.69 108 ILE B C 1
ATOM 4352 O O . ILE B 1 108 ? -16.297 31.266 14.812 1 98.69 108 ILE B O 1
ATOM 4356 N N . PHE B 1 109 ? -15.781 33.188 15.703 1 98.5 109 PHE B N 1
ATOM 4357 C CA . PHE B 1 109 ? -14.336 33.094 15.516 1 98.5 109 PHE B CA 1
ATOM 4358 C C . PHE B 1 109 ? -13.594 33.562 16.75 1 98.5 109 PHE B C 1
ATOM 4360 O O . PHE B 1 109 ? -13.547 34.781 17.031 1 98.5 109 PHE B O 1
ATOM 4367 N N . THR B 1 110 ? -13.062 32.625 17.484 1 97.25 110 THR B N 1
ATOM 4368 C CA . THR B 1 110 ? -12.336 32.906 18.719 1 97.25 110 THR B CA 1
ATOM 4369 C C . THR B 1 110 ? -11.375 31.766 19.047 1 97.25 110 THR B C 1
ATOM 4371 O O . THR B 1 110 ? -11.164 30.875 18.219 1 97.25 110 THR B O 1
ATOM 4374 N N . ASP B 1 111 ? -10.711 31.875 20.109 1 96.44 111 ASP B N 1
ATOM 4375 C CA . ASP B 1 111 ? -9.875 30.75 20.547 1 96.44 111 ASP B CA 1
ATOM 4376 C C . ASP B 1 111 ? -10.695 29.703 21.281 1 96.44 111 ASP B C 1
ATOM 4378 O O . ASP B 1 111 ? -11.773 30 21.797 1 96.44 111 ASP B O 1
ATOM 4382 N N . LEU B 1 112 ? -10.242 28.484 21.281 1 96.38 112 LEU B N 1
ATOM 4383 C CA . LEU B 1 112 ? -11.008 27.344 21.781 1 96.38 112 LEU B CA 1
ATOM 4384 C C . LEU B 1 112 ? -11.297 27.5 23.281 1 96.38 112 LEU B C 1
ATOM 4386 O O . LEU B 1 112 ? -12.367 27.109 23.75 1 96.38 112 LEU B O 1
ATOM 4390 N N . LYS B 1 113 ? -10.359 28.016 24.047 1 93.25 113 LYS B N 1
ATOM 4391 C CA . LYS B 1 113 ? -10.594 28.234 25.469 1 93.25 113 LYS B CA 1
ATOM 4392 C C . LYS B 1 113 ? -11.797 29.156 25.688 1 93.25 113 LYS B C 1
ATOM 4394 O O . LYS B 1 113 ? -12.688 28.828 26.484 1 93.25 113 LYS B O 1
ATOM 4399 N N . THR B 1 114 ? -11.781 30.266 25 1 94.62 114 THR B N 1
ATOM 4400 C CA . THR B 1 114 ? -12.883 31.219 25.078 1 94.62 114 THR B CA 1
ATOM 4401 C C . THR B 1 114 ? -14.188 30.578 24.609 1 94.62 114 THR B C 1
ATOM 4403 O O . THR B 1 114 ? -15.25 30.812 25.188 1 94.62 114 THR B O 1
ATOM 4406 N N . ALA B 1 115 ? -14.078 29.828 23.562 1 97.25 115 ALA B N 1
ATOM 4407 C CA . ALA B 1 115 ? -15.266 29.156 23.031 1 97.25 115 ALA B CA 1
ATOM 4408 C C . ALA B 1 115 ? -15.875 28.219 24.062 1 97.25 115 ALA B C 1
ATOM 4410 O O . ALA B 1 115 ? -17.094 28.125 24.188 1 97.25 115 ALA B O 1
ATOM 4411 N N . VAL B 1 116 ? -15.062 27.453 24.766 1 96.19 116 VAL B N 1
ATOM 4412 C CA . VAL B 1 116 ? -15.539 26.531 25.797 1 96.19 116 VAL B CA 1
ATOM 4413 C C . VAL B 1 116 ? -16.266 27.312 26.891 1 96.19 116 VAL B C 1
ATOM 4415 O O . VAL B 1 116 ? -17.266 26.828 27.438 1 96.19 116 VAL B O 1
ATOM 4418 N N . GLU B 1 117 ? -15.812 28.5 27.172 1 94.38 117 GLU B N 1
ATOM 4419 C CA . GLU B 1 117 ? -16.406 29.312 28.219 1 94.38 117 GLU B CA 1
ATOM 4420 C C . GLU B 1 117 ? -17.719 29.953 27.75 1 94.38 117 GLU B C 1
ATOM 4422 O O . GLU B 1 117 ? -18.688 29.984 28.5 1 94.38 117 GLU B O 1
ATOM 4427 N N . GLN B 1 118 ? -17.719 30.375 26.562 1 96.5 118 GLN B N 1
ATOM 4428 C CA . GLN B 1 118 ? -18.828 31.219 26.109 1 96.5 118 GLN B CA 1
ATOM 4429 C C . GLN B 1 118 ? -19.844 30.391 25.344 1 96.5 118 GLN B C 1
ATOM 4431 O O . GLN B 1 118 ? -21 30.797 25.219 1 96.5 118 GLN B O 1
ATOM 4436 N N . HIS B 1 119 ? -19.422 29.312 24.812 1 97.38 119 HIS B N 1
ATOM 4437 C CA . HIS B 1 119 ? -20.266 28.484 23.969 1 97.38 119 HIS B CA 1
ATOM 4438 C C . HIS B 1 119 ? -20.109 27 24.312 1 97.38 119 HIS B C 1
ATOM 4440 O O . HIS B 1 119 ? -19.922 26.172 23.422 1 97.38 119 HIS B O 1
ATOM 4446 N N . ALA B 1 120 ? -20.172 26.641 25.516 1 96.44 120 ALA B N 1
ATOM 4447 C CA . ALA B 1 120 ? -19.828 25.328 26.031 1 96.44 120 ALA B CA 1
ATOM 4448 C C . ALA B 1 120 ? -20.641 24.234 25.344 1 96.44 120 ALA B C 1
ATOM 4450 O O . ALA B 1 120 ? -20.094 23.188 24.953 1 96.44 120 ALA B O 1
ATOM 4451 N N . GLU B 1 121 ? -21.891 24.422 25.156 1 97 121 GLU B N 1
ATOM 4452 C CA . GLU B 1 121 ? -22.75 23.391 24.578 1 97 121 GLU B CA 1
ATOM 4453 C C . GLU B 1 121 ? -22.406 23.141 23.109 1 97 121 GLU B C 1
ATOM 4455 O O . GLU B 1 121 ? -22.359 22 22.672 1 97 121 GLU B O 1
ATOM 4460 N N . LEU B 1 122 ? -22.203 24.188 22.469 1 97.75 122 LEU B N 1
ATOM 4461 C CA . LEU B 1 122 ? -21.859 24.094 21.062 1 97.75 122 LEU B CA 1
ATOM 4462 C C . LEU B 1 122 ? -20.531 23.359 20.891 1 97.75 122 LEU B C 1
ATOM 4464 O O . LEU B 1 122 ? -20.391 22.484 20.031 1 97.75 122 LEU B O 1
ATOM 4468 N N . VAL B 1 123 ? -19.531 23.75 21.656 1 98.12 123 VAL B N 1
ATOM 4469 C CA . VAL B 1 123 ? -18.203 23.125 21.578 1 98.12 123 VAL B CA 1
ATOM 4470 C C . VAL B 1 123 ? -18.297 21.656 21.938 1 98.12 123 VAL B C 1
ATOM 4472 O O . VAL B 1 123 ? -17.688 20.797 21.281 1 98.12 123 VAL B O 1
ATOM 4475 N N . GLN B 1 124 ? -19.078 21.344 22.938 1 97.75 124 GLN B N 1
ATOM 4476 C CA . GLN B 1 124 ? -19.234 19.969 23.406 1 97.75 124 GLN B CA 1
ATOM 4477 C C . GLN B 1 124 ? -19.781 19.062 22.297 1 97.75 124 GLN B C 1
ATOM 4479 O O . GLN B 1 124 ? -19.422 17.891 22.219 1 97.75 124 GLN B O 1
ATOM 4484 N N . GLN B 1 125 ? -20.547 19.547 21.484 1 97.75 125 GLN B N 1
ATOM 4485 C CA . GLN B 1 125 ? -21.172 18.797 20.406 1 97.75 125 GLN B CA 1
ATOM 4486 C C . GLN B 1 125 ? -20.125 18.266 19.438 1 97.75 125 GLN B C 1
ATOM 4488 O O . GLN B 1 125 ? -20.312 17.203 18.844 1 97.75 125 GLN B O 1
ATOM 4493 N N . TYR B 1 126 ? -19.062 18.984 19.328 1 97.81 126 TYR B N 1
ATOM 4494 C CA . TYR B 1 126 ? -18.188 18.672 18.203 1 97.81 126 TYR B CA 1
ATOM 4495 C C . TYR B 1 126 ? -16.797 18.281 18.688 1 97.81 126 TYR B C 1
ATOM 4497 O O . TYR B 1 126 ? -16.094 17.516 18.016 1 97.81 126 TYR B O 1
ATOM 4505 N N . LEU B 1 127 ? -16.391 18.828 19.812 1 97 127 LEU B N 1
ATOM 4506 C CA . LEU B 1 127 ? -15.023 18.641 20.266 1 97 127 LEU B CA 1
ATOM 4507 C C . LEU B 1 127 ? -14.727 17.156 20.516 1 97 127 LEU B C 1
ATOM 4509 O O . LEU B 1 127 ? -15.523 16.453 21.141 1 97 127 LEU B O 1
ATOM 4513 N N . TYR B 1 128 ? -13.648 16.609 20.016 1 95.25 128 TYR B N 1
ATOM 4514 C CA . TYR B 1 128 ? -13.133 15.258 20.141 1 95.25 128 TYR B CA 1
ATOM 4515 C C . TYR B 1 128 ? -13.906 14.289 19.25 1 95.25 128 TYR B C 1
ATOM 4517 O O . TYR B 1 128 ? -13.664 13.086 19.266 1 95.25 128 TYR B O 1
ATOM 4525 N N . SER B 1 129 ? -14.773 14.734 18.406 1 92.44 129 SER B N 1
ATOM 4526 C CA . SER B 1 129 ? -15.609 13.852 17.594 1 92.44 129 SER B CA 1
ATOM 4527 C C . SER B 1 129 ? -14.859 13.344 16.375 1 92.44 129 SER B C 1
ATOM 4529 O O . SER B 1 129 ? -15.117 12.242 15.891 1 92.44 129 SER B O 1
ATOM 4531 N N . VAL B 1 130 ? -13.984 14.172 15.914 1 92.81 130 VAL B N 1
ATOM 4532 C CA . VAL B 1 130 ? -13.297 13.852 14.672 1 92.81 130 VAL B CA 1
ATOM 4533 C C . VAL B 1 130 ? -11.891 13.344 14.977 1 92.81 130 VAL B C 1
ATOM 4535 O O . VAL B 1 130 ? -11.367 12.469 14.273 1 92.81 130 VAL B O 1
ATOM 4538 N N . VAL B 1 131 ? -11.289 13.922 15.992 1 92.38 131 VAL B N 1
ATOM 4539 C CA . VAL B 1 131 ? -9.977 13.492 16.453 1 92.38 131 VAL B CA 1
ATOM 4540 C C . VAL B 1 131 ? -10.055 13.086 17.922 1 92.38 131 VAL B C 1
ATOM 4542 O O . VAL B 1 131 ? -9.68 13.852 18.812 1 92.38 131 VAL B O 1
ATOM 4545 N N . PRO B 1 132 ? -10.375 11.93 18.156 1 87.69 132 PRO B N 1
ATOM 4546 C CA . PRO B 1 132 ? -10.391 11.453 19.531 1 87.69 132 PRO B CA 1
ATOM 4547 C C . PRO B 1 132 ? -8.992 11.172 20.078 1 87.69 132 PRO B C 1
ATOM 4549 O O . PRO B 1 132 ? -8.008 11.258 19.344 1 87.69 132 PRO B O 1
ATOM 4552 N N . ALA B 1 133 ? -8.977 10.969 21.359 1 85.5 133 ALA B N 1
ATOM 4553 C CA . ALA B 1 133 ? -7.707 10.633 22 1 85.5 133 ALA B CA 1
ATOM 4554 C C . ALA B 1 133 ? -7.207 9.266 21.531 1 85.5 133 ALA B C 1
ATOM 4556 O O . ALA B 1 133 ? -6.004 9.062 21.375 1 85.5 133 ALA B O 1
ATOM 4557 N N . GLU B 1 134 ? -8.141 8.461 21.312 1 77.38 134 GLU B N 1
ATOM 4558 C CA . GLU B 1 134 ? -7.816 7.094 20.906 1 77.38 134 GLU B CA 1
ATOM 4559 C C . GLU B 1 134 ? -7.543 7.004 19.406 1 77.38 134 GLU B C 1
ATOM 4561 O O . GLU B 1 134 ? -8.039 7.82 18.641 1 77.38 134 GLU B O 1
ATOM 4566 N N . VAL B 1 135 ? -6.551 6.23 19.078 1 67.19 135 VAL B N 1
ATOM 4567 C CA . VAL B 1 135 ? -6.445 5.91 17.656 1 67.19 135 VAL B CA 1
ATOM 4568 C C . VAL B 1 135 ? -7.594 4.996 17.234 1 67.19 135 VAL B C 1
ATOM 4570 O O . VAL B 1 135 ? -7.82 3.953 17.859 1 67.19 135 VAL B O 1
ATOM 4573 N N . PRO B 1 136 ? -8.531 5.723 16.5 1 53.66 136 PRO B N 1
ATOM 4574 C CA . PRO B 1 136 ? -9.609 4.809 16.109 1 53.66 136 PRO B CA 1
ATOM 4575 C C . PRO B 1 136 ? -9.086 3.525 15.469 1 53.66 136 PRO B C 1
ATOM 4577 O O . PRO B 1 136 ? -8.047 3.543 14.805 1 53.66 136 PRO B O 1
ATOM 4580 N N . ASP B 1 137 ? -9.25 2.502 16.047 1 47.09 137 ASP B N 1
ATOM 4581 C CA . ASP B 1 137 ? -9.016 1.277 15.281 1 47.09 137 ASP B CA 1
ATOM 4582 C C . ASP B 1 137 ? -9.422 1.452 13.82 1 47.09 137 ASP B C 1
ATOM 4584 O O . ASP B 1 137 ? -10.609 1.434 13.492 1 47.09 137 ASP B O 1
ATOM 4588 N N . ASP B 1 138 ? -9.109 2.57 13.383 1 45.69 138 ASP B N 1
ATOM 4589 C CA . ASP B 1 138 ? -9.5 2.779 11.992 1 45.69 138 ASP B CA 1
ATOM 4590 C C . ASP B 1 138 ? -9.883 1.462 11.328 1 45.69 138 ASP B C 1
ATOM 4592 O O . ASP B 1 138 ? -10.367 1.451 10.195 1 45.69 138 ASP B O 1
ATOM 4596 N N . THR B 1 139 ? -9.102 0.451 11.719 1 37.62 139 THR B N 1
ATOM 4597 C CA . THR B 1 139 ? -9.742 -0.829 11.445 1 37.62 139 THR B CA 1
ATOM 4598 C C . THR B 1 139 ? -11.109 -0.902 12.125 1 37.62 139 THR B C 1
ATOM 4600 O O . THR B 1 139 ? -11.906 -1.796 11.828 1 37.62 139 THR B O 1
ATOM 4603 N N . THR B 1 140 ? -11.266 -0.216 13.18 1 33.44 140 THR B N 1
ATOM 4604 C CA . THR B 1 140 ? -12.445 -0.346 14.031 1 33.44 140 THR B CA 1
ATOM 4605 C C . THR B 1 140 ? -13.617 0.442 13.453 1 33.44 140 THR B C 1
ATOM 4607 O O . THR B 1 140 ? -14.766 0.239 13.852 1 33.44 140 THR B O 1
ATOM 4610 N N . ILE B 1 141 ? -13.414 1.713 13.258 1 33.84 141 ILE B N 1
ATOM 4611 C CA . ILE B 1 141 ? -14.742 2.191 12.875 1 33.84 141 ILE B CA 1
ATOM 4612 C C . ILE B 1 141 ? -15.258 1.394 11.68 1 33.84 141 ILE B C 1
ATOM 4614 O O . ILE B 1 141 ? -14.984 1.747 10.531 1 33.84 141 ILE B O 1
ATOM 4618 N N . ALA B 1 142 ? -15.117 0.292 11.961 1 33.84 142 ALA B N 1
ATOM 4619 C CA . ALA B 1 142 ? -15.773 -0.528 10.953 1 33.84 142 ALA B CA 1
ATOM 4620 C C . ALA B 1 142 ? -17.266 -0.199 10.859 1 33.84 142 ALA B C 1
ATOM 4622 O O . ALA B 1 142 ? -17.984 -0.309 11.852 1 33.84 142 ALA B O 1
ATOM 4623 N N . ALA B 1 143 ? -17.516 0.879 10.055 1 31.89 143 ALA B N 1
ATOM 4624 C CA . ALA B 1 143 ? -18.953 0.829 9.836 1 31.89 143 ALA B CA 1
ATOM 4625 C C . ALA B 1 143 ? -19.469 -0.611 9.836 1 31.89 143 ALA B C 1
ATOM 4627 O O . ALA B 1 143 ? -18.703 -1.543 9.555 1 31.89 143 ALA B O 1
ATOM 4628 N N . PRO B 1 144 ? -20.531 -0.844 10.234 1 33.88 144 PRO B N 1
ATOM 4629 C CA . PRO B 1 144 ? -21.125 -2.168 10.016 1 33.88 144 PRO B CA 1
ATOM 4630 C C . PRO B 1 144 ? -20.844 -2.709 8.617 1 33.88 144 PRO B C 1
ATOM 4632 O O . PRO B 1 144 ? -21.031 -1.996 7.625 1 33.88 144 PRO B O 1
ATOM 4635 N N . GLY B 1 145 ? -20.047 -3.949 8.5 1 36.69 145 GLY B N 1
ATOM 4636 C CA . GLY B 1 145 ? -19.719 -4.578 7.227 1 36.69 145 GLY B CA 1
ATOM 4637 C C . GLY B 1 145 ? -18.312 -4.281 6.758 1 36.69 145 GLY B C 1
ATOM 4638 O O . GLY B 1 145 ? -17.953 -4.621 5.633 1 36.69 145 GLY B O 1
ATOM 4639 N N . THR B 1 146 ? -17.781 -3.357 7.523 1 40.88 146 THR B N 1
ATOM 4640 C CA . THR B 1 146 ? -16.422 -3.068 7.074 1 40.88 146 THR B CA 1
ATOM 4641 C C . THR B 1 146 ? -15.422 -3.965 7.793 1 40.88 146 THR B C 1
ATOM 4643 O O . THR B 1 146 ? -15.648 -4.387 8.93 1 40.88 146 THR B O 1
ATOM 4646 N N . THR B 1 147 ? -14.594 -4.617 7.145 1 43.22 147 THR B N 1
ATOM 4647 C CA . THR B 1 147 ? -13.508 -5.414 7.703 1 43.22 147 THR B CA 1
ATOM 4648 C C . THR B 1 147 ? -12.484 -4.52 8.398 1 43.22 147 THR B C 1
ATOM 4650 O O . THR B 1 147 ? -12.062 -3.504 7.844 1 43.22 147 THR B O 1
ATOM 4653 N N . PRO B 1 148 ? -12.484 -4.754 9.664 1 44.5 148 PRO B N 1
ATOM 4654 C CA . PRO B 1 148 ? -11.461 -4 10.391 1 44.5 148 PRO B CA 1
ATOM 4655 C C . PRO B 1 148 ? -10.109 -4.008 9.688 1 44.5 148 PRO B C 1
ATOM 4657 O O . PRO B 1 148 ? -9.711 -5.027 9.117 1 44.5 148 PRO B O 1
ATOM 4660 N N . SER B 1 149 ? -9.719 -2.92 9.234 1 48.06 149 SER B N 1
ATOM 4661 C CA . SER B 1 149 ? -8.336 -2.848 8.773 1 48.06 149 SER B CA 1
ATOM 4662 C C . SER B 1 149 ? -7.375 -3.422 9.812 1 48.06 149 SER B C 1
ATOM 4664 O O . SER B 1 149 ? -7.77 -3.684 10.945 1 48.06 149 SER B O 1
ATOM 4666 N N . LYS B 1 150 ? -6.105 -3.387 9.57 1 49.09 150 LYS B N 1
ATOM 4667 C CA . LYS B 1 150 ? -5.039 -3.732 10.5 1 49.09 150 LYS B CA 1
ATOM 4668 C C . LYS B 1 150 ? -5.211 -3.002 11.836 1 49.09 150 LYS B C 1
ATOM 4670 O O . LYS B 1 150 ? -5.559 -1.82 11.859 1 49.09 150 LYS B O 1
ATOM 4675 N N . SER B 1 151 ? -5.406 -3.857 12.812 1 54.66 151 SER B N 1
ATOM 4676 C CA . SER B 1 151 ? -5.43 -3.154 14.086 1 54.66 151 SER B CA 1
ATOM 4677 C C . SER B 1 151 ? -4.172 -2.312 14.281 1 54.66 151 SER B C 1
ATOM 4679 O O . SER B 1 151 ? -3.062 -2.844 14.305 1 54.66 151 SER B O 1
ATOM 4681 N N . PRO B 1 152 ? -4.297 -1.009 14.133 1 62.91 152 PRO B N 1
ATOM 4682 C CA . PRO B 1 152 ? -3.125 -0.173 14.406 1 62.91 152 PRO B CA 1
ATOM 4683 C C . PRO B 1 152 ? -2.531 -0.426 15.789 1 62.91 152 PRO B C 1
ATOM 4685 O O . PRO B 1 152 ? -3.242 -0.847 16.703 1 62.91 152 PRO B O 1
ATOM 4688 N N . ASP B 1 153 ? -1.255 -0.573 15.852 1 73.94 153 ASP B N 1
ATOM 4689 C CA . ASP B 1 153 ? -0.576 -0.596 17.141 1 73.94 153 ASP B CA 1
ATOM 4690 C C . ASP B 1 153 ? -1.062 0.541 18.047 1 73.94 153 ASP B C 1
ATOM 4692 O O . ASP B 1 153 ? -1.104 1.698 17.625 1 73.94 153 ASP B O 1
ATOM 4696 N N . PRO B 1 154 ? -1.528 0.223 19.234 1 80.06 154 PRO B N 1
ATOM 4697 C CA . PRO B 1 154 ? -2.094 1.251 20.109 1 80.06 154 PRO B CA 1
ATOM 4698 C C . PRO B 1 154 ? -1.125 2.402 20.375 1 80.06 154 PRO B C 1
ATOM 4700 O O . PRO B 1 154 ? -1.556 3.533 20.609 1 80.06 154 PRO B O 1
ATOM 4703 N N . SER B 1 155 ? 0.13 2.135 20.359 1 84.12 155 SER B N 1
ATOM 4704 C CA . SER B 1 155 ? 1.118 3.166 20.656 1 84.12 155 SER B CA 1
ATOM 4705 C C . SER B 1 155 ? 1.018 4.332 19.688 1 84.12 155 SER B C 1
ATOM 4707 O O . SER B 1 155 ? 1.5 5.43 19.969 1 84.12 155 SER B O 1
ATOM 4709 N N . GLU B 1 156 ? 0.334 4.156 18.625 1 84.44 156 GLU B N 1
ATOM 4710 C CA . GLU B 1 156 ? 0.158 5.207 17.625 1 84.44 156 GLU B CA 1
ATOM 4711 C C . GLU B 1 156 ? -0.686 6.355 18.172 1 84.44 156 GLU B C 1
ATOM 4713 O O . GLU B 1 156 ? -0.661 7.465 17.641 1 84.44 156 GLU B O 1
ATOM 4718 N N . GLY B 1 157 ? -1.344 6.047 19.25 1 87.19 157 GLY B N 1
ATOM 4719 C CA . GLY B 1 157 ? -2.248 7.035 19.812 1 87.19 157 GLY B CA 1
ATOM 4720 C C . GLY B 1 157 ? -1.618 7.855 20.922 1 87.19 157 GLY B C 1
ATOM 4721 O O . GLY B 1 157 ? -2.262 8.734 21.5 1 87.19 157 GLY B O 1
ATOM 4722 N N . LYS B 1 158 ? -0.392 7.621 21.25 1 91.25 158 LYS B N 1
ATOM 4723 C CA . LYS B 1 158 ? 0.248 8.242 22.406 1 91.25 158 LYS B CA 1
ATOM 4724 C C . LYS B 1 158 ? 0.186 9.758 22.328 1 91.25 158 LYS B C 1
ATOM 4726 O O . LYS B 1 158 ? -0.26 10.422 23.266 1 91.25 158 LYS B O 1
ATOM 4731 N N . PHE B 1 159 ? 0.53 10.336 21.203 1 91 159 PHE B N 1
ATOM 4732 C CA . PHE B 1 159 ? 0.613 11.789 21.078 1 91 159 PHE B CA 1
ATOM 4733 C C . PHE B 1 159 ? -0.773 12.398 20.906 1 91 159 PHE B C 1
ATOM 4735 O O . PHE B 1 159 ? -1.021 13.523 21.344 1 91 159 PHE B O 1
ATOM 4742 N N . SER B 1 160 ? -1.639 11.609 20.281 1 91 160 SER B N 1
ATOM 4743 C CA . SER B 1 160 ? -3.018 12.078 20.203 1 91 160 SER B CA 1
ATOM 4744 C C . SER B 1 160 ? -3.645 12.18 21.594 1 91 160 SER B C 1
ATOM 4746 O O . SER B 1 160 ? -4.383 13.117 21.875 1 91 160 SER B O 1
ATOM 4748 N N . ALA B 1 161 ? -3.357 11.18 22.359 1 93.62 161 ALA B N 1
ATOM 4749 C CA . ALA B 1 161 ? -3.852 11.195 23.734 1 93.62 161 ALA B CA 1
ATOM 4750 C C . ALA B 1 161 ? -3.285 12.383 24.5 1 93.62 161 ALA B C 1
ATOM 4752 O O . ALA B 1 161 ? -4.008 13.047 25.25 1 93.62 161 ALA B O 1
ATOM 4753 N N . LEU B 1 162 ? -2.057 12.664 24.344 1 93.5 162 LEU B N 1
ATOM 4754 C CA . LEU B 1 162 ? -1.411 13.805 24.984 1 93.5 162 LEU B CA 1
ATOM 4755 C C . LEU B 1 162 ? -2.055 15.117 24.547 1 93.5 162 LEU B C 1
ATOM 4757 O O . LEU B 1 162 ? -2.367 15.969 25.375 1 93.5 162 LEU B O 1
ATOM 4761 N N . ALA B 1 163 ? -2.242 15.25 23.266 1 93.31 163 ALA B N 1
ATOM 4762 C CA . ALA B 1 163 ? -2.857 16.453 22.734 1 93.31 163 ALA B CA 1
ATOM 4763 C C . ALA B 1 163 ? -4.27 16.656 23.281 1 93.31 163 ALA B C 1
ATOM 4765 O O . ALA B 1 163 ? -4.664 17.766 23.609 1 93.31 163 ALA B O 1
ATOM 4766 N N . ALA B 1 164 ? -4.953 15.555 23.375 1 94.62 164 ALA B N 1
ATOM 4767 C CA . ALA B 1 164 ? -6.332 15.617 23.859 1 94.62 164 ALA B CA 1
ATOM 4768 C C . ALA B 1 164 ? -6.375 15.992 25.344 1 94.62 164 ALA B C 1
ATOM 4770 O O . ALA B 1 164 ? -7.297 16.672 25.781 1 94.62 164 ALA B O 1
ATOM 4771 N N . ALA B 1 165 ? -5.387 15.656 26.031 1 94.06 165 ALA B N 1
ATOM 4772 C CA . ALA B 1 165 ? -5.363 15.867 27.484 1 94.06 165 ALA B CA 1
ATOM 4773 C C . ALA B 1 165 ? -4.918 17.281 27.828 1 94.06 165 ALA B C 1
ATOM 4775 O O . ALA B 1 165 ? -5.457 17.906 28.75 1 94.06 165 ALA B O 1
ATOM 4776 N N . LEU B 1 166 ? -3.982 17.828 27.047 1 92.69 166 LEU B N 1
ATOM 4777 C CA . LEU B 1 166 ? -3.227 18.922 27.625 1 92.69 166 LEU B CA 1
ATOM 4778 C C . LEU B 1 166 ? -3.35 20.188 26.766 1 92.69 166 LEU B C 1
ATOM 4780 O O . LEU B 1 166 ? -2.664 21.172 27.016 1 92.69 166 LEU B O 1
ATOM 4784 N N . TRP B 1 167 ? -4.164 20.109 25.719 1 93.81 167 TRP B N 1
ATOM 4785 C CA . TRP B 1 167 ? -4.266 21.328 24.938 1 93.81 167 TRP B CA 1
ATOM 4786 C C . TRP B 1 167 ? -4.695 22.516 25.812 1 93.81 167 TRP B C 1
ATOM 4788 O O . TRP B 1 167 ? -5.488 22.344 26.734 1 93.81 167 TRP B O 1
ATOM 4798 N N . THR B 1 168 ? -4.121 23.641 25.578 1 89.88 168 THR B N 1
ATOM 4799 C CA . THR B 1 168 ? -4.438 24.828 26.359 1 89.88 168 THR B CA 1
ATOM 4800 C C . THR B 1 168 ? -5.238 25.828 25.531 1 89.88 168 THR B C 1
ATOM 4802 O O . THR B 1 168 ? -6.02 26.609 26.078 1 89.88 168 THR B O 1
ATOM 4805 N N . ASN B 1 169 ? -4.918 25.844 24.281 1 88.62 169 ASN B N 1
ATOM 4806 C CA . ASN B 1 169 ? -5.652 26.781 23.422 1 88.62 169 ASN B CA 1
ATOM 4807 C C . ASN B 1 169 ? -5.684 26.281 21.984 1 88.62 169 ASN B C 1
ATOM 4809 O O . ASN B 1 169 ? -5.512 25.094 21.719 1 88.62 169 ASN B O 1
ATOM 4813 N N . GLY B 1 170 ? -6.086 27.109 20.984 1 94.56 170 GLY B N 1
ATOM 4814 C CA . GLY B 1 170 ? -6.309 26.891 19.562 1 94.56 170 GLY B CA 1
ATOM 4815 C C . GLY B 1 170 ? -7.469 27.688 19 1 94.56 170 GLY B C 1
ATOM 4816 O O . GLY B 1 170 ? -8.094 28.469 19.719 1 94.56 170 GLY B O 1
ATOM 4817 N N . ALA B 1 171 ? -7.703 27.484 17.781 1 97.75 171 ALA B N 1
ATOM 4818 C CA . ALA B 1 171 ? -8.75 28.281 17.156 1 97.75 171 ALA B CA 1
ATOM 4819 C C . ALA B 1 171 ? -10.086 27.531 17.141 1 97.75 171 ALA B C 1
ATOM 4821 O O . ALA B 1 171 ? -10.109 26.297 17.094 1 97.75 171 ALA B O 1
ATOM 4822 N N . PHE B 1 172 ? -11.078 28.266 17.328 1 98.44 172 PHE B N 1
ATOM 4823 C CA . PHE B 1 172 ? -12.438 27.766 17.141 1 98.44 172 PHE B CA 1
ATOM 4824 C C . PHE B 1 172 ? -13.164 28.578 16.062 1 98.44 172 PHE B C 1
ATOM 4826 O O . PHE B 1 172 ? -13.281 29.797 16.172 1 98.44 172 PHE B O 1
ATOM 4833 N N . VAL B 1 173 ? -13.633 27.891 15.008 1 98.81 173 VAL B N 1
ATOM 4834 C CA . VAL B 1 173 ? -14.391 28.516 13.93 1 98.81 173 VAL B CA 1
ATOM 4835 C C . VAL B 1 173 ? -15.734 27.797 13.766 1 98.81 173 VAL B C 1
ATOM 4837 O O . VAL B 1 173 ? -15.773 26.578 13.57 1 98.81 173 VAL B O 1
ATOM 4840 N N . TYR B 1 174 ? -16.734 28.516 13.875 1 98.94 174 TYR B N 1
ATOM 4841 C CA . TYR B 1 174 ? -18.078 28 13.648 1 98.94 174 TYR B CA 1
ATOM 4842 C C . TYR B 1 174 ? -18.828 28.859 12.641 1 98.94 174 TYR B C 1
ATOM 4844 O O . TYR B 1 174 ? -18.984 30.062 12.844 1 98.94 174 TYR B O 1
ATOM 4852 N N . VAL B 1 175 ? -19.328 28.297 11.594 1 98.94 175 VAL B N 1
ATOM 4853 C CA . VAL B 1 175 ? -20.109 28.984 10.562 1 98.94 175 VAL B CA 1
ATOM 4854 C C . VAL B 1 175 ? -21.484 28.344 10.453 1 98.94 175 VAL B C 1
ATOM 4856 O O . VAL B 1 175 ? -21.625 27.203 10.039 1 98.94 175 VAL B O 1
ATOM 4859 N N . PRO B 1 176 ? -22.516 29.109 10.734 1 98.81 176 PRO B N 1
ATOM 4860 C CA . PRO B 1 176 ? -23.875 28.547 10.727 1 98.81 176 PRO B CA 1
ATOM 4861 C C . PRO B 1 176 ? -24.359 28.172 9.328 1 98.81 176 PRO B C 1
ATOM 4863 O O . PRO B 1 176 ? -23.703 28.531 8.336 1 98.81 176 PRO B O 1
ATOM 4866 N N . ARG B 1 177 ? -25.5 27.469 9.336 1 98.69 177 ARG B N 1
ATOM 4867 C CA . ARG B 1 177 ? -26.125 26.969 8.109 1 98.69 177 ARG B CA 1
ATOM 4868 C C . ARG B 1 177 ? -26.281 28.094 7.09 1 98.69 177 ARG B C 1
ATOM 4870 O O . ARG B 1 177 ? -26.812 29.156 7.414 1 98.69 177 ARG B O 1
ATOM 4877 N N . GLY B 1 178 ? -25.766 27.844 5.953 1 98.56 178 GLY B N 1
ATOM 4878 C CA . GLY B 1 178 ? -26.047 28.703 4.809 1 98.56 178 GLY B CA 1
ATOM 4879 C C . GLY B 1 178 ? -25.188 29.953 4.781 1 98.56 178 GLY B C 1
ATOM 4880 O O . GLY B 1 178 ? -25.281 30.766 3.85 1 98.56 178 GLY B O 1
ATOM 4881 N N . VAL B 1 179 ? -24.297 30.219 5.742 1 98.75 179 VAL B N 1
ATOM 4882 C CA . VAL B 1 179 ? -23.516 31.453 5.812 1 98.75 179 VAL B CA 1
ATOM 4883 C C . VAL B 1 179 ? -22.203 31.281 5.047 1 98.75 179 VAL B C 1
ATOM 4885 O O . VAL B 1 179 ? -21.562 30.234 5.137 1 98.75 179 VAL B O 1
ATOM 4888 N N . GLU B 1 180 ? -21.891 32.219 4.238 1 98.31 180 GLU B N 1
ATOM 4889 C CA . GLU B 1 180 ? -20.625 32.25 3.51 1 98.31 180 GLU B CA 1
ATOM 4890 C C . GLU B 1 180 ? -19.688 33.312 4.086 1 98.31 180 GLU B C 1
ATOM 4892 O O . GLU B 1 180 ? -20.016 34.5 4.145 1 98.31 180 GLU B O 1
ATOM 4897 N N . VAL B 1 181 ? -18.578 32.938 4.551 1 98.25 181 VAL B N 1
ATOM 4898 C CA . VAL B 1 181 ? -17.516 33.812 4.973 1 98.25 181 VAL B CA 1
ATOM 4899 C C . VAL B 1 181 ? -16.594 34.125 3.791 1 98.25 181 VAL B C 1
ATOM 4901 O O . VAL B 1 181 ? -15.758 33.312 3.422 1 98.25 181 VAL B O 1
ATOM 4904 N N . GLU B 1 182 ? -16.641 35.281 3.254 1 95.44 182 GLU B N 1
ATOM 4905 C CA . GLU B 1 182 ? -16.016 35.625 1.982 1 95.44 182 GLU B CA 1
ATOM 4906 C C . GLU B 1 182 ? -14.492 35.719 2.121 1 95.44 182 GLU B C 1
ATOM 4908 O O . GLU B 1 182 ? -13.766 35.125 1.31 1 95.44 182 GLU B O 1
ATOM 4913 N N . LEU B 1 183 ? -14.094 36.438 3.172 1 95.62 183 LEU B N 1
ATOM 4914 C CA . LEU B 1 183 ? -12.656 36.531 3.406 1 95.62 183 LEU B CA 1
ATOM 4915 C C . LEU B 1 183 ? -12.195 35.406 4.344 1 95.62 183 LEU B C 1
ATOM 4917 O O . LEU B 1 183 ? -12.906 35.062 5.289 1 95.62 183 LEU B O 1
ATOM 4921 N N . PRO B 1 184 ? -10.984 34.938 4.141 1 97.31 184 PRO B N 1
ATOM 4922 C CA . PRO B 1 184 ? -10.484 33.875 5.031 1 97.31 184 PRO B CA 1
ATOM 4923 C C . PRO B 1 184 ? -10.352 34.344 6.477 1 97.31 184 PRO B C 1
ATOM 4925 O O . PRO B 1 184 ? -10.242 35.562 6.738 1 97.31 184 PRO B O 1
ATOM 4928 N N . LEU B 1 185 ? -10.5 33.469 7.387 1 98.06 185 LEU B N 1
ATOM 4929 C CA . LEU B 1 185 ? -10.125 33.656 8.781 1 98.06 185 LEU B CA 1
ATOM 4930 C C . LEU B 1 185 ? -8.75 33.062 9.062 1 98.06 185 LEU B C 1
ATOM 4932 O O . LEU B 1 185 ? -8.352 32.062 8.43 1 98.06 185 LEU B O 1
ATOM 4936 N N . GLY B 1 186 ? -7.992 33.688 9.953 1 96.56 186 GLY B N 1
ATOM 4937 C CA . GLY B 1 186 ? -6.629 33.219 10.133 1 96.56 186 GLY B CA 1
ATOM 4938 C C . GLY B 1 186 ? -6.242 33.062 11.594 1 96.56 186 GLY B C 1
ATOM 4939 O O . GLY B 1 186 ? -6.703 33.812 12.453 1 96.56 186 GLY B O 1
ATOM 4940 N N . SER B 1 187 ? -5.465 32.094 11.914 1 96.44 187 SER B N 1
ATOM 4941 C CA . SER B 1 187 ? -4.781 31.922 13.188 1 96.44 187 SER B CA 1
ATOM 4942 C C . SER B 1 187 ? -3.271 31.828 13 1 96.44 187 SER B C 1
ATOM 4944 O O . SER B 1 187 ? -2.795 31.031 12.18 1 96.44 187 SER B O 1
ATOM 4946 N N . PHE B 1 188 ? -2.539 32.625 13.688 1 94.94 188 PHE B N 1
ATOM 4947 C CA . PHE B 1 188 ? -1.082 32.656 13.625 1 94.94 188 PHE B CA 1
ATOM 4948 C C . PHE B 1 188 ? -0.476 32.312 14.977 1 94.94 188 PHE B C 1
ATOM 4950 O O . PHE B 1 188 ? -0.566 33.062 15.93 1 94.94 188 PHE B O 1
ATOM 4957 N N . ARG B 1 189 ? 0.21 31.172 15.047 1 95 189 ARG B N 1
ATOM 4958 C CA . ARG B 1 189 ? 0.769 30.688 16.297 1 95 189 ARG B CA 1
ATOM 4959 C C . ARG B 1 189 ? 2.285 30.828 16.328 1 95 189 ARG B C 1
ATOM 4961 O O . ARG B 1 189 ? 2.967 30.422 15.383 1 95 189 ARG B O 1
ATOM 4968 N N . VAL B 1 190 ? 2.762 31.375 17.391 1 94.38 190 VAL B N 1
ATOM 4969 C CA . VAL B 1 190 ? 4.203 31.453 17.594 1 94.38 190 VAL B CA 1
ATOM 4970 C C . VAL B 1 190 ? 4.574 30.844 18.938 1 94.38 190 VAL B C 1
ATOM 4972 O O . VAL B 1 190 ? 3.697 30.5 19.734 1 94.38 190 VAL B O 1
ATOM 4975 N N . MET B 1 191 ? 5.809 30.5 19.109 1 93.56 191 MET B N 1
ATOM 4976 C CA . MET B 1 191 ? 6.438 30.109 20.375 1 93.56 191 MET B CA 1
ATOM 4977 C C . MET B 1 191 ? 7.711 30.906 20.625 1 93.56 191 MET B C 1
ATOM 4979 O O . MET B 1 191 ? 8.453 31.219 19.688 1 93.56 191 MET B O 1
ATOM 4983 N N . SER B 1 192 ? 7.949 31.172 21.875 1 91.81 192 SER B N 1
ATOM 4984 C CA . SER B 1 192 ? 9.062 32.062 22.141 1 91.81 192 SER B CA 1
ATOM 4985 C C . SER B 1 192 ? 9.977 31.516 23.234 1 91.81 192 SER B C 1
ATOM 4987 O O . SER B 1 192 ? 10.914 32.188 23.672 1 91.81 192 SER B O 1
ATOM 4989 N N . GLU B 1 193 ? 9.703 30.375 23.703 1 93.5 193 GLU B N 1
ATOM 4990 C CA . GLU B 1 193 ? 10.5 29.812 24.781 1 93.5 193 GLU B CA 1
ATOM 4991 C C . GLU B 1 193 ? 11.016 28.422 24.453 1 93.5 193 GLU B C 1
ATOM 4993 O O . GLU B 1 193 ? 10.219 27.516 24.203 1 93.5 193 GLU B O 1
ATOM 4998 N N . ALA B 1 194 ? 12.32 28.25 24.531 1 93.94 194 ALA B N 1
ATOM 4999 C CA . ALA B 1 194 ? 12.93 26.953 24.25 1 93.94 194 ALA B CA 1
ATOM 5000 C C . ALA B 1 194 ? 12.742 25.984 25.422 1 93.94 194 ALA B C 1
ATOM 5002 O O . ALA B 1 194 ? 12.492 26.406 26.547 1 93.94 194 ALA B O 1
ATOM 5003 N N . GLY B 1 195 ? 12.82 24.734 25.125 1 93.75 195 GLY B N 1
ATOM 5004 C CA . GLY B 1 195 ? 12.789 23.703 26.156 1 93.75 195 GLY B CA 1
ATOM 5005 C C . GLY B 1 195 ? 11.406 23.484 26.734 1 93.75 195 GLY B C 1
ATOM 5006 O O . GLY B 1 195 ? 11.266 22.969 27.844 1 93.75 195 GLY B O 1
ATOM 5007 N N . THR B 1 196 ? 10.414 23.984 26.016 1 94.31 196 THR B N 1
ATOM 5008 C CA . THR B 1 196 ? 9.039 23.875 26.5 1 94.31 196 THR B CA 1
ATOM 5009 C C . THR B 1 196 ? 8.172 23.125 25.484 1 94.31 196 THR B C 1
ATOM 5011 O O . THR B 1 196 ? 8.672 22.672 24.453 1 94.31 196 THR B O 1
ATOM 5014 N N . TYR B 1 197 ? 6.91 22.922 25.859 1 93.94 197 TYR B N 1
ATOM 5015 C CA . TYR B 1 197 ? 5.969 22.375 24.891 1 93.94 197 TYR B CA 1
ATOM 5016 C C . TYR B 1 197 ? 4.691 23.203 24.844 1 93.94 197 TYR B C 1
ATOM 5018 O O . TYR B 1 197 ? 4.363 23.906 25.812 1 93.94 197 TYR B O 1
ATOM 5026 N N . THR B 1 198 ? 4.086 23.188 23.781 1 94.12 198 THR B N 1
ATOM 5027 C CA . THR B 1 198 ? 2.717 23.672 23.625 1 94.12 198 THR B CA 1
ATOM 5028 C C . THR B 1 198 ? 1.82 22.578 23.047 1 94.12 198 THR B C 1
ATOM 5030 O O . THR B 1 198 ? 2.277 21.734 22.281 1 94.12 198 THR B O 1
ATOM 5033 N N . ALA B 1 199 ? 0.601 22.5 23.531 1 93.5 199 ALA B N 1
ATOM 5034 C CA . ALA B 1 199 ? -0.449 21.656 22.953 1 93.5 199 ALA B CA 1
ATOM 5035 C C . ALA B 1 199 ? -1.66 22.484 22.547 1 93.5 199 ALA B C 1
ATOM 5037 O O . ALA B 1 199 ? -2.23 23.203 23.375 1 93.5 199 ALA B O 1
ATOM 5038 N N . THR B 1 200 ? -1.976 22.438 21.312 1 94.06 200 THR B N 1
ATOM 5039 C CA . THR B 1 200 ? -3.094 23.234 20.812 1 94.06 200 THR B CA 1
ATOM 5040 C C . THR B 1 200 ? -4.105 22.344 20.094 1 94.06 200 THR B C 1
ATOM 5042 O O . THR B 1 200 ? -3.771 21.25 19.641 1 94.06 200 THR B O 1
ATOM 5045 N N . ARG B 1 201 ? -5.301 22.797 20.031 1 96.25 201 ARG B N 1
ATOM 5046 C CA . ARG B 1 201 ? -6.379 22.094 19.344 1 96.25 201 ARG B CA 1
ATOM 5047 C C . ARG B 1 201 ? -7.301 23.078 18.625 1 96.25 201 ARG B C 1
ATOM 5049 O O . ARG B 1 201 ? -7.848 23.984 19.25 1 96.25 201 ARG B O 1
ATOM 5056 N N . THR B 1 202 ? -7.395 22.906 17.328 1 97.94 202 THR B N 1
ATOM 5057 C CA . THR B 1 202 ? -8.258 23.719 16.484 1 97.94 202 THR B CA 1
ATOM 5058 C C . THR B 1 202 ? -9.516 22.953 16.094 1 97.94 202 THR B C 1
ATOM 5060 O O . THR B 1 202 ? -9.445 21.781 15.75 1 97.94 202 THR B O 1
ATOM 5063 N N . LEU B 1 203 ? -10.641 23.562 16.234 1 98.69 203 LEU B N 1
ATOM 5064 C CA . LEU B 1 203 ? -11.93 23 15.852 1 98.69 203 LEU B CA 1
ATOM 5065 C C . LEU B 1 203 ? -12.656 23.922 14.875 1 98.69 203 LEU B C 1
ATOM 5067 O O . LEU B 1 203 ? -12.969 25.062 15.203 1 98.69 203 LEU B O 1
ATOM 5071 N N . VAL B 1 204 ? -12.867 23.438 13.672 1 98.94 204 VAL B N 1
ATOM 5072 C CA . VAL B 1 204 ? -13.609 24.172 12.648 1 98.94 204 VAL B CA 1
ATOM 5073 C C . VAL B 1 204 ? -14.891 23.422 12.305 1 98.94 204 VAL B C 1
ATOM 5075 O O . VAL B 1 204 ? -14.859 22.234 11.961 1 98.94 204 VAL B O 1
ATOM 5078 N N . VAL B 1 205 ? -15.945 24.125 12.391 1 98.94 205 VAL B N 1
ATOM 5079 C CA . VAL B 1 205 ? -17.234 23.547 12.07 1 98.94 205 VAL B CA 1
ATOM 5080 C C . VAL B 1 205 ? -17.938 24.375 11 1 98.94 205 VAL B C 1
ATOM 5082 O O . VAL B 1 205 ? -18.234 25.547 11.219 1 98.94 205 VAL B O 1
ATOM 5085 N N . ALA B 1 206 ? -18.156 23.812 9.891 1 98.94 206 ALA B N 1
ATOM 5086 C CA . ALA B 1 206 ? -19 24.406 8.859 1 98.94 206 ALA B CA 1
ATOM 5087 C C . ALA B 1 206 ? -20.344 23.688 8.781 1 98.94 206 ALA B C 1
ATOM 5089 O O . ALA B 1 206 ? -20.438 22.562 8.312 1 98.94 206 ALA B O 1
ATOM 5090 N N . GLU B 1 207 ? -21.375 24.359 9.172 1 98.88 207 GLU B N 1
ATOM 5091 C CA . GLU B 1 207 ? -22.719 23.781 9.133 1 98.88 207 GLU B CA 1
ATOM 5092 C C . GLU B 1 207 ? -23.219 23.656 7.695 1 98.88 207 GLU B C 1
ATOM 5094 O O . GLU B 1 207 ? -22.516 24.016 6.754 1 98.88 207 GLU B O 1
ATOM 5099 N N . GLU B 1 208 ? -24.438 23.094 7.598 1 98.88 208 GLU B N 1
ATOM 5100 C CA . GLU B 1 208 ? -24.969 22.734 6.281 1 98.88 208 GLU B CA 1
ATOM 5101 C C . GLU B 1 208 ? -24.922 23.938 5.332 1 98.88 208 GLU B C 1
ATOM 5103 O O . GLU B 1 208 ? -25.359 25.031 5.684 1 98.88 208 GLU B O 1
ATOM 5108 N N . ASN B 1 209 ? -24.312 23.75 4.188 1 98.81 209 ASN B N 1
ATOM 5109 C CA . ASN B 1 209 ? -24.25 24.719 3.094 1 98.81 209 ASN B CA 1
ATOM 5110 C C . ASN B 1 209 ? -23.453 25.953 3.48 1 98.81 209 ASN B C 1
ATOM 5112 O O . ASN B 1 209 ? -23.625 27.016 2.879 1 98.81 209 ASN B O 1
ATOM 5116 N N . ALA B 1 210 ? -22.656 25.875 4.531 1 98.88 210 ALA B N 1
ATOM 5117 C CA . ALA B 1 210 ? -21.766 26.969 4.895 1 98.88 210 ALA B CA 1
ATOM 5118 C C . ALA B 1 210 ? -20.484 26.938 4.059 1 98.88 210 ALA B C 1
ATOM 5120 O O . ALA B 1 210 ? -20.156 25.906 3.451 1 98.88 210 ALA B O 1
ATOM 5121 N N . GLN B 1 211 ? -19.797 28.047 3.938 1 98.81 211 GLN B N 1
ATOM 5122 C CA . GLN B 1 211 ? -18.531 28.125 3.227 1 98.81 211 GLN B CA 1
ATOM 5123 C C . GLN B 1 211 ? -17.516 28.969 4 1 98.81 211 GLN B C 1
ATOM 5125 O O . GLN B 1 211 ? -17.859 30.062 4.473 1 98.81 211 GLN B O 1
ATOM 5130 N N . VAL B 1 212 ? -16.312 28.5 4.168 1 98.81 212 VAL B N 1
ATOM 5131 C CA . VAL B 1 212 ? -15.305 29.25 4.902 1 98.81 212 VAL B CA 1
ATOM 5132 C C . VAL B 1 212 ? -13.914 28.781 4.496 1 98.81 212 VAL B C 1
ATOM 5134 O O . VAL B 1 212 ? -13.727 27.609 4.125 1 98.81 212 VAL B O 1
ATOM 5137 N N . THR B 1 213 ? -13 29.672 4.41 1 98.69 213 THR B N 1
ATOM 5138 C CA . THR B 1 213 ? -11.57 29.406 4.312 1 98.69 213 THR B CA 1
ATOM 5139 C C . THR B 1 213 ? -10.867 29.734 5.625 1 98.69 213 THR B C 1
ATOM 5141 O O . THR B 1 213 ? -11.016 30.844 6.156 1 98.69 213 THR B O 1
ATOM 5144 N N . PHE B 1 214 ? -10.148 28.812 6.188 1 98.69 214 PHE B N 1
ATOM 5145 C CA . PHE B 1 214 ? -9.406 29.031 7.426 1 98.69 214 PHE B CA 1
ATOM 5146 C C . PHE B 1 214 ? -7.918 28.781 7.215 1 98.69 214 PHE B C 1
ATOM 5148 O O . PHE B 1 214 ? -7.523 27.719 6.73 1 98.69 214 PHE B O 1
ATOM 5155 N N . ILE B 1 215 ? -7.09 29.75 7.527 1 98 215 ILE B N 1
ATOM 5156 C CA . ILE B 1 215 ? -5.641 29.688 7.406 1 98 215 ILE B CA 1
ATOM 5157 C C . ILE B 1 215 ? -5.012 29.531 8.789 1 98 215 ILE B C 1
ATOM 5159 O O . ILE B 1 215 ? -5.199 30.391 9.656 1 98 215 ILE B O 1
ATOM 5163 N N . ASP B 1 216 ? -4.254 28.469 9.023 1 97.44 216 ASP B N 1
ATOM 5164 C CA . ASP B 1 216 ? -3.621 28.109 10.281 1 97.44 216 ASP B CA 1
ATOM 5165 C C . ASP B 1 216 ? -2.104 28.047 10.141 1 97.44 216 ASP B C 1
ATOM 5167 O O . ASP B 1 216 ? -1.565 27.078 9.594 1 97.44 216 ASP B O 1
ATOM 5171 N N . GLU B 1 217 ? -1.446 29.047 10.648 1 96.44 217 GLU B N 1
ATOM 5172 C CA . GLU B 1 217 ? -0.006 29.156 10.43 1 96.44 217 GLU B CA 1
ATOM 5173 C C . GLU B 1 217 ? 0.758 29.062 11.742 1 96.44 217 GLU B C 1
ATOM 5175 O O . GLU B 1 217 ? 0.275 29.5 12.789 1 96.44 217 GLU B O 1
ATOM 5180 N N . GLN B 1 218 ? 1.936 28.469 11.719 1 96.06 218 GLN B N 1
ATOM 5181 C CA . GLN B 1 218 ? 2.826 28.312 12.859 1 96.06 218 GLN B CA 1
ATOM 5182 C C . GLN B 1 218 ? 4.254 28.719 12.508 1 96.06 218 GLN B C 1
ATOM 5184 O O . GLN B 1 218 ? 4.762 28.359 11.445 1 96.06 218 GLN B O 1
ATOM 5189 N N . ASP B 1 219 ? 4.848 29.422 13.398 1 94.56 219 ASP B N 1
ATOM 5190 C CA . ASP B 1 219 ? 6.207 29.891 13.141 1 94.56 219 ASP B CA 1
ATOM 5191 C C . ASP B 1 219 ? 6.949 30.156 14.453 1 94.56 219 ASP B C 1
ATOM 5193 O O . ASP B 1 219 ? 6.328 30.391 15.484 1 94.56 219 ASP B O 1
ATOM 5197 N N . SER B 1 220 ? 8.289 30.078 14.398 1 95.12 220 SER B N 1
ATOM 5198 C CA . SER B 1 220 ? 9.148 30.469 15.516 1 95.12 220 SER B CA 1
ATOM 5199 C C . SER B 1 220 ? 10.594 30.641 15.07 1 95.12 220 SER B C 1
ATOM 5201 O O . SER B 1 220 ? 10.961 30.25 13.969 1 95.12 220 SER B O 1
ATOM 5203 N N . GLU B 1 221 ? 11.258 31.281 15.914 1 94.31 221 GLU B N 1
ATOM 5204 C CA . GLU B 1 221 ? 12.711 31.188 15.812 1 94.31 221 GLU B CA 1
ATOM 5205 C C . GLU B 1 221 ? 13.203 29.797 16.219 1 94.31 221 GLU B C 1
ATOM 5207 O O . GLU B 1 221 ? 12.398 28.938 16.578 1 94.31 221 GLU B O 1
ATOM 5212 N N . ASP B 1 222 ? 14.586 29.562 16.172 1 96.44 222 ASP B N 1
ATOM 5213 C CA . ASP B 1 222 ? 15.141 28.312 16.656 1 96.44 222 ASP B CA 1
ATOM 5214 C C . ASP B 1 222 ? 14.852 28.125 18.141 1 96.44 222 ASP B C 1
ATOM 5216 O O . ASP B 1 222 ? 15.062 29.031 18.938 1 96.44 222 ASP B O 1
ATOM 5220 N N . LEU B 1 223 ? 14.312 27.047 18.5 1 96.38 223 LEU B N 1
ATOM 5221 C CA . LEU B 1 223 ? 13.953 26.734 19.875 1 96.38 223 LEU B CA 1
ATOM 5222 C C . LEU B 1 223 ? 14.383 25.312 20.234 1 96.38 223 LEU B C 1
ATOM 5224 O O . LEU B 1 223 ? 13.57 24.391 20.188 1 96.38 223 LEU B O 1
ATOM 5228 N N . PRO B 1 224 ? 15.664 25.125 20.688 1 95.62 224 PRO B N 1
ATOM 5229 C CA . PRO B 1 224 ? 16.156 23.781 21 1 95.62 224 PRO B CA 1
ATOM 5230 C C . PRO B 1 224 ? 15.312 23.078 22.078 1 95.62 224 PRO B C 1
ATOM 5232 O O . PRO B 1 224 ? 14.945 23.688 23.078 1 95.62 224 PRO B O 1
ATOM 5235 N N . GLY B 1 225 ? 14.984 21.859 21.812 1 95.25 225 GLY B N 1
ATOM 5236 C CA . GLY B 1 225 ? 14.328 21.016 22.797 1 95.25 225 GLY B CA 1
ATOM 5237 C C . GLY B 1 225 ? 12.867 21.375 23 1 95.25 225 GLY B C 1
ATOM 5238 O O . GLY B 1 225 ? 12.328 21.203 24.109 1 95.25 225 GLY B O 1
ATOM 5239 N N . THR B 1 226 ? 12.219 21.969 22.047 1 96 226 THR B N 1
ATOM 5240 C CA . THR B 1 226 ? 10.844 22.438 22.172 1 96 226 THR B CA 1
ATOM 5241 C C . THR B 1 226 ? 9.891 21.516 21.422 1 96 226 THR B C 1
ATOM 5243 O O . THR B 1 226 ? 10.25 20.953 20.391 1 96 226 THR B O 1
ATOM 5246 N N . TYR B 1 227 ? 8.664 21.328 21.938 1 96.12 227 TYR B N 1
ATOM 5247 C CA . TYR B 1 227 ? 7.672 20.453 21.328 1 96.12 227 TYR B CA 1
ATOM 5248 C C . TYR B 1 227 ? 6.383 21.203 21.031 1 96.12 227 TYR B C 1
ATOM 5250 O O . TYR B 1 227 ? 5.906 21.984 21.859 1 96.12 227 TYR B O 1
ATOM 5258 N N . ALA B 1 228 ? 5.895 21.094 19.859 1 96.56 228 ALA B N 1
ATOM 5259 C CA . ALA B 1 228 ? 4.574 21.594 19.469 1 96.56 228 ALA B CA 1
ATOM 5260 C C . ALA B 1 228 ? 3.65 20.422 19.094 1 96.56 228 ALA B C 1
ATOM 5262 O O . ALA B 1 228 ? 3.816 19.797 18.047 1 96.56 228 ALA B O 1
ATOM 5263 N N . ILE B 1 229 ? 2.689 20.141 19.938 1 94.88 229 ILE B N 1
ATOM 5264 C CA . ILE B 1 229 ? 1.741 19.062 19.734 1 94.88 229 ILE B CA 1
ATOM 5265 C C . ILE B 1 229 ? 0.373 19.625 19.359 1 94.88 229 ILE B C 1
ATOM 5267 O O . ILE B 1 229 ? -0.09 20.594 19.969 1 94.88 229 ILE B O 1
ATOM 5271 N N . GLY B 1 230 ? -0.205 19.062 18.359 1 93.12 230 GLY B N 1
ATOM 5272 C CA . GLY B 1 230 ? -1.437 19.688 17.922 1 93.12 230 GLY B CA 1
ATOM 5273 C C . GLY B 1 230 ? -2.463 18.688 17.406 1 93.12 230 GLY B C 1
ATOM 5274 O O . GLY B 1 230 ? -2.125 17.547 17.094 1 93.12 230 GLY B O 1
ATOM 5275 N N . ALA B 1 231 ? -3.725 19.109 17.391 1 96 231 ALA B N 1
ATOM 5276 C CA . ALA B 1 231 ? -4.848 18.422 16.766 1 96 231 ALA B CA 1
ATOM 5277 C C . ALA B 1 231 ? -5.762 19.406 16.047 1 96 231 ALA B C 1
ATOM 5279 O O . ALA B 1 231 ? -5.996 20.516 16.531 1 96 231 ALA B O 1
ATOM 5280 N N . VAL B 1 232 ? -6.207 19.016 14.922 1 97.62 232 VAL B N 1
ATOM 5281 C CA . VAL B 1 232 ? -7.141 19.828 14.156 1 97.62 232 VAL B CA 1
ATOM 5282 C C . VAL B 1 232 ? -8.359 18.984 13.773 1 97.62 232 VAL B C 1
ATOM 5284 O O . VAL B 1 232 ? -8.227 17.922 13.164 1 97.62 232 VAL B O 1
ATOM 5287 N N . GLU B 1 233 ? -9.516 19.438 14.148 1 97.81 233 GLU B N 1
ATOM 5288 C CA . GLU B 1 233 ? -10.781 18.812 13.812 1 97.81 233 GLU B CA 1
ATOM 5289 C C . GLU B 1 233 ? -11.586 19.656 12.828 1 97.81 233 GLU B C 1
ATOM 5291 O O . GLU B 1 233 ? -11.93 20.797 13.133 1 97.81 233 GLU B O 1
ATOM 5296 N N . LEU B 1 234 ? -11.867 19.109 11.688 1 98.81 234 LEU B N 1
ATOM 5297 C CA . LEU B 1 234 ? -12.641 19.781 10.656 1 98.81 234 LEU B CA 1
ATOM 5298 C C . LEU B 1 234 ? -13.969 19.078 10.414 1 98.81 234 LEU B C 1
ATOM 5300 O O . LEU B 1 234 ? -13.992 17.969 9.875 1 98.81 234 LEU B O 1
ATOM 5304 N N . VAL B 1 235 ? -14.984 19.719 10.781 1 98.88 235 VAL B N 1
ATOM 5305 C CA . VAL B 1 235 ? -16.312 19.188 10.562 1 98.88 235 VAL B CA 1
ATOM 5306 C C . VAL B 1 235 ? -16.984 19.906 9.398 1 98.88 235 VAL B C 1
ATOM 5308 O O . VAL B 1 235 ? -17.25 21.109 9.477 1 98.88 235 VAL B O 1
ATOM 5311 N N . VAL B 1 236 ? -17.281 19.156 8.367 1 98.94 236 VAL B N 1
ATOM 5312 C CA . VAL B 1 236 ? -17.875 19.734 7.168 1 98.94 236 VAL B CA 1
ATOM 5313 C C . VAL B 1 236 ? -19.25 19.094 6.922 1 98.94 236 VAL B C 1
ATOM 5315 O O . VAL B 1 236 ? -19.344 18.031 6.309 1 98.94 236 VAL B O 1
ATOM 5318 N N . LYS B 1 237 ? -20.25 19.812 7.262 1 98.88 237 LYS B N 1
ATOM 5319 C CA . LYS B 1 237 ? -21.594 19.266 7.188 1 98.88 237 LYS B CA 1
ATOM 5320 C C . LYS B 1 237 ? -22.125 19.266 5.754 1 98.88 237 LYS B C 1
ATOM 5322 O O . LYS B 1 237 ? -21.406 19.672 4.832 1 98.88 237 LYS B O 1
ATOM 5327 N N . GLN B 1 238 ? -23.328 18.734 5.594 1 98.81 238 GLN B N 1
ATOM 5328 C CA . GLN B 1 238 ? -23.906 18.484 4.277 1 98.81 238 GLN B CA 1
ATOM 5329 C C . GLN B 1 238 ? -23.859 19.734 3.414 1 98.81 238 GLN B C 1
ATOM 5331 O O . GLN B 1 238 ? -24.312 20.797 3.838 1 98.81 238 GLN B O 1
ATOM 5336 N N . GLY B 1 239 ? -23.266 19.641 2.266 1 98.81 239 GLY B N 1
ATOM 5337 C CA . GLY B 1 239 ? -23.266 20.703 1.282 1 98.81 239 GLY B CA 1
ATOM 5338 C C . GLY B 1 239 ? -22.297 21.828 1.626 1 98.81 239 GLY B C 1
ATOM 5339 O O . GLY B 1 239 ? -22.172 22.797 0.869 1 98.81 239 GLY B O 1
ATOM 5340 N N . ALA B 1 240 ? -21.578 21.719 2.729 1 98.94 240 ALA B N 1
ATOM 5341 C CA . ALA B 1 240 ? -20.656 22.781 3.146 1 98.94 240 ALA B CA 1
ATOM 5342 C C . ALA B 1 240 ? -19.344 22.703 2.367 1 98.94 240 ALA B C 1
ATOM 5344 O O . ALA B 1 240 ? -19.031 21.656 1.777 1 98.94 240 ALA B O 1
ATOM 5345 N N . ARG B 1 241 ? -18.688 23.812 2.299 1 98.88 241 ARG B N 1
ATOM 5346 C CA . ARG B 1 241 ? -17.375 23.891 1.661 1 98.88 241 ARG B CA 1
ATOM 5347 C C . ARG B 1 241 ? -16.344 24.516 2.605 1 98.88 241 ARG B C 1
ATOM 5349 O O . ARG B 1 241 ? -16.5 25.656 3.045 1 98.88 241 ARG B O 1
ATOM 5356 N N . LEU B 1 242 ? -15.352 23.781 2.93 1 98.94 242 LEU B N 1
ATOM 5357 C CA . LEU B 1 242 ? -14.281 24.25 3.809 1 98.94 242 LEU B CA 1
ATOM 5358 C C . LEU B 1 242 ? -12.93 24.156 3.117 1 98.94 242 LEU B C 1
ATOM 5360 O O . LEU B 1 242 ? -12.57 23.094 2.59 1 98.94 242 LEU B O 1
ATOM 5364 N N . ARG B 1 243 ? -12.25 25.234 3.023 1 98.81 243 ARG B N 1
ATOM 5365 C CA . ARG B 1 243 ? -10.836 25.234 2.676 1 98.81 243 ARG B CA 1
ATOM 5366 C C . ARG B 1 243 ? -9.969 25.438 3.912 1 98.81 243 ARG B C 1
ATOM 5368 O O . ARG B 1 243 ? -10.094 26.453 4.605 1 98.81 243 ARG B O 1
ATOM 5375 N N . TYR B 1 244 ? -9.141 24.516 4.199 1 98.69 244 TYR B N 1
ATOM 5376 C CA . TYR B 1 244 ? -8.234 24.594 5.34 1 98.69 244 TYR B CA 1
ATOM 5377 C C . TYR B 1 244 ? -6.781 24.609 4.883 1 98.69 244 TYR B C 1
ATOM 5379 O O . TYR B 1 244 ? -6.328 23.703 4.18 1 98.69 244 TYR B O 1
ATOM 5387 N N . VAL B 1 245 ? -6.082 25.609 5.27 1 98.06 245 VAL B N 1
ATOM 5388 C CA . VAL B 1 245 ? -4.676 25.766 4.906 1 98.06 245 VAL B CA 1
ATOM 5389 C C . VAL B 1 245 ? -3.812 25.734 6.168 1 98.06 245 VAL B C 1
ATOM 5391 O O . VAL B 1 245 ? -4.004 26.547 7.074 1 98.06 245 VAL B O 1
ATOM 5394 N N . SER B 1 246 ? -2.914 24.812 6.246 1 98.06 246 SER B N 1
ATOM 5395 C CA . SER B 1 246 ? -1.961 24.719 7.348 1 98.06 246 SER B CA 1
ATOM 5396 C C . SER B 1 246 ? -0.536 24.984 6.871 1 98.06 246 SER B C 1
ATOM 5398 O O . SER B 1 246 ? -0.026 24.266 6.004 1 98.06 246 SER B O 1
ATOM 5400 N N . ILE B 1 247 ? 0.095 25.984 7.387 1 97.06 247 ILE B N 1
ATOM 5401 C CA . ILE B 1 247 ? 1.492 26.281 7.078 1 97.06 247 ILE B CA 1
ATOM 5402 C C . ILE B 1 247 ? 2.328 26.203 8.352 1 97.06 247 ILE B C 1
ATOM 5404 O O . ILE B 1 247 ? 2.121 27 9.281 1 97.06 247 ILE B O 1
ATOM 5408 N N . GLN B 1 248 ? 3.225 25.328 8.414 1 97.25 248 GLN B N 1
ATOM 5409 C CA . GLN B 1 248 ? 4.105 25.141 9.562 1 97.25 248 GLN B CA 1
ATOM 5410 C C . GLN B 1 248 ? 5.547 25.5 9.219 1 97.25 248 GLN B C 1
ATOM 5412 O O . GLN B 1 248 ? 6.148 24.875 8.328 1 97.25 248 GLN B O 1
ATOM 5417 N N . ASN B 1 249 ? 6.09 26.422 9.883 1 96.56 249 ASN B N 1
ATOM 5418 C CA . ASN B 1 249 ? 7.469 26.859 9.68 1 96.56 249 ASN B CA 1
ATOM 5419 C C . ASN B 1 249 ? 8.188 27.078 11.008 1 96.56 249 ASN B C 1
ATOM 5421 O O . ASN B 1 249 ? 8.852 28.094 11.203 1 96.56 249 ASN B O 1
ATOM 5425 N N . TRP B 1 250 ? 8.156 26.156 11.891 1 97 250 TRP B N 1
ATOM 5426 C CA . TRP B 1 250 ? 8.859 26.203 13.172 1 97 250 TRP B CA 1
ATOM 5427 C C . TRP B 1 250 ? 10.367 26.281 12.961 1 97 250 TRP B C 1
ATOM 5429 O O . TRP B 1 250 ? 10.891 25.75 11.984 1 97 250 TRP B O 1
ATOM 5439 N N . GLY B 1 251 ? 10.992 26.875 13.93 1 96.38 251 GLY B N 1
ATOM 5440 C CA . GLY B 1 251 ? 12.445 26.953 13.867 1 96.38 251 GLY B CA 1
ATOM 5441 C C . GLY B 1 251 ? 13.125 25.641 14.242 1 96.38 251 GLY B C 1
ATOM 5442 O O . GLY B 1 251 ? 12.477 24.719 14.734 1 96.38 251 GLY B O 1
ATOM 5443 N N . LYS B 1 252 ? 14.422 25.578 13.984 1 96.81 252 LYS B N 1
ATOM 5444 C CA . LYS B 1 252 ? 15.227 24.406 14.352 1 96.81 252 LYS B CA 1
ATOM 5445 C C . LYS B 1 252 ? 15.102 24.109 15.844 1 96.81 252 LYS B C 1
ATOM 5447 O O . LYS B 1 252 ? 15.086 25.016 16.672 1 96.81 252 LYS B O 1
ATOM 5452 N N . GLY B 1 253 ? 15.055 22.875 16.156 1 97.19 253 GLY B N 1
ATOM 5453 C CA . GLY B 1 253 ? 14.953 22.453 17.547 1 97.19 253 GLY B CA 1
ATOM 5454 C C . GLY B 1 253 ? 13.539 22.094 17.953 1 97.19 253 GLY B C 1
ATOM 5455 O O . GLY B 1 253 ? 13.336 21.438 18.984 1 97.19 253 GLY B O 1
ATOM 5456 N N . VAL B 1 254 ? 12.578 22.5 17.172 1 97.56 254 VAL B N 1
ATOM 5457 C CA . VAL B 1 254 ? 11.188 22.188 17.484 1 97.56 254 VAL B CA 1
ATOM 5458 C C . VAL B 1 254 ? 10.828 20.812 16.906 1 97.56 254 VAL B C 1
ATOM 5460 O O . VAL B 1 254 ? 11.156 20.5 15.758 1 97.56 254 VAL B O 1
ATOM 5463 N N . THR B 1 255 ? 10.266 19.922 17.734 1 97.88 255 THR B N 1
ATOM 5464 C CA . THR B 1 255 ? 9.578 18.703 17.281 1 97.88 255 THR B CA 1
ATOM 5465 C C . THR B 1 255 ? 8.078 18.938 17.188 1 97.88 255 THR B C 1
ATOM 5467 O O . THR B 1 255 ? 7.43 19.297 18.172 1 97.88 255 THR B O 1
ATOM 5470 N N . HIS B 1 256 ? 7.562 18.75 16.047 1 97.94 256 HIS B N 1
ATOM 5471 C CA . HIS B 1 256 ? 6.152 19.016 15.797 1 97.94 256 HIS B CA 1
ATOM 5472 C C . HIS B 1 256 ? 5.398 17.734 15.469 1 97.94 256 HIS B C 1
ATOM 5474 O O . HIS B 1 256 ? 5.773 17.016 14.547 1 97.94 256 HIS B O 1
ATOM 5480 N N . ILE B 1 257 ? 4.344 17.406 16.203 1 96.56 257 ILE B N 1
ATOM 5481 C CA . ILE B 1 257 ? 3.471 16.266 15.953 1 96.56 257 ILE B CA 1
ATOM 5482 C C . ILE B 1 257 ? 2.016 16.719 15.914 1 96.56 257 ILE B C 1
ATOM 5484 O O . ILE B 1 257 ? 1.504 17.266 16.891 1 96.56 257 ILE B O 1
ATOM 5488 N N . GLN B 1 258 ? 1.383 16.547 14.828 1 95.5 258 GLN B N 1
ATOM 5489 C CA . GLN B 1 258 ? 0.016 17.031 14.688 1 95.5 258 GLN B CA 1
ATOM 5490 C C . GLN B 1 258 ? -0.863 16.016 13.969 1 95.5 258 GLN B C 1
ATOM 5492 O O . GLN B 1 258 ? -0.419 15.375 13.016 1 95.5 258 GLN B O 1
ATOM 5497 N N . ARG B 1 259 ? -2.088 15.867 14.438 1 95.06 259 ARG B N 1
ATOM 5498 C CA . ARG B 1 259 ? -3.119 15.078 13.766 1 95.06 259 ARG B CA 1
ATOM 5499 C C . ARG B 1 259 ? -4.273 15.969 13.312 1 95.06 259 ARG B C 1
ATOM 5501 O O . ARG B 1 259 ? -4.863 16.688 14.125 1 95.06 259 ARG B O 1
ATOM 5508 N N . GLN B 1 260 ? -4.5 15.906 12.094 1 95.94 260 GLN B N 1
ATOM 5509 C CA . GLN B 1 260 ? -5.602 16.641 11.484 1 95.94 260 GLN B CA 1
ATOM 5510 C C . GLN B 1 260 ? -6.586 15.688 10.805 1 95.94 260 GLN B C 1
ATOM 5512 O O . GLN B 1 260 ? -6.184 14.797 10.055 1 95.94 260 GLN B O 1
ATOM 5517 N N . ARG B 1 261 ? -7.895 15.867 11.055 1 95.94 261 ARG B N 1
ATOM 5518 C CA . ARG B 1 261 ? -8.898 15.023 10.414 1 95.94 261 ARG B CA 1
ATOM 5519 C C . ARG B 1 261 ? -10.117 15.844 9.992 1 95.94 261 ARG B C 1
ATOM 5521 O O . ARG B 1 261 ? -10.539 16.75 10.711 1 95.94 261 ARG B O 1
ATOM 5528 N N . GLY B 1 262 ? -10.57 15.539 8.82 1 97.81 262 GLY B N 1
ATOM 5529 C CA . GLY B 1 262 ? -11.82 16.094 8.336 1 97.81 262 GLY B CA 1
ATOM 5530 C C . GLY B 1 262 ? -12.938 15.07 8.25 1 97.81 262 GLY B C 1
ATOM 5531 O O . GLY B 1 262 ? -12.711 13.922 7.875 1 97.81 262 GLY B O 1
ATOM 5532 N N . ASP B 1 263 ? -14.031 15.445 8.711 1 98.31 263 ASP B N 1
ATOM 5533 C CA . ASP B 1 263 ? -15.266 14.68 8.562 1 98.31 263 ASP B CA 1
ATOM 5534 C C . ASP B 1 263 ? -16.188 15.328 7.523 1 98.31 263 ASP B C 1
ATOM 5536 O O . ASP B 1 263 ? -16.781 16.359 7.781 1 98.31 263 ASP B O 1
ATOM 5540 N N . VAL B 1 264 ? -16.328 14.672 6.406 1 98.81 264 VAL B N 1
ATOM 5541 C CA . VAL B 1 264 ? -16.953 15.297 5.25 1 98.81 264 VAL B CA 1
ATOM 5542 C C . VAL B 1 264 ? -18.297 14.641 4.969 1 98.81 264 VAL B C 1
ATOM 5544 O O . VAL B 1 264 ? -18.359 13.477 4.566 1 98.81 264 VAL B O 1
ATOM 5547 N N . HIS B 1 265 ? -19.328 15.398 5.098 1 98.69 265 HIS B N 1
ATOM 5548 C CA . HIS B 1 265 ? -20.688 14.875 4.98 1 98.69 265 HIS B CA 1
ATOM 5549 C C . HIS B 1 265 ? -21.188 14.945 3.537 1 98.69 265 HIS B C 1
ATOM 5551 O O . HIS B 1 265 ? -20.406 15.258 2.627 1 98.69 265 HIS B O 1
ATOM 5557 N N . ARG B 1 266 ? -22.453 14.578 3.389 1 98.75 266 ARG B N 1
ATOM 5558 C CA . ARG B 1 266 ? -23.062 14.422 2.07 1 98.75 266 ARG B CA 1
ATOM 5559 C C . ARG B 1 266 ? -22.875 15.688 1.235 1 98.75 266 ARG B C 1
ATOM 5561 O O . ARG B 1 266 ? -23.188 16.797 1.695 1 98.75 266 ARG B O 1
ATOM 5568 N N . ASP B 1 267 ? -22.328 15.609 0.016 1 98.81 267 ASP B N 1
ATOM 5569 C CA . ASP B 1 267 ? -22.172 16.656 -0.989 1 98.81 267 ASP B CA 1
ATOM 5570 C C . ASP B 1 267 ? -21.312 17.812 -0.452 1 98.81 267 ASP B C 1
ATOM 5572 O O . ASP B 1 267 ? -21.438 18.938 -0.919 1 98.81 267 ASP B O 1
ATOM 5576 N N . ALA B 1 268 ? -20.547 17.531 0.592 1 98.94 268 ALA B N 1
ATOM 5577 C CA . ALA B 1 268 ? -19.641 18.531 1.138 1 98.94 268 ALA B CA 1
ATOM 5578 C C . ALA B 1 268 ? -18.266 18.438 0.474 1 98.94 268 ALA B C 1
ATOM 5580 O O . ALA B 1 268 ? -17.938 17.422 -0.146 1 98.94 268 ALA B O 1
ATOM 5581 N N . THR B 1 269 ? -17.516 19.5 0.541 1 98.88 269 THR B N 1
ATOM 5582 C CA . THR B 1 269 ? -16.188 19.562 -0.066 1 98.88 269 THR B CA 1
ATOM 5583 C C . THR B 1 269 ? -15.156 20.078 0.941 1 98.88 269 THR B C 1
ATOM 5585 O O . THR B 1 269 ? -15.344 21.125 1.555 1 98.88 269 THR B O 1
ATOM 5588 N N . LEU B 1 270 ? -14.133 19.375 1.119 1 98.94 270 LEU B N 1
ATOM 5589 C CA . LEU B 1 270 ? -12.992 19.797 1.921 1 98.94 270 LEU B CA 1
ATOM 5590 C C . LEU B 1 270 ? -11.734 19.922 1.059 1 98.94 270 LEU B C 1
ATOM 5592 O O . LEU B 1 270 ? -11.266 18.922 0.503 1 98.94 270 LEU B O 1
ATOM 5596 N N . ASN B 1 271 ? -11.227 21.078 0.877 1 98.81 271 ASN B N 1
ATOM 5597 C CA . ASN B 1 271 ? -9.938 21.328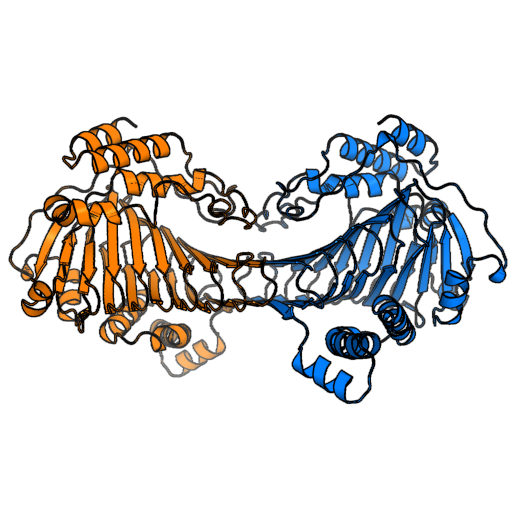 0.26 1 98.81 271 ASN B CA 1
ATOM 5598 C C . ASN B 1 271 ? -8.867 21.656 1.305 1 98.81 271 ASN B C 1
ATOM 5600 O O . ASN B 1 271 ? -8.906 22.719 1.933 1 98.81 271 ASN B O 1
ATOM 5604 N N . SER B 1 272 ? -7.957 20.797 1.456 1 98.44 272 SER B N 1
ATOM 5605 C CA . SER B 1 272 ? -6.922 21.016 2.461 1 98.44 272 SER B CA 1
ATOM 5606 C C . SER B 1 272 ? -5.555 21.203 1.813 1 98.44 272 SER B C 1
ATOM 5608 O O . SER B 1 272 ? -5.254 20.578 0.791 1 98.44 272 SER B O 1
ATOM 5610 N N . LEU B 1 273 ? -4.77 22.047 2.352 1 98.38 273 LEU B N 1
ATOM 5611 C CA . LEU B 1 273 ? -3.361 22.234 2.02 1 98.38 273 LEU B CA 1
ATOM 5612 C C . LEU B 1 273 ? -2.494 22.172 3.271 1 98.38 273 LEU B C 1
ATOM 5614 O O . LEU B 1 273 ? -2.734 22.891 4.238 1 98.38 273 LEU B O 1
ATOM 5618 N N . VAL B 1 274 ? -1.534 21.312 3.273 1 98.25 274 VAL B N 1
ATOM 5619 C CA . VAL B 1 274 ? -0.582 21.188 4.371 1 98.25 274 VAL B CA 1
ATOM 5620 C C . VAL B 1 274 ? 0.826 21.5 3.875 1 98.25 274 VAL B C 1
ATOM 5622 O O . VAL B 1 274 ? 1.346 20.828 2.982 1 98.25 274 VAL B O 1
ATOM 5625 N N . VAL B 1 275 ? 1.376 22.5 4.438 1 98.12 275 VAL B N 1
ATOM 5626 C CA . VAL B 1 275 ? 2.73 22.922 4.094 1 98.12 275 VAL B CA 1
ATOM 5627 C C . VAL B 1 275 ? 3.654 22.719 5.293 1 98.12 275 VAL B C 1
ATOM 5629 O O . VAL B 1 275 ? 3.393 23.25 6.379 1 98.12 275 VAL B O 1
ATOM 5632 N N . THR B 1 276 ? 4.727 21.969 5.156 1 98.38 276 THR B N 1
ATOM 5633 C CA . THR B 1 276 ? 5.703 21.719 6.207 1 98.38 276 THR B CA 1
ATOM 5634 C C . THR B 1 276 ? 7.086 22.219 5.797 1 98.38 276 THR B C 1
ATOM 5636 O O . THR B 1 276 ? 7.711 21.656 4.891 1 98.38 276 THR B O 1
ATOM 5639 N N . MET B 1 277 ? 7.602 23.188 6.551 1 97.06 277 MET B N 1
ATOM 5640 C CA . MET B 1 277 ? 8.859 23.812 6.16 1 97.06 277 MET B CA 1
ATOM 5641 C C . MET B 1 277 ? 9.844 23.828 7.324 1 97.06 277 MET B C 1
ATOM 5643 O O . MET B 1 277 ? 11.055 23.984 7.125 1 97.06 277 MET B O 1
ATOM 5647 N N . GLY B 1 278 ? 9.297 23.672 8.5 1 97.25 278 GLY B N 1
ATOM 5648 C CA . GLY B 1 278 ? 10.195 23.906 9.617 1 97.25 278 GLY B CA 1
ATOM 5649 C C . GLY B 1 278 ? 10.172 22.797 10.648 1 97.25 278 GLY B C 1
ATOM 5650 O O . GLY B 1 278 ? 9.547 21.75 10.422 1 97.25 278 GLY B O 1
ATOM 5651 N N . GLY B 1 279 ? 11 23.078 11.75 1 97.38 279 GLY B N 1
ATOM 5652 C CA . GLY B 1 279 ? 11.219 22.078 12.789 1 97.38 279 GLY B CA 1
ATOM 5653 C C . GLY B 1 279 ? 12.375 21.141 12.477 1 97.38 279 GLY B C 1
ATOM 5654 O O . GLY B 1 279 ? 12.898 21.156 11.359 1 97.38 279 GLY B O 1
ATOM 5655 N N . THR B 1 280 ? 12.844 20.5 13.523 1 97.94 280 THR B N 1
ATOM 5656 C CA . THR B 1 280 ? 13.836 19.453 13.305 1 97.94 280 THR B CA 1
ATOM 5657 C C . THR B 1 280 ? 13.164 18.141 12.922 1 97.94 280 THR B C 1
ATOM 5659 O O . THR B 1 280 ? 13.641 17.438 12.023 1 97.94 280 THR B O 1
ATOM 5662 N N . LEU B 1 281 ? 12.133 17.875 13.57 1 98.31 281 LEU B N 1
ATOM 5663 C CA . LEU B 1 281 ? 11.273 16.734 13.258 1 98.31 281 LEU B CA 1
ATOM 5664 C C . LEU B 1 281 ? 9.812 17.172 13.195 1 98.31 281 LEU B C 1
ATOM 5666 O O . LEU B 1 281 ? 9.312 17.828 14.117 1 98.31 281 LEU B O 1
ATOM 5670 N N . SER B 1 282 ? 9.164 16.891 12.148 1 98.25 282 SER B N 1
ATOM 5671 C CA . SER B 1 282 ? 7.742 17.172 12 1 98.25 282 SER B CA 1
ATOM 5672 C C . SER B 1 282 ? 6.98 15.961 11.477 1 98.25 282 SER B C 1
ATOM 5674 O O . SER B 1 282 ? 7.328 15.406 10.438 1 98.25 282 SER B O 1
ATOM 5676 N N . ARG B 1 283 ? 6.004 15.531 12.188 1 97.12 283 ARG B N 1
ATOM 5677 C CA . ARG B 1 283 ? 5.09 14.492 11.727 1 97.12 283 ARG B CA 1
ATOM 5678 C C . ARG B 1 283 ? 3.652 15 11.695 1 97.12 283 ARG B C 1
ATOM 5680 O O . ARG B 1 283 ? 3.133 15.469 12.711 1 97.12 283 ARG B O 1
ATOM 5687 N N . THR B 1 284 ? 3.09 14.953 10.578 1 96.19 284 THR B N 1
ATOM 5688 C CA . THR B 1 284 ? 1.714 15.398 10.398 1 96.19 284 THR B CA 1
ATOM 5689 C C . THR B 1 284 ? 0.854 14.289 9.805 1 96.19 284 THR B C 1
ATOM 5691 O O . THR B 1 284 ? 1.202 13.719 8.766 1 96.19 284 THR B O 1
ATOM 5694 N N . GLU B 1 285 ? -0.193 13.961 10.469 1 93.31 285 GLU B N 1
ATOM 5695 C CA . GLU B 1 285 ? -1.208 13.047 9.953 1 93.31 285 GLU B CA 1
ATOM 5696 C C . GLU B 1 285 ? -2.43 13.805 9.445 1 93.31 285 GLU B C 1
ATOM 5698 O O . GLU B 1 285 ? -3.021 14.602 10.18 1 93.31 285 GLU B O 1
ATOM 5703 N N . MET B 1 286 ? -2.736 13.648 8.227 1 95 286 MET B N 1
ATOM 5704 C CA . MET B 1 286 ? -3.895 14.289 7.609 1 95 286 MET B CA 1
ATOM 5705 C C . MET B 1 286 ? -4.887 13.242 7.102 1 95 286 MET B C 1
ATOM 5707 O O . MET B 1 286 ? -4.551 12.43 6.242 1 95 286 MET B O 1
ATOM 5711 N N . GLN B 1 287 ? -6.09 13.305 7.609 1 94.69 287 GLN B N 1
ATOM 5712 C CA . GLN B 1 287 ? -7.098 12.328 7.215 1 94.69 287 GLN B CA 1
ATOM 5713 C C . GLN B 1 287 ? -8.383 13.008 6.754 1 94.69 287 GLN B C 1
ATOM 5715 O O . GLN B 1 287 ? -8.766 14.047 7.297 1 94.69 287 GLN B O 1
ATOM 5720 N N . SER B 1 288 ? -8.961 12.492 5.785 1 97.38 288 SER B N 1
ATOM 5721 C CA . SER B 1 288 ? -10.305 12.867 5.359 1 97.38 288 SER B CA 1
ATOM 5722 C C . SER B 1 288 ? -11.258 11.672 5.398 1 97.38 288 SER B C 1
ATOM 5724 O O . SER B 1 288 ? -11.047 10.68 4.703 1 97.38 288 SER B O 1
ATOM 5726 N N . TYR B 1 289 ? -12.188 11.781 6.211 1 96.5 289 TYR B N 1
ATOM 5727 C CA . TYR B 1 289 ? -13.25 10.789 6.285 1 96.5 289 TYR B CA 1
ATOM 5728 C C . TYR B 1 289 ? -14.445 11.195 5.43 1 96.5 289 TYR B C 1
ATOM 5730 O O . TYR B 1 289 ? -15.211 12.086 5.809 1 96.5 289 TYR B O 1
ATOM 5738 N N . LEU B 1 290 ? -14.578 10.547 4.324 1 98 290 LEU B N 1
ATOM 5739 C CA . LEU B 1 290 ? -15.68 10.836 3.418 1 98 290 LEU B CA 1
ATOM 5740 C C . LEU B 1 290 ? -16.922 10.039 3.811 1 98 290 LEU B C 1
ATOM 5742 O O . LEU B 1 290 ? -17.25 9.039 3.17 1 98 290 LEU B O 1
ATOM 5746 N N . ARG B 1 291 ? -17.656 10.625 4.629 1 96.25 291 ARG B N 1
ATOM 5747 C CA . ARG B 1 291 ? -18.766 9.961 5.297 1 96.25 291 ARG B CA 1
ATOM 5748 C C . ARG B 1 291 ? -20.016 9.984 4.43 1 96.25 291 ARG B C 1
ATOM 5750 O O . ARG B 1 291 ? -20.844 9.078 4.5 1 96.25 291 ARG B O 1
ATOM 5757 N N . GLY B 1 292 ? -20.203 11.047 3.793 1 97.69 292 GLY B N 1
ATOM 5758 C CA . GLY B 1 292 ? -21.469 11.219 3.08 1 97.69 292 GLY B CA 1
ATOM 5759 C C . GLY B 1 292 ? -21.344 10.984 1.588 1 97.69 292 GLY B C 1
ATOM 5760 O O . GLY B 1 292 ? -20.297 11.234 0.997 1 97.69 292 GLY B O 1
ATOM 5761 N N . GLN B 1 293 ? -22.469 10.578 1.062 1 98.25 293 GLN B N 1
ATOM 5762 C CA . GLN B 1 293 ? -22.531 10.359 -0.38 1 98.25 293 GLN B CA 1
ATOM 5763 C C . GLN B 1 293 ? -22.203 11.641 -1.144 1 98.25 293 GLN B C 1
ATOM 5765 O O . GLN B 1 293 ? -22.688 12.719 -0.787 1 98.25 293 GLN B O 1
ATOM 5770 N N . GLY B 1 294 ? -21.375 11.547 -2.119 1 98.5 294 GLY B N 1
ATOM 5771 C CA . GLY B 1 294 ? -21.062 12.688 -2.965 1 98.5 294 GLY B CA 1
ATOM 5772 C C . GLY B 1 294 ? -20.031 13.625 -2.359 1 98.5 294 GLY B C 1
ATOM 5773 O O . GLY B 1 294 ? -19.75 14.688 -2.916 1 98.5 294 GLY B O 1
ATOM 5774 N N . SER B 1 295 ? -19.469 13.266 -1.23 1 98.75 295 SER B N 1
ATOM 5775 C CA . SER B 1 295 ? -18.453 14.102 -0.603 1 98.75 295 SER B CA 1
ATOM 5776 C C . SER B 1 295 ? -17.188 14.164 -1.45 1 98.75 295 SER B C 1
ATOM 5778 O O . SER B 1 295 ? -16.906 13.25 -2.23 1 98.75 295 SER B O 1
ATOM 5780 N N . ASP B 1 296 ? -16.453 15.242 -1.356 1 98.81 296 ASP B N 1
ATOM 5781 C CA . ASP B 1 296 ? -15.258 15.5 -2.145 1 98.81 296 ASP B CA 1
ATOM 5782 C C . ASP B 1 296 ? -14.125 16.031 -1.268 1 98.81 296 ASP B C 1
ATOM 5784 O O . ASP B 1 296 ? -14.336 16.938 -0.46 1 98.81 296 ASP B O 1
ATOM 5788 N N . SER B 1 297 ? -12.984 15.445 -1.411 1 98.81 297 SER B N 1
ATOM 5789 C CA . SER B 1 297 ? -11.836 15.891 -0.622 1 98.81 297 SER B CA 1
ATOM 5790 C C . SER B 1 297 ? -10.594 16.047 -1.491 1 98.81 297 SER B C 1
ATOM 5792 O O . SER B 1 297 ? -10.125 15.086 -2.094 1 98.81 297 SER B O 1
ATOM 5794 N N . GLU B 1 298 ? -10.094 17.203 -1.632 1 98.75 298 GLU B N 1
ATOM 5795 C CA . GLU B 1 298 ? -8.773 17.469 -2.199 1 98.75 298 GLU B CA 1
ATOM 5796 C C . GLU B 1 298 ? -7.73 17.672 -1.103 1 98.75 298 GLU B C 1
ATOM 5798 O O . GLU B 1 298 ? -7.906 18.5 -0.217 1 98.75 298 GLU B O 1
ATOM 5803 N N . MET B 1 299 ? -6.688 16.922 -1.125 1 98.62 299 MET B N 1
ATOM 5804 C CA . MET B 1 299 ? -5.613 17 -0.137 1 98.62 299 MET B CA 1
ATOM 5805 C C . MET B 1 299 ? -4.289 17.359 -0.797 1 98.62 299 MET B C 1
ATOM 5807 O O . MET B 1 299 ? -3.633 16.5 -1.393 1 98.62 299 MET B O 1
ATOM 5811 N N . LEU B 1 300 ? -3.9 18.531 -0.653 1 98.44 300 LEU B N 1
ATOM 5812 C CA . LEU B 1 300 ? -2.629 19 -1.194 1 98.44 300 LEU B CA 1
ATOM 5813 C C . LEU B 1 300 ? -1.563 19.062 -0.104 1 98.44 300 LEU B C 1
ATOM 5815 O O . LEU B 1 300 ? -1.866 19.391 1.047 1 98.44 300 LEU B O 1
ATOM 5819 N N . GLY B 1 301 ? -0.406 18.734 -0.421 1 97.75 301 GLY B N 1
ATOM 5820 C CA . GLY B 1 301 ? 0.71 18.797 0.509 1 97.75 301 GLY B CA 1
ATOM 5821 C C . GLY B 1 301 ? 2.004 19.25 -0.143 1 97.75 301 GLY B C 1
ATOM 5822 O O . GLY B 1 301 ? 2.273 18.906 -1.298 1 97.75 301 GLY B O 1
ATOM 5823 N N . LEU B 1 302 ? 2.732 20.016 0.639 1 96.88 302 LEU B N 1
ATOM 5824 C CA . LEU B 1 302 ? 4.055 20.484 0.235 1 96.88 302 LEU B CA 1
ATOM 5825 C C . LEU B 1 302 ? 5.023 20.453 1.411 1 96.88 302 LEU B C 1
ATOM 5827 O O . LEU B 1 302 ? 4.66 20.812 2.533 1 96.88 302 LEU B O 1
ATOM 5831 N N . TYR B 1 303 ? 6.277 19.984 1.11 1 97.5 303 TYR B N 1
ATOM 5832 C CA . TYR B 1 303 ? 7.293 20.172 2.143 1 97.5 303 TYR B CA 1
ATOM 5833 C C . TYR B 1 303 ? 8.664 20.391 1.521 1 97.5 303 TYR B C 1
ATOM 5835 O O . TYR B 1 303 ? 8.906 20 0.377 1 97.5 303 TYR B O 1
ATOM 5843 N N . PHE B 1 304 ? 9.445 21.078 2.184 1 97.44 304 PHE B N 1
ATOM 5844 C CA . PHE B 1 304 ? 10.852 21.297 1.85 1 97.44 304 PHE B CA 1
ATOM 5845 C C . PHE B 1 304 ? 11.742 21.062 3.066 1 97.44 304 PHE B C 1
ATOM 5847 O O . PHE B 1 304 ? 11.82 21.922 3.951 1 97.44 304 PHE B O 1
ATOM 5854 N N . ALA B 1 305 ? 12.477 20 3.074 1 97.5 305 ALA B N 1
ATOM 5855 C CA . ALA B 1 305 ? 13.367 19.656 4.18 1 97.5 305 ALA B CA 1
ATOM 5856 C C . ALA B 1 305 ? 14.828 19.906 3.801 1 97.5 305 ALA B C 1
ATOM 5858 O O . ALA B 1 305 ? 15.242 19.594 2.68 1 97.5 305 ALA B O 1
ATOM 5859 N N . SER B 1 306 ? 15.547 20.484 4.68 1 95.81 306 SER B N 1
ATOM 5860 C CA . SER B 1 306 ? 16.969 20.734 4.469 1 95.81 306 SER B CA 1
ATOM 5861 C C . SER B 1 306 ? 17.781 20.391 5.711 1 95.81 306 SER B C 1
ATOM 5863 O O . SER B 1 306 ? 17.219 20.031 6.754 1 95.81 306 SER B O 1
ATOM 5865 N N . LYS B 1 307 ? 19.125 20.359 5.551 1 96.06 307 LYS B N 1
ATOM 5866 C CA . LYS B 1 307 ? 20.047 20.031 6.637 1 96.06 307 LYS B CA 1
ATOM 5867 C C . LYS B 1 307 ? 19.75 18.656 7.223 1 96.06 307 LYS B C 1
ATOM 5869 O O . LYS B 1 307 ? 19.75 17.656 6.5 1 96.06 307 LYS B O 1
ATOM 5874 N N . ASP B 1 308 ? 19.375 18.625 8.469 1 97.5 308 ASP B N 1
ATOM 5875 C CA . ASP B 1 308 ? 19.125 17.344 9.094 1 97.5 308 ASP B CA 1
ATOM 5876 C C . ASP B 1 308 ? 17.656 17.188 9.492 1 97.5 308 ASP B C 1
ATOM 5878 O O . ASP B 1 308 ? 17.328 16.406 10.383 1 97.5 308 ASP B O 1
ATOM 5882 N N . GLN B 1 309 ? 16.812 17.984 8.797 1 98.25 309 GLN B N 1
ATOM 5883 C CA . GLN B 1 309 ? 15.398 17.953 9.117 1 98.25 309 GLN B CA 1
ATOM 5884 C C . GLN B 1 309 ? 14.773 16.609 8.719 1 98.25 309 GLN B C 1
ATOM 5886 O O . GLN B 1 309 ? 15.188 16 7.727 1 98.25 309 GLN B O 1
ATOM 5891 N N . HIS B 1 310 ? 13.766 16.188 9.484 1 98.62 310 HIS B N 1
ATOM 5892 C CA . HIS B 1 310 ? 13 14.961 9.242 1 98.62 310 HIS B CA 1
ATOM 5893 C C . HIS B 1 310 ? 11.508 15.25 9.18 1 98.62 310 HIS B C 1
ATOM 5895 O O . HIS B 1 310 ? 10.883 15.547 10.203 1 98.62 310 HIS B O 1
ATOM 5901 N N . PHE B 1 311 ? 10.93 15.156 8.031 1 98.62 311 PHE B N 1
ATOM 5902 C CA . PHE B 1 311 ? 9.508 15.414 7.844 1 98.62 311 PHE B CA 1
ATOM 5903 C C . PHE B 1 311 ? 8.766 14.133 7.496 1 98.62 311 PHE B C 1
ATOM 5905 O O . PHE B 1 311 ? 9.109 13.453 6.527 1 98.62 311 PHE B O 1
ATOM 5912 N N . ASP B 1 312 ? 7.77 13.773 8.273 1 97.69 312 ASP B N 1
ATOM 5913 C CA . ASP B 1 312 ? 6.953 12.57 8.094 1 97.69 312 ASP B CA 1
ATOM 5914 C C . ASP B 1 312 ? 5.48 12.93 7.922 1 97.69 312 ASP B C 1
ATOM 5916 O O . ASP B 1 312 ? 4.883 13.562 8.789 1 97.69 312 ASP B O 1
ATOM 5920 N N . HIS B 1 313 ? 4.918 12.5 6.832 1 97.12 313 HIS B N 1
ATOM 5921 C CA . HIS B 1 313 ? 3.508 12.75 6.555 1 97.12 313 HIS B CA 1
ATOM 5922 C C . HIS B 1 313 ? 2.738 11.445 6.395 1 97.12 313 HIS B C 1
ATOM 5924 O O . HIS B 1 313 ? 3.098 10.602 5.566 1 97.12 313 HIS B O 1
ATOM 5930 N N . TYR B 1 314 ? 1.715 11.273 7.152 1 94 314 TYR B N 1
ATOM 5931 C CA . TYR B 1 314 ? 0.756 10.18 7.004 1 94 314 TYR B CA 1
ATOM 5932 C C . TYR B 1 314 ? -0.598 10.703 6.543 1 94 314 TYR B C 1
ATOM 5934 O O . TYR B 1 314 ? -1.158 11.617 7.148 1 94 314 TYR B O 1
ATOM 5942 N N . THR B 1 315 ? -1.111 10.125 5.492 1 95.38 315 THR B N 1
ATOM 5943 C CA . THR B 1 315 ? -2.396 10.586 4.984 1 95.38 315 THR B CA 1
ATOM 5944 C C . THR B 1 315 ? -3.383 9.43 4.867 1 95.38 315 THR B C 1
ATOM 5946 O O . THR B 1 315 ? -2.979 8.281 4.648 1 95.38 315 THR B O 1
ATOM 5949 N N . LEU B 1 316 ? -4.621 9.703 5.039 1 94.44 316 LEU B N 1
ATOM 5950 C CA . LEU B 1 316 ? -5.691 8.727 4.871 1 94.44 316 LEU B CA 1
ATOM 5951 C C . LEU B 1 316 ? -6.863 9.328 4.105 1 94.44 316 LEU B C 1
ATOM 5953 O O . LEU B 1 316 ? -7.414 10.359 4.516 1 94.44 316 LEU B O 1
ATOM 5957 N N . GLN B 1 317 ? -7.195 8.812 2.988 1 97.25 317 GLN B N 1
ATOM 5958 C CA . GLN B 1 317 ? -8.453 9.023 2.275 1 97.25 317 GLN B CA 1
ATOM 5959 C C . GLN B 1 317 ? -9.43 7.887 2.541 1 97.25 317 GLN B C 1
ATOM 5961 O O . GLN B 1 317 ? -9.359 6.836 1.901 1 97.25 317 GLN B O 1
ATOM 5966 N N . HIS B 1 318 ? -10.352 8.109 3.41 1 95.38 318 HIS B N 1
ATOM 5967 C CA . HIS B 1 318 ? -11.266 7.051 3.82 1 95.38 318 HIS B CA 1
ATOM 5968 C C . HIS B 1 318 ? -12.633 7.223 3.168 1 95.38 318 HIS B C 1
ATOM 5970 O O . HIS B 1 318 ? -13.43 8.07 3.594 1 95.38 318 HIS B O 1
ATOM 5976 N N . HIS B 1 319 ? -12.891 6.453 2.195 1 97.31 319 HIS B N 1
ATOM 5977 C CA . HIS B 1 319 ? -14.18 6.453 1.521 1 97.31 319 HIS B CA 1
ATOM 5978 C C . HIS B 1 319 ? -15.18 5.547 2.24 1 97.31 319 HIS B C 1
ATOM 5980 O O . HIS B 1 319 ? -15.117 4.324 2.109 1 97.31 319 HIS B O 1
ATOM 5986 N N . ALA B 1 320 ? -16.172 6.172 2.877 1 95.75 320 ALA B N 1
ATOM 5987 C CA . ALA B 1 320 ? -17.141 5.418 3.668 1 95.75 320 ALA B CA 1
ATOM 5988 C C . ALA B 1 320 ? -18.531 5.469 3.033 1 95.75 320 ALA B C 1
ATOM 5990 O O . ALA B 1 320 ? -19.453 4.809 3.506 1 95.75 320 ALA B O 1
ATOM 5991 N N . ALA B 1 321 ? -18.656 6.227 2.043 1 96.69 321 ALA B N 1
ATOM 5992 C CA . ALA B 1 321 ? -19.938 6.375 1.372 1 96.69 321 ALA B CA 1
ATOM 5993 C C . ALA B 1 321 ? -19.781 6.328 -0.145 1 96.69 321 ALA B C 1
ATOM 5995 O O . ALA B 1 321 ? -18.688 6.566 -0.667 1 96.69 321 ALA B O 1
ATOM 5996 N N . PRO B 1 322 ? -20.891 5.984 -0.824 1 97.56 322 PRO B N 1
ATOM 5997 C CA . PRO B 1 322 ? -20.797 5.859 -2.281 1 97.56 322 PRO B CA 1
ATOM 5998 C C . PRO B 1 322 ? -20.641 7.211 -2.98 1 97.56 322 PRO B C 1
ATOM 6000 O O . PRO B 1 322 ? -21 8.25 -2.412 1 97.56 322 PRO B O 1
ATOM 6003 N N . HIS B 1 323 ? -20.141 7.238 -4.156 1 98.19 323 HIS B N 1
ATOM 6004 C CA . HIS B 1 323 ? -20.031 8.375 -5.062 1 98.19 323 HIS B CA 1
ATOM 6005 C C . HIS B 1 323 ? -19.141 9.469 -4.473 1 98.19 323 HIS B C 1
ATOM 6007 O O . HIS B 1 323 ? -19.391 10.656 -4.703 1 98.19 323 HIS B O 1
ATOM 6013 N N . ALA B 1 324 ? -18.25 9.078 -3.607 1 98.31 324 ALA B N 1
ATOM 6014 C CA . ALA B 1 324 ? -17.297 10.055 -3.07 1 98.31 324 ALA B CA 1
ATOM 6015 C C . ALA B 1 324 ? -16.047 10.148 -3.941 1 98.31 324 ALA B C 1
ATOM 6017 O O . ALA B 1 324 ? -15.734 9.219 -4.688 1 98.31 324 ALA B O 1
ATOM 6018 N N . HIS B 1 325 ? -15.375 11.25 -3.889 1 98.75 325 HIS B N 1
ATOM 6019 C CA . HIS B 1 325 ? -14.172 11.523 -4.664 1 98.75 325 HIS B CA 1
ATOM 6020 C C . HIS B 1 325 ? -13.062 12.078 -3.779 1 98.75 325 HIS B C 1
ATOM 6022 O O . HIS B 1 325 ? -13.312 12.875 -2.881 1 98.75 325 HIS B O 1
ATOM 6028 N N . SER B 1 326 ? -11.859 11.602 -3.977 1 98.69 326 SER B N 1
ATOM 6029 C CA . SER B 1 326 ? -10.711 12.188 -3.297 1 98.69 326 SER B CA 1
ATOM 6030 C C . SER B 1 326 ? -9.5 12.266 -4.223 1 98.69 326 SER B C 1
ATOM 6032 O O . SER B 1 326 ? -9.312 11.391 -5.074 1 98.69 326 SER B O 1
ATOM 6034 N N . ASP B 1 327 ? -8.742 13.281 -4.105 1 98.62 327 ASP B N 1
ATOM 6035 C CA . ASP B 1 327 ? -7.539 13.531 -4.887 1 98.62 327 ASP B CA 1
ATOM 6036 C C . ASP B 1 327 ? -6.422 14.094 -4.012 1 98.62 327 ASP B C 1
ATOM 6038 O O . ASP B 1 327 ? -6.527 15.211 -3.494 1 98.62 327 ASP B O 1
ATOM 6042 N N . LEU B 1 328 ? -5.406 13.352 -3.84 1 98.56 328 LEU B N 1
ATOM 6043 C CA . LEU B 1 328 ? -4.262 13.781 -3.045 1 98.56 328 LEU B CA 1
ATOM 6044 C C . LEU B 1 328 ? -3.033 13.984 -3.926 1 98.56 328 LEU B C 1
ATOM 6046 O O . LEU B 1 328 ? -2.66 13.094 -4.695 1 98.56 328 LEU B O 1
ATOM 6050 N N . LEU B 1 329 ? -2.414 15.102 -3.885 1 98.38 329 LEU B N 1
ATOM 6051 C CA . LEU B 1 329 ? -1.139 15.414 -4.516 1 98.38 329 LEU B CA 1
ATOM 6052 C C . LEU B 1 329 ? -0.15 15.969 -3.496 1 98.38 329 LEU B C 1
ATOM 6054 O O . LEU B 1 329 ? -0.327 17.078 -2.996 1 98.38 329 LEU B O 1
ATOM 6058 N N . TYR B 1 330 ? 0.843 15.227 -3.16 1 97.19 330 TYR B N 1
ATOM 6059 C CA . TYR B 1 330 ? 1.896 15.594 -2.225 1 97.19 330 TYR B CA 1
ATOM 6060 C C . TYR B 1 330 ? 3.236 15.734 -2.936 1 97.19 330 TYR B C 1
ATOM 6062 O O . TYR B 1 330 ? 3.723 14.773 -3.545 1 97.19 330 TYR B O 1
ATOM 6070 N N . LYS B 1 331 ? 3.844 16.875 -2.857 1 97.5 331 LYS B N 1
ATOM 6071 C CA . LYS B 1 331 ? 5.156 17.094 -3.461 1 97.5 331 LYS B CA 1
ATOM 6072 C C . LYS B 1 331 ? 6.176 17.516 -2.414 1 97.5 331 LYS B C 1
ATOM 6074 O O . LYS B 1 331 ? 5.902 18.406 -1.598 1 97.5 331 LYS B O 1
ATOM 6079 N N . GLY B 1 332 ? 7.324 16.891 -2.402 1 96.88 332 GLY B N 1
ATOM 6080 C CA . GLY B 1 332 ? 8.359 17.188 -1.428 1 96.88 332 GLY B CA 1
ATOM 6081 C C . GLY B 1 332 ? 9.711 17.469 -2.061 1 96.88 332 GLY B C 1
ATOM 6082 O O . GLY B 1 332 ? 10.008 16.969 -3.146 1 96.88 332 GLY B O 1
ATOM 6083 N N . VAL B 1 333 ? 10.453 18.266 -1.428 1 97.12 333 VAL B N 1
ATOM 6084 C CA . VAL B 1 333 ? 11.844 18.531 -1.781 1 97.12 333 VAL B CA 1
ATOM 6085 C C . VAL B 1 333 ? 12.75 18.203 -0.597 1 97.12 333 VAL B C 1
ATOM 6087 O O . VAL B 1 333 ? 12.484 18.625 0.531 1 97.12 333 VAL B O 1
ATOM 6090 N N . ASN B 1 334 ? 13.789 17.453 -0.834 1 96.88 334 ASN B N 1
ATOM 6091 C CA . ASN B 1 334 ? 14.773 17.125 0.195 1 96.88 334 ASN B CA 1
ATOM 6092 C C . ASN B 1 334 ? 16.172 17.578 -0.2 1 96.88 334 ASN B C 1
ATOM 6094 O O . ASN B 1 334 ? 16.625 17.328 -1.32 1 96.88 334 ASN B O 1
ATOM 6098 N N . ALA B 1 335 ? 16.781 18.266 0.693 1 94.88 335 ALA B N 1
ATOM 6099 C CA . ALA B 1 335 ? 18.141 18.75 0.469 1 94.88 335 ALA B CA 1
ATOM 6100 C C . ALA B 1 335 ? 19.078 18.297 1.584 1 94.88 335 ALA B C 1
ATOM 6102 O O . ALA B 1 335 ? 18.625 17.812 2.625 1 94.88 335 ALA B O 1
ATOM 6103 N N . ASP B 1 336 ? 20.375 18.359 1.345 1 95.38 336 ASP B N 1
ATOM 6104 C CA . ASP B 1 336 ? 21.406 18.078 2.326 1 95.38 336 ASP B CA 1
ATOM 6105 C C . ASP B 1 336 ? 21.266 16.656 2.867 1 95.38 336 ASP B C 1
ATOM 6107 O O . ASP B 1 336 ? 21.266 15.688 2.1 1 95.38 336 ASP B O 1
ATOM 6111 N N . GLN B 1 337 ? 21.094 16.547 4.152 1 97.44 337 GLN B N 1
ATOM 6112 C CA . GLN B 1 337 ? 20.969 15.234 4.754 1 97.44 337 GLN B CA 1
ATOM 6113 C C . GLN B 1 337 ? 19.562 14.992 5.285 1 97.44 337 GLN B C 1
ATOM 6115 O O . GLN B 1 337 ? 19.344 14.148 6.16 1 97.44 337 GLN B O 1
ATOM 6120 N N . SER B 1 338 ? 18.625 15.742 4.75 1 97.81 338 SER B N 1
ATOM 6121 C CA . SER B 1 338 ? 17.266 15.688 5.266 1 97.81 338 SER B CA 1
ATOM 6122 C C . SER B 1 338 ? 16.594 14.375 4.898 1 97.81 338 SER B C 1
ATOM 6124 O O . SER B 1 338 ? 17.062 13.648 4.023 1 97.81 338 SER B O 1
ATOM 6126 N N . VAL B 1 339 ? 15.539 14.039 5.617 1 97.44 339 VAL B N 1
ATOM 6127 C CA . VAL B 1 339 ? 14.758 12.82 5.398 1 97.44 339 VAL B CA 1
ATOM 6128 C C . VAL B 1 339 ? 13.289 13.18 5.207 1 97.44 339 VAL B C 1
ATOM 6130 O O . VAL B 1 339 ? 12.695 13.867 6.047 1 97.44 339 VAL B O 1
ATOM 6133 N N . GLY B 1 340 ? 12.758 12.773 4.137 1 97.44 340 GLY B N 1
ATOM 6134 C CA . GLY B 1 340 ? 11.32 12.844 3.896 1 97.44 340 GLY B CA 1
ATOM 6135 C C . GLY B 1 340 ? 10.641 11.492 3.949 1 97.44 340 GLY B C 1
ATOM 6136 O O . GLY B 1 340 ? 11.164 10.508 3.426 1 97.44 340 GLY B O 1
ATOM 6137 N N . VAL B 1 341 ? 9.523 11.398 4.656 1 96.62 341 VAL B N 1
ATOM 6138 C CA . VAL B 1 341 ? 8.711 10.188 4.738 1 96.62 341 VAL B CA 1
ATOM 6139 C C . VAL B 1 341 ? 7.273 10.5 4.324 1 96.62 341 VAL B C 1
ATOM 6141 O O . VAL B 1 341 ? 6.676 11.469 4.805 1 96.62 341 VAL B O 1
ATOM 6144 N N . PHE B 1 342 ? 6.77 9.703 3.445 1 96.44 342 PHE B N 1
ATOM 6145 C CA . PHE B 1 342 ? 5.367 9.789 3.057 1 96.44 342 PHE B CA 1
ATOM 6146 C C . PHE B 1 342 ? 4.703 8.422 3.141 1 96.44 342 PHE B C 1
ATOM 6148 O O . PHE B 1 342 ? 5.152 7.465 2.504 1 96.44 342 PHE B O 1
ATOM 6155 N N . SER B 1 343 ? 3.662 8.312 3.877 1 93.25 343 SER B N 1
ATOM 6156 C CA . SER B 1 343 ? 2.795 7.137 3.939 1 93.25 343 SER B CA 1
ATOM 6157 C C . SER B 1 343 ? 1.342 7.508 3.664 1 93.25 343 SER B C 1
ATOM 6159 O O . SER B 1 343 ? 0.734 8.266 4.422 1 93.25 343 SER B O 1
ATOM 6161 N N . GLY B 1 344 ? 0.797 6.988 2.633 1 92.75 344 GLY B N 1
ATOM 6162 C CA . GLY B 1 344 ? -0.573 7.312 2.268 1 92.75 344 GLY B CA 1
ATOM 6163 C C . GLY B 1 344 ? -1.456 6.086 2.117 1 92.75 344 GLY B C 1
ATOM 6164 O O . GLY B 1 344 ? -1.012 5.051 1.614 1 92.75 344 GLY B O 1
ATOM 6165 N N . MET B 1 345 ? -2.691 6.211 2.545 1 92.31 345 MET B N 1
ATOM 6166 C CA . MET B 1 345 ? -3.648 5.113 2.428 1 92.31 345 MET B CA 1
ATOM 6167 C C . MET B 1 345 ? -4.961 5.598 1.82 1 92.31 345 MET B C 1
ATOM 6169 O O . MET B 1 345 ? -5.469 6.656 2.193 1 92.31 345 MET B O 1
ATOM 6173 N N . ILE B 1 346 ? -5.414 4.918 0.833 1 95 346 ILE B N 1
ATOM 6174 C CA . ILE B 1 346 ? -6.809 5.008 0.415 1 95 346 ILE B CA 1
ATOM 6175 C C . ILE B 1 346 ? -7.578 3.789 0.918 1 95 346 ILE B C 1
ATOM 6177 O O . ILE B 1 346 ? -7.234 2.652 0.592 1 95 346 ILE B O 1
ATOM 6181 N N . LYS B 1 347 ? -8.516 4.043 1.679 1 93.69 347 LYS B N 1
ATOM 6182 C CA . LYS B 1 347 ? -9.375 2.986 2.203 1 93.69 347 LYS B CA 1
ATOM 6183 C C . LYS B 1 347 ? -10.797 3.115 1.661 1 93.69 347 LYS B C 1
ATOM 6185 O O . LYS B 1 347 ? -11.414 4.18 1.767 1 93.69 347 LYS B O 1
ATOM 6190 N N . VAL B 1 348 ? -11.328 2.053 1.102 1 95 348 VAL B N 1
ATOM 6191 C CA . VAL B 1 348 ? -12.672 2.055 0.535 1 95 348 VAL B CA 1
ATOM 6192 C C . VAL B 1 348 ? -13.523 0.997 1.229 1 95 348 VAL B C 1
ATOM 6194 O O . VAL B 1 348 ? -13.273 -0.202 1.093 1 95 348 VAL B O 1
ATOM 6197 N N . ASP B 1 349 ? -14.523 1.472 1.903 1 92.88 349 ASP B N 1
ATOM 6198 C CA . ASP B 1 349 ? -15.398 0.571 2.646 1 92.88 349 ASP B CA 1
ATOM 6199 C C . ASP B 1 349 ? -16.312 -0.203 1.706 1 92.88 349 ASP B C 1
ATOM 6201 O O . ASP B 1 349 ? -16.453 0.151 0.533 1 92.88 349 ASP B O 1
ATOM 6205 N N . LEU B 1 350 ? -16.984 -1.267 2.195 1 88.69 350 LEU B N 1
ATOM 6206 C CA . LEU B 1 350 ? -17.828 -2.178 1.43 1 88.69 350 LEU B CA 1
ATOM 6207 C C . LEU B 1 350 ? -18.953 -1.419 0.723 1 88.69 350 LEU B C 1
ATOM 6209 O O . LEU B 1 350 ? -19.266 -1.704 -0.435 1 88.69 350 LEU B O 1
ATOM 6213 N N . GLY B 1 351 ? -19.531 -0.381 1.369 1 89.75 351 GLY B N 1
ATOM 6214 C CA . GLY B 1 351 ? -20.656 0.342 0.814 1 89.75 351 GLY B CA 1
ATOM 6215 C C . GLY B 1 351 ? -20.25 1.538 -0.024 1 89.75 351 GLY B C 1
ATOM 6216 O O . GLY B 1 351 ? -21.094 2.191 -0.636 1 89.75 351 GLY B O 1
ATOM 6217 N N . ALA B 1 352 ? -19.031 1.796 -0.122 1 95.06 352 ALA B N 1
ATOM 6218 C CA . ALA B 1 352 ? -18.562 3.004 -0.794 1 95.06 352 ALA B CA 1
ATOM 6219 C C . ALA B 1 352 ? -18.422 2.779 -2.297 1 95.06 352 ALA B C 1
ATOM 6221 O O . ALA B 1 352 ? -17.375 3.031 -2.879 1 95.06 352 ALA B O 1
ATOM 6222 N N . GLN B 1 353 ? -19.5 2.426 -2.902 1 95.25 353 GLN B N 1
ATOM 6223 C CA . GLN B 1 353 ? -19.531 2.164 -4.336 1 95.25 353 GLN B CA 1
ATOM 6224 C C . GLN B 1 353 ? -19.297 3.441 -5.137 1 95.25 353 GLN B C 1
ATOM 6226 O O . GLN B 1 353 ? -19.578 4.539 -4.664 1 95.25 353 GLN B O 1
ATOM 6231 N N . LYS B 1 354 ? -18.734 3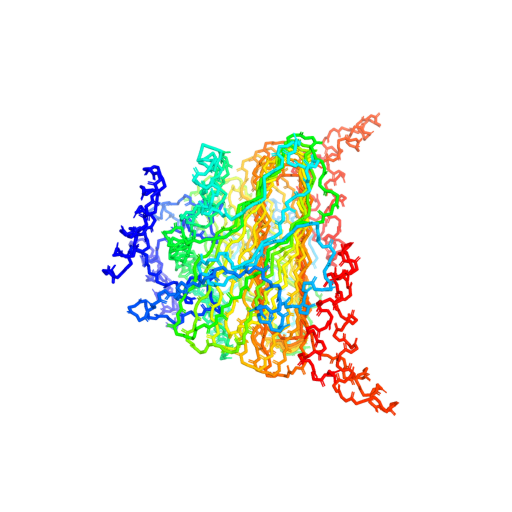.291 -6.34 1 96.75 354 LYS B N 1
ATOM 6232 C CA . LYS B 1 354 ? -18.453 4.375 -7.277 1 96.75 354 LYS B CA 1
ATOM 6233 C C . LYS B 1 354 ? -17.438 5.352 -6.707 1 96.75 354 LYS B C 1
ATOM 6235 O O . LYS B 1 354 ? -17.5 6.551 -6.977 1 96.75 354 LYS B O 1
ATOM 6240 N N . THR B 1 355 ? -16.641 4.84 -5.824 1 97.12 355 THR B N 1
ATOM 6241 C CA . THR B 1 355 ? -15.508 5.613 -5.336 1 97.12 355 THR B CA 1
ATOM 6242 C C . THR B 1 355 ? -14.562 5.973 -6.477 1 97.12 355 THR B C 1
ATOM 6244 O O . THR B 1 355 ? -14.281 5.137 -7.34 1 97.12 355 THR B O 1
ATOM 6247 N N . ASP B 1 356 ? -14.07 7.141 -6.527 1 98 356 ASP B N 1
ATOM 6248 C CA . ASP B 1 356 ? -13.039 7.66 -7.414 1 98 356 ASP B CA 1
ATOM 6249 C C . ASP B 1 356 ? -11.93 8.352 -6.625 1 98 356 ASP B C 1
ATOM 6251 O O . ASP B 1 356 ? -12.086 9.484 -6.184 1 98 356 ASP B O 1
ATOM 6255 N N . ALA B 1 357 ? -10.82 7.656 -6.426 1 98.12 357 ALA B N 1
ATOM 6256 C CA . ALA B 1 357 ? -9.797 8.141 -5.504 1 98.12 357 ALA B CA 1
ATOM 6257 C C . ALA B 1 357 ? -8.414 8.078 -6.137 1 98.12 357 ALA B C 1
ATOM 6259 O O . ALA B 1 357 ? -8.055 7.078 -6.77 1 98.12 357 ALA B O 1
ATOM 6260 N N . TYR B 1 358 ? -7.617 9.102 -5.992 1 97.69 358 TYR B N 1
ATOM 6261 C CA . TYR B 1 358 ? -6.277 9.219 -6.555 1 97.69 358 TYR B CA 1
ATOM 6262 C C . TYR B 1 358 ? -5.285 9.711 -5.508 1 97.69 358 TYR B C 1
ATOM 6264 O O . TYR B 1 358 ? -5.617 10.555 -4.676 1 97.69 358 TYR B O 1
ATOM 6272 N N . GLN B 1 359 ? -4.102 9.195 -5.523 1 97.38 359 GLN B N 1
ATOM 6273 C CA . GLN B 1 359 ? -3.031 9.602 -4.617 1 97.38 359 GLN B CA 1
ATOM 6274 C C . GLN B 1 359 ? -1.689 9.648 -5.344 1 97.38 359 GLN B C 1
ATOM 6276 O O . GLN B 1 359 ? -1.227 8.633 -5.867 1 97.38 359 GLN B O 1
ATOM 6281 N N . LYS B 1 360 ? -1.055 10.805 -5.367 1 97.12 360 LYS B N 1
ATOM 6282 C CA . LYS B 1 360 ? 0.25 10.992 -6 1 97.12 360 LYS B CA 1
ATOM 6283 C C . LYS B 1 360 ? 1.251 11.602 -5.027 1 97.12 360 LYS B C 1
ATOM 6285 O O . LYS B 1 360 ? 0.937 12.578 -4.336 1 97.12 360 LYS B O 1
ATOM 6290 N N . HIS B 1 361 ? 2.439 11.023 -4.922 1 97 361 HIS B N 1
ATOM 6291 C CA . HIS B 1 361 ? 3.57 11.547 -4.164 1 97 361 HIS B CA 1
ATOM 6292 C C . HIS B 1 361 ? 4.797 11.711 -5.051 1 97 361 HIS B C 1
ATOM 6294 O O . HIS B 1 361 ? 5.242 10.758 -5.695 1 97 361 HIS B O 1
ATOM 6300 N N . ARG B 1 362 ? 5.305 12.906 -5.145 1 97.31 362 ARG B N 1
ATOM 6301 C CA . ARG B 1 362 ? 6.492 13.203 -5.941 1 97.31 362 ARG B CA 1
ATOM 6302 C C . ARG B 1 362 ? 7.551 13.906 -5.102 1 97.31 362 ARG B C 1
ATOM 6304 O O . ARG B 1 362 ? 7.242 14.836 -4.348 1 97.31 362 ARG B O 1
ATOM 6311 N N . THR B 1 363 ? 8.781 13.469 -5.234 1 97.19 363 THR B N 1
ATOM 6312 C CA . THR B 1 363 ? 9.859 14.062 -4.445 1 97.19 363 THR B CA 1
ATOM 6313 C C . THR B 1 363 ? 11.031 14.445 -5.34 1 97.19 363 THR B C 1
ATOM 6315 O O . THR B 1 363 ? 11.43 13.68 -6.219 1 97.19 363 THR B O 1
ATOM 6318 N N . LEU B 1 364 ? 11.516 15.586 -5.145 1 97 364 LEU B N 1
ATOM 6319 C CA . LEU B 1 364 ? 12.719 16.094 -5.797 1 97 364 LEU B CA 1
ATOM 6320 C C . LEU B 1 364 ? 13.898 16.078 -4.836 1 97 364 LEU B C 1
ATOM 6322 O O . LEU B 1 364 ? 13.844 16.719 -3.779 1 97 364 LEU B O 1
ATOM 6326 N N . MET B 1 365 ? 14.953 15.43 -5.207 1 95.75 365 MET B N 1
ATOM 6327 C CA . MET B 1 365 ? 16.156 15.352 -4.387 1 95.75 365 MET B CA 1
ATOM 6328 C C . MET B 1 365 ? 17.203 16.375 -4.844 1 95.75 365 MET B C 1
ATOM 6330 O O . MET B 1 365 ? 17.688 16.297 -5.977 1 95.75 365 MET B O 1
ATOM 6334 N N . LEU B 1 366 ? 17.609 17.203 -3.965 1 93.25 366 LEU B N 1
ATOM 6335 C CA . LEU B 1 366 ? 18.594 18.234 -4.32 1 93.25 366 LEU B CA 1
ATOM 6336 C C . LEU B 1 366 ? 20 17.781 -3.934 1 93.25 366 LEU B C 1
ATOM 6338 O O . LEU B 1 366 ? 20.984 18.453 -4.27 1 93.25 366 LEU B O 1
ATOM 6342 N N . SER B 1 367 ? 20.078 16.75 -3.15 1 92.12 367 SER B N 1
ATOM 6343 C CA . SER B 1 367 ? 21.359 16.203 -2.715 1 92.12 367 SER B CA 1
ATOM 6344 C C . SER B 1 367 ? 21.359 14.68 -2.738 1 92.12 367 SER B C 1
ATOM 6346 O O . SER B 1 367 ? 20.297 14.055 -2.598 1 92.12 367 SER B O 1
ATOM 6348 N N . SER B 1 368 ? 22.484 14.039 -2.863 1 91.06 368 SER B N 1
ATOM 6349 C CA . SER B 1 368 ? 22.594 12.586 -2.877 1 91.06 368 SER B CA 1
ATOM 6350 C C . SER B 1 368 ? 22.516 12.008 -1.467 1 91.06 368 SER B C 1
ATOM 6352 O O . SER B 1 368 ? 22.297 10.812 -1.291 1 91.06 368 SER B O 1
ATOM 6354 N N . GLU B 1 369 ? 22.703 12.875 -0.482 1 94.12 369 GLU B N 1
ATOM 6355 C CA . GLU B 1 369 ? 22.719 12.406 0.9 1 94.12 369 GLU B CA 1
ATOM 6356 C C . GLU B 1 369 ? 21.312 12.422 1.503 1 94.12 369 GLU B C 1
ATOM 6358 O O . GLU B 1 369 ? 21.062 11.789 2.529 1 94.12 369 GLU B O 1
ATOM 6363 N N . ALA B 1 370 ? 20.453 13.211 0.859 1 94.81 370 ALA B N 1
ATOM 6364 C CA . ALA B 1 370 ? 19.078 13.234 1.334 1 94.81 370 ALA B CA 1
ATOM 6365 C C . ALA B 1 370 ? 18.391 11.883 1.096 1 94.81 370 ALA B C 1
ATOM 6367 O O . ALA B 1 370 ? 18.828 11.109 0.238 1 94.81 370 ALA B O 1
ATOM 6368 N N . GLN B 1 371 ? 17.406 11.594 1.905 1 94.69 371 GLN B N 1
ATOM 6369 C CA . GLN B 1 371 ? 16.672 10.336 1.795 1 94.69 371 GLN B CA 1
ATOM 6370 C C . GLN B 1 371 ? 15.164 10.578 1.706 1 94.69 371 GLN B C 1
ATOM 6372 O O . GLN B 1 371 ? 14.656 11.57 2.238 1 94.69 371 GLN B O 1
ATOM 6377 N N . ASN B 1 372 ? 14.562 9.672 1.037 1 95.25 372 ASN B N 1
ATOM 6378 C CA . ASN B 1 372 ? 13.102 9.688 0.939 1 95.25 372 ASN B CA 1
ATOM 6379 C C . ASN B 1 372 ? 12.516 8.289 1.063 1 95.25 372 ASN B C 1
ATOM 6381 O O . ASN B 1 372 ? 13.008 7.348 0.433 1 95.25 372 ASN B O 1
ATOM 6385 N N . TYR B 1 373 ? 11.523 8.117 1.912 1 93.06 373 TYR B N 1
ATOM 6386 C CA . TYR B 1 373 ? 10.75 6.887 2.053 1 93.06 373 TYR B CA 1
ATOM 6387 C C . TYR B 1 373 ? 9.289 7.113 1.676 1 93.06 373 TYR B C 1
ATOM 6389 O O . TYR B 1 373 ? 8.656 8.055 2.156 1 93.06 373 TYR B O 1
ATOM 6397 N N . SER B 1 374 ? 8.773 6.297 0.787 1 93.19 374 SER B N 1
ATOM 6398 C CA . SER B 1 374 ? 7.387 6.418 0.342 1 93.19 374 SER B CA 1
ATOM 6399 C C . SER B 1 374 ? 6.645 5.09 0.468 1 93.19 374 SER B C 1
ATOM 6401 O O . SER B 1 374 ? 7.086 4.074 -0.073 1 93.19 374 SER B O 1
ATOM 6403 N N . VAL B 1 375 ? 5.477 5.055 1.168 1 89.56 375 VAL B N 1
ATOM 6404 C CA . VAL B 1 375 ? 4.684 3.852 1.395 1 89.56 375 VAL B CA 1
ATOM 6405 C C . VAL B 1 375 ? 3.223 4.125 1.052 1 89.56 375 VAL B C 1
ATOM 6407 O O . VAL B 1 375 ? 2.377 4.219 1.944 1 89.56 375 VAL B O 1
ATOM 6410 N N . PRO B 1 376 ? 2.865 4.156 -0.178 1 89.69 376 PRO B N 1
ATOM 6411 C CA . PRO B 1 376 ? 1.457 4.242 -0.57 1 89.69 376 PRO B CA 1
ATOM 6412 C C . PRO B 1 376 ? 0.739 2.898 -0.484 1 89.69 376 PRO B C 1
ATOM 6414 O O . PRO B 1 376 ? 1.325 1.859 -0.8 1 89.69 376 PRO B O 1
ATOM 6417 N N . GLN B 1 377 ? -0.536 2.947 -0.053 1 87.25 377 GLN B N 1
ATOM 6418 C CA . GLN B 1 377 ? -1.301 1.717 0.124 1 87.25 377 GLN B CA 1
ATOM 6419 C C . GLN B 1 377 ? -2.754 1.907 -0.301 1 87.25 377 GLN B C 1
ATOM 6421 O O . GLN B 1 377 ? -3.299 3.008 -0.193 1 87.25 377 GLN B O 1
ATOM 6426 N N . LEU B 1 378 ? -3.314 0.831 -0.771 1 88.06 378 LEU B N 1
ATOM 6427 C CA . LEU B 1 378 ? -4.746 0.761 -1.053 1 88.06 378 LEU B CA 1
ATOM 6428 C C . LEU B 1 378 ? -5.395 -0.39 -0.29 1 88.06 378 LEU B C 1
ATOM 6430 O O . LEU B 1 378 ? -4.797 -1.461 -0.15 1 88.06 378 LEU B O 1
ATOM 6434 N N . GLU B 1 379 ? -6.477 -0.174 0.211 1 87.44 379 GLU B N 1
ATOM 6435 C CA . GLU B 1 379 ? -7.371 -1.201 0.735 1 87.44 379 GLU B CA 1
ATOM 6436 C C . GLU B 1 379 ? -8.789 -1.026 0.197 1 87.44 379 GLU B C 1
ATOM 6438 O O . GLU B 1 379 ? -9.539 -0.182 0.685 1 87.44 379 GLU B O 1
ATOM 6443 N N . ILE B 1 380 ? -9.219 -1.873 -0.691 1 91.31 380 ILE B N 1
ATOM 6444 C CA . ILE B 1 380 ? -10.477 -1.703 -1.411 1 91.31 380 ILE B CA 1
ATOM 6445 C C . ILE B 1 380 ? -11.398 -2.889 -1.127 1 91.31 380 ILE B C 1
ATOM 6447 O O . ILE B 1 380 ? -11.07 -4.031 -1.45 1 91.31 380 ILE B O 1
ATOM 6451 N N . ASN B 1 381 ? -12.57 -2.598 -0.589 1 88.88 381 ASN B N 1
ATOM 6452 C CA . ASN B 1 381 ? -13.523 -3.645 -0.239 1 88.88 381 ASN B CA 1
ATOM 6453 C C . ASN B 1 381 ? -14.812 -3.531 -1.055 1 88.88 381 ASN B C 1
ATOM 6455 O O . ASN B 1 381 ? -15.711 -4.363 -0.925 1 88.88 381 ASN B O 1
ATOM 6459 N N . ALA B 1 382 ? -14.891 -2.51 -1.891 1 89.31 382 ALA B N 1
ATOM 6460 C CA . ALA B 1 382 ? -16.094 -2.27 -2.691 1 89.31 382 ALA B CA 1
ATOM 6461 C C . ALA B 1 382 ? -15.93 -2.832 -4.102 1 89.31 382 ALA B C 1
ATOM 6463 O O . ALA B 1 382 ? -14.805 -3.074 -4.555 1 89.31 382 ALA B O 1
ATOM 6464 N N . ASN B 1 383 ? -17.016 -2.906 -4.824 1 91 383 ASN B N 1
ATOM 6465 C CA . ASN B 1 383 ? -17 -3.662 -6.074 1 91 383 ASN B CA 1
ATOM 6466 C C . ASN B 1 383 ? -17.188 -2.75 -7.285 1 91 383 ASN B C 1
ATOM 6468 O O . ASN B 1 383 ? -17.359 -3.229 -8.406 1 91 383 ASN B O 1
ATOM 6472 N N . ASP B 1 384 ? -17.281 -1.513 -7.066 1 93.5 384 ASP B N 1
ATOM 6473 C CA . ASP B 1 384 ? -17.359 -0.514 -8.125 1 93.5 384 ASP B CA 1
ATOM 6474 C C . ASP B 1 384 ? -16.516 0.715 -7.785 1 93.5 384 ASP B C 1
ATOM 6476 O O . ASP B 1 384 ? -17.047 1.725 -7.316 1 93.5 384 ASP B O 1
ATOM 6480 N N . VAL B 1 385 ? -15.281 0.565 -8.055 1 94.69 385 VAL B N 1
ATOM 6481 C CA . VAL B 1 385 ? -14.359 1.598 -7.598 1 94.69 385 VAL B CA 1
ATOM 6482 C C . VAL B 1 385 ? -13.242 1.791 -8.625 1 94.69 385 VAL B C 1
ATOM 6484 O O . VAL B 1 385 ? -12.977 0.899 -9.438 1 94.69 385 VAL B O 1
ATOM 6487 N N . ARG B 1 386 ? -12.633 2.902 -8.695 1 95.06 386 ARG B N 1
ATOM 6488 C CA . ARG B 1 386 ? -11.383 3.244 -9.367 1 95.06 386 ARG B CA 1
ATOM 6489 C C . ARG B 1 386 ? -10.414 3.938 -8.406 1 95.06 386 ARG B C 1
ATOM 6491 O O . ARG B 1 386 ? -10.711 5.02 -7.895 1 95.06 386 ARG B O 1
ATOM 6498 N N . CYS B 1 387 ? -9.273 3.32 -8.148 1 95.94 387 CYS B N 1
ATOM 6499 C CA . CYS B 1 387 ? -8.273 3.863 -7.238 1 95.94 387 CYS B CA 1
ATOM 6500 C C . CYS B 1 387 ? -6.871 3.742 -7.836 1 95.94 387 CYS B C 1
ATOM 6502 O O . CYS B 1 387 ? -6.555 2.746 -8.492 1 95.94 387 CYS B O 1
ATOM 6504 N N . SER B 1 388 ? -6.082 4.719 -7.641 1 94.06 388 SER B N 1
ATOM 6505 C CA . SER B 1 388 ? -4.699 4.648 -8.102 1 94.06 388 SER B CA 1
ATOM 6506 C C . SER B 1 388 ? -3.762 5.379 -7.152 1 94.06 388 SER B C 1
ATOM 6508 O O . SER B 1 388 ? -4.164 6.336 -6.488 1 94.06 388 SER B O 1
ATOM 6510 N N . HIS B 1 389 ? -2.498 4.832 -7.141 1 92.69 389 HIS B N 1
ATOM 6511 C CA . HIS B 1 389 ? -1.377 5.469 -6.457 1 92.69 389 HIS B CA 1
ATOM 6512 C C . HIS B 1 389 ? -0.172 5.602 -7.383 1 92.69 389 HIS B C 1
ATOM 6514 O O . HIS B 1 389 ? 0.12 4.691 -8.164 1 92.69 389 HIS B O 1
ATOM 6520 N N . GLY B 1 390 ? 0.469 6.758 -7.258 1 92.75 390 GLY B N 1
ATOM 6521 C CA . GLY B 1 390 ? 1.738 6.969 -7.934 1 92.75 390 GLY B CA 1
ATOM 6522 C C . GLY B 1 390 ? 2.793 7.598 -7.043 1 92.75 390 GLY B C 1
ATOM 6523 O O . GLY B 1 390 ? 2.48 8.461 -6.219 1 92.75 390 GLY B O 1
ATOM 6524 N N . SER B 1 391 ? 3.994 7.102 -7.152 1 94.19 391 SER B N 1
ATOM 6525 C CA . SER B 1 391 ? 5.121 7.668 -6.414 1 94.19 391 SER B CA 1
ATOM 6526 C C . SER B 1 391 ? 6.348 7.816 -7.309 1 94.19 391 SER B C 1
ATOM 6528 O O . SER B 1 391 ? 6.75 6.863 -7.98 1 94.19 391 SER B O 1
ATOM 6530 N N . THR B 1 392 ? 6.883 8.961 -7.371 1 94.69 392 THR B N 1
ATOM 6531 C CA . THR B 1 392 ? 8.109 9.234 -8.117 1 94.69 392 THR B CA 1
ATOM 6532 C C . THR B 1 392 ? 9.102 10.016 -7.27 1 94.69 392 THR B C 1
ATOM 6534 O O . THR B 1 392 ? 8.719 10.961 -6.57 1 94.69 392 THR B O 1
ATOM 6537 N N . THR B 1 393 ? 10.305 9.586 -7.25 1 95.25 393 THR B N 1
ATOM 6538 C CA . THR B 1 393 ? 11.422 10.289 -6.637 1 95.25 393 THR B CA 1
ATOM 6539 C C . THR B 1 393 ? 12.594 10.398 -7.609 1 95.25 393 THR B C 1
ATOM 6541 O O . THR B 1 393 ? 12.906 9.445 -8.328 1 95.25 393 THR B O 1
ATOM 6544 N N . GLY B 1 394 ? 13.172 11.578 -7.641 1 94.19 394 GLY B N 1
ATOM 6545 C CA . GLY B 1 394 ? 14.289 11.734 -8.555 1 94.19 394 GLY B CA 1
ATOM 6546 C C . GLY B 1 394 ? 15.211 12.883 -8.172 1 94.19 394 GLY B C 1
ATOM 6547 O O . GLY B 1 394 ? 14.797 13.805 -7.465 1 94.19 394 GLY B O 1
ATOM 6548 N N . PRO B 1 395 ? 16.359 12.734 -8.68 1 92.81 395 PRO B N 1
ATOM 6549 C CA . PRO B 1 395 ? 17.297 13.852 -8.461 1 92.81 395 PRO B CA 1
ATOM 6550 C C . PRO B 1 395 ? 16.969 15.062 -9.328 1 92.81 395 PRO B C 1
ATOM 6552 O O . PRO B 1 395 ? 16.25 14.945 -10.328 1 92.81 395 PRO B O 1
ATOM 6555 N N . VAL B 1 396 ? 17.469 16.172 -8.852 1 90.81 396 VAL B N 1
ATOM 6556 C CA . VAL B 1 396 ? 17.328 17.391 -9.656 1 90.81 396 VAL B CA 1
ATOM 6557 C C . VAL B 1 396 ? 18.031 17.188 -11 1 90.81 396 VAL B C 1
ATOM 6559 O O . VAL B 1 396 ? 19.062 16.516 -11.078 1 90.81 396 VAL B O 1
ATOM 6562 N N . ASN B 1 397 ? 17.453 17.703 -11.977 1 88.38 397 ASN B N 1
ATOM 6563 C CA . ASN B 1 397 ? 18.031 17.609 -13.312 1 88.38 397 ASN B CA 1
ATOM 6564 C C . ASN B 1 397 ? 19.359 18.375 -13.398 1 88.38 397 ASN B C 1
ATOM 6566 O O . ASN B 1 397 ? 19.359 19.594 -13.523 1 88.38 397 ASN B O 1
ATOM 6570 N N . GLN B 1 398 ? 20.328 17.625 -13.5 1 85.94 398 GLN B N 1
ATOM 6571 C CA . GLN B 1 398 ? 21.656 18.234 -13.5 1 85.94 398 GLN B CA 1
ATOM 6572 C C . GLN B 1 398 ? 21.906 19.031 -14.781 1 85.94 398 GLN B C 1
ATOM 6574 O O . GLN B 1 398 ? 22.594 20.047 -14.766 1 85.94 398 GLN B O 1
ATOM 6579 N N . GLU B 1 399 ? 21.359 18.547 -15.828 1 90.06 399 GLU B N 1
ATOM 6580 C CA . GLU B 1 399 ? 21.516 19.266 -17.094 1 90.06 399 GLU B CA 1
ATOM 6581 C C . GLU B 1 399 ? 20.828 20.625 -17.031 1 90.06 399 GLU B C 1
ATOM 6583 O O . GLU B 1 399 ? 21.375 21.625 -17.516 1 90.06 399 GLU B O 1
ATOM 6588 N N . ALA B 1 400 ? 19.672 20.609 -16.484 1 89.94 400 ALA B N 1
ATOM 6589 C CA . ALA B 1 400 ? 18.953 21.859 -16.312 1 89.94 400 ALA B CA 1
ATOM 6590 C C . ALA B 1 400 ? 19.719 22.812 -15.391 1 89.94 400 ALA B C 1
ATOM 6592 O O . ALA B 1 400 ? 19.828 24 -15.672 1 89.94 400 ALA B O 1
ATOM 6593 N N . LEU B 1 401 ? 20.234 22.281 -14.344 1 89.62 401 LEU B N 1
ATOM 6594 C CA . LEU B 1 401 ? 21 23.094 -13.398 1 89.62 401 LEU B CA 1
ATOM 6595 C C . LEU B 1 401 ? 22.25 23.672 -14.062 1 89.62 401 LEU B C 1
ATOM 6597 O O . LEU B 1 401 ? 22.562 24.844 -13.883 1 89.62 401 LEU B O 1
ATOM 6601 N N . PHE B 1 402 ? 22.891 22.859 -14.812 1 90.06 402 PHE B N 1
ATOM 6602 C CA . PHE B 1 402 ? 24.094 23.281 -15.523 1 90.06 402 PHE B CA 1
ATOM 6603 C C . PHE B 1 402 ? 23.766 24.375 -16.531 1 90.06 402 PHE B C 1
ATOM 6605 O O . PHE B 1 402 ? 24.5 25.359 -16.656 1 90.06 402 PHE B O 1
ATOM 6612 N N . PHE B 1 403 ? 22.688 24.094 -17.188 1 92.88 403 PHE B N 1
ATOM 6613 C CA . PHE B 1 403 ? 22.25 25.062 -18.188 1 92.88 403 PHE B CA 1
ATOM 6614 C C . PHE B 1 403 ? 22.031 26.422 -17.547 1 92.88 403 PHE B C 1
ATOM 6616 O O . PHE B 1 403 ? 22.531 27.438 -18.047 1 92.88 403 PHE B O 1
ATOM 6623 N N . LEU B 1 404 ? 21.312 26.484 -16.469 1 92.94 404 LEU B N 1
ATOM 6624 C CA . LEU B 1 404 ? 21.016 27.734 -15.781 1 92.94 404 LEU B CA 1
ATOM 6625 C C . LEU B 1 404 ? 22.297 28.391 -15.266 1 92.94 404 LEU B C 1
ATOM 6627 O O . LEU B 1 404 ? 22.484 29.594 -15.398 1 92.94 404 LEU B O 1
ATOM 6631 N N . ARG B 1 405 ? 23.156 27.578 -14.797 1 92.19 405 ARG B N 1
ATOM 6632 C CA . ARG B 1 405 ? 24.406 28.078 -14.266 1 92.19 405 ARG B CA 1
ATOM 6633 C C . ARG B 1 405 ? 25.281 28.641 -15.383 1 92.19 405 ARG B C 1
ATOM 6635 O O . ARG B 1 405 ? 25.953 29.672 -15.203 1 92.19 405 ARG B O 1
ATOM 6642 N N . SER B 1 406 ? 25.25 28.016 -16.469 1 93.5 406 SER B N 1
ATOM 6643 C CA . SER B 1 406 ? 26.031 28.453 -17.625 1 93.5 406 SER B CA 1
ATOM 6644 C C . SER B 1 406 ? 25.547 29.797 -18.141 1 93.5 406 SER B C 1
ATOM 6646 O O . SER B 1 406 ? 26.297 30.516 -18.797 1 93.5 406 SER B O 1
ATOM 6648 N N . ARG B 1 407 ? 24.328 30.125 -17.859 1 93.69 407 ARG B N 1
ATOM 6649 C CA . ARG B 1 407 ? 23.75 31.406 -18.281 1 93.69 407 ARG B CA 1
ATOM 6650 C C . ARG B 1 407 ? 23.969 32.5 -17.234 1 93.69 407 ARG B C 1
ATOM 6652 O O . ARG B 1 407 ? 23.359 33.562 -17.297 1 93.69 407 ARG B O 1
ATOM 6659 N N . GLY B 1 408 ? 24.734 32.156 -16.219 1 92.5 408 GLY B N 1
ATOM 6660 C CA . GLY B 1 408 ? 25.141 33.156 -15.234 1 92.5 408 GLY B CA 1
ATOM 6661 C C . GLY B 1 408 ? 24.25 33.188 -14.008 1 92.5 408 GLY B C 1
ATOM 6662 O O . GLY B 1 408 ? 24.359 34.062 -13.172 1 92.5 408 GLY B O 1
ATOM 6663 N N . ILE B 1 409 ? 23.391 32.219 -13.914 1 91.94 409 ILE B N 1
ATOM 6664 C CA . ILE B 1 409 ? 22.516 32.156 -12.758 1 91.94 409 ILE B CA 1
ATOM 6665 C C . ILE B 1 409 ? 23.219 31.422 -11.617 1 91.94 409 ILE B C 1
ATOM 6667 O O . ILE B 1 409 ? 23.75 30.328 -11.812 1 91.94 409 ILE B O 1
ATOM 6671 N N . HIS B 1 410 ? 23.328 32.031 -10.477 1 90 410 HIS B N 1
ATOM 6672 C CA . HIS B 1 410 ? 23.984 31.406 -9.328 1 90 410 HIS B CA 1
ATOM 6673 C C . HIS B 1 410 ? 23.234 30.156 -8.891 1 90 410 HIS B C 1
ATOM 6675 O O . HIS B 1 410 ? 22.031 30.031 -9.141 1 90 410 HIS B O 1
ATOM 6681 N N . LYS B 1 411 ? 23.938 29.297 -8.227 1 86.19 411 LYS B N 1
ATOM 6682 C CA . LYS B 1 411 ? 23.453 27.969 -7.867 1 86.19 411 LYS B CA 1
ATOM 6683 C C . LYS B 1 411 ? 22.156 28.062 -7.07 1 86.19 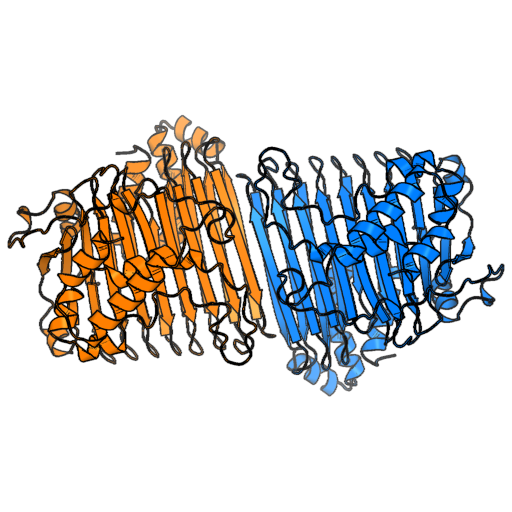411 LYS B C 1
ATOM 6685 O O . LYS B 1 411 ? 21.188 27.359 -7.379 1 86.19 411 LYS B O 1
ATOM 6690 N N . GLU B 1 412 ? 22.156 28.938 -6.137 1 85.38 412 GLU B N 1
ATOM 6691 C CA . GLU B 1 412 ? 21 29.047 -5.246 1 85.38 412 GLU B CA 1
ATOM 6692 C C . GLU B 1 412 ? 19.75 29.484 -6.004 1 85.38 412 GLU B C 1
ATOM 6694 O O . GLU B 1 412 ? 18.672 28.953 -5.773 1 85.38 412 GLU B O 1
ATOM 6699 N N . LEU B 1 413 ? 19.969 30.391 -6.812 1 88.38 413 LEU B N 1
ATOM 6700 C CA . LEU B 1 413 ? 18.844 30.859 -7.613 1 88.38 413 LEU B CA 1
ATOM 6701 C C . LEU B 1 413 ? 18.375 29.797 -8.594 1 88.38 413 LEU B C 1
ATOM 6703 O O . LEU B 1 413 ? 17.172 29.641 -8.836 1 88.38 413 LEU B O 1
ATOM 6707 N N . ALA B 1 414 ? 19.281 29.125 -9.188 1 90.06 414 ALA B N 1
ATOM 6708 C CA . ALA B 1 414 ? 18.953 28.031 -10.102 1 90.06 414 ALA B CA 1
ATOM 6709 C C . ALA B 1 414 ? 18.125 26.969 -9.398 1 90.06 414 ALA B C 1
ATOM 6711 O O . ALA B 1 414 ? 17.109 26.5 -9.93 1 90.06 414 ALA B O 1
ATOM 6712 N N . GLU B 1 415 ? 18.516 26.609 -8.273 1 87.69 415 GLU B N 1
ATOM 6713 C CA . GLU B 1 415 ? 17.781 25.625 -7.488 1 87.69 415 GLU B CA 1
ATOM 6714 C C . GLU B 1 415 ? 16.375 26.125 -7.141 1 87.69 415 GLU B C 1
ATOM 6716 O O . GLU B 1 415 ? 15.414 25.375 -7.195 1 87.69 415 GLU B O 1
ATOM 6721 N N . LYS B 1 416 ? 16.328 27.359 -6.789 1 88.62 416 LYS B N 1
ATOM 6722 C CA . LYS B 1 416 ? 15.039 27.953 -6.496 1 88.62 416 LYS B CA 1
ATOM 6723 C C . LYS B 1 416 ? 14.094 27.828 -7.691 1 88.62 416 LYS B C 1
ATOM 6725 O O . LYS B 1 416 ? 12.922 27.484 -7.535 1 88.62 416 LYS B O 1
ATOM 6730 N N . MET B 1 417 ? 14.594 28.109 -8.82 1 90.44 417 MET B N 1
ATOM 6731 C CA . MET B 1 417 ? 13.789 28.047 -10.039 1 90.44 417 MET B CA 1
ATOM 6732 C C . MET B 1 417 ? 13.281 26.641 -10.289 1 90.44 417 MET B C 1
ATOM 6734 O O . MET B 1 417 ? 12.109 26.438 -10.609 1 90.44 417 MET B O 1
ATOM 6738 N N . LEU B 1 418 ? 14.156 25.75 -10.133 1 90.94 418 LEU B N 1
ATOM 6739 C CA . LEU B 1 418 ? 13.789 24.344 -10.375 1 90.94 418 LEU B CA 1
ATOM 6740 C C . LEU B 1 418 ? 12.805 23.859 -9.328 1 90.94 418 LEU B C 1
ATOM 6742 O O . LEU B 1 418 ? 11.844 23.156 -9.656 1 90.94 418 LEU B O 1
ATOM 6746 N N . VAL B 1 419 ? 13.023 24.234 -8.125 1 92 419 VAL B N 1
ATOM 6747 C CA . VAL B 1 419 ? 12.148 23.828 -7.027 1 92 419 VAL B CA 1
ATOM 6748 C C . VAL B 1 419 ? 10.758 24.438 -7.215 1 92 419 VAL B C 1
ATOM 6750 O O . VAL B 1 419 ? 9.742 23.766 -7.059 1 92 419 VAL B O 1
ATOM 6753 N N . THR B 1 420 ? 10.719 25.703 -7.516 1 90.88 420 THR B N 1
ATOM 6754 C CA . THR B 1 420 ? 9.453 26.391 -7.73 1 90.88 420 THR B CA 1
ATOM 6755 C C . THR B 1 420 ? 8.672 25.75 -8.883 1 90.88 420 THR B C 1
ATOM 6757 O O . THR B 1 420 ? 7.461 25.562 -8.789 1 90.88 420 THR B O 1
ATOM 6760 N N . ALA B 1 421 ? 9.375 25.469 -9.938 1 91.75 421 ALA B N 1
ATOM 6761 C CA . ALA B 1 421 ? 8.742 24.797 -11.078 1 91.75 421 ALA B CA 1
ATOM 6762 C C . ALA B 1 421 ? 8.188 23.438 -10.68 1 91.75 421 ALA B C 1
ATOM 6764 O O . ALA B 1 421 ? 7.102 23.047 -11.117 1 91.75 421 ALA B O 1
ATOM 6765 N N . PHE B 1 422 ? 9 22.766 -9.891 1 95.25 422 PHE B N 1
ATOM 6766 C CA . PHE B 1 422 ? 8.594 21.438 -9.438 1 95.25 422 PHE B CA 1
ATOM 6767 C C . PHE B 1 422 ? 7.336 21.516 -8.586 1 95.25 422 PHE B C 1
ATOM 6769 O O . PHE B 1 422 ? 6.453 20.672 -8.688 1 95.25 422 PHE B O 1
ATOM 6776 N N . LEU B 1 423 ? 7.156 22.531 -7.777 1 94.56 423 LEU B N 1
ATOM 6777 C CA . LEU B 1 423 ? 6.07 22.641 -6.809 1 94.56 423 LEU B CA 1
ATOM 6778 C C . LEU B 1 423 ? 4.859 23.328 -7.422 1 94.56 423 LEU B C 1
ATOM 6780 O O . LEU B 1 423 ? 3.801 23.406 -6.801 1 94.56 423 LEU B O 1
ATOM 6784 N N . GLU B 1 424 ? 4.918 23.781 -8.617 1 93 424 GLU B N 1
ATOM 6785 C CA . GLU B 1 424 ? 3.885 24.562 -9.281 1 93 424 GLU B CA 1
ATOM 6786 C C . GLU B 1 424 ? 2.582 23.781 -9.406 1 93 424 GLU B C 1
ATOM 6788 O O . GLU B 1 424 ? 1.494 24.359 -9.32 1 93 424 GLU B O 1
ATOM 6793 N N . ASP B 1 425 ? 2.648 22.531 -9.602 1 93.56 425 ASP B N 1
ATOM 6794 C CA . ASP B 1 425 ? 1.458 21.703 -9.758 1 93.56 425 ASP B CA 1
ATOM 6795 C C . ASP B 1 425 ? 0.543 21.812 -8.539 1 93.56 425 ASP B C 1
ATOM 6797 O O . ASP B 1 425 ? -0.682 21.766 -8.672 1 93.56 425 ASP B O 1
ATOM 6801 N N . VAL B 1 426 ? 1.155 21.969 -7.34 1 95.81 426 VAL B N 1
ATOM 6802 C CA . VAL B 1 426 ? 0.38 22.094 -6.109 1 95.81 426 VAL B CA 1
ATOM 6803 C C . VAL B 1 426 ? -0.06 23.547 -5.934 1 95.81 426 VAL B C 1
ATOM 6805 O O . VAL B 1 426 ? -1.239 23.828 -5.699 1 95.81 426 VAL B O 1
ATOM 6808 N N . LEU B 1 427 ? 0.843 24.438 -6.09 1 95.69 427 LEU B N 1
ATOM 6809 C CA . LEU B 1 427 ? 0.597 25.844 -5.793 1 95.69 427 LEU B CA 1
ATOM 6810 C C . LEU B 1 427 ? -0.445 26.422 -6.746 1 95.69 427 LEU B C 1
ATOM 6812 O O . LEU B 1 427 ? -1.225 27.297 -6.359 1 95.69 427 LEU B O 1
ATOM 6816 N N . ALA B 1 428 ? -0.536 25.953 -8.016 1 95.12 428 ALA B N 1
ATOM 6817 C CA . ALA B 1 428 ? -1.492 26.438 -9.008 1 95.12 428 ALA B CA 1
ATOM 6818 C C . ALA B 1 428 ? -2.924 26.109 -8.602 1 95.12 428 ALA B C 1
ATOM 6820 O O . ALA B 1 428 ? -3.873 26.734 -9.062 1 95.12 428 ALA B O 1
ATOM 6821 N N . ARG B 1 429 ? -3.096 25.172 -7.648 1 96 429 ARG B N 1
ATOM 6822 C CA . ARG B 1 429 ? -4.426 24.75 -7.227 1 96 429 ARG B CA 1
ATOM 6823 C C . ARG B 1 429 ? -4.895 25.547 -6.012 1 96 429 ARG B C 1
ATOM 6825 O O . ARG B 1 429 ? -6.027 25.375 -5.555 1 96 429 ARG B O 1
ATOM 6832 N N . VAL B 1 430 ? -4.051 26.375 -5.453 1 95.62 430 VAL B N 1
ATOM 6833 C CA . VAL B 1 430 ? -4.379 27.172 -4.273 1 95.62 430 VAL B CA 1
ATOM 6834 C C . VAL B 1 430 ? -4.887 28.547 -4.703 1 95.62 430 VAL B C 1
ATOM 6836 O O . VAL B 1 430 ? -4.113 29.391 -5.172 1 95.62 430 VAL B O 1
ATOM 6839 N N . PRO B 1 431 ? -6.172 28.844 -4.512 1 94.81 431 PRO B N 1
ATOM 6840 C CA . PRO B 1 431 ? -6.742 30.109 -4.977 1 94.81 431 PRO B CA 1
ATOM 6841 C C . PRO B 1 431 ? -6.434 31.281 -4.035 1 94.81 431 PRO B C 1
ATOM 6843 O O . PRO B 1 431 ? -7.039 32.344 -4.152 1 94.81 431 PRO B O 1
ATOM 6846 N N . LEU B 1 432 ? -5.523 31.203 -3.053 1 95.38 432 LEU B N 1
ATOM 6847 C CA . LEU B 1 432 ? -5.129 32.219 -2.098 1 95.38 432 LEU B CA 1
ATOM 6848 C C . LEU B 1 432 ? -3.75 32.781 -2.439 1 95.38 432 LEU B C 1
ATOM 6850 O O . LEU B 1 432 ? -2.734 32.281 -1.944 1 95.38 432 LEU B O 1
ATOM 6854 N N . GLN B 1 433 ? -3.715 33.844 -3.121 1 93.5 433 GLN B N 1
ATOM 6855 C CA . GLN B 1 433 ? -2.471 34.375 -3.668 1 93.5 433 GLN B CA 1
ATOM 6856 C C . GLN B 1 433 ? -1.505 34.781 -2.557 1 93.5 433 GLN B C 1
ATOM 6858 O O . GLN B 1 433 ? -0.292 34.594 -2.686 1 93.5 433 GLN B O 1
ATOM 6863 N N . SER B 1 434 ? -2.105 35.344 -1.486 1 93.75 434 SER B N 1
ATOM 6864 C CA . SER B 1 434 ? -1.244 35.75 -0.381 1 93.75 434 SER B CA 1
ATOM 6865 C C . SER B 1 434 ? -0.553 34.562 0.253 1 93.75 434 SER B C 1
ATOM 6867 O O . SER B 1 434 ? 0.604 34.656 0.672 1 93.75 434 SER B O 1
ATOM 6869 N N . VAL B 1 435 ? -1.24 33.469 0.308 1 94.69 435 VAL B N 1
ATOM 6870 C CA . VAL B 1 435 ? -0.686 32.219 0.859 1 94.69 435 VAL B CA 1
ATOM 6871 C C . VAL B 1 435 ? 0.4 31.703 -0.068 1 94.69 435 VAL B C 1
ATOM 6873 O O . VAL B 1 435 ? 1.485 31.328 0.386 1 94.69 435 VAL B O 1
ATOM 6876 N N . VAL B 1 436 ? 0.151 31.703 -1.354 1 95.56 436 VAL B N 1
ATOM 6877 C CA . VAL B 1 436 ? 1.103 31.203 -2.342 1 95.56 436 VAL B CA 1
ATOM 6878 C C . VAL B 1 436 ? 2.393 32.031 -2.275 1 95.56 436 VAL B C 1
ATOM 6880 O O . VAL B 1 436 ? 3.488 31.469 -2.236 1 95.56 436 VAL B O 1
ATOM 6883 N N . LYS B 1 437 ? 2.238 33.344 -2.205 1 93.94 437 LYS B N 1
ATOM 6884 C CA . LYS B 1 437 ? 3.398 34.219 -2.123 1 93.94 437 LYS B CA 1
ATOM 6885 C C . LYS B 1 437 ? 4.199 33.969 -0.85 1 93.94 437 LYS B C 1
ATOM 6887 O O . LYS B 1 437 ? 5.43 34 -0.867 1 93.94 437 LYS B O 1
ATOM 6892 N N . TYR B 1 438 ? 3.498 33.781 0.204 1 93.81 438 TYR B N 1
ATOM 6893 C CA . TYR B 1 438 ? 4.16 33.5 1.473 1 93.81 438 TYR B CA 1
ATOM 6894 C C . TYR B 1 438 ? 4.969 32.188 1.393 1 93.81 438 TYR B C 1
ATOM 6896 O O . TYR B 1 438 ? 6.129 32.156 1.813 1 93.81 438 TYR B O 1
ATOM 6904 N N . ILE B 1 439 ? 4.379 31.172 0.807 1 94.19 439 ILE B N 1
ATOM 6905 C CA . ILE B 1 439 ? 5.043 29.875 0.665 1 94.19 439 ILE B CA 1
ATOM 6906 C C . ILE B 1 439 ? 6.289 30.031 -0.205 1 94.19 439 ILE B C 1
ATOM 6908 O O . ILE B 1 439 ? 7.359 29.516 0.139 1 94.19 439 ILE B O 1
ATOM 6912 N N . GLU B 1 440 ? 6.176 30.734 -1.261 1 91.62 440 GLU B N 1
ATOM 6913 C CA . GLU B 1 440 ? 7.309 30.984 -2.152 1 91.62 440 GLU B CA 1
ATOM 6914 C C . GLU B 1 440 ? 8.43 31.734 -1.431 1 91.62 440 GLU B C 1
ATOM 6916 O O . GLU B 1 440 ? 9.609 31.484 -1.691 1 91.62 440 GLU B O 1
ATOM 6921 N N . GLY B 1 441 ? 8 32.656 -0.627 1 90.44 441 GLY B N 1
ATOM 6922 C CA . GLY B 1 441 ? 8.984 33.375 0.175 1 90.44 441 GLY B CA 1
ATOM 6923 C C . GLY B 1 441 ? 9.781 32.469 1.089 1 90.44 441 GLY B C 1
ATOM 6924 O O . GLY B 1 441 ? 11 32.594 1.205 1 90.44 441 GLY B O 1
ATOM 6925 N N . ILE B 1 442 ? 9.094 31.531 1.755 1 90.31 442 ILE B N 1
ATOM 6926 C CA . ILE B 1 442 ? 9.758 30.578 2.641 1 90.31 442 ILE B CA 1
ATOM 6927 C C . ILE B 1 442 ? 10.727 29.719 1.834 1 90.31 442 ILE B C 1
ATOM 6929 O O . ILE B 1 442 ? 11.852 29.469 2.27 1 90.31 442 ILE B O 1
ATOM 6933 N N . ILE B 1 443 ? 10.305 29.281 0.669 1 88.44 443 ILE B N 1
ATOM 6934 C CA . ILE B 1 443 ? 11.125 28.438 -0.199 1 88.44 443 ILE B CA 1
ATOM 6935 C C . ILE B 1 443 ? 12.391 29.188 -0.605 1 88.44 443 ILE B C 1
ATOM 6937 O O . ILE B 1 443 ? 13.484 28.625 -0.604 1 88.44 443 ILE B O 1
ATOM 6941 N N . ALA B 1 444 ? 12.227 30.391 -0.958 1 86.56 444 ALA B N 1
ATOM 6942 C CA . ALA B 1 444 ? 13.367 31.234 -1.334 1 86.56 444 ALA B CA 1
ATOM 6943 C C . ALA B 1 444 ? 14.391 31.297 -0.205 1 86.56 444 ALA B C 1
ATOM 6945 O O . ALA B 1 444 ? 15.594 31.219 -0.449 1 86.56 444 ALA B O 1
ATOM 6946 N N . GLU B 1 445 ? 13.875 31.484 0.909 1 84.88 445 GLU B N 1
ATOM 6947 C CA . GLU B 1 445 ? 14.766 31.531 2.068 1 84.88 445 GLU B CA 1
ATOM 6948 C C . GLU B 1 445 ? 15.492 30.219 2.27 1 84.88 445 GLU B C 1
ATOM 6950 O O . GLU B 1 445 ? 16.672 30.188 2.605 1 84.88 445 GLU B O 1
ATOM 6955 N N . LYS B 1 446 ? 14.891 29.141 2.064 1 86 446 LYS B N 1
ATOM 6956 C CA . LYS B 1 446 ? 15.445 27.797 2.271 1 86 446 LYS B CA 1
ATOM 6957 C C . LYS B 1 446 ? 16.562 27.5 1.267 1 86 446 LYS B C 1
ATOM 6959 O O . LYS B 1 446 ? 17.547 26.844 1.598 1 86 446 LYS B O 1
ATOM 6964 N N . VAL B 1 447 ? 16.406 27.922 0.05 1 81.69 447 VAL B N 1
ATOM 6965 C CA . VAL B 1 447 ? 17.406 27.625 -0.971 1 81.69 447 VAL B CA 1
ATOM 6966 C C . VAL B 1 447 ? 18.516 28.688 -0.938 1 81.69 447 VAL B C 1
ATOM 6968 O O . VAL B 1 447 ? 19.484 28.594 -1.683 1 81.69 447 VAL B O 1
ATOM 6971 N N . GLY B 1 448 ? 18.453 29.625 -0.071 1 74.12 448 GLY B N 1
ATOM 6972 C CA . GLY B 1 448 ? 19.469 30.656 0.087 1 74.12 448 GLY B CA 1
ATOM 6973 C C . GLY B 1 448 ? 19.359 31.75 -0.961 1 74.12 448 GLY B C 1
ATOM 6974 O O . GLY B 1 448 ? 20.375 32.375 -1.306 1 74.12 448 GLY B O 1
ATOM 6975 N N . ALA B 1 449 ? 18.359 31.734 -1.697 1 64.81 449 ALA B N 1
ATOM 6976 C CA . ALA B 1 449 ? 18.219 32.688 -2.781 1 64.81 449 ALA B CA 1
ATOM 6977 C C . ALA B 1 449 ? 17.547 33.969 -2.285 1 64.81 449 ALA B C 1
ATOM 6979 O O . ALA B 1 449 ? 16.344 34.156 -2.455 1 64.81 449 ALA B O 1
ATOM 6980 N N . ALA B 1 450 ? 18.047 34.688 -1.214 1 52.41 450 ALA B N 1
ATOM 6981 C CA . ALA B 1 450 ? 17.453 35.969 -0.774 1 52.41 450 ALA B CA 1
ATOM 6982 C C . ALA B 1 450 ? 17.312 36.938 -1.94 1 52.41 450 ALA B C 1
ATOM 6984 O O . ALA B 1 450 ? 18.125 36.938 -2.871 1 52.41 450 ALA B O 1
#

InterPro domains:
  IPR000825 SUF system FeS cluster assembly, SufBD core domain [PF01458] (192-422)
  IPR011542 SUF system FeS cluster assembly, SufD [TIGR01981] (165-437)
  IPR037284 SUF system FeS cluster assembly, SufBD superfamily [SSF101960] (6-447)
  IPR045595 SUF system FeS cluster assembly, SufBD, N-terminal [PF19295] (13-185)
  IPR055346 SUF system FeS cluster assembly, SufBD [PTHR43575] (12-446)

Nearest PDB structures (foldseek):
  5awf-assembly2_E  TM=8.787E-01  e=3.909E-17  Escherichia coli K-12
  5awf-assembly1_A  TM=8.417E-01  e=2.150E-17  Escherichia coli K-12
  5awf-assembly1_B  TM=8.468E-01  e=1.353E-16  Escherichia coli K-12
  5awg-assembly1_A  TM=8.516E-01  e=1.478E-15  Escherichia coli K-12
  5awg-assembly2_F  TM=8.182E-01  e=4.052E-14  Escherichia coli K-12

Solvent-accessible surface area (backbone atoms only — not comparable to full-atom values): 42373 Å² total; per-residue (Å²): 113,65,64,59,53,55,53,52,66,69,58,85,68,58,65,72,56,50,51,51,20,51,52,16,42,53,51,26,71,73,37,49,82,53,41,53,85,36,78,96,28,45,88,49,77,81,88,78,61,74,82,66,59,36,71,42,62,85,51,73,66,49,94,48,68,85,75,46,57,67,71,56,42,56,50,60,72,55,48,77,52,59,28,40,39,30,28,37,47,52,24,67,26,38,70,56,67,67,53,65,70,47,47,73,64,53,40,44,80,47,41,32,52,59,38,47,71,76,36,41,68,67,43,62,74,51,64,57,71,65,54,42,32,59,60,66,36,67,13,50,70,32,54,92,81,33,73,56,45,71,71,62,63,68,30,74,15,24,62,42,6,43,27,54,32,55,41,54,22,35,43,27,37,38,34,38,66,61,40,70,46,88,50,31,36,34,37,40,37,34,54,89,60,57,44,14,31,38,28,29,38,32,40,36,38,29,29,43,45,6,34,41,37,41,39,41,37,37,37,37,63,71,21,57,67,16,38,43,32,32,37,33,29,36,41,29,27,42,47,5,37,40,35,42,36,37,40,37,39,34,16,49,36,21,37,34,42,35,43,34,27,32,41,27,21,36,50,8,36,40,40,38,36,41,35,44,57,32,25,34,34,28,37,42,33,44,34,40,37,28,58,13,48,45,9,36,36,39,40,38,35,39,37,47,36,45,51,75,15,35,42,36,39,38,38,37,45,36,32,55,14,29,48,22,38,36,44,32,45,34,42,37,34,26,22,50,53,2,36,40,35,41,35,38,36,39,38,33,31,46,68,13,33,53,26,41,37,40,38,37,39,41,36,41,29,72,33,89,64,25,45,40,38,42,34,45,37,38,39,36,46,26,56,28,33,40,39,38,39,37,41,37,28,27,62,58,57,61,65,61,49,49,52,40,40,74,72,70,39,52,69,33,50,40,51,42,53,52,50,52,61,66,47,37,78,59,54,74,72,51,93,47,65,51,58,51,52,51,53,52,50,54,50,29,51,72,45,62,48,109,112,64,64,59,54,55,53,51,65,69,57,84,68,59,65,72,56,51,51,51,20,49,52,17,42,52,50,27,72,72,37,50,81,54,41,54,85,36,77,95,28,45,90,47,77,79,92,79,60,74,82,66,59,34,73,42,63,85,52,73,66,50,93,48,68,85,75,44,58,66,71,54,44,56,50,62,72,55,49,78,53,60,29,39,40,32,28,37,45,50,23,65,27,37,70,55,68,67,53,64,70,48,48,74,64,54,39,43,79,47,42,32,54,57,38,48,72,77,35,40,69,66,43,60,74,51,64,55,70,64,55,42,34,59,59,66,34,68,12,49,70,32,55,92,81,34,73,54,43,71,74,62,62,68,29,73,15,24,65,40,5,42,26,54,31,55,40,55,23,36,44,27,38,39,34,38,65,61,39,69,46,88,50,30,35,33,37,41,37,34,53,90,60,57,43,15,30,39,29,28,38,31,42,38,37,30,29,42,44,6,33,42,37,40,39,42,36,36,38,36,62,70,20,57,66,16,37,43,32,33,36,33,28,36,40,29,28,43,47,5,36,41,36,41,38,37,42,37,39,34,17,51,35,21,36,34,44,35,42,34,28,32,42,28,22,36,50,7,37,40,40,38,37,41,36,45,58,33,25,34,34,29,37,40,35,45,34,39,36,27,57,14,47,45,8,36,38,40,42,38,36,39,38,47,34,45,51,76,16,36,42,36,39,38,39,36,45,36,33,56,14,30,48,22,38,38,43,34,45,34,42,35,35,26,22,48,53,2,36,40,37,40,33,36,36,41,37,32,30,47,67,12,32,53,26,41,40,41,39,38,39,39,35,41,27,72,33,91,64,24,44,42,38,41,34,43,35,38,40,36,44,28,56,28,34,40,40,38,42,39,40,37,28,26,62,59,58,58,67,58,49,49,51,40,41,72,73,70,38,51,69,36,50,40,50,40,52,53,50,52,61,66,48,37,78,59,55,75,72,52,93,47,63,49,57,51,53,51,51,51,52,54,51,28,56,72,48,63,38,120

Organism: Deinococcus geothermalis (strain DSM 11300 / CIP 105573 / AG-3a) (NCBI:txid319795)